Protein AF-A0A5C7IK16-F1 (afdb_monomer)

Solvent-accessible surface area (backbone atoms only — not comparable to full-atom values): 62541 Å² total; per-residue (Å²): 120,83,46,74,62,76,59,79,71,61,59,69,48,59,82,42,39,70,48,80,45,74,78,39,45,39,84,54,66,52,65,61,24,61,34,52,52,24,29,35,42,36,45,18,26,70,27,45,62,55,49,62,43,50,23,57,22,46,53,22,28,34,44,36,29,52,59,22,62,52,38,65,38,42,40,44,64,24,67,34,45,22,46,49,22,30,33,43,31,46,22,60,69,40,69,58,69,33,71,81,89,45,98,36,50,67,46,34,36,37,58,58,41,57,69,55,28,80,51,39,29,31,42,32,44,45,36,52,47,69,87,46,60,49,95,80,65,74,65,67,67,50,76,28,31,41,41,36,35,20,86,65,70,85,72,89,79,78,99,60,58,27,32,42,38,43,39,51,68,104,79,70,73,72,66,61,47,51,53,56,59,48,46,63,70,37,28,30,41,37,46,30,41,43,76,89,47,44,32,52,32,65,73,52,39,81,73,22,48,63,43,23,28,34,41,37,40,34,48,23,56,54,24,32,25,50,33,48,49,65,94,83,62,79,82,52,51,42,27,40,42,20,30,37,42,38,41,32,42,21,57,38,23,48,36,46,68,52,63,75,69,70,74,37,72,55,26,37,34,41,24,27,36,41,38,42,27,40,26,44,48,23,34,37,61,42,42,45,81,59,45,53,31,29,49,43,26,29,36,43,38,40,34,47,19,50,42,25,35,42,63,58,37,83,72,74,66,100,71,73,80,82,83,85,75,86,90,76,66,74,68,59,53,48,54,50,50,52,49,54,51,50,51,59,65,56,69,78,62,91,84,91,87,82,64,66,62,59,52,52,49,50,51,49,49,54,51,56,63,68,64,49,27,59,27,62,38,25,28,39,42,38,41,30,43,30,45,44,28,39,52,34,74,44,56,94,52,53,39,35,45,35,23,28,36,43,39,41,32,43,25,57,50,26,36,31,51,53,56,82,81,62,81,77,68,95,74,79,71,44,30,50,42,26,27,37,41,37,41,32,46,22,52,42,22,39,39,65,34,45,54,63,54,37,41,32,28,45,39,28,26,38,41,38,41,32,43,30,39,31,48,35,52,65,51,75,97,79,78,76,76,38,43,46,43,47,26,28,35,42,38,42,32,42,25,53,61,22,43,45,64,60,77,86,52,92,58,52,38,54,26,41,26,42,22,29,33,43,39,42,32,44,24,62,35,24,55,40,64,61,56,85,77,40,38,25,52,45,25,27,37,41,39,41,31,44,28,51,26,43,42,61,44,33,45,62,24,53,51,30,32,35,44,22,29,37,40,39,41,31,50,26,49,52,20,41,30,44,30,42,65,76,84,80,62,86,75,47,73,34,44,32,51,43,25,30,38,40,39,43,32,41,23,61,45,21,41,28,46,27,82,37,73,39,36,42,34,27,58,41,22,48,40,40,35,42,30,63,40,83,48,43,66,40,50,48,77,43,67,41,45,23,77,49,23,53,37,34,33,48,69,92,39,79,41,79,37,89,25,35,56,38,62,38,42,41,46,40,62,60,26,35,67,44,64,28,47,56,29,74,41,41,52,70,51,51,57,48,46,74,75,73,58,70,53,82,50,22,59,56,23,26,30,40,36,39,33,64,24,82,49,50,58,53,72,65,76,61,50,70,32,28,80,49,30,32,30,43,34,44,36,48,30,40,29,35,37,57,46,56,72,88,55,46,78,81,42,49,78,52,49,37,48,30,26,35,44,36,42,31,42,26,51,50,19,45,37,52,49,58,92,55,98,68,62,37,57,30,38,34,43,20,34,32,43,37,42,31,39,25,39,40,23,38,44,61,54,48,67,86,40,34,28,53,44,23,30,40,40,38,40,32,46,21,38,36,22,34,28,50,35,28,50,64,25,51,45,27,31,38,46,23,32,38,42,42,41,32,48,22,41,48,18,37,26,42,31,33,70,64,98,68,94,66,72,70,35,46,32,54,44,25,31,42,42,41,41,34,42,22,50,38,22,31,24,48,24,74,37,68,43,25,42,34,25,63,43,23,41,43,48,40,47,28,34,29,25,39,25,35,37,58,37,35,10,38,22,44,28,64,47,24,36,46,46,48,41,42,50,56,25,54,33,26,41,20,73,37,70,61,62,39,50,67,34,32,48,45,21,38,45,45,44,41,37,38,28,48,37,25,35,32,57,40,66,74,87,89,74,96,68,99,68,80,89,73,79,76,69,63,48,34,38,39,46,24,32,40,42,40,41,32,42,27,42,27,19,34,24,45,36,25,54,67,55,48,47,8,30,41,43,22,33,37,43,39,41,35,47,24,40,46,16,34,27,40,30,34,61,63,99,64,95,57,83,69,37,48,32,56,40,28,32,39,44,39,44,35,42,22,48,40,21,30,27,43,28,68,35,68,51,24,57,32,28,57,40,22,32,38,43,39,41,33,40,24,38,43,22,38,34,59,50,48,55,72,86,89,72,102,81,70,97,77,68,58,52,52,71,56,26,33,44,44,23,30,40,41,39,40,30,39,28,38,35,19,37,34,69,41,39,50,60,52,47,47,12,31,41,42,22,33,34,42,38,42,33,44,22,40,50,16,36,27,42,29,35,64,59,102,63,95,62,82,66,38,47,30,54,38,28,33,35,42,38,43,32,39,21,52,44,21,33,27,46,27,72,36,70,43,34,38,35,24,67,39,22,22,28,40,37,46,30,50,30,48,50,22,38,32,49,47,72,18,51,32,38,51,89,42,56,32,18,54,43,77,33,103,62,41,76,56,57,56,64,38,39,49,101,83,77,51,77,47,76,82,83,75,82,82,91,82,81,88,87,83,88,82,85,90,80,89,86,84,88,86,89,77,94,86,77,95,75,75,79,86,86,79,89,86,82,89,80,87,88,80,79,81,87,82,78,89,79,83,87,133

Nearest PDB structures (foldseek):
  2id5-assembly1_C  TM=4.633E-01  e=2.581E-04  Homo sapiens
  4fmz-assembly1_A  TM=5.003E-01  e=6.184E-04  Listeria monocytogenes serotype 4b str. F2365
  8qp7-assembly1_A  TM=5.514E-01  e=1.461E-02  Yersinia enterocolitica
  1h6u-assembly1_A-2  TM=6.299E-01  e=7.406E-02  Listeria monocytogenes
  7pv9-assembly2_B  TM=4.272E-01  e=1.799E-02  Listeria monocytogenes EGD-e

Foldseek 3Di:
DADDADDPCVLVVQVDAEDAAAPYAHADDLSVLSNLNHAYYADAYCYQEDDLSLLSNLNHAYDHCQNNQNHAADAEPSLLSNQNHQADAHHQNHANADAPDFFFFDTHYAPCSVVSNPNHQYEEDEYAALVSDDPPDQPLNHPFYAYHYHNDTDDDDDPDRAEYEDADDDDDDPSVLVNLVRCLQHAEYEAHQDEPAQEQCVRRPVQASANYAYYAYEQHANHAEPEEDPAPDDAHAHDLNHAEYHAEQHANHQEHYYYQDDRDLSHCLNHAEYEYYNHANYQEHEELSNLQSNQNHAEYAYYQHANHAAHYHLDDPPRHDDPPDDDDDPVVCVVVVVVVVVVVVVVPDDDDDDCPVVVVVVVVVVVLVVQAHERANHAYYYYENHANYHLEHEEPRYAYQNHAEYEYYQHASHQEHYDDPLPDDPDDLRHQRHAEYYYEQHANHAEYEEQNNQQSPQNHAYYYYEQYQYQEHYDDDDDPRHRLLNHAEYHEYNHANHAEHDDDDPCVLSNQQNHAEYAYYNHANHAEHHDAQHAHQRHAYAEYENYQYQEHYEPNRLQRQQNHAEHYYYQNQNHQEHYEYPPPDLEEERENNRHAEYAAEQHANHQENYAGNYEYEYARHAEAAHANHVNHQFHYPDWYFYCNHQWYHYNNDTDGDNGTRRCRSNVCVVCLLAPDLEHEDEQVVLVVCLPPDDLVRQANHAEYEYEHAADQEADLVSLSSYQRHAYYEYEHYQHQEHDDDVCCVVRVVSLLNHAEYEYYQRQNHAEHDDDDDRQQSNLCRHQEYYYYQHANHAEHHDQQHARQRHAYYEYENHQNHQEYYEQNRQQRQQNHAEYYYYNHANHAEHYEYDPDPDAARENNRHAYYEAYQHNNHAENEADAHEYEYARHAEDYHENHQNHAEHYQAEYEHPRHAEYEYDDRVNHNQEPDDHHYHHQQLNYAEDEYEQAAQHAEPDDQDDDDDPDDDPPRDLRRQQNYAYYEHENHQNYQEYEELSVLQSQQNHAEDEYEQNANHQEHYEYHPDDDAERENNRHAEYEAYNHANHAEHYAYQHAYAYQNHADDYHEQHQNHAENYNNDDDDPPDDDGDYDLARCQNHADAYAENHQNYQEYEELSVLQNQQNHQEDEYEQRANHQEHYEYDPDDDAERENNRHAEYYAYNHANHAENYEDAHEYEYARHQDDEHENHQNHAEHYNHAYHYPNHRDYHYYPRHNHQYFHQYPVRDTDRDDDDDDDDDDDDDDDDDDDDDDDDDDPDDDDDDDDDDDDDDDDDDDDDDDD

Sequence (1276 aa):
MVLSPLPASFQLLKKLQTLYLDRCHLRDIAEIGNLKNLKILVLSSDIERLPEQLGELTQLKVLDLRKCSDIEVIPPNTISRLTQLEELYMPSEFCKWQVDGVDGERSNVSLGELEHLSQLTALQIYIPDAKLVPKGLLFQKLQRYKIYIGNDGWGFGYDTSRKLVLKYDDANISVEDGIIKQLKEIEDLQLIGKQDVKNVIYELIRDGFPKLKHFDVESNPELVYIVDFPKQSEPCVAFPHLQTLFLIDLSSLEKICHGQFTLTPNSFCQLRTIRVERCVKLKNIFSSSIARHLSQLERIEVFDCENMEEIFSIVGSENEEIVLENFVCSKTRRALFEITSLINNFLSSTFFADNYTVLEEIIRIDHDLKNNVELPSLTNLKIEECPAMKSFIFSDKVTFPSLEEIKISDMDNLEMIWQTQFEDSLNLQCYPKLSKMTATNCHSLKNLFTASIARNLSQLKQLYVKNCGINAFVFGDKVTFPSLEEIKSLYVTGLGNLKQIWKQDSKVDTILQNLESLVVRTCGGLVTLLPPSTSFQNLTVLRVQDCRLITLISSSTAKSLMQLKEMEIKDCNMMAEVVIGDGAGMEDEINFKNLKSLELISLSTLRRFCSGNYNFNFPSLEILKVENCPKMLIFCSKTTNTPMLRKIELDWESYYCNGDVNKTMERIHKKKVFSSRKLILSANEIKMILQKFPEHKFSKVQTLVVFDDESTVFPLDILQRFQNLNQLQLSNTSYKEIFSCEEVEKHAETLAQIKHLRLEKLDDLEQMWKQDSRSDLILHNLGSLEVVECNSLITLVPTSASFQNLRFMRVSDCNGLRSLVTAAVAKSLVQLWCMWISNCNEMTEIVANGDVKEDEIIFNNLEELELTNLSNLTSFYSGNYTLNFPSLNELQVTRCPKMKFFSSGISSTPMLQQIEWGSNLSNLTSFYSGNCTLNFTSLDELLVTRCPKMKFFSSGISSTTMLQQIEWGSTSFQNLRFMRVSDCNGLRSLVTAAVAKSLVQLERMRIKNCNEMTEIVANSDVKEDEIIFNKLEKLKLIDLSNLTSFYPGNYTLNFPSLTNLKVTRCPKMKFFSSGISIMPMLQQIGWGSTSFQNLRFMRVSDCNGLRSLVTAAVAKSLVQLERMRIKNCNEMTEIVANSDVKEDEIIFNKLEKLKLIDLSNLTNFYSGNYTLNFPSLYKLEVTRCPKMKFFSSGISSTPMLQQIKRGSSSEVVVVWIDGDGQSISENVENSMEDCAGASTQHLELEMSIEKLKEFMEKEEVICMLVARTYGCFSKR

Mean predicted aligned error: 21.79 Å

Organism: NCBI:txid1000413

Secondary structure (DSSP, 8-state):
----S--GGGGG-TT--EEEEEEE--S--GGGGG-TT--EEEEEE--SB--GGGGG-TT--EEE-TT-TT--B--TTTTTT-TT--EEE--TT----B-S--SS--SS-BGGGGGG-TT--EEEEEES-GGGS-TT--GGG-SEEEEEESSS--------SEEEEEE--TT--HHHHHHHHH-TT-SEEEEES-SS-SBHHHHH-TT--TT--EEEEES-TT--EEEEE-TTPPP----TT--EEEEES-TT--EEEEESSPPPTTTTTT--EEEEES-TT---SEEHHHHTT-TT--EEEEES-TT---SEE----TT------S-S-HHHHHHHHHHHHHHHHHTTS---SS-HHHHHHHHHHHHHHHH-EE-TT--EEEEES-TT--S-SB-TTEE-TT--EEEEE--TT---SB-S-TTS-------TT--EEEEES-TT--EEEEHHHHTT-TT--EEEEES---SEEEE-SS----SGGG--EEEEE--TT-S-SS---TTHHHHHHH--EEEEES-TT-S-SS-TT---SS--EEEEES---SEEEEHHHHHH-TT--EEEEES-TT-SEEEE--SS-TTPEEE-TT--EEEEES-TT--EEE-SS-EEE-TT--EEEEES-TT-S-SBSS-EE-TT--EEEETTEEEE--S-HHHHHHHHHHHHTTT-SEEEE-HHHHHHHHHH--GGGGTT--EEEEES---SB--GGGGGG-TT--EEEEES---SEEE-HHHHHHHHHHHTT--EEEEES-TT-SEEE---TTTHHHHHH-SEEEEES-TT--BSS-TT---SS--EEEEES-TT-SEEEEHHHHHH-TT--EEEEES-TT--EEEEP-S----EEE-TT--EEEEES-TT--EEE-SSSEEE-TT--EEEEES-TT---SBSS-EE-TT--EEEEES------BS-SSS---B-TT--EEEEES-TT--BSS----S----------TTTTTT--EEEEES-TT-SBSEEHHHHHH-TT--EEEEES-TT---SEEP-SS---EEE-TT--EEEEES-TT---SB-SSSEEE-TT--EEEEES-TT---SB---SS-TT----SS-TTTTTT--EEEEES-TT-S-SEEHHHHHH-TT--EEEEES-TT---SEE--SS--SEEE-TT--EEEEES-TT---SB-SSSEEE-TT--EEEEES-TT---SBSS-EE-TT--EEEE-TT------EE-TTS-EE---------------------------S------------------------

pLDDT: mean 71.43, std 18.21, range [20.73, 97.19]

InterPro domains:
  IPR001611 Leucine-rich repeat [PS51450] (15-36)
  IPR032675 Leucine-rich repeat domain superfamily [G3DSA:3.80.10.10] (3-352)
  IPR032675 Leucine-rich repeat domain superfamily [G3DSA:3.80.10.10] (370-548)
  IPR032675 Leucine-rich repeat domain superfamily [G3DSA:3.80.10.10] (637-918)
  IPR032675 Leucine-rich repeat domain superfamily [G3DSA:3.80.10.10] (961-1084)
  IPR032675 Leucine-rich repeat domain superfamily [G3DSA:3.80.10.10] (1085-1212)
  IPR050905 Plant disease resistance NBS-LRR [PTHR33463] (8-392)
  IPR057135 Disease resistance protein At4g27190-like, leucine-rich repeats [PF23247] (377-469)
  IPR057135 Disease resistance protein At4g27190-like, leucine-rich repeats [PF23247] (533-633)
  IPR057135 Disease resistance protein At4g27190-like, leucine-rich repeats [PF23247] (678-801)
  IPR057135 Disease resistance protein At4g27190-like, leucine-rich repeats [PF23247] (802-841)
  IPR057135 Disease resistance protein At4g27190-like, leucine-rich repeats [PF23247] (967-1070)
  IPR057135 Disease resistance protein At4g27190-like, leucine-rich repeats [PF23247] (1089-1189)

Radius of gyration: 40.89 Å; Cα contacts (8 Å, |Δi|>4): 3420; chains: 1; bounding box: 106×119×107 Å

Structure (mmCIF, N/CA/C/O backbone):
data_AF-A0A5C7IK16-F1
#
_entry.id   AF-A0A5C7IK16-F1
#
loop_
_atom_site.group_PDB
_atom_site.id
_atom_site.type_symbol
_atom_site.label_atom_id
_atom_site.label_alt_id
_atom_site.label_comp_id
_atom_site.label_asym_id
_atom_site.label_entity_id
_atom_site.label_seq_id
_atom_site.pdbx_PDB_ins_code
_atom_site.Cartn_x
_atom_site.Cartn_y
_atom_site.Cartn_z
_atom_site.occupancy
_atom_site.B_iso_or_equiv
_atom_site.auth_seq_id
_atom_site.auth_comp_id
_atom_site.auth_asym_id
_atom_site.auth_atom_id
_atom_site.pdbx_PDB_model_num
ATOM 1 N N . MET A 1 1 ? -15.440 -5.325 -27.345 1.00 31.30 1 MET A N 1
ATOM 2 C CA . MET A 1 1 ? -16.249 -5.295 -28.583 1.00 31.30 1 MET A CA 1
ATOM 3 C C . MET A 1 1 ? -15.274 -5.448 -29.746 1.00 31.30 1 MET A C 1
ATOM 5 O O . MET A 1 1 ? -14.454 -4.561 -29.927 1.00 31.30 1 MET A O 1
ATOM 9 N N . VAL A 1 2 ? -15.243 -6.601 -30.424 1.00 33.12 2 VAL A N 1
ATOM 10 C CA . VAL A 1 2 ? -14.302 -6.861 -31.535 1.00 33.12 2 VAL A CA 1
ATOM 11 C C . VAL A 1 2 ? -14.879 -6.223 -32.798 1.00 33.12 2 VAL A C 1
ATOM 13 O O . VAL A 1 2 ? -15.947 -6.636 -33.240 1.00 33.12 2 VAL A O 1
ATOM 16 N N . LEU A 1 3 ? -14.229 -5.196 -33.346 1.00 41.62 3 LEU A N 1
ATOM 17 C CA . LEU A 1 3 ? -14.589 -4.646 -34.654 1.00 41.62 3 LEU A CA 1
ATOM 18 C C . LEU A 1 3 ? -13.786 -5.401 -35.723 1.00 41.62 3 LEU A C 1
ATOM 20 O O . LEU A 1 3 ? -12.564 -5.474 -35.655 1.00 41.62 3 LEU A O 1
ATOM 24 N N . SER A 1 4 ? -14.487 -5.974 -36.703 1.00 53.41 4 SER A N 1
ATOM 25 C CA . SER A 1 4 ? -13.951 -6.350 -38.022 1.00 53.41 4 SER A CA 1
ATOM 26 C C . SER A 1 4 ? -13.213 -5.157 -38.678 1.00 53.41 4 SER A C 1
ATOM 28 O O . SER A 1 4 ? -13.402 -4.035 -38.203 1.00 53.41 4 SER A O 1
ATOM 30 N N . PRO A 1 5 ? -12.380 -5.347 -39.730 1.00 58.75 5 PRO A N 1
ATOM 31 C CA . PRO A 1 5 ? -11.625 -4.260 -40.380 1.00 58.75 5 PRO A CA 1
ATOM 32 C C . PRO A 1 5 ? -12.466 -3.004 -40.651 1.00 58.75 5 PRO A C 1
ATOM 34 O O . PRO A 1 5 ? -13.688 -3.092 -40.809 1.00 58.75 5 PRO A O 1
ATOM 37 N N . LEU A 1 6 ? -11.803 -1.838 -40.697 1.00 65.19 6 LEU A N 1
ATOM 38 C CA . LEU A 1 6 ? -12.459 -0.563 -41.008 1.00 65.19 6 LEU A CA 1
ATOM 39 C C . LEU A 1 6 ? -13.320 -0.719 -42.283 1.00 65.19 6 LEU A C 1
ATOM 41 O O . LEU A 1 6 ? -12.859 -1.323 -43.250 1.00 65.19 6 LEU A O 1
ATOM 45 N N . PRO A 1 7 ? -14.582 -0.247 -42.298 1.00 65.94 7 PRO A N 1
ATOM 46 C CA . PRO A 1 7 ? -15.444 -0.410 -43.466 1.00 65.94 7 PRO A CA 1
ATOM 47 C C . PRO A 1 7 ? -14.876 0.345 -44.671 1.00 65.94 7 PRO A C 1
ATOM 49 O O . PRO A 1 7 ? -14.543 1.513 -44.524 1.00 65.94 7 PRO A O 1
ATOM 52 N N . ALA A 1 8 ? -14.913 -0.223 -45.879 1.00 66.62 8 ALA A N 1
ATOM 53 C CA . ALA A 1 8 ? -14.408 0.439 -47.096 1.00 66.62 8 ALA A CA 1
ATOM 54 C C . ALA A 1 8 ? -15.004 1.848 -47.354 1.00 66.62 8 ALA A C 1
ATOM 56 O O . ALA A 1 8 ? -14.397 2.693 -48.015 1.00 66.62 8 ALA A O 1
ATOM 57 N N . SER A 1 9 ? -16.183 2.150 -46.794 1.00 72.00 9 SER A N 1
ATOM 58 C CA . SER A 1 9 ? -16.790 3.488 -46.815 1.00 72.00 9 SER A CA 1
ATOM 59 C C . SER A 1 9 ? -15.980 4.558 -46.067 1.00 72.00 9 SER A C 1
ATOM 61 O O . SER A 1 9 ? -16.192 5.746 -46.305 1.00 72.00 9 SER A O 1
ATOM 63 N N . PHE A 1 10 ? -15.047 4.180 -45.185 1.00 71.94 10 PHE A N 1
ATOM 64 C CA . PHE A 1 10 ? -14.183 5.106 -44.443 1.00 71.94 10 PHE A CA 1
ATOM 65 C C . PHE A 1 10 ? -13.283 5.920 -45.380 1.00 71.94 10 PHE A C 1
ATOM 67 O O . PHE A 1 10 ? -13.042 7.101 -45.137 1.00 71.94 10 PHE A O 1
ATOM 74 N N . GLN A 1 11 ? -12.875 5.335 -46.511 1.00 68.25 11 GLN A N 1
ATOM 75 C CA . GLN A 1 11 ? -12.057 5.993 -47.537 1.00 68.25 11 GLN A CA 1
ATOM 76 C C . GLN A 1 11 ? -12.779 7.172 -48.227 1.00 68.25 11 GLN A C 1
ATOM 78 O O . GLN A 1 11 ? -12.148 8.027 -48.852 1.00 68.25 11 GLN A O 1
ATOM 83 N N . LEU A 1 12 ? -14.111 7.256 -48.105 1.00 76.62 12 LEU A N 1
ATOM 84 C CA . LEU A 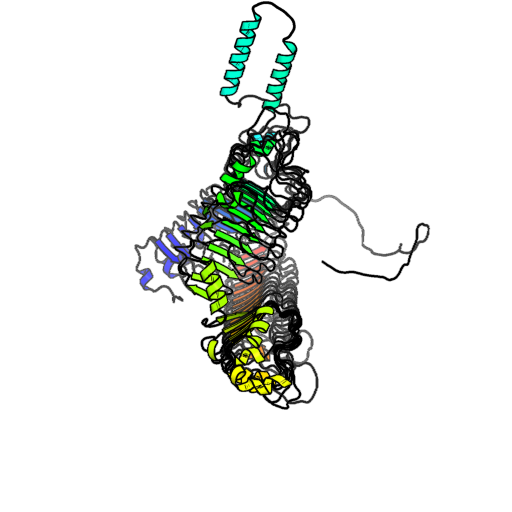1 12 ? -14.923 8.337 -48.676 1.00 76.62 12 LEU A CA 1
ATOM 85 C C . LEU A 1 12 ? -14.875 9.622 -47.833 1.00 76.62 12 LEU A C 1
ATOM 87 O O . LEU A 1 12 ? -15.270 10.688 -48.314 1.00 76.62 12 LEU A O 1
ATOM 91 N N . LEU A 1 13 ? -14.349 9.561 -46.604 1.00 82.50 13 LEU A N 1
ATOM 92 C CA . LEU A 1 13 ? -14.271 10.679 -45.658 1.00 82.50 13 LEU A CA 1
ATOM 93 C C . LEU A 1 13 ? -13.124 11.655 -45.987 1.00 82.50 13 LEU A C 1
ATOM 95 O O . LEU A 1 13 ? -12.358 12.068 -45.121 1.00 82.50 13 LEU A O 1
ATOM 99 N N . LYS A 1 14 ? -13.017 12.091 -47.248 1.00 81.12 14 LYS A N 1
ATOM 100 C CA . LYS A 1 14 ? -11.897 12.903 -47.768 1.00 81.12 14 LYS A CA 1
ATOM 101 C C . LYS A 1 14 ? -11.701 14.258 -47.073 1.00 81.12 14 LYS A C 1
ATOM 103 O O . LYS A 1 14 ? -10.647 14.862 -47.226 1.00 81.12 14 LYS A O 1
ATOM 108 N N . LYS A 1 15 ? -12.699 14.766 -46.341 1.00 86.75 15 LYS A N 1
ATOM 109 C CA . LYS A 1 15 ? -12.618 16.030 -45.578 1.00 86.75 15 LYS A CA 1
ATOM 110 C C . LYS A 1 15 ? -12.203 15.842 -44.113 1.00 86.75 15 LYS A C 1
ATOM 112 O O . LYS A 1 15 ? -12.089 16.835 -43.399 1.00 86.75 15 LYS A O 1
ATOM 117 N N . LEU A 1 16 ? -12.032 14.602 -43.652 1.00 90.44 16 LEU A N 1
ATOM 118 C CA . LEU A 1 16 ? -11.735 14.301 -42.256 1.00 90.44 16 LEU A CA 1
ATOM 119 C C . LEU A 1 16 ? -10.343 14.824 -41.876 1.00 90.44 16 LEU A C 1
ATOM 121 O O . LEU A 1 16 ? -9.363 14.511 -42.544 1.00 90.44 16 LEU A O 1
ATOM 125 N N . GLN A 1 17 ? -10.275 15.616 -40.803 1.00 92.81 17 GLN A N 1
ATOM 126 C CA . GLN A 1 17 ? -9.022 16.189 -40.287 1.00 92.81 17 GLN A CA 1
ATOM 127 C C . GLN A 1 17 ? -8.563 15.541 -38.975 1.00 92.81 17 GLN A C 1
ATOM 129 O O . GLN A 1 17 ? -7.372 15.566 -38.677 1.00 92.81 17 GLN A O 1
ATOM 134 N N . THR A 1 18 ? -9.475 14.924 -38.224 1.00 94.31 18 THR A N 1
ATOM 135 C CA . THR A 1 18 ? -9.184 14.290 -36.933 1.00 94.31 18 THR A CA 1
ATOM 136 C C . THR A 1 18 ? -9.846 12.924 -36.877 1.00 94.31 18 THR A C 1
ATOM 138 O O . THR A 1 18 ? -11.043 12.813 -37.142 1.00 94.31 18 THR A O 1
ATOM 141 N N . LEU A 1 19 ? -9.079 11.900 -36.508 1.00 90.69 19 LEU A N 1
ATOM 142 C CA . LEU A 1 19 ? -9.557 10.533 -36.332 1.00 90.69 19 LEU A CA 1
ATOM 143 C C . LEU A 1 19 ? -9.072 9.990 -34.985 1.00 90.69 19 LEU A C 1
ATOM 145 O O . LEU A 1 19 ? -7.872 9.948 -34.719 1.00 90.69 19 LEU A O 1
ATOM 149 N N . TYR A 1 20 ? -10.020 9.584 -34.141 1.00 88.69 20 TYR A N 1
ATOM 150 C CA . TYR A 1 20 ? -9.771 9.070 -32.796 1.00 88.69 20 TYR A CA 1
ATOM 151 C C . TYR A 1 20 ? -10.374 7.671 -32.663 1.00 88.69 20 TYR A C 1
ATOM 153 O O . TYR A 1 20 ? -11.589 7.514 -32.775 1.00 88.69 20 TYR A O 1
ATOM 161 N N . LEU A 1 21 ? -9.532 6.662 -32.442 1.00 82.06 21 LEU A N 1
ATOM 162 C CA . LEU A 1 21 ? -9.929 5.257 -32.338 1.00 82.06 21 LEU A CA 1
ATOM 163 C C . LEU A 1 21 ? -9.451 4.704 -30.986 1.00 82.06 21 LEU A C 1
ATOM 165 O O . LEU A 1 21 ? -8.292 4.316 -30.859 1.00 82.06 21 LEU A O 1
ATOM 169 N N . ASP A 1 22 ? -10.329 4.698 -29.971 1.00 75.62 22 ASP A N 1
ATOM 170 C CA . ASP A 1 22 ? -10.009 4.249 -28.601 1.00 75.62 22 ASP A CA 1
ATOM 171 C C . ASP A 1 22 ? -10.654 2.920 -28.228 1.00 75.62 22 ASP A C 1
ATOM 173 O O . ASP A 1 22 ? -11.842 2.710 -28.467 1.00 75.62 22 ASP A O 1
ATOM 177 N N . ARG A 1 23 ? -9.850 2.018 -27.645 1.00 66.44 23 ARG A N 1
ATOM 178 C CA . ARG A 1 23 ? -10.230 0.647 -27.262 1.00 66.44 23 ARG A CA 1
ATOM 179 C C . ARG A 1 23 ? -10.845 -0.160 -28.412 1.00 66.44 23 ARG A C 1
ATOM 181 O O . ARG A 1 23 ? -11.742 -0.977 -28.195 1.00 66.44 23 ARG A O 1
ATOM 188 N N . CYS A 1 24 ? -10.383 0.082 -29.633 1.00 66.44 24 CYS A N 1
ATOM 189 C CA . CYS A 1 24 ? -10.822 -0.664 -30.808 1.00 66.44 24 CYS A CA 1
ATOM 190 C C . CYS A 1 24 ? -9.928 -1.903 -30.978 1.00 66.44 24 CYS A C 1
ATOM 192 O O . CYS A 1 24 ? -8.737 -1.807 -30.733 1.00 66.44 24 CYS A O 1
ATOM 194 N N . HIS A 1 25 ? -10.472 -3.056 -31.378 1.00 66.62 25 HIS A N 1
ATOM 195 C CA . HIS A 1 25 ? -9.666 -4.245 -31.705 1.00 66.62 25 HIS A CA 1
ATOM 196 C C . HIS A 1 25 ? -9.429 -4.331 -33.217 1.00 66.62 25 HIS A C 1
ATOM 198 O O . HIS A 1 25 ? -10.056 -5.142 -33.899 1.00 66.62 25 HIS A O 1
ATOM 204 N N . LEU A 1 26 ? -8.621 -3.424 -33.766 1.00 67.06 26 LEU A N 1
ATOM 205 C CA . LEU A 1 26 ? -8.391 -3.305 -35.208 1.00 67.06 26 LEU A CA 1
ATOM 206 C C . LEU A 1 26 ? -7.161 -4.125 -35.597 1.00 67.06 26 LEU A C 1
ATOM 208 O O . LEU A 1 26 ? -6.062 -3.840 -35.140 1.00 67.06 26 LEU A O 1
ATOM 212 N N . ARG A 1 27 ? -7.333 -5.135 -36.458 1.00 59.84 27 ARG A N 1
ATOM 213 C CA . ARG A 1 27 ? -6.210 -5.936 -36.987 1.00 59.84 27 ARG A CA 1
ATOM 214 C C . ARG A 1 27 ? -5.533 -5.302 -38.208 1.00 59.84 27 ARG A C 1
ATOM 216 O O . ARG A 1 27 ? -4.352 -5.542 -38.422 1.00 59.84 27 ARG A O 1
ATOM 223 N N . ASP A 1 28 ? -6.264 -4.498 -38.984 1.00 70.06 28 ASP A N 1
ATOM 224 C CA . ASP A 1 28 ? -5.762 -3.794 -40.172 1.00 70.06 28 ASP A CA 1
ATOM 225 C C . ASP A 1 28 ? -6.292 -2.352 -40.203 1.00 70.06 28 ASP A C 1
ATOM 227 O O . ASP A 1 28 ? -7.480 -2.103 -39.976 1.00 70.06 28 ASP A O 1
ATOM 231 N N . ILE A 1 29 ? -5.387 -1.408 -40.460 1.00 81.19 29 ILE A N 1
ATOM 232 C CA . ILE A 1 29 ? -5.637 0.036 -40.508 1.00 81.19 29 ILE A CA 1
ATOM 233 C C . ILE A 1 29 ? -5.051 0.697 -41.770 1.00 81.19 29 ILE A C 1
ATOM 235 O O . ILE A 1 29 ? -4.959 1.924 -41.826 1.00 81.19 29 ILE A O 1
ATOM 239 N N . ALA A 1 30 ? -4.653 -0.078 -42.789 1.00 83.88 30 ALA A N 1
ATOM 240 C CA . ALA A 1 30 ? -4.039 0.446 -44.015 1.00 83.88 30 ALA A CA 1
ATOM 241 C C . ALA A 1 30 ? -4.907 1.502 -44.720 1.00 83.88 30 ALA A C 1
ATOM 243 O O . ALA A 1 30 ? -4.392 2.501 -45.224 1.00 83.88 30 ALA A O 1
ATOM 244 N N . GLU A 1 31 ? -6.232 1.339 -44.674 1.00 81.25 31 GLU A N 1
ATOM 245 C CA . GLU A 1 31 ? -7.188 2.264 -45.292 1.00 81.25 31 GLU A CA 1
ATOM 246 C C . GLU A 1 31 ? -7.120 3.695 -44.737 1.00 81.25 31 GLU A C 1
ATOM 248 O O . GLU A 1 31 ? -7.484 4.639 -45.443 1.00 81.25 31 GLU A O 1
ATOM 253 N N . ILE A 1 32 ? -6.622 3.885 -43.506 1.00 86.38 32 ILE A N 1
ATOM 254 C CA . ILE A 1 32 ? -6.430 5.220 -42.917 1.00 86.38 32 ILE A CA 1
ATOM 255 C C . ILE A 1 32 ? -5.467 6.051 -43.776 1.00 86.38 32 ILE A C 1
ATOM 257 O O . ILE A 1 32 ? -5.660 7.260 -43.900 1.00 86.38 32 ILE A O 1
ATOM 261 N N . GLY A 1 33 ? -4.492 5.419 -44.443 1.00 84.19 33 GLY A N 1
ATOM 262 C CA . GLY A 1 33 ? -3.541 6.088 -45.337 1.00 84.19 33 GLY A CA 1
ATOM 263 C C . GLY A 1 33 ? -4.194 6.842 -46.505 1.00 84.19 33 GLY A C 1
ATOM 264 O O . GLY A 1 33 ? -3.604 7.782 -47.041 1.00 84.19 33 GLY A O 1
ATOM 265 N N . ASN A 1 34 ? -5.441 6.516 -46.866 1.00 84.12 34 ASN A N 1
ATOM 266 C CA . ASN A 1 34 ? -6.191 7.207 -47.922 1.00 84.12 34 ASN A CA 1
ATOM 267 C C . ASN A 1 34 ? -6.756 8.574 -47.486 1.00 84.12 34 ASN A C 1
ATOM 269 O O . ASN A 1 34 ? -7.166 9.379 -48.327 1.00 84.12 34 ASN A O 1
ATOM 273 N N . LEU A 1 35 ? -6.756 8.881 -46.186 1.00 89.06 35 LEU A N 1
ATOM 274 C CA . LEU A 1 35 ? -7.305 10.116 -45.621 1.00 89.06 35 LEU A CA 1
ATOM 275 C C . LEU A 1 35 ? -6.292 11.273 -45.689 1.00 89.06 35 LEU A C 1
ATOM 277 O O . LEU A 1 35 ? -5.847 11.789 -44.673 1.00 89.06 35 LEU A O 1
ATOM 281 N N . LYS A 1 36 ? -5.932 11.723 -46.896 1.00 87.44 36 LYS A N 1
ATOM 282 C CA . LYS A 1 36 ? -4.825 12.682 -47.134 1.00 87.44 36 LYS A CA 1
ATOM 283 C C . LYS A 1 36 ? -4.926 14.045 -46.427 1.00 87.44 36 LYS A C 1
ATOM 285 O O . LYS A 1 36 ? -3.917 14.731 -46.307 1.00 87.44 36 LYS A O 1
ATOM 290 N N . ASN A 1 37 ? -6.118 14.441 -45.979 1.00 89.56 37 ASN A N 1
ATOM 291 C CA . ASN A 1 37 ? -6.348 15.695 -45.245 1.00 89.56 37 ASN A CA 1
ATOM 292 C C . ASN A 1 37 ? -6.304 15.522 -43.715 1.00 89.56 37 ASN A C 1
ATOM 294 O O . ASN A 1 37 ? -6.613 16.464 -42.978 1.00 89.56 37 ASN A O 1
ATOM 298 N N . LEU A 1 38 ? -5.968 14.321 -43.233 1.00 93.62 38 LEU A N 1
ATOM 299 C CA . LEU A 1 38 ? -5.902 14.017 -41.814 1.00 93.62 38 LEU A CA 1
ATOM 300 C C . LEU A 1 38 ? -4.709 14.733 -41.173 1.00 93.62 38 LEU A C 1
ATOM 302 O O . LEU A 1 38 ? -3.572 14.600 -41.618 1.00 93.62 38 LEU A O 1
ATOM 306 N N . LYS A 1 39 ? -4.988 15.480 -40.105 1.00 95.81 39 LYS A N 1
ATOM 307 C CA . LYS A 1 39 ? -4.013 16.242 -39.318 1.00 95.81 39 LYS A CA 1
ATOM 308 C C . LYS A 1 39 ? -3.742 15.603 -37.962 1.00 95.81 39 LYS A C 1
ATOM 310 O O . LYS A 1 39 ? -2.635 15.731 -37.453 1.00 95.81 39 LYS A O 1
ATOM 315 N N . ILE A 1 40 ? -4.734 14.933 -37.376 1.00 95.94 40 ILE A N 1
ATOM 316 C CA . ILE A 1 40 ? -4.632 14.301 -36.057 1.00 95.94 40 ILE A CA 1
ATOM 317 C C . ILE A 1 40 ? -5.101 12.853 -36.158 1.00 95.94 40 ILE A C 1
ATOM 319 O O . ILE A 1 40 ? -6.238 12.594 -36.563 1.00 95.94 40 ILE A O 1
ATOM 323 N N . LEU A 1 41 ? -4.244 11.927 -35.735 1.00 94.19 41 LEU A N 1
ATOM 324 C CA . LEU A 1 41 ? -4.560 10.510 -35.625 1.00 94.19 41 LEU A CA 1
ATOM 325 C C . LEU A 1 41 ? -4.206 9.996 -34.229 1.00 94.19 41 LEU A C 1
ATOM 327 O O . LEU A 1 41 ? -3.044 10.031 -33.828 1.00 94.19 41 LEU A O 1
ATOM 331 N N . VAL A 1 42 ? -5.206 9.477 -33.515 1.00 90.56 42 VAL A N 1
ATOM 332 C CA . VAL A 1 42 ? -5.021 8.813 -32.219 1.00 90.56 42 VAL A CA 1
ATOM 333 C C . VAL A 1 42 ? -5.489 7.369 -32.315 1.00 90.56 42 VAL A C 1
ATOM 335 O O . VAL A 1 42 ? -6.652 7.112 -32.638 1.00 90.56 42 VAL A O 1
ATOM 338 N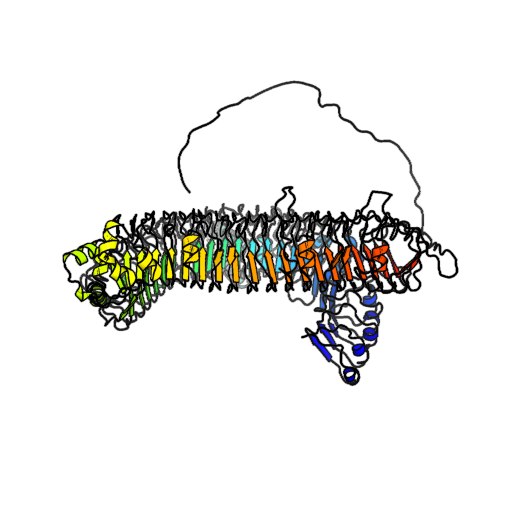 N . LEU A 1 43 ? -4.586 6.437 -32.012 1.00 85.88 43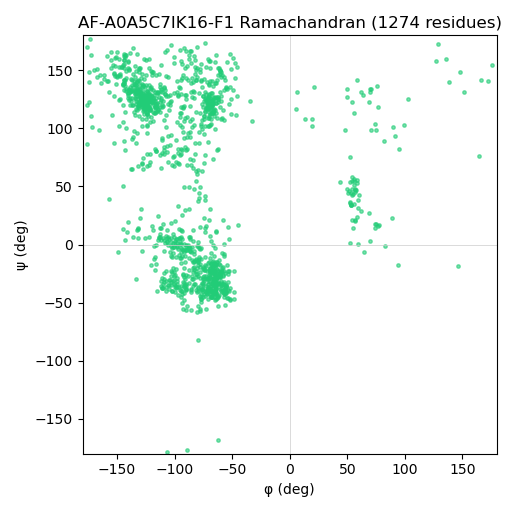 LEU A N 1
ATOM 339 C CA . LEU A 1 43 ? -4.825 5.000 -32.051 1.00 85.88 43 LEU A CA 1
ATOM 340 C C . LEU A 1 43 ? -4.644 4.376 -30.665 1.00 85.88 43 LEU A C 1
ATOM 342 O O . LEU A 1 43 ? -3.656 4.588 -29.960 1.00 85.88 43 LEU A O 1
ATOM 346 N N . SER A 1 44 ? -5.612 3.551 -30.295 1.00 80.12 44 SER A N 1
ATOM 347 C CA . SER A 1 44 ? -5.634 2.766 -29.068 1.00 80.12 44 SER A CA 1
ATOM 348 C C . SER A 1 44 ? -6.293 1.428 -29.393 1.00 80.12 44 SER A C 1
ATOM 350 O O . SER A 1 44 ? -7.519 1.279 -29.382 1.00 80.12 44 SER A O 1
ATOM 352 N N . SER A 1 45 ? -5.437 0.491 -29.802 1.00 72.31 45 SER A N 1
ATOM 353 C CA . SER A 1 45 ? -5.799 -0.810 -30.364 1.00 72.31 45 SER A CA 1
ATOM 354 C C . SER A 1 45 ? -4.709 -1.844 -30.089 1.00 72.31 45 SER A C 1
ATOM 356 O O . SER A 1 45 ? -3.552 -1.490 -29.870 1.00 72.31 45 SER A O 1
ATOM 358 N N . ASP A 1 46 ? -5.054 -3.125 -30.170 1.00 71.00 46 ASP A N 1
ATOM 359 C CA . ASP A 1 46 ? -4.133 -4.272 -30.129 1.00 71.00 46 ASP A CA 1
ATOM 360 C C . ASP A 1 46 ? -3.435 -4.519 -31.485 1.00 71.00 46 ASP A C 1
ATOM 362 O O . ASP A 1 46 ? -3.223 -5.657 -31.899 1.00 71.00 46 ASP A O 1
ATOM 366 N N . ILE A 1 47 ? -3.082 -3.437 -32.196 1.00 76.94 47 ILE A N 1
ATOM 367 C CA . ILE A 1 47 ? -2.372 -3.512 -33.480 1.00 76.94 47 ILE A CA 1
ATOM 368 C C . ILE A 1 47 ? -0.935 -3.988 -33.280 1.00 76.94 47 ILE A C 1
ATOM 370 O O . ILE A 1 47 ? -0.169 -3.410 -32.514 1.00 76.94 47 ILE A O 1
ATOM 374 N N . GLU A 1 48 ? -0.533 -4.994 -34.050 1.00 77.06 48 GLU A N 1
ATOM 375 C CA . GLU A 1 48 ? 0.826 -5.532 -33.992 1.00 77.06 48 GLU A CA 1
ATOM 376 C C . GLU A 1 48 ? 1.756 -4.856 -35.017 1.00 77.06 48 GLU A C 1
ATOM 378 O O . GLU A 1 48 ? 2.973 -4.820 -34.813 1.00 77.06 48 GLU A O 1
ATOM 383 N N . ARG A 1 49 ? 1.231 -4.316 -36.128 1.00 84.00 49 ARG A N 1
ATOM 384 C CA . ARG A 1 49 ? 1.988 -3.684 -37.232 1.00 84.00 49 ARG A CA 1
ATOM 385 C C . ARG A 1 49 ? 1.359 -2.347 -37.646 1.00 84.00 49 ARG A C 1
ATOM 387 O O . ARG A 1 49 ? 0.148 -2.281 -37.820 1.00 84.00 49 ARG A O 1
ATOM 394 N N . LEU A 1 50 ? 2.178 -1.316 -37.880 1.00 87.75 50 LEU A N 1
ATOM 395 C CA . LEU A 1 50 ? 1.743 -0.117 -38.613 1.00 87.75 50 LEU A CA 1
ATOM 396 C C . LEU A 1 50 ? 1.863 -0.327 -40.137 1.00 87.75 50 LEU A C 1
ATOM 398 O O . LEU A 1 50 ? 2.849 -0.918 -40.582 1.00 87.75 50 LEU A O 1
ATOM 402 N N . PRO A 1 51 ? 0.901 0.150 -40.946 1.00 87.25 51 PRO A N 1
ATOM 403 C CA . PRO A 1 51 ? 0.964 0.069 -42.405 1.00 87.25 51 PRO A CA 1
ATOM 404 C C . PRO A 1 51 ? 1.894 1.140 -42.997 1.00 87.25 51 PRO A C 1
ATOM 406 O O . PRO A 1 51 ? 1.981 2.254 -42.480 1.00 87.25 51 PRO A O 1
ATOM 409 N N . GLU A 1 52 ? 2.548 0.837 -44.121 1.00 86.38 52 GLU A N 1
ATOM 410 C CA . GLU A 1 52 ? 3.421 1.789 -44.837 1.00 86.38 52 GLU A CA 1
ATOM 411 C C . GLU A 1 52 ? 2.653 2.991 -45.391 1.00 86.38 52 GLU A C 1
ATOM 413 O O . GLU A 1 52 ? 3.180 4.109 -45.415 1.00 86.38 52 GLU A O 1
ATOM 418 N N . GLN A 1 53 ? 1.389 2.755 -45.762 1.00 89.19 53 GLN A N 1
ATOM 419 C CA . GLN A 1 53 ? 0.429 3.739 -46.263 1.00 89.19 53 GLN A CA 1
ATOM 420 C C . GLN A 1 53 ? 0.181 4.866 -45.254 1.00 89.19 53 GLN A C 1
ATOM 422 O O . GLN A 1 53 ? -0.201 5.970 -45.640 1.00 89.19 53 GLN A O 1
ATOM 427 N N . LEU A 1 54 ? 0.438 4.631 -43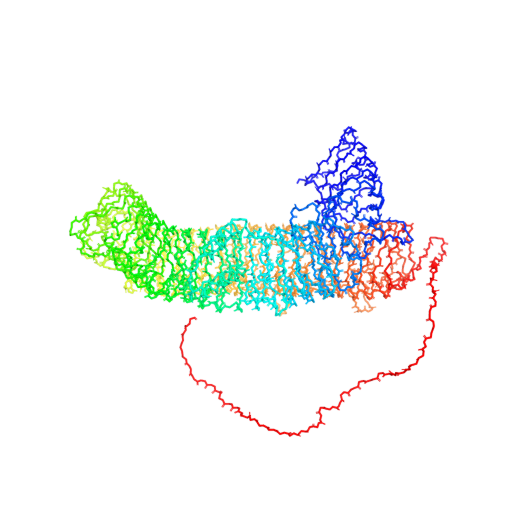.959 1.00 89.81 54 LEU A N 1
ATOM 428 C CA . LEU A 1 54 ? 0.373 5.681 -42.945 1.00 89.81 54 LEU A CA 1
ATOM 429 C C . LEU A 1 54 ? 1.358 6.819 -43.248 1.00 89.81 54 LEU A C 1
ATOM 431 O O . LEU A 1 54 ? 1.033 7.983 -43.034 1.00 89.81 54 LEU A O 1
ATOM 435 N N . GLY A 1 55 ? 2.527 6.495 -43.811 1.00 86.94 55 GLY A N 1
ATOM 436 C CA . GLY A 1 55 ? 3.539 7.474 -44.209 1.00 86.94 55 GLY A CA 1
ATOM 437 C C . GLY A 1 55 ? 3.116 8.357 -45.388 1.00 86.94 55 GLY A C 1
ATOM 438 O O . GLY A 1 55 ? 3.823 9.299 -45.722 1.00 86.94 55 GLY A O 1
ATOM 439 N N . GLU A 1 56 ? 1.976 8.082 -46.025 1.00 89.00 56 GLU A N 1
ATOM 440 C CA . GLU A 1 56 ? 1.417 8.930 -47.079 1.00 89.00 56 GLU A CA 1
ATOM 441 C C . GLU A 1 56 ? 0.533 10.067 -46.528 1.00 89.00 56 GLU A C 1
ATOM 443 O O . GLU A 1 56 ? 0.021 10.884 -47.301 1.00 89.00 56 GLU A O 1
ATOM 448 N N . LEU A 1 57 ? 0.324 10.128 -45.208 1.00 91.69 57 LEU A N 1
ATOM 449 C CA . LEU A 1 57 ? -0.409 11.195 -44.524 1.00 91.69 57 LEU A CA 1
ATOM 450 C C . LEU A 1 57 ? 0.491 12.418 -44.301 1.00 91.69 57 LEU A C 1
ATOM 452 O O . LEU A 1 57 ? 0.782 12.814 -43.178 1.00 91.69 57 LEU A O 1
ATOM 456 N N . THR A 1 58 ? 0.946 13.044 -45.382 1.00 88.50 58 THR A N 1
ATOM 457 C CA . THR A 1 58 ? 1.947 14.126 -45.333 1.00 88.50 58 THR A CA 1
ATOM 458 C C . THR A 1 58 ? 1.471 15.417 -44.650 1.00 88.50 58 THR A C 1
ATOM 460 O O . THR A 1 58 ? 2.302 16.254 -44.305 1.00 88.50 58 THR A O 1
ATOM 463 N N . GLN A 1 59 ? 0.159 15.581 -44.427 1.00 91.75 59 GLN A N 1
ATOM 464 C CA . GLN A 1 59 ? -0.432 16.686 -43.651 1.00 91.75 59 GLN A CA 1
ATOM 465 C C . GLN A 1 59 ? -0.587 16.376 -42.152 1.00 91.75 59 GLN A C 1
ATOM 467 O O . GLN A 1 59 ? -1.112 17.207 -41.402 1.00 91.75 59 GLN A O 1
ATOM 472 N N . LEU A 1 60 ? -0.190 15.176 -41.713 1.00 95.94 60 LEU A N 1
ATOM 473 C CA . LEU A 1 60 ? -0.359 14.751 -40.332 1.00 95.94 60 LEU A CA 1
ATOM 474 C C . LEU A 1 60 ? 0.548 15.578 -39.419 1.00 95.94 60 LEU A C 1
ATOM 476 O O . LEU A 1 60 ? 1.763 15.603 -39.590 1.00 95.94 60 LEU A O 1
ATOM 480 N N . LYS A 1 61 ? -0.069 16.233 -38.437 1.00 96.56 61 LYS A N 1
ATOM 481 C CA . LYS A 1 61 ? 0.591 17.041 -37.408 1.00 96.56 61 LYS A CA 1
ATOM 482 C C . LYS A 1 61 ? 0.743 16.280 -36.096 1.00 96.56 61 LYS A C 1
ATOM 484 O O . LYS A 1 61 ? 1.747 16.458 -35.422 1.00 96.56 61 LYS A O 1
ATOM 489 N N . VAL A 1 62 ? -0.224 15.428 -35.744 1.00 97.19 62 VAL A N 1
ATOM 490 C CA . VAL A 1 62 ? -0.231 14.669 -34.483 1.00 97.19 62 VAL A CA 1
ATOM 491 C C . VAL A 1 62 ? -0.448 13.185 -34.755 1.00 97.19 62 VAL A C 1
ATOM 493 O O . VAL A 1 62 ? -1.459 12.805 -35.353 1.00 97.19 62 VAL A O 1
ATOM 496 N N . LEU A 1 63 ? 0.468 12.354 -34.255 1.00 95.75 63 LEU A N 1
ATOM 497 C CA . LEU A 1 63 ? 0.356 10.896 -34.249 1.00 95.75 63 LEU A CA 1
ATOM 498 C C . LEU A 1 63 ? 0.493 10.363 -32.818 1.00 95.75 63 LEU A C 1
ATOM 500 O O . LEU A 1 63 ? 1.574 10.417 -32.233 1.00 95.75 63 LEU A O 1
ATOM 504 N N . ASP A 1 64 ? -0.593 9.821 -32.265 1.00 92.94 64 ASP A N 1
ATOM 505 C CA . ASP A 1 64 ? -0.625 9.260 -30.911 1.00 92.94 64 ASP A CA 1
ATOM 506 C C . ASP A 1 64 ? -0.886 7.750 -30.923 1.00 92.94 64 ASP A C 1
ATOM 508 O O . ASP A 1 64 ? -1.962 7.289 -31.305 1.00 92.94 64 ASP A O 1
ATOM 512 N N . LEU A 1 65 ? 0.114 6.988 -30.480 1.00 90.69 65 LEU A N 1
ATOM 513 C CA . LEU A 1 65 ? 0.132 5.527 -30.412 1.00 90.69 65 LEU A CA 1
ATOM 514 C C . LEU A 1 65 ? 0.292 5.012 -28.973 1.00 90.69 65 LEU A C 1
ATOM 516 O O . LEU A 1 65 ? 0.568 3.828 -28.772 1.00 90.69 65 LEU A O 1
ATOM 520 N N . ARG A 1 66 ? 0.146 5.863 -27.946 1.00 84.44 66 ARG A N 1
ATOM 521 C CA . ARG A 1 66 ? 0.505 5.521 -26.549 1.00 84.44 66 ARG A CA 1
ATOM 522 C C . ARG A 1 66 ? -0.175 4.263 -26.026 1.00 84.44 66 ARG A C 1
ATOM 524 O O . ARG A 1 66 ? 0.422 3.510 -25.264 1.00 84.44 66 ARG A O 1
ATOM 531 N N . LYS A 1 67 ? -1.422 4.039 -26.436 1.00 78.81 67 LYS A N 1
ATOM 532 C CA . LYS A 1 67 ? -2.261 2.911 -26.009 1.00 78.81 67 LYS A CA 1
ATOM 533 C C . LYS A 1 67 ? -2.183 1.698 -26.954 1.00 78.81 67 LYS A C 1
ATOM 535 O O . LYS A 1 67 ? -2.995 0.789 -26.831 1.00 78.81 67 LYS A O 1
ATOM 540 N N . CYS A 1 68 ? -1.228 1.669 -27.885 1.00 77.81 68 CYS A N 1
ATOM 541 C CA . CYS A 1 68 ? -1.001 0.544 -28.797 1.00 77.81 68 CYS A CA 1
ATOM 542 C C . CYS A 1 68 ? 0.175 -0.329 -28.325 1.00 77.81 68 CYS A C 1
ATOM 544 O O . CYS A 1 68 ? 1.235 -0.354 -28.950 1.00 77.81 68 CYS A O 1
ATOM 546 N N . SER A 1 69 ? 0.012 -1.022 -27.192 1.00 71.31 69 SER A N 1
ATOM 547 C CA . SER A 1 69 ? 1.098 -1.760 -26.518 1.00 71.31 69 SER A CA 1
ATOM 548 C C . SER A 1 69 ? 1.635 -2.973 -27.289 1.00 71.31 69 SER A C 1
ATOM 550 O O . SER A 1 69 ? 2.751 -3.407 -27.020 1.00 71.31 69 SER A O 1
ATOM 552 N N . ASP A 1 70 ? 0.870 -3.512 -28.242 1.00 73.75 70 ASP A N 1
ATOM 553 C CA . ASP A 1 70 ? 1.219 -4.737 -28.977 1.00 73.75 70 ASP A CA 1
ATOM 554 C C . ASP A 1 70 ? 2.030 -4.480 -30.270 1.00 73.75 70 ASP A C 1
ATOM 556 O O . ASP A 1 70 ? 2.459 -5.429 -30.933 1.00 73.75 70 ASP A O 1
ATOM 560 N N . ILE A 1 71 ? 2.305 -3.214 -30.626 1.00 80.12 71 ILE A N 1
ATOM 561 C CA . ILE A 1 71 ? 3.075 -2.874 -31.834 1.00 80.12 71 ILE A CA 1
ATOM 562 C C . ILE A 1 71 ? 4.494 -3.446 -31.732 1.00 80.12 71 ILE A C 1
ATOM 564 O O . ILE A 1 71 ? 5.274 -3.068 -30.856 1.00 80.12 71 ILE A O 1
ATOM 568 N N . GLU A 1 72 ? 4.893 -4.274 -32.704 1.00 78.00 72 GLU A N 1
ATOM 569 C CA . GLU A 1 72 ? 6.297 -4.682 -32.858 1.00 78.00 72 GLU A CA 1
ATOM 570 C C . GLU A 1 72 ? 6.934 -4.311 -34.213 1.00 78.00 72 GLU A C 1
ATOM 572 O O . GLU A 1 72 ? 8.169 -4.272 -34.305 1.00 78.00 72 GLU A O 1
ATOM 577 N N . VAL A 1 73 ? 6.144 -3.999 -35.254 1.00 83.31 73 VAL A N 1
ATOM 578 C CA . VAL A 1 73 ? 6.639 -3.446 -36.534 1.00 83.31 73 VAL A CA 1
ATOM 579 C C . VAL A 1 73 ? 6.097 -2.048 -36.770 1.00 83.31 73 VAL A C 1
ATOM 581 O O . VAL A 1 73 ? 4.892 -1.850 -36.881 1.00 83.31 73 VAL A O 1
ATOM 584 N N . ILE A 1 74 ? 7.023 -1.128 -37.005 1.00 88.94 74 ILE A N 1
ATOM 585 C CA . ILE A 1 74 ? 6.801 0.136 -37.689 1.00 88.94 74 ILE A CA 1
ATOM 586 C C . ILE A 1 74 ? 7.686 0.099 -38.939 1.00 88.94 74 ILE A C 1
ATOM 588 O O . ILE A 1 74 ? 8.907 0.010 -38.793 1.00 88.94 74 ILE A O 1
ATOM 592 N N . PRO A 1 75 ? 7.126 0.062 -40.157 1.00 88.81 75 PRO A N 1
ATOM 593 C CA . PRO A 1 75 ? 7.937 -0.009 -41.361 1.00 88.81 75 PRO A CA 1
ATOM 594 C C . PRO A 1 75 ? 8.850 1.221 -41.456 1.00 88.81 75 PRO A C 1
ATOM 596 O O . PRO A 1 75 ? 8.462 2.309 -41.018 1.00 88.81 75 PRO A O 1
ATOM 599 N N . PRO A 1 76 ? 10.054 1.083 -42.010 1.00 88.06 76 PRO A N 1
ATOM 600 C CA . PRO A 1 76 ? 10.991 2.191 -42.083 1.00 88.06 76 PRO A CA 1
ATOM 601 C C . PRO A 1 76 ? 10.524 3.252 -43.047 1.00 88.06 76 PRO A C 1
ATOM 603 O O . PRO A 1 76 ? 9.729 3.010 -43.958 1.00 88.06 76 PRO A O 1
ATOM 606 N N . ASN A 1 77 ? 11.043 4.446 -42.830 1.00 87.00 77 ASN A N 1
ATOM 607 C CA . ASN A 1 77 ? 10.672 5.660 -43.533 1.00 87.00 77 ASN A CA 1
ATOM 608 C C . ASN A 1 77 ? 9.185 6.034 -43.387 1.00 87.00 77 ASN A C 1
ATOM 610 O O . ASN A 1 77 ? 8.745 7.042 -43.933 1.00 87.00 77 ASN A O 1
ATOM 614 N N . THR A 1 78 ? 8.382 5.253 -42.654 1.00 89.75 78 THR A N 1
ATOM 615 C CA . THR A 1 78 ? 6.967 5.567 -42.420 1.00 89.75 78 THR A CA 1
ATOM 616 C C . THR A 1 78 ? 6.851 6.820 -41.575 1.00 89.75 78 THR A C 1
ATOM 618 O O . THR A 1 78 ? 6.022 7.671 -41.875 1.00 89.75 78 THR A O 1
ATOM 621 N N . ILE A 1 79 ? 7.698 6.947 -40.549 1.00 90.62 79 ILE A N 1
ATOM 622 C CA . ILE A 1 79 ? 7.713 8.127 -39.691 1.00 90.62 79 ILE A CA 1
ATOM 623 C C . ILE A 1 79 ? 8.423 9.281 -40.407 1.00 90.62 79 ILE A C 1
ATOM 625 O O . ILE A 1 79 ? 7.867 10.372 -40.439 1.00 90.62 79 ILE A O 1
ATOM 629 N N . SER A 1 80 ? 9.578 9.059 -41.052 1.00 88.88 80 SER A N 1
ATOM 630 C CA . SER A 1 80 ? 10.336 10.146 -41.707 1.00 88.88 80 SER A CA 1
ATOM 631 C C . SER A 1 80 ? 9.585 10.856 -42.846 1.00 88.88 80 SER A C 1
ATOM 633 O O . SER A 1 80 ? 9.825 12.039 -43.086 1.00 88.88 80 SER A O 1
ATOM 635 N N . ARG A 1 81 ? 8.638 10.181 -43.522 1.00 90.50 81 ARG A N 1
ATOM 636 C CA . ARG A 1 81 ? 7.768 10.783 -44.556 1.00 90.50 81 ARG A CA 1
ATOM 637 C C . ARG A 1 81 ? 6.717 11.755 -44.006 1.00 90.50 81 ARG A C 1
ATOM 639 O O . ARG A 1 81 ? 6.165 12.547 -44.771 1.00 90.50 81 ARG A O 1
ATOM 646 N N . LEU A 1 82 ? 6.442 11.735 -42.702 1.00 92.94 82 LEU A N 1
ATOM 647 C CA . LEU A 1 82 ? 5.493 12.641 -42.050 1.00 92.94 82 LEU A CA 1
ATOM 648 C C . LEU A 1 82 ? 6.156 14.000 -41.777 1.00 92.94 82 LEU A C 1
ATOM 650 O O . LEU A 1 82 ? 6.294 14.436 -40.642 1.00 92.94 82 LEU A O 1
ATOM 654 N N . THR A 1 83 ? 6.595 14.691 -42.827 1.00 88.69 83 THR A N 1
ATOM 655 C CA . THR A 1 83 ? 7.458 15.882 -42.709 1.00 88.69 83 THR A CA 1
ATOM 656 C C . THR A 1 83 ? 6.802 17.081 -42.009 1.00 88.69 83 THR A C 1
ATOM 658 O O . THR A 1 83 ? 7.510 17.996 -41.592 1.00 88.69 83 THR A O 1
ATOM 661 N N . GLN A 1 84 ? 5.466 17.101 -41.895 1.00 93.00 84 GLN A N 1
ATOM 662 C CA . GLN A 1 84 ? 4.698 18.118 -41.156 1.00 93.00 84 GLN A CA 1
ATOM 663 C C . GLN A 1 84 ? 4.369 17.708 -39.710 1.00 93.00 84 GLN A C 1
ATOM 665 O O . GLN A 1 84 ? 3.620 18.421 -39.043 1.00 93.00 84 GLN A O 1
ATOM 670 N N . LEU A 1 85 ? 4.892 16.575 -39.227 1.00 95.19 85 LEU A N 1
ATOM 671 C CA . LEU A 1 85 ? 4.588 16.073 -37.892 1.00 95.19 85 LEU A CA 1
ATOM 672 C C . LEU A 1 85 ? 5.168 17.005 -36.822 1.00 95.19 85 LEU A C 1
ATOM 674 O O . LEU A 1 85 ? 6.377 17.225 -36.752 1.00 95.19 85 LEU A O 1
ATOM 678 N N . GLU A 1 86 ? 4.280 17.535 -35.988 1.00 95.69 86 GLU A N 1
ATOM 679 C CA . GLU A 1 86 ? 4.581 18.434 -34.874 1.00 95.69 86 GLU A CA 1
ATOM 680 C C . GLU A 1 86 ? 4.645 17.653 -33.551 1.00 95.69 86 GLU A C 1
ATOM 682 O O . GLU A 1 86 ? 5.505 17.938 -32.714 1.00 95.69 86 GLU A O 1
ATOM 687 N N . GLU A 1 87 ? 3.786 16.638 -33.379 1.00 96.44 87 GLU A N 1
ATOM 688 C CA . GLU A 1 87 ? 3.690 15.812 -32.172 1.00 96.44 87 GLU A CA 1
ATOM 689 C C . GLU A 1 87 ? 3.702 14.304 -32.482 1.00 96.44 87 GLU A C 1
ATOM 691 O O . GLU A 1 87 ? 2.871 13.796 -33.243 1.00 96.44 87 GLU A O 1
ATOM 696 N N . LEU A 1 88 ? 4.610 13.568 -31.834 1.00 95.12 88 LEU A N 1
ATOM 697 C CA . LEU A 1 88 ? 4.725 12.113 -31.941 1.00 95.12 88 LEU A CA 1
ATOM 698 C C . LEU A 1 88 ? 4.687 11.457 -30.560 1.00 95.12 88 LEU A C 1
ATOM 700 O O . LEU A 1 88 ? 5.560 11.706 -29.725 1.00 95.12 88 LEU A O 1
ATOM 704 N N . TYR A 1 89 ? 3.728 10.556 -30.342 1.00 93.38 89 TYR A N 1
ATOM 705 C CA . TYR A 1 89 ? 3.640 9.767 -29.119 1.00 93.38 89 TYR A CA 1
ATOM 706 C C . TYR A 1 89 ? 3.723 8.266 -29.402 1.00 93.38 89 TYR A C 1
ATOM 708 O O . TYR A 1 89 ? 2.788 7.671 -29.932 1.00 93.38 89 TYR A O 1
ATOM 716 N N . MET A 1 90 ? 4.837 7.642 -29.020 1.00 90.31 90 MET A N 1
ATOM 717 C CA . MET A 1 90 ? 5.099 6.218 -29.244 1.00 90.31 90 MET A CA 1
ATOM 718 C C . MET A 1 90 ? 4.515 5.334 -28.128 1.00 90.31 90 MET A C 1
ATOM 720 O O . MET A 1 90 ? 4.344 5.805 -26.997 1.00 90.31 90 MET A O 1
ATOM 724 N N . PRO A 1 91 ? 4.240 4.041 -28.403 1.00 83.38 91 PRO A N 1
ATOM 725 C CA . PRO A 1 91 ? 3.796 3.101 -27.380 1.00 83.38 91 PRO A CA 1
ATOM 726 C C . PRO A 1 91 ? 4.821 2.946 -26.263 1.00 83.38 91 PRO A C 1
ATOM 728 O O . PRO A 1 91 ? 6.030 2.907 -26.507 1.00 83.38 91 PRO A O 1
ATOM 731 N N . SER A 1 92 ? 4.326 2.781 -25.039 1.00 68.06 92 SER A N 1
ATOM 732 C CA . SER A 1 92 ? 5.170 2.732 -23.849 1.00 68.06 92 SER A CA 1
ATOM 733 C C . SER A 1 92 ? 6.146 1.548 -23.815 1.00 68.06 92 SER A C 1
ATOM 735 O O . SER A 1 92 ? 7.225 1.663 -23.241 1.00 68.06 92 SER A O 1
ATOM 737 N N . GLU A 1 93 ? 5.798 0.429 -24.455 1.00 66.81 93 GLU A N 1
ATOM 738 C CA . GLU A 1 93 ? 6.586 -0.814 -24.452 1.00 66.81 93 GLU A CA 1
ATOM 739 C C . GLU A 1 93 ? 7.374 -1.062 -25.759 1.00 66.81 93 GLU A C 1
ATOM 741 O O . GLU A 1 93 ? 7.999 -2.119 -25.935 1.00 66.81 93 GLU A O 1
ATOM 746 N N . PHE A 1 94 ? 7.365 -0.114 -26.706 1.00 80.12 94 PHE A N 1
ATOM 747 C CA . PHE A 1 94 ? 7.989 -0.322 -28.014 1.00 80.12 94 PHE A CA 1
ATOM 748 C C . PHE A 1 94 ? 9.524 -0.363 -27.921 1.00 80.12 94 PHE A C 1
ATOM 750 O O . PHE A 1 94 ? 10.191 0.649 -27.741 1.00 80.12 94 PHE A O 1
ATOM 757 N N . CYS A 1 95 ? 10.106 -1.550 -28.111 1.00 77.62 95 CYS A N 1
ATOM 758 C CA . CYS A 1 95 ? 11.548 -1.802 -27.952 1.00 77.62 95 CYS A CA 1
ATOM 759 C C . CYS A 1 95 ? 12.241 -2.303 -29.236 1.00 77.62 95 CYS A C 1
ATOM 761 O O . CYS A 1 95 ? 13.327 -2.889 -29.185 1.00 77.62 95 CYS A O 1
ATOM 763 N N . LYS A 1 96 ? 11.602 -2.159 -30.406 1.00 81.25 96 LYS A N 1
ATOM 764 C CA . LYS A 1 96 ? 12.032 -2.816 -31.657 1.00 81.25 96 LYS A CA 1
ATOM 765 C C . LYS A 1 96 ? 12.756 -1.883 -32.647 1.00 81.25 96 LYS A C 1
ATOM 767 O O . LYS A 1 96 ? 12.927 -2.296 -33.804 1.00 81.25 96 LYS A O 1
ATOM 772 N N . TRP A 1 97 ? 13.257 -0.738 -32.176 1.00 83.94 97 TRP A N 1
ATOM 773 C CA . TRP A 1 97 ? 14.123 0.210 -32.897 1.00 83.94 97 TRP A CA 1
ATOM 774 C C . TRP A 1 97 ? 15.301 -0.451 -33.624 1.00 83.94 97 TRP A C 1
ATOM 776 O O . TRP A 1 97 ? 15.730 -1.559 -33.282 1.00 83.94 97 TRP A O 1
ATOM 786 N N . GLN A 1 98 ? 15.808 0.228 -34.648 1.00 81.50 98 GLN A N 1
ATOM 787 C CA . GLN A 1 98 ? 16.947 -0.191 -35.460 1.00 81.50 98 GLN A CA 1
ATOM 788 C C . GLN A 1 98 ? 18.050 0.879 -35.493 1.00 81.50 98 GLN A C 1
ATOM 790 O O . GLN A 1 98 ? 17.771 2.025 -35.172 1.00 81.50 98 GLN A O 1
ATOM 795 N N . VAL A 1 99 ? 19.295 0.504 -35.813 1.00 74.69 99 VAL A N 1
ATOM 796 C CA . VAL A 1 99 ? 20.452 1.432 -35.850 1.00 74.69 99 VAL A CA 1
ATOM 797 C C . VAL A 1 99 ? 20.656 1.965 -37.262 1.00 74.69 99 VAL A C 1
ATOM 799 O O . VAL A 1 99 ? 20.480 1.220 -38.226 1.00 74.69 99 VAL A O 1
ATOM 802 N N . ASP A 1 100 ? 21.010 3.245 -37.349 1.00 63.81 100 ASP A N 1
ATOM 803 C CA . ASP A 1 100 ? 21.350 3.950 -38.582 1.00 63.81 100 ASP A CA 1
ATOM 804 C C . ASP A 1 100 ? 22.771 3.603 -39.063 1.00 63.81 100 ASP A C 1
ATOM 806 O O . ASP A 1 100 ? 23.682 3.482 -38.249 1.00 63.81 100 ASP A O 1
ATOM 810 N N . GLY A 1 101 ? 22.960 3.465 -40.382 1.00 58.56 101 GLY A N 1
ATOM 811 C CA . GLY A 1 101 ? 24.288 3.314 -41.000 1.00 58.56 101 GLY A CA 1
ATOM 812 C C . GLY A 1 101 ? 24.830 1.886 -41.138 1.00 58.56 101 GLY A C 1
ATOM 813 O O . GLY A 1 101 ? 26.039 1.726 -41.226 1.00 58.56 101 GLY A O 1
ATOM 814 N N . VAL A 1 102 ? 23.977 0.854 -41.142 1.00 54.72 102 VAL A N 1
ATOM 815 C CA . VAL A 1 102 ? 24.383 -0.499 -41.572 1.00 54.72 102 VAL A CA 1
ATOM 816 C C . VAL A 1 102 ? 23.886 -0.716 -43.002 1.00 54.72 102 VAL A C 1
ATOM 818 O O . VAL A 1 102 ? 22.715 -0.432 -43.258 1.00 54.72 102 VAL A O 1
ATOM 821 N N . ASP A 1 103 ? 24.761 -1.168 -43.904 1.00 43.28 103 ASP A N 1
ATOM 822 C CA . ASP A 1 103 ? 24.534 -1.285 -45.355 1.00 43.28 103 ASP A CA 1
ATOM 823 C C . ASP A 1 103 ? 23.476 -2.343 -45.727 1.00 43.28 103 ASP A C 1
ATOM 825 O O . ASP A 1 103 ? 23.774 -3.430 -46.210 1.00 43.28 103 ASP A O 1
ATOM 829 N N . GLY A 1 104 ? 22.204 -2.014 -45.478 1.00 56.75 104 GLY A N 1
ATOM 830 C CA . GLY A 1 104 ? 21.026 -2.749 -45.936 1.00 56.75 104 GLY A CA 1
ATOM 831 C C . GLY A 1 104 ? 19.703 -1.968 -45.747 1.00 56.75 104 GLY A C 1
ATOM 832 O O . GLY A 1 104 ? 19.593 -1.118 -44.860 1.00 56.75 104 GLY A O 1
ATOM 833 N N . GLU A 1 105 ? 18.687 -2.211 -46.589 1.00 59.97 105 GLU A N 1
ATOM 834 C CA . GLU A 1 105 ? 17.388 -1.504 -46.668 1.00 59.97 105 GLU A CA 1
ATOM 835 C C . GLU A 1 105 ? 16.449 -1.807 -45.507 1.00 59.97 105 GLU A C 1
ATOM 837 O O . GLU A 1 105 ? 16.152 -2.960 -45.289 1.00 59.97 105 GLU A O 1
ATOM 842 N N . ARG A 1 106 ? 16.037 -0.800 -44.715 1.00 71.50 106 ARG A N 1
ATOM 843 C CA . ARG A 1 106 ? 15.428 -0.900 -43.363 1.00 71.50 106 ARG A CA 1
ATOM 844 C C . ARG A 1 106 ? 14.183 -1.796 -43.238 1.00 71.50 106 ARG A C 1
ATOM 846 O O . ARG A 1 106 ? 13.464 -2.029 -44.192 1.00 71.50 106 ARG A O 1
ATOM 853 N N . SER A 1 107 ? 13.885 -2.286 -42.028 1.00 77.06 107 SER A N 1
ATOM 854 C CA . SER A 1 107 ? 12.737 -3.152 -41.780 1.00 77.06 107 SER A CA 1
ATOM 855 C C . SER A 1 107 ? 11.926 -2.743 -40.564 1.00 77.06 107 SER A C 1
ATOM 857 O O . SER A 1 107 ? 10.707 -2.912 -40.506 1.00 77.06 107 SER A O 1
ATOM 859 N N . ASN A 1 108 ? 12.565 -2.145 -39.571 1.00 86.25 108 ASN A N 1
ATOM 860 C CA . ASN A 1 108 ? 11.853 -1.388 -38.562 1.00 86.25 108 ASN A CA 1
ATOM 861 C C . ASN A 1 108 ? 12.387 0.028 -38.566 1.00 86.25 108 ASN A C 1
ATOM 863 O O . ASN A 1 108 ? 13.516 0.271 -38.985 1.00 86.25 108 ASN A O 1
ATOM 867 N N . VAL A 1 109 ? 11.577 0.910 -38.015 1.00 88.94 109 VAL A N 1
ATOM 868 C CA . VAL A 1 109 ? 11.956 2.287 -37.762 1.00 88.94 109 VAL A CA 1
ATOM 869 C C . VAL A 1 109 ? 13.280 2.375 -36.986 1.00 88.94 109 VAL A C 1
ATOM 871 O O . VAL A 1 109 ? 13.516 1.619 -36.027 1.00 88.94 109 VAL A O 1
ATOM 874 N N . SER A 1 110 ? 14.157 3.281 -37.415 1.00 88.50 110 SER A N 1
ATOM 875 C CA . SER A 1 110 ? 15.351 3.687 -36.665 1.00 88.50 110 SER A CA 1
ATOM 876 C C . SER A 1 110 ? 15.126 5.020 -35.957 1.00 88.50 110 SER A C 1
ATOM 878 O O . SER A 1 110 ? 14.217 5.776 -36.298 1.00 88.50 110 SER A O 1
ATOM 880 N N . LEU A 1 111 ? 15.949 5.316 -34.950 1.00 86.81 111 LEU A N 1
ATOM 881 C CA . LEU A 1 111 ? 15.856 6.599 -34.249 1.00 86.81 111 LEU A CA 1
ATOM 882 C C . LEU A 1 111 ? 16.316 7.780 -35.123 1.00 86.81 111 LEU A C 1
ATOM 884 O O . LEU A 1 111 ? 15.770 8.867 -34.969 1.00 86.81 111 LEU A O 1
ATOM 888 N N . GLY A 1 112 ? 17.228 7.583 -36.082 1.00 84.19 112 GLY A N 1
ATOM 889 C CA . GLY A 1 112 ? 17.658 8.626 -37.023 1.00 84.19 112 GLY A CA 1
ATOM 890 C C . GLY A 1 112 ? 16.581 9.072 -38.013 1.00 84.19 112 GLY A C 1
ATOM 891 O O . GLY A 1 112 ? 16.675 10.154 -38.585 1.00 84.19 112 GLY A O 1
ATOM 892 N N . GLU A 1 113 ? 15.487 8.319 -38.175 1.00 87.19 113 GLU A N 1
ATOM 893 C CA . GLU A 1 113 ? 14.326 8.812 -38.930 1.00 87.19 113 GLU A CA 1
ATOM 894 C C . GLU A 1 113 ? 13.725 10.082 -38.314 1.00 87.19 113 GLU A C 1
ATOM 896 O O . GLU A 1 113 ? 13.176 10.910 -39.042 1.00 87.19 113 GLU A O 1
ATOM 901 N N . LEU A 1 114 ? 13.881 10.277 -37.000 1.00 87.50 114 LEU A N 1
ATOM 902 C CA . LEU A 1 114 ? 13.412 11.474 -36.304 1.00 87.50 114 LEU A CA 1
ATOM 903 C C . LEU A 1 114 ? 14.173 12.742 -36.730 1.00 87.50 114 LEU A C 1
ATOM 905 O O . LEU A 1 114 ? 13.614 13.830 -36.624 1.00 87.50 114 LEU A O 1
ATOM 909 N N . GLU A 1 115 ? 15.394 12.632 -37.271 1.00 83.56 115 GLU A N 1
ATOM 910 C CA . GLU A 1 115 ? 16.170 13.787 -37.763 1.00 83.56 115 GLU A CA 1
ATOM 911 C C . GLU A 1 115 ? 15.508 14.470 -38.972 1.00 83.56 115 GLU A C 1
ATOM 913 O O . GLU A 1 115 ? 15.678 15.671 -39.190 1.00 83.56 115 GLU A O 1
ATOM 918 N N . HIS A 1 116 ? 14.693 13.728 -39.728 1.00 83.50 116 HIS A N 1
ATOM 919 C CA . HIS A 1 116 ? 13.965 14.236 -40.894 1.00 83.50 116 HIS A CA 1
ATOM 920 C C . HIS A 1 116 ? 12.702 15.022 -40.503 1.00 83.50 116 HIS A C 1
ATOM 922 O O . HIS A 1 116 ? 12.144 15.765 -41.315 1.00 83.50 116 HIS A O 1
ATOM 928 N N . LEU A 1 117 ? 12.256 14.904 -39.248 1.00 88.31 117 LEU A N 1
ATOM 929 C CA . LEU A 1 117 ? 11.072 15.583 -38.728 1.00 88.31 117 LEU A CA 1
ATOM 930 C C . LEU A 1 117 ? 11.409 17.005 -38.273 1.00 88.31 117 LEU A C 1
ATOM 932 O O . LEU A 1 117 ? 11.449 17.327 -37.087 1.00 88.31 117 LEU A O 1
ATOM 936 N N . SER A 1 118 ? 11.646 17.887 -39.243 1.00 85.31 118 SER A N 1
ATOM 937 C CA . SER A 1 118 ? 12.103 19.260 -38.980 1.00 85.31 118 SER A CA 1
ATOM 938 C C . SER A 1 118 ? 11.155 20.116 -38.121 1.00 85.31 118 SER A C 1
ATOM 940 O O . SER A 1 118 ? 11.628 21.073 -37.504 1.00 85.31 118 SER A O 1
ATOM 942 N N . GLN A 1 119 ? 9.858 19.776 -38.085 1.00 89.12 119 GLN A N 1
ATOM 943 C CA . GLN A 1 119 ? 8.797 20.479 -37.346 1.00 89.12 119 GLN A CA 1
ATOM 944 C C . GLN A 1 119 ? 8.459 19.835 -35.991 1.00 89.12 119 GLN A C 1
ATOM 946 O O . GLN A 1 119 ? 7.567 20.321 -35.295 1.00 89.12 119 GLN A O 1
ATOM 951 N N . LEU A 1 120 ? 9.145 18.753 -35.603 1.00 92.12 120 LEU A N 1
ATOM 952 C CA . LEU A 1 120 ? 8.824 18.020 -34.383 1.00 92.12 120 LEU A CA 1
ATOM 953 C C . LEU A 1 120 ? 9.117 18.880 -33.151 1.00 92.12 120 LEU A C 1
ATOM 955 O O . LEU A 1 120 ? 10.265 19.219 -32.862 1.00 92.12 120 LEU A O 1
ATOM 959 N N . THR A 1 121 ? 8.063 19.210 -32.410 1.00 92.12 121 THR A N 1
ATOM 960 C CA . THR A 1 121 ? 8.134 20.014 -31.183 1.00 92.12 121 THR A CA 1
ATOM 961 C C . THR A 1 121 ? 7.680 19.235 -29.952 1.00 92.12 121 THR A C 1
ATOM 963 O O . THR A 1 121 ? 8.104 19.590 -28.849 1.00 92.12 121 THR A O 1
ATOM 966 N N . ALA A 1 122 ? 6.885 18.166 -30.120 1.00 93.62 122 ALA A N 1
ATOM 967 C CA . ALA A 1 122 ? 6.478 17.262 -29.048 1.00 93.62 122 ALA A CA 1
ATOM 968 C C . ALA A 1 122 ? 6.870 15.796 -29.310 1.00 93.62 122 ALA A C 1
ATOM 970 O O . ALA A 1 122 ? 6.498 15.231 -30.337 1.00 93.62 122 ALA A O 1
ATOM 971 N N . LEU A 1 123 ? 7.569 15.152 -28.366 1.00 93.06 123 LEU A N 1
ATOM 972 C CA . LEU A 1 123 ? 8.007 13.754 -28.508 1.00 93.06 123 LEU A CA 1
ATOM 973 C C . LEU A 1 123 ? 7.819 12.931 -27.228 1.00 93.06 123 LEU A C 1
ATOM 975 O O . LEU A 1 123 ? 8.405 13.236 -26.193 1.00 93.06 123 LEU A O 1
ATOM 979 N N . GLN A 1 124 ? 7.082 11.826 -27.308 1.00 91.44 124 GLN A N 1
ATOM 980 C CA . GLN A 1 124 ? 7.034 10.807 -26.260 1.00 91.44 124 GLN A CA 1
ATOM 981 C C . GLN A 1 124 ? 7.608 9.488 -26.783 1.00 91.44 124 GLN A C 1
ATOM 983 O O . GLN A 1 124 ? 7.076 8.926 -27.741 1.00 91.44 124 GLN A O 1
ATOM 988 N N . ILE A 1 125 ? 8.677 8.984 -26.160 1.00 88.88 125 ILE A N 1
ATOM 989 C CA . ILE A 1 125 ? 9.427 7.834 -26.679 1.00 88.88 125 ILE A CA 1
ATOM 990 C C . ILE A 1 125 ? 10.083 7.001 -25.574 1.00 88.88 125 ILE A C 1
ATOM 992 O O . ILE A 1 125 ? 10.549 7.535 -24.570 1.00 88.88 125 ILE A O 1
ATOM 996 N N . TYR A 1 126 ? 10.132 5.686 -25.795 1.00 86.81 126 TYR A N 1
ATOM 997 C CA . TYR A 1 126 ? 10.884 4.726 -24.990 1.00 86.81 126 TYR A CA 1
ATOM 998 C C . TYR A 1 126 ? 12.016 4.113 -25.822 1.00 86.81 126 TYR A C 1
ATOM 1000 O O . TYR A 1 126 ? 11.804 3.660 -26.953 1.00 86.81 126 TYR A O 1
ATOM 1008 N N . ILE A 1 127 ? 13.221 4.114 -25.259 1.00 85.12 127 ILE A N 1
ATOM 1009 C CA . ILE A 1 127 ? 14.470 3.690 -25.882 1.00 85.12 127 ILE A CA 1
ATOM 1010 C C . ILE A 1 127 ? 15.093 2.624 -24.970 1.00 85.12 127 ILE A C 1
ATOM 1012 O O . ILE A 1 127 ? 15.592 2.944 -23.901 1.00 85.12 127 ILE A O 1
ATOM 1016 N N . PRO A 1 128 ? 15.094 1.342 -25.359 1.00 75.56 128 PRO A N 1
ATOM 1017 C CA . PRO A 1 128 ? 15.529 0.267 -24.466 1.00 75.56 128 PRO A CA 1
ATOM 1018 C C . PRO A 1 128 ? 17.049 0.218 -24.225 1.00 75.56 128 PRO A C 1
ATOM 1020 O O . PRO A 1 128 ? 17.484 -0.452 -23.299 1.00 75.56 128 PRO A O 1
ATOM 1023 N N . ASP A 1 129 ? 17.856 0.850 -25.083 1.00 75.38 129 ASP A N 1
ATOM 1024 C CA . ASP A 1 129 ? 19.323 0.868 -24.995 1.00 75.38 129 ASP A CA 1
ATOM 1025 C C . ASP A 1 129 ? 19.828 2.205 -25.564 1.00 75.38 129 ASP A C 1
ATOM 1027 O O . ASP A 1 129 ? 19.510 2.547 -26.710 1.00 75.38 129 ASP A O 1
ATOM 1031 N N . ALA A 1 130 ? 20.605 2.960 -24.785 1.00 72.75 130 ALA A N 1
ATOM 1032 C CA . ALA A 1 130 ? 21.149 4.257 -25.190 1.00 72.75 130 ALA A CA 1
ATOM 1033 C C . ALA A 1 130 ? 22.046 4.180 -26.435 1.00 72.75 130 ALA A C 1
ATOM 1035 O O . ALA A 1 130 ? 22.137 5.149 -27.187 1.00 72.75 130 ALA A O 1
ATOM 1036 N N . LYS A 1 131 ? 22.639 3.013 -26.734 1.00 73.12 131 LYS A N 1
ATOM 1037 C CA . LYS A 1 131 ? 23.436 2.776 -27.957 1.00 73.12 131 LYS A CA 1
ATOM 1038 C C . LYS A 1 131 ? 22.632 2.955 -29.247 1.00 73.12 131 LYS A C 1
ATOM 1040 O O . LYS A 1 131 ? 23.213 3.037 -30.325 1.00 73.12 131 LYS A O 1
ATOM 1045 N N . LEU A 1 132 ? 21.302 2.955 -29.159 1.00 76.38 132 LEU A N 1
ATOM 1046 C CA . LEU A 1 132 ? 20.419 3.175 -30.300 1.00 76.38 132 LEU A CA 1
ATOM 1047 C C . LEU A 1 132 ? 20.319 4.653 -30.688 1.00 76.38 132 LEU A C 1
ATOM 1049 O O . LEU A 1 132 ? 19.894 4.934 -31.806 1.00 76.38 132 LEU A O 1
ATOM 1053 N N . VAL A 1 133 ? 20.668 5.573 -29.785 1.00 78.12 133 VAL A N 1
ATOM 1054 C CA . VAL A 1 133 ? 20.586 7.017 -30.020 1.00 78.12 133 VAL A CA 1
ATOM 1055 C C . VAL A 1 133 ? 21.707 7.434 -30.986 1.00 78.12 133 VAL A C 1
ATOM 1057 O O . VAL A 1 133 ? 22.883 7.274 -30.652 1.00 78.12 133 VAL A O 1
ATOM 1060 N N . PRO A 1 134 ? 21.389 7.962 -32.184 1.00 75.38 134 PRO A N 1
ATOM 1061 C CA . PRO A 1 134 ? 22.397 8.443 -33.124 1.00 75.38 134 PRO A CA 1
ATOM 1062 C C . PRO A 1 134 ? 23.177 9.626 -32.542 1.00 75.38 134 PRO A C 1
ATOM 1064 O O . PRO A 1 134 ? 22.594 10.512 -31.920 1.00 75.38 134 PRO A O 1
ATOM 1067 N N . LYS A 1 135 ? 24.491 9.693 -32.797 1.00 67.31 135 LYS A N 1
ATOM 1068 C CA . LYS A 1 135 ? 25.349 10.796 -32.313 1.00 67.31 135 LYS A CA 1
ATOM 1069 C C . LYS A 1 135 ? 24.915 12.179 -32.834 1.00 67.31 135 LYS A C 1
ATOM 1071 O O . LYS A 1 135 ? 25.209 13.178 -32.186 1.00 67.31 135 LYS A O 1
ATOM 1076 N N . GLY A 1 136 ? 24.246 12.227 -33.990 1.00 63.50 136 GLY A N 1
ATOM 1077 C CA . GLY A 1 136 ? 23.714 13.443 -34.615 1.00 63.50 136 GLY A CA 1
ATOM 1078 C C . GLY A 1 136 ? 22.279 13.804 -34.216 1.00 63.50 136 GLY A C 1
ATOM 1079 O O . GLY A 1 136 ? 21.814 14.875 -34.603 1.00 63.50 136 GLY A O 1
ATOM 1080 N N . LEU A 1 137 ? 21.587 12.969 -33.427 1.00 72.31 137 LEU A N 1
ATOM 1081 C CA . LEU A 1 137 ? 20.192 13.212 -33.067 1.00 72.31 137 LEU A CA 1
ATOM 1082 C C . LEU A 1 137 ? 20.110 14.390 -32.087 1.00 72.31 137 LEU A C 1
ATOM 1084 O O . LEU A 1 137 ? 20.511 14.284 -30.928 1.00 72.31 137 LEU A O 1
ATOM 1088 N N . LEU A 1 138 ? 19.592 15.521 -32.569 1.00 68.06 138 LEU A N 1
ATOM 1089 C CA . LEU A 1 138 ? 19.485 16.763 -31.805 1.00 68.06 138 LEU A CA 1
ATOM 1090 C C . LEU A 1 138 ? 18.100 16.899 -31.168 1.00 68.06 138 LEU A C 1
ATOM 1092 O O . LEU A 1 138 ? 17.123 17.224 -31.842 1.00 68.06 138 LEU A O 1
ATOM 1096 N N . PHE A 1 139 ? 18.023 16.769 -29.843 1.00 76.25 139 PHE A N 1
ATOM 1097 C CA . PHE A 1 139 ? 16.777 17.008 -29.097 1.00 76.25 139 PHE A CA 1
ATOM 1098 C C . PHE A 1 139 ? 16.491 18.499 -28.819 1.00 76.25 139 PHE A C 1
ATOM 1100 O O . PHE A 1 139 ? 15.457 18.841 -28.249 1.00 76.25 139 PHE A O 1
ATOM 1107 N N . GLN A 1 140 ? 17.378 19.405 -29.246 1.00 71.69 140 GLN A N 1
ATOM 1108 C CA . GLN A 1 140 ? 17.345 20.837 -28.905 1.00 71.69 140 GLN A CA 1
ATOM 1109 C C . GLN A 1 140 ? 16.091 21.590 -29.390 1.00 71.69 140 GLN A C 1
ATOM 1111 O O . GLN A 1 140 ? 15.757 22.631 -28.832 1.00 71.69 140 GLN A O 1
ATOM 1116 N N . LYS A 1 141 ? 15.394 21.094 -30.425 1.00 80.50 141 LYS A N 1
ATOM 1117 C CA . LYS A 1 141 ? 14.182 21.737 -30.977 1.00 80.50 141 LYS A CA 1
ATOM 1118 C C . LYS A 1 141 ? 12.898 21.399 -30.206 1.00 80.50 141 LYS A C 1
ATOM 1120 O O . LYS A 1 141 ? 11.877 22.053 -30.421 1.00 80.50 141 LYS A O 1
ATOM 1125 N N . LEU A 1 142 ? 12.926 20.384 -29.338 1.00 88.44 142 LEU A N 1
ATOM 1126 C CA . LEU A 1 142 ? 11.733 19.898 -28.647 1.00 88.44 142 LEU A CA 1
ATOM 1127 C C . LEU A 1 142 ? 11.278 20.883 -27.567 1.00 88.44 142 LEU A C 1
ATOM 1129 O O . LEU A 1 142 ? 12.013 21.207 -26.636 1.00 88.44 142 LEU A O 1
ATOM 1133 N N . GLN A 1 143 ? 10.022 21.310 -27.661 1.00 89.56 143 GLN A N 1
ATOM 1134 C CA . GLN A 1 143 ? 9.369 22.180 -26.680 1.00 89.56 143 GLN A CA 1
ATOM 1135 C C . GLN A 1 143 ? 8.659 21.364 -25.587 1.00 89.56 143 GLN A C 1
ATOM 1137 O O . GLN A 1 143 ? 8.550 21.808 -24.437 1.00 89.56 143 GLN A O 1
ATOM 1142 N N . ARG A 1 144 ? 8.188 20.161 -25.944 1.00 91.50 144 ARG A N 1
ATOM 1143 C CA . ARG A 1 144 ? 7.533 19.182 -25.066 1.00 91.50 144 ARG A CA 1
ATOM 1144 C C . ARG A 1 144 ? 8.152 17.805 -25.314 1.00 91.50 144 ARG A C 1
ATOM 1146 O O . ARG A 1 144 ? 8.290 17.381 -26.452 1.00 91.50 144 ARG A O 1
ATOM 1153 N N . TYR A 1 145 ? 8.535 17.075 -24.282 1.00 91.56 145 TYR A N 1
ATOM 1154 C CA . TYR A 1 145 ? 9.036 15.720 -24.443 1.00 91.56 145 TYR A CA 1
ATOM 1155 C C . TYR A 1 145 ? 8.858 14.862 -23.194 1.00 91.56 145 TYR A C 1
ATOM 1157 O O . TYR A 1 145 ? 8.837 15.357 -22.072 1.00 91.56 145 TYR A O 1
ATOM 1165 N N . LYS A 1 146 ? 8.731 13.555 -23.405 1.00 90.00 146 LYS A N 1
ATOM 1166 C CA . LYS A 1 146 ? 8.726 12.514 -22.375 1.00 90.00 146 LYS A CA 1
ATOM 1167 C C . LYS A 1 146 ? 9.591 11.362 -22.903 1.00 90.00 146 LYS A C 1
ATOM 1169 O O . LYS A 1 146 ? 9.096 10.511 -23.643 1.00 90.00 146 LYS A O 1
ATOM 1174 N N . ILE A 1 147 ? 10.887 11.394 -22.594 1.00 88.69 147 ILE A N 1
ATOM 1175 C CA . ILE A 1 147 ? 11.910 10.480 -23.132 1.00 88.69 147 ILE A CA 1
ATOM 1176 C C . ILE A 1 147 ? 12.354 9.517 -22.033 1.00 88.69 147 ILE A C 1
ATOM 1178 O O . ILE A 1 147 ? 12.697 9.946 -20.936 1.00 88.69 147 ILE A O 1
ATOM 1182 N N . TYR A 1 148 ? 12.353 8.223 -22.341 1.00 85.44 148 TYR A N 1
ATOM 1183 C CA . TYR A 1 148 ? 12.737 7.153 -21.422 1.00 85.44 148 TYR A CA 1
ATOM 1184 C C . TYR A 1 148 ? 13.837 6.333 -22.073 1.00 85.44 148 TYR A C 1
ATOM 1186 O O . TYR A 1 148 ? 13.649 5.867 -23.196 1.00 85.44 148 TYR A O 1
ATOM 1194 N N . ILE A 1 149 ? 14.958 6.155 -21.384 1.00 83.94 149 ILE A N 1
ATOM 1195 C CA . ILE A 1 149 ? 16.106 5.386 -21.864 1.00 83.94 149 ILE A CA 1
ATOM 1196 C C . ILE A 1 149 ? 16.463 4.326 -20.815 1.00 83.94 149 ILE A C 1
ATOM 1198 O O . ILE A 1 149 ? 16.640 4.680 -19.654 1.00 83.94 149 ILE A O 1
ATOM 1202 N N . GLY A 1 150 ? 16.533 3.048 -21.207 1.00 75.38 150 GLY A N 1
ATOM 1203 C CA . GLY A 1 150 ? 16.933 1.920 -20.348 1.00 75.38 150 GLY A CA 1
ATOM 1204 C C . GLY A 1 150 ? 15.968 0.723 -20.347 1.00 75.38 150 GLY A C 1
ATOM 1205 O O . GLY A 1 150 ? 14.889 0.765 -20.940 1.00 75.38 150 GLY A O 1
ATOM 1206 N N . ASN A 1 151 ? 16.362 -0.384 -19.704 1.00 57.31 151 ASN A N 1
ATOM 1207 C CA . ASN A 1 151 ? 15.754 -1.715 -19.898 1.00 57.31 151 ASN A CA 1
ATOM 1208 C C . ASN A 1 151 ? 14.409 -1.987 -19.188 1.00 57.31 151 ASN A C 1
ATOM 1210 O O . ASN A 1 151 ? 13.822 -3.042 -19.435 1.00 57.31 151 ASN A O 1
ATOM 1214 N N . ASP A 1 152 ? 13.878 -1.052 -18.398 1.00 53.34 152 ASP A N 1
ATOM 1215 C CA . ASP A 1 152 ? 12.552 -1.170 -17.780 1.00 53.34 152 ASP A CA 1
ATOM 1216 C C . ASP A 1 152 ? 11.628 -0.041 -18.234 1.00 53.34 152 ASP A C 1
ATOM 1218 O O . ASP A 1 152 ? 12.072 1.062 -18.541 1.00 53.34 152 ASP A O 1
ATOM 1222 N N . GLY A 1 153 ? 10.338 -0.359 -18.354 1.00 51.41 153 GLY A N 1
ATOM 1223 C CA . GLY A 1 153 ? 9.315 0.551 -18.859 1.00 51.41 153 GLY A CA 1
ATOM 1224 C C . GLY A 1 153 ? 9.113 1.809 -18.005 1.00 51.41 153 GLY A C 1
ATOM 1225 O O . GLY A 1 153 ? 9.886 2.147 -17.118 1.00 51.41 153 GLY A O 1
ATOM 1226 N N . TRP A 1 154 ? 8.034 2.527 -18.296 1.00 54.97 154 TRP A N 1
ATOM 1227 C CA . TRP A 1 154 ? 7.761 3.867 -17.779 1.00 54.97 154 TRP A CA 1
ATOM 1228 C C . TRP A 1 154 ? 7.725 3.871 -16.248 1.00 54.97 154 TRP A C 1
ATOM 1230 O O . TRP A 1 154 ? 6.842 3.253 -15.655 1.00 54.97 154 TRP A O 1
ATOM 1240 N N . GLY A 1 155 ? 8.666 4.580 -15.621 1.00 49.62 155 GLY A N 1
ATOM 1241 C CA . GLY A 1 155 ? 8.608 4.894 -14.195 1.00 49.62 155 GLY A CA 1
ATOM 1242 C C . GLY A 1 155 ? 7.422 5.808 -13.869 1.00 49.62 155 GLY A C 1
ATOM 1243 O O . GLY A 1 155 ? 6.920 6.534 -14.737 1.00 49.62 155 GLY A O 1
ATOM 1244 N N . PHE A 1 156 ? 6.972 5.794 -12.612 1.00 47.16 156 PHE A N 1
ATOM 1245 C CA . PHE A 1 156 ? 6.042 6.804 -12.100 1.00 47.16 156 PHE A CA 1
ATOM 1246 C C . PHE A 1 156 ? 6.657 8.201 -12.283 1.00 47.16 156 PHE A C 1
ATOM 1248 O O . PHE A 1 156 ? 7.870 8.362 -12.187 1.00 47.16 156 PHE A O 1
ATOM 1255 N N . GLY A 1 157 ? 5.864 9.228 -12.581 1.00 52.84 157 GLY A N 1
ATOM 1256 C CA . GLY A 1 157 ? 6.385 10.595 -12.583 1.00 52.84 157 GLY A CA 1
ATOM 1257 C C . GLY A 1 157 ? 5.327 11.659 -12.789 1.00 52.84 157 GLY A C 1
ATOM 1258 O O . GLY A 1 157 ? 4.145 11.358 -12.972 1.00 52.84 157 GLY A O 1
ATOM 1259 N N . TYR A 1 158 ? 5.779 12.904 -12.723 1.00 61.88 158 TYR A N 1
ATOM 1260 C CA . TYR A 1 158 ? 4.935 14.086 -12.674 1.00 61.88 158 TYR A CA 1
ATOM 1261 C C . TYR A 1 158 ? 4.361 14.414 -14.054 1.00 61.88 158 TYR A C 1
ATOM 1263 O O . TYR A 1 158 ? 4.922 14.049 -15.093 1.00 61.88 158 TYR A O 1
ATOM 1271 N N . ASP A 1 159 ? 3.226 15.118 -14.091 1.00 72.56 159 ASP A N 1
ATOM 1272 C CA . ASP A 1 159 ? 2.658 15.585 -15.358 1.00 72.56 159 ASP A CA 1
ATOM 1273 C C . ASP A 1 159 ? 3.381 16.843 -15.855 1.00 72.56 159 ASP A C 1
ATOM 1275 O O . ASP A 1 159 ? 2.835 17.943 -15.917 1.00 72.56 159 ASP A O 1
ATOM 1279 N N . THR A 1 160 ? 4.664 16.681 -16.167 1.00 83.12 160 THR A N 1
ATOM 1280 C CA . THR A 1 160 ? 5.487 17.717 -16.783 1.00 83.12 160 THR A CA 1
ATOM 1281 C C . THR A 1 160 ? 5.494 17.591 -18.293 1.00 83.12 160 THR A C 1
ATOM 1283 O O . THR A 1 160 ? 5.279 16.525 -18.881 1.00 83.12 160 THR A O 1
ATOM 1286 N N . SER A 1 161 ? 5.753 18.723 -18.944 1.00 86.19 161 SER A N 1
ATOM 1287 C CA . SER A 1 161 ? 5.848 18.768 -20.395 1.00 86.19 161 SER A CA 1
ATOM 1288 C C . SER A 1 161 ? 7.220 18.347 -20.902 1.00 86.19 161 SER A C 1
ATOM 1290 O O . SER A 1 161 ? 7.306 18.020 -22.078 1.00 86.19 161 SER A O 1
ATOM 1292 N N . ARG A 1 162 ? 8.271 18.367 -20.070 1.00 92.31 162 ARG A N 1
ATOM 1293 C CA . ARG A 1 162 ? 9.664 18.057 -20.439 1.00 92.31 162 ARG A CA 1
ATOM 1294 C C . ARG A 1 162 ? 10.305 17.107 -19.420 1.00 92.31 162 ARG A C 1
ATOM 1296 O O . ARG A 1 162 ? 10.941 17.561 -18.469 1.00 92.31 162 ARG A O 1
ATOM 1303 N N . LYS A 1 163 ? 10.118 15.802 -19.635 1.00 90.50 163 LYS A N 1
ATOM 1304 C CA . LYS A 1 163 ? 10.595 14.708 -18.779 1.00 90.50 163 LYS A CA 1
ATOM 1305 C C . LYS A 1 163 ? 11.665 13.859 -19.461 1.00 90.50 163 LYS A C 1
ATOM 1307 O O . LYS A 1 163 ? 11.485 13.443 -20.610 1.00 90.50 163 LYS A O 1
ATOM 1312 N N . LEU A 1 164 ? 12.718 13.539 -18.716 1.00 89.12 164 LEU A N 1
ATOM 1313 C CA . LEU A 1 164 ? 13.767 12.604 -19.099 1.00 89.12 164 LEU A CA 1
ATOM 1314 C C . LEU A 1 164 ? 13.972 11.558 -17.994 1.00 89.12 164 LEU A C 1
ATOM 1316 O O . LEU A 1 164 ? 14.235 11.905 -16.848 1.00 89.12 164 LEU A O 1
ATOM 1320 N N . VAL A 1 165 ? 13.874 10.279 -18.348 1.00 86.69 165 VAL A N 1
ATOM 1321 C CA . VAL A 1 165 ? 14.183 9.151 -17.459 1.00 86.69 165 VAL A CA 1
ATOM 1322 C C . VAL A 1 165 ? 15.356 8.386 -18.042 1.00 86.69 165 VAL A C 1
ATOM 1324 O O . VAL A 1 165 ? 15.284 7.940 -19.189 1.00 86.69 165 VAL A O 1
ATOM 1327 N N . LEU A 1 166 ? 16.416 8.234 -17.256 1.00 83.62 166 LEU A N 1
ATOM 1328 C CA . LEU A 1 166 ? 17.619 7.500 -17.627 1.00 83.62 166 LEU A CA 1
ATOM 1329 C C . LEU A 1 166 ? 17.843 6.376 -16.625 1.00 83.62 166 LEU A C 1
ATOM 1331 O O . LEU A 1 166 ? 18.085 6.627 -15.444 1.00 83.62 166 LEU A O 1
ATOM 1335 N N . LYS A 1 167 ? 17.762 5.143 -17.115 1.00 78.94 167 LYS A N 1
ATOM 1336 C CA . LYS A 1 167 ? 18.114 3.940 -16.379 1.00 78.94 167 LYS A CA 1
ATOM 1337 C C . LYS A 1 167 ? 19.351 3.314 -17.012 1.00 78.94 167 LYS A C 1
ATOM 1339 O O . LYS A 1 167 ? 19.290 2.848 -18.149 1.00 78.94 167 LYS A O 1
ATOM 1344 N N . TYR A 1 168 ? 20.440 3.317 -16.258 1.00 71.19 168 TYR A N 1
ATOM 1345 C CA . TYR A 1 168 ? 21.744 2.844 -16.699 1.00 71.19 168 TYR A CA 1
ATOM 1346 C C . TYR A 1 168 ? 21.853 1.327 -16.491 1.00 71.19 168 TYR A C 1
ATOM 1348 O O . TYR A 1 168 ? 21.431 0.806 -15.462 1.00 71.19 168 TYR A O 1
ATOM 1356 N N . ASP A 1 169 ? 22.440 0.639 -17.471 1.00 58.09 169 ASP A N 1
ATOM 1357 C CA . ASP A 1 169 ? 22.961 -0.726 -17.338 1.00 58.09 169 ASP A CA 1
ATOM 1358 C C . ASP A 1 169 ? 24.488 -0.661 -17.562 1.00 58.09 169 ASP A C 1
ATOM 1360 O O . ASP A 1 169 ? 24.928 0.146 -18.382 1.00 58.09 169 ASP A O 1
ATOM 1364 N N . ASP A 1 170 ? 25.267 -1.504 -16.870 1.00 51.56 170 ASP A N 1
ATOM 1365 C CA . ASP A 1 170 ? 26.728 -1.477 -16.580 1.00 51.56 170 ASP A CA 1
ATOM 1366 C C . ASP A 1 170 ? 27.774 -1.142 -17.699 1.00 51.56 170 ASP A C 1
ATOM 1368 O O . ASP A 1 170 ? 28.950 -1.454 -17.529 1.00 51.56 170 ASP A O 1
ATOM 1372 N N . ALA A 1 171 ? 27.450 -0.555 -18.865 1.00 46.81 171 ALA A N 1
ATOM 1373 C CA . ALA A 1 171 ? 28.371 -0.556 -20.015 1.00 46.81 171 ALA A CA 1
ATOM 1374 C C . ALA A 1 171 ? 28.444 0.664 -20.971 1.00 46.81 171 ALA A C 1
ATOM 1376 O O . ALA A 1 171 ? 29.020 0.476 -22.046 1.00 46.81 171 ALA A O 1
ATOM 1377 N N . ASN A 1 172 ? 27.914 1.875 -20.704 1.00 50.09 172 ASN A N 1
ATOM 1378 C CA . ASN A 1 172 ? 28.317 3.074 -21.495 1.00 50.09 172 ASN A CA 1
ATOM 1379 C C . ASN A 1 172 ? 27.803 4.438 -20.975 1.00 50.09 172 ASN A C 1
ATOM 1381 O O . ASN A 1 172 ? 26.703 4.855 -21.312 1.00 50.09 172 ASN A O 1
ATOM 1385 N N . ILE A 1 173 ? 28.653 5.201 -20.285 1.00 53.00 173 ILE A N 1
ATOM 1386 C CA . ILE A 1 173 ? 28.287 6.478 -19.630 1.00 53.00 173 ILE A CA 1
ATOM 1387 C C . ILE A 1 173 ? 28.262 7.694 -20.593 1.00 53.00 173 ILE A C 1
ATOM 1389 O O . ILE A 1 173 ? 27.569 8.679 -20.356 1.00 53.00 173 ILE A O 1
ATOM 1393 N N . SER A 1 174 ? 28.968 7.650 -21.733 1.00 53.81 174 SER A N 1
ATOM 1394 C CA . SER A 1 174 ? 29.258 8.863 -22.530 1.00 53.81 174 SER A CA 1
ATOM 1395 C C . SER A 1 174 ? 28.126 9.382 -23.435 1.00 53.81 174 SER A C 1
ATOM 1397 O O . SER A 1 174 ? 28.085 10.578 -23.728 1.00 53.81 174 SER A O 1
ATOM 1399 N N . VAL A 1 175 ? 27.213 8.519 -23.900 1.00 52.22 175 VAL A N 1
ATOM 1400 C CA . VAL A 1 175 ? 26.105 8.919 -24.799 1.00 52.22 175 VAL A CA 1
ATOM 1401 C C . VAL A 1 175 ? 24.961 9.564 -24.011 1.00 52.22 175 VAL A C 1
ATOM 1403 O O . VAL A 1 175 ? 24.368 10.540 -24.469 1.00 52.22 175 VAL A O 1
ATOM 1406 N N . GLU A 1 176 ? 24.687 9.064 -22.808 1.00 62.22 176 GLU A N 1
ATOM 1407 C CA . GLU A 1 176 ? 23.592 9.525 -21.944 1.00 62.22 176 GLU A CA 1
ATOM 1408 C C . GLU A 1 176 ? 23.876 10.923 -21.370 1.00 62.22 176 GLU A C 1
ATOM 1410 O O . GLU A 1 176 ? 22.992 11.785 -21.373 1.00 62.22 176 GLU A O 1
ATOM 1415 N N . ASP A 1 177 ? 25.136 11.216 -21.036 1.00 63.66 177 ASP A N 1
ATOM 1416 C CA . ASP A 1 177 ? 25.574 12.546 -20.587 1.00 63.66 177 ASP A CA 1
ATOM 1417 C C . ASP A 1 177 ? 25.460 13.615 -21.689 1.00 63.66 177 ASP A C 1
ATOM 1419 O O . ASP A 1 177 ? 25.206 14.793 -21.417 1.00 63.66 177 ASP A O 1
ATOM 1423 N N . GLY A 1 178 ? 25.616 13.217 -22.957 1.00 69.06 178 GLY A N 1
ATOM 1424 C CA . GLY A 1 178 ? 25.428 14.098 -24.111 1.00 69.06 178 GLY A CA 1
ATOM 1425 C C . GLY A 1 178 ? 23.974 14.547 -24.287 1.00 69.06 178 GLY A C 1
ATOM 1426 O O . GLY A 1 178 ? 23.732 15.706 -24.622 1.00 69.06 178 GLY A O 1
ATOM 1427 N N . ILE A 1 179 ? 23.006 13.664 -24.015 1.00 75.44 179 ILE A N 1
ATOM 1428 C CA . ILE A 1 179 ? 21.565 13.954 -24.134 1.00 75.44 179 ILE A CA 1
ATOM 1429 C C . ILE A 1 179 ? 21.138 14.971 -23.076 1.00 75.44 179 ILE A C 1
ATOM 1431 O O . ILE A 1 179 ? 20.466 15.954 -23.397 1.00 75.44 179 ILE A O 1
ATOM 1435 N N . ILE A 1 180 ? 21.589 14.777 -21.834 1.00 76.00 180 ILE A N 1
ATOM 1436 C CA . ILE A 1 180 ? 21.342 15.708 -20.729 1.00 76.00 180 ILE A CA 1
ATOM 1437 C C . ILE A 1 180 ? 21.862 17.114 -21.087 1.00 76.00 180 ILE A C 1
ATOM 1439 O O . ILE A 1 180 ? 21.137 18.097 -20.942 1.00 76.00 180 ILE A O 1
ATOM 1443 N N . LYS A 1 181 ? 23.074 17.220 -21.654 1.00 75.06 181 LYS A N 1
ATOM 1444 C CA . LYS A 1 181 ? 23.669 18.503 -22.087 1.00 75.06 181 LYS A CA 1
ATOM 1445 C C . LYS A 1 181 ? 22.901 19.197 -23.218 1.00 75.06 181 LYS A C 1
ATOM 1447 O O . LYS A 1 181 ? 22.933 20.426 -23.310 1.00 75.06 181 LYS A O 1
ATOM 1452 N N . GLN A 1 182 ? 22.229 18.440 -24.087 1.00 75.06 182 GLN A N 1
ATOM 1453 C CA . GLN A 1 182 ? 21.408 18.995 -25.170 1.00 75.06 182 GLN A CA 1
ATOM 1454 C C . GLN A 1 182 ? 20.045 19.503 -24.681 1.00 75.06 182 GLN A C 1
ATOM 1456 O O . GLN A 1 182 ? 19.494 20.439 -25.261 1.00 75.06 182 GLN A O 1
ATOM 1461 N N . LEU A 1 183 ? 19.505 18.911 -23.617 1.00 79.19 183 LEU A N 1
ATOM 1462 C CA . LEU A 1 183 ? 18.191 19.223 -23.068 1.00 79.19 183 LEU A CA 1
ATOM 1463 C C . LEU A 1 183 ? 18.308 20.214 -21.898 1.00 79.19 183 LEU A C 1
ATOM 1465 O O . LEU A 1 183 ? 18.045 19.898 -20.745 1.00 79.19 183 LEU A O 1
ATOM 1469 N N . LYS A 1 184 ? 18.683 21.463 -22.187 1.00 74.06 184 LYS A N 1
ATOM 1470 C CA . LYS A 1 184 ? 18.901 22.482 -21.136 1.00 74.06 184 LYS A CA 1
ATOM 1471 C C . LYS A 1 184 ? 17.633 22.895 -20.371 1.00 74.06 184 LYS A C 1
ATOM 1473 O O . LYS A 1 184 ? 17.718 23.388 -19.251 1.00 74.06 184 LYS A O 1
ATOM 1478 N N . GLU A 1 185 ? 16.461 22.676 -20.965 1.00 85.31 185 GLU A N 1
ATOM 1479 C CA . GLU A 1 185 ? 15.158 23.103 -20.438 1.00 85.31 185 GLU A CA 1
ATOM 1480 C C . GLU A 1 185 ? 14.382 21.968 -19.724 1.00 85.31 185 GLU A C 1
ATOM 1482 O O . GLU A 1 185 ? 13.156 22.059 -19.619 1.00 85.31 185 GLU A O 1
ATOM 1487 N N . ILE A 1 186 ? 15.040 20.884 -19.276 1.00 89.06 186 ILE A N 1
ATOM 1488 C CA . ILE A 1 186 ? 14.379 19.759 -18.569 1.00 89.06 186 ILE A CA 1
ATOM 1489 C C . ILE A 1 186 ? 13.599 20.267 -17.352 1.00 89.06 186 ILE A C 1
ATOM 1491 O O . ILE A 1 186 ? 14.102 21.086 -16.587 1.00 89.06 186 ILE A O 1
ATOM 1495 N N . GLU A 1 187 ? 12.373 19.764 -17.180 1.00 93.06 187 GLU A N 1
ATOM 1496 C CA . GLU A 1 187 ? 11.517 20.032 -16.018 1.00 93.06 187 GLU A CA 1
ATOM 1497 C C . GLU A 1 187 ? 11.468 18.852 -15.038 1.00 93.06 187 GLU A C 1
ATOM 1499 O O . GLU A 1 187 ? 11.307 19.079 -13.845 1.00 93.06 187 GLU A O 1
ATOM 1504 N N . ASP A 1 188 ? 11.609 17.613 -15.509 1.00 92.06 188 ASP A N 1
ATOM 1505 C CA . ASP A 1 188 ? 11.558 16.389 -14.697 1.00 92.06 188 ASP A CA 1
ATOM 1506 C C . ASP A 1 188 ? 12.680 15.438 -15.136 1.00 92.06 188 ASP A C 1
ATOM 1508 O O . ASP A 1 188 ? 12.752 15.060 -16.310 1.00 92.06 188 ASP A O 1
ATOM 1512 N N . LEU A 1 189 ? 13.580 15.105 -14.213 1.00 90.12 189 LEU A N 1
ATOM 1513 C CA . LEU A 1 189 ? 14.725 14.233 -14.451 1.00 90.12 189 LEU A CA 1
ATOM 1514 C C . LEU A 1 189 ? 14.712 13.075 -13.454 1.00 90.12 189 LEU A C 1
ATOM 1516 O O . LEU A 1 189 ? 14.696 13.306 -12.248 1.00 90.12 189 LEU A O 1
ATOM 1520 N N . GLN A 1 190 ? 14.794 11.846 -13.959 1.00 87.88 190 GLN A N 1
ATOM 1521 C CA . GLN A 1 190 ? 14.944 10.642 -13.139 1.00 87.88 190 GLN A CA 1
ATOM 1522 C C . GLN A 1 190 ? 16.231 9.904 -13.524 1.00 87.88 190 GLN A C 1
ATOM 1524 O O . GLN A 1 190 ? 16.417 9.572 -14.699 1.00 87.88 190 GLN A O 1
ATOM 1529 N N . LEU A 1 191 ? 17.113 9.659 -12.550 1.00 86.56 191 LEU A N 1
ATOM 1530 C CA . LEU A 1 191 ? 18.392 8.960 -12.723 1.00 86.56 191 LEU A CA 1
ATOM 1531 C C . LEU A 1 191 ? 18.402 7.663 -11.911 1.00 86.56 191 LEU A C 1
ATOM 1533 O O . LEU A 1 191 ? 18.409 7.701 -10.681 1.00 86.56 191 LEU A O 1
ATOM 1537 N N . ILE A 1 192 ? 18.429 6.520 -12.595 1.00 82.94 192 ILE A N 1
ATOM 1538 C CA . ILE A 1 192 ? 18.303 5.200 -11.970 1.00 82.94 192 ILE A CA 1
ATOM 1539 C C . ILE A 1 192 ? 19.517 4.332 -12.316 1.00 82.94 192 ILE A C 1
ATOM 1541 O O . ILE A 1 192 ? 19.780 4.098 -13.495 1.00 82.94 192 ILE A O 1
ATOM 1545 N N . GLY A 1 193 ? 20.223 3.805 -11.314 1.00 74.62 193 GLY A N 1
ATOM 1546 C CA . GLY A 1 193 ? 21.235 2.760 -11.532 1.00 74.62 193 GLY A CA 1
ATOM 1547 C C . GLY A 1 193 ? 22.566 3.210 -12.144 1.00 74.62 193 GLY A C 1
ATOM 1548 O O . GLY A 1 193 ? 23.288 2.376 -12.684 1.00 74.62 193 GLY A O 1
ATOM 1549 N N . LYS A 1 194 ? 22.906 4.504 -12.123 1.00 71.50 194 LYS A N 1
ATOM 1550 C CA . LYS A 1 194 ? 24.151 5.015 -12.712 1.00 71.50 194 LYS A CA 1
ATOM 1551 C C . LYS A 1 194 ? 25.370 4.607 -11.883 1.00 71.50 194 LYS A C 1
ATOM 1553 O O . LYS A 1 194 ? 25.508 5.016 -10.730 1.00 71.50 194 LYS A O 1
ATOM 1558 N N . GLN A 1 195 ? 26.267 3.849 -12.508 1.00 65.44 195 GLN A N 1
ATOM 1559 C CA . GLN A 1 195 ? 27.604 3.558 -11.988 1.00 65.44 195 GLN A CA 1
ATOM 1560 C C . GLN A 1 195 ? 28.556 4.727 -12.308 1.00 65.44 195 GLN A C 1
ATOM 1562 O O . GLN A 1 195 ? 28.339 5.456 -13.278 1.00 65.44 195 GLN A O 1
ATOM 1567 N N . ASP A 1 196 ? 29.587 4.919 -11.486 1.00 69.12 196 ASP A N 1
ATOM 1568 C CA . ASP A 1 196 ? 30.672 5.900 -11.658 1.00 69.12 196 ASP A CA 1
ATOM 1569 C C . ASP A 1 196 ? 30.333 7.399 -11.504 1.00 69.12 196 ASP A C 1
ATOM 1571 O O . ASP A 1 196 ? 31.231 8.228 -11.671 1.00 69.12 196 ASP A O 1
ATOM 1575 N N . VAL A 1 197 ? 29.097 7.793 -11.155 1.00 72.44 197 VAL A N 1
ATOM 1576 C CA . VAL A 1 197 ? 28.802 9.208 -10.840 1.00 72.44 197 VAL A CA 1
ATOM 1577 C C . VAL A 1 197 ? 28.925 9.479 -9.364 1.00 72.44 197 VAL A C 1
ATOM 1579 O O . VAL A 1 197 ? 28.144 8.973 -8.561 1.00 72.44 197 VAL A O 1
ATOM 1582 N N . LYS A 1 198 ? 29.869 10.356 -9.023 1.00 76.25 198 LYS A N 1
ATOM 1583 C CA . LYS A 1 198 ? 30.105 10.788 -7.643 1.00 76.25 198 LYS A CA 1
ATOM 1584 C C . LYS A 1 198 ? 29.420 12.116 -7.342 1.00 76.25 198 LYS A C 1
ATOM 1586 O O . LYS A 1 198 ? 29.039 12.333 -6.190 1.00 76.25 198 LYS A O 1
ATOM 1591 N N . ASN A 1 199 ? 29.246 12.966 -8.361 1.00 73.81 199 ASN A N 1
ATOM 1592 C CA . ASN A 1 199 ? 28.670 14.309 -8.255 1.00 73.81 199 ASN A CA 1
ATOM 1593 C C . ASN A 1 199 ? 27.791 14.677 -9.469 1.00 73.81 199 ASN A C 1
ATOM 1595 O O . ASN A 1 199 ? 28.293 14.883 -10.574 1.00 73.81 199 ASN A O 1
ATOM 1599 N N . VAL A 1 200 ? 26.478 14.841 -9.257 1.00 72.69 200 VAL A N 1
ATOM 1600 C CA . VAL A 1 200 ? 25.505 15.119 -10.336 1.00 72.69 200 VAL A CA 1
ATOM 1601 C C . VAL A 1 200 ? 25.789 16.446 -11.055 1.00 72.69 200 VAL A C 1
ATOM 1603 O O . VAL A 1 200 ? 25.864 16.469 -12.283 1.00 72.69 200 VAL A O 1
ATOM 1606 N N . ILE A 1 201 ? 25.925 17.565 -10.333 1.00 67.88 201 ILE A N 1
ATOM 1607 C CA . ILE A 1 201 ? 26.059 18.894 -10.964 1.00 67.88 201 ILE A CA 1
ATOM 1608 C C . ILE A 1 201 ? 27.394 19.045 -11.696 1.00 67.88 201 ILE A C 1
ATOM 1610 O O . ILE A 1 201 ? 27.424 19.527 -12.830 1.00 67.88 201 ILE A O 1
ATOM 1614 N N . TYR A 1 202 ? 28.498 18.628 -11.079 1.00 64.88 202 TYR A N 1
ATOM 1615 C CA . TYR A 1 202 ? 29.819 18.814 -11.680 1.00 64.88 202 TYR A CA 1
ATOM 1616 C C . TYR A 1 202 ? 30.017 17.957 -12.938 1.00 64.88 202 TYR A C 1
ATOM 1618 O O . TYR A 1 202 ? 30.645 18.411 -13.900 1.00 64.88 202 TYR A O 1
ATOM 1626 N N . GLU A 1 203 ? 29.464 16.741 -12.949 1.00 64.69 203 GLU A N 1
ATOM 1627 C CA . GLU A 1 203 ? 29.688 15.768 -14.020 1.00 64.69 203 GLU A CA 1
ATOM 1628 C C . GLU A 1 203 ? 28.658 15.884 -15.161 1.00 64.69 203 GLU A C 1
ATOM 1630 O O . GLU A 1 203 ? 29.029 15.755 -16.332 1.00 64.69 203 GLU A O 1
ATOM 1635 N N . LEU A 1 204 ? 27.385 16.202 -14.866 1.00 69.81 204 LEU A N 1
ATOM 1636 C CA . LEU A 1 204 ? 26.307 16.213 -15.869 1.00 69.81 204 LEU A CA 1
ATOM 1637 C C . LEU A 1 204 ? 26.076 17.583 -16.526 1.00 69.81 204 LEU A C 1
ATOM 1639 O O . LEU A 1 204 ? 26.123 17.687 -17.756 1.00 69.81 204 LEU A O 1
ATOM 1643 N N . ILE A 1 205 ? 25.829 18.642 -15.741 1.00 69.81 205 ILE A N 1
ATOM 1644 C CA . ILE A 1 205 ? 25.580 20.009 -16.241 1.00 69.81 205 ILE A CA 1
ATOM 1645 C C . ILE A 1 205 ? 26.182 21.045 -15.281 1.00 69.81 205 ILE A C 1
ATOM 1647 O O . ILE A 1 205 ? 25.580 21.373 -14.258 1.00 69.81 205 ILE A O 1
ATOM 1651 N N . ARG A 1 206 ? 27.306 21.660 -15.685 1.00 65.19 206 ARG A N 1
ATOM 1652 C CA . ARG A 1 206 ? 27.981 22.740 -14.930 1.00 65.19 206 ARG A CA 1
ATOM 1653 C C . ARG A 1 206 ? 27.087 23.955 -14.626 1.00 65.19 206 ARG A C 1
ATOM 1655 O O . ARG A 1 206 ? 27.324 24.644 -13.639 1.00 65.19 206 ARG A O 1
ATOM 1662 N N . ASP A 1 207 ? 26.050 24.178 -15.434 1.00 64.94 207 ASP A N 1
ATOM 1663 C CA . ASP A 1 207 ? 25.109 25.304 -15.322 1.00 64.94 207 ASP A CA 1
ATOM 1664 C C . ASP A 1 207 ? 23.922 25.046 -14.355 1.00 64.94 207 ASP A C 1
ATOM 1666 O O . ASP A 1 207 ? 22.992 25.849 -14.302 1.00 64.94 207 ASP A O 1
ATOM 1670 N N . GLY A 1 208 ? 23.889 23.929 -13.610 1.00 65.12 208 GLY A N 1
ATOM 1671 C CA . GLY A 1 208 ? 22.987 23.786 -12.452 1.00 65.12 208 GLY A CA 1
ATOM 1672 C C . GLY A 1 208 ? 21.503 23.476 -12.726 1.00 65.12 208 GLY A C 1
ATOM 1673 O O . GLY A 1 208 ? 20.690 23.655 -11.825 1.00 65.12 208 GLY A O 1
ATOM 1674 N N . PHE A 1 209 ? 21.123 23.014 -13.926 1.00 80.69 209 PHE A N 1
ATOM 1675 C CA . PHE A 1 209 ? 19.731 22.697 -14.322 1.00 80.69 209 PHE A CA 1
ATOM 1676 C C . PHE A 1 209 ? 18.712 23.837 -14.067 1.00 80.69 209 PHE A C 1
ATOM 1678 O O . PHE A 1 209 ? 17.868 23.763 -13.167 1.00 80.69 209 PHE A O 1
ATOM 1685 N N . PRO A 1 210 ? 18.709 24.895 -14.897 1.00 80.75 210 PRO A N 1
ATOM 1686 C CA . PRO A 1 210 ? 17.988 26.134 -14.606 1.00 80.75 210 PRO A CA 1
ATOM 1687 C C . PRO A 1 210 ? 16.457 26.034 -14.670 1.00 80.75 210 PRO A C 1
ATOM 1689 O O . PRO A 1 210 ? 15.795 26.949 -14.191 1.00 80.75 210 PRO A O 1
ATOM 1692 N N . LYS A 1 211 ? 15.869 24.985 -15.261 1.00 88.06 211 LYS A N 1
ATOM 1693 C CA . LYS A 1 211 ? 14.404 24.819 -15.421 1.00 88.06 211 LYS A CA 1
ATOM 1694 C C . LYS A 1 211 ? 13.819 23.604 -14.703 1.00 88.06 211 LYS A C 1
ATOM 1696 O O . LYS A 1 211 ? 12.604 23.404 -14.765 1.00 88.06 211 LYS A O 1
ATOM 1701 N N . LEU A 1 212 ? 14.665 22.818 -14.040 1.00 91.25 212 LEU A N 1
ATOM 1702 C CA . LEU A 1 212 ? 14.268 21.562 -13.420 1.00 91.25 212 LEU A CA 1
ATOM 1703 C C . LEU A 1 212 ? 13.329 21.830 -12.249 1.00 91.25 212 LEU A C 1
ATOM 1705 O O . LEU A 1 212 ? 13.632 22.670 -11.410 1.00 91.25 212 LEU A O 1
ATOM 1709 N N . LYS A 1 213 ? 12.197 21.126 -12.227 1.00 93.12 213 LYS A N 1
ATOM 1710 C CA . LYS A 1 213 ? 11.142 21.186 -11.206 1.00 93.12 213 LYS A CA 1
ATOM 1711 C C . LYS A 1 213 ? 11.095 19.910 -10.373 1.00 93.12 213 LYS A C 1
ATOM 1713 O O . LYS A 1 213 ? 10.814 19.994 -9.186 1.00 93.12 213 LYS A O 1
ATOM 1718 N N . HIS A 1 214 ? 11.394 18.756 -10.958 1.00 93.44 214 HIS A N 1
ATOM 1719 C CA . HIS A 1 214 ? 11.385 17.471 -10.264 1.00 93.44 214 HIS A CA 1
ATOM 1720 C C . HIS A 1 214 ? 12.687 16.731 -10.532 1.00 93.44 214 HIS A C 1
ATOM 1722 O O . HIS A 1 214 ? 13.112 16.639 -11.686 1.00 93.44 214 HIS A O 1
ATOM 1728 N N . PHE A 1 215 ? 13.324 16.240 -9.475 1.00 92.31 215 PHE A N 1
ATOM 1729 C CA . PHE A 1 215 ? 14.559 15.486 -9.591 1.00 92.31 215 PHE A CA 1
ATOM 1730 C C . PHE A 1 215 ? 14.524 14.245 -8.707 1.00 92.31 215 PHE A C 1
ATOM 1732 O O . PHE A 1 215 ? 14.513 14.366 -7.481 1.00 92.31 215 PHE A O 1
ATOM 1739 N N . ASP A 1 216 ? 14.535 13.073 -9.343 1.00 89.56 216 ASP A N 1
ATOM 1740 C CA . ASP A 1 216 ? 14.494 11.781 -8.665 1.00 89.56 216 ASP A CA 1
ATOM 1741 C C . ASP A 1 216 ? 15.778 10.994 -8.957 1.00 89.56 216 ASP A C 1
ATOM 1743 O O . ASP A 1 216 ? 16.205 10.865 -10.108 1.00 89.56 216 ASP A O 1
ATOM 1747 N N . VAL A 1 217 ? 16.402 10.454 -7.914 1.00 88.94 217 VAL A N 1
ATOM 1748 C CA . VAL A 1 217 ? 17.658 9.702 -8.009 1.00 88.94 217 VAL A CA 1
ATOM 1749 C C . VAL A 1 217 ? 17.505 8.396 -7.235 1.00 88.94 217 VAL A C 1
ATOM 1751 O O . VAL A 1 217 ? 17.265 8.425 -6.029 1.00 88.94 217 VAL A O 1
ATOM 1754 N N . GLU A 1 218 ? 17.632 7.260 -7.925 1.00 87.25 218 GLU A N 1
ATOM 1755 C CA . GLU A 1 218 ? 17.346 5.925 -7.379 1.00 87.25 218 GLU A CA 1
ATOM 1756 C C . GLU A 1 218 ? 18.478 4.920 -7.646 1.00 87.25 218 GLU A C 1
ATOM 1758 O O . GLU A 1 218 ? 18.958 4.802 -8.775 1.00 87.25 218 GLU A O 1
ATOM 1763 N N . SER A 1 219 ? 18.899 4.177 -6.618 1.00 82.88 219 SER A N 1
ATOM 1764 C CA . SER A 1 219 ? 19.858 3.063 -6.731 1.00 82.88 219 SER A CA 1
ATOM 1765 C C . SER A 1 219 ? 21.175 3.432 -7.436 1.00 82.88 219 SER A C 1
ATOM 1767 O O . SER A 1 219 ? 21.655 2.697 -8.295 1.00 82.88 219 SER A O 1
ATOM 1769 N N . ASN A 1 220 ? 21.767 4.585 -7.102 1.00 82.69 220 ASN A N 1
ATOM 1770 C CA . ASN A 1 220 ? 23.085 5.005 -7.600 1.00 82.69 220 ASN A CA 1
ATOM 1771 C C . ASN A 1 220 ? 24.131 4.777 -6.487 1.00 82.69 220 ASN A C 1
ATOM 1773 O O . ASN A 1 220 ? 24.269 5.628 -5.603 1.00 82.69 220 ASN A O 1
ATOM 1777 N N . PRO A 1 221 ? 24.838 3.629 -6.469 1.00 77.69 221 PRO A N 1
ATOM 1778 C CA . PRO A 1 221 ? 25.564 3.167 -5.285 1.00 77.69 221 PRO A CA 1
ATOM 1779 C C . PRO A 1 221 ? 26.859 3.933 -5.008 1.00 77.69 221 PRO A C 1
ATOM 1781 O O . PRO A 1 221 ? 27.314 3.925 -3.868 1.00 77.69 221 PRO A O 1
ATOM 1784 N N . GLU A 1 222 ? 27.451 4.593 -6.007 1.00 83.75 222 GLU A N 1
ATOM 1785 C CA . GLU A 1 222 ? 28.687 5.380 -5.862 1.00 83.75 222 GLU A CA 1
ATOM 1786 C C . GLU A 1 222 ? 28.446 6.880 -5.662 1.00 83.75 222 GLU A C 1
ATOM 1788 O O . GLU A 1 222 ? 29.394 7.634 -5.436 1.00 83.75 222 GLU A O 1
ATOM 1793 N N . LEU A 1 223 ? 27.186 7.322 -5.720 1.00 86.75 223 LEU A N 1
ATOM 1794 C CA . LEU A 1 223 ? 26.844 8.732 -5.621 1.00 86.75 223 LEU A CA 1
ATOM 1795 C C . LEU A 1 223 ? 27.097 9.241 -4.205 1.00 86.75 223 LEU A C 1
ATOM 1797 O O . LEU A 1 223 ? 26.401 8.852 -3.269 1.00 86.75 223 LEU A O 1
ATOM 1801 N N . VAL A 1 224 ? 28.094 10.116 -4.060 1.00 87.44 224 VAL A N 1
ATOM 1802 C CA . VAL A 1 224 ? 28.510 10.659 -2.759 1.00 87.44 224 VAL A CA 1
ATOM 1803 C C . VAL A 1 224 ? 27.834 12.001 -2.483 1.00 87.44 224 VAL A C 1
ATOM 1805 O O . VAL A 1 224 ? 27.401 12.241 -1.352 1.00 87.44 224 VAL A O 1
ATOM 1808 N N . TYR A 1 225 ? 27.697 12.843 -3.517 1.00 85.75 225 TYR A N 1
ATOM 1809 C CA . TYR A 1 225 ? 27.119 14.186 -3.436 1.00 85.75 225 TYR A CA 1
ATOM 1810 C C . TYR A 1 225 ? 26.131 14.453 -4.584 1.00 85.75 225 TYR A C 1
ATOM 1812 O O . TYR A 1 225 ? 26.388 14.095 -5.733 1.00 85.75 225 TYR A O 1
ATOM 1820 N N . ILE A 1 226 ? 25.012 15.137 -4.313 1.00 85.25 226 ILE A N 1
ATOM 1821 C CA . ILE A 1 226 ? 24.138 15.648 -5.391 1.00 85.25 226 ILE A CA 1
ATOM 1822 C C . ILE A 1 226 ? 24.746 16.916 -5.993 1.00 85.25 226 ILE A C 1
ATOM 1824 O O . ILE A 1 226 ? 24.808 17.086 -7.210 1.00 85.25 226 ILE A O 1
ATOM 1828 N N . VAL A 1 227 ? 25.225 17.804 -5.129 1.00 79.56 227 VAL A N 1
ATOM 1829 C CA . VAL A 1 227 ? 25.911 19.033 -5.505 1.00 79.56 227 VAL A CA 1
ATOM 1830 C C . VAL A 1 227 ? 27.257 19.056 -4.804 1.00 79.56 227 VAL A C 1
ATOM 1832 O O . VAL A 1 227 ? 27.300 19.063 -3.577 1.00 79.56 227 VAL A O 1
ATOM 1835 N N . ASP A 1 228 ? 28.346 19.093 -5.565 1.00 76.12 228 ASP A N 1
ATOM 1836 C CA . ASP A 1 228 ? 29.676 19.358 -5.018 1.00 76.12 228 ASP A CA 1
ATOM 1837 C C . ASP A 1 228 ? 30.456 20.375 -5.878 1.00 76.12 228 ASP A C 1
ATOM 1839 O O . ASP A 1 228 ? 30.458 20.289 -7.111 1.00 76.12 228 ASP A O 1
ATOM 1843 N N . PHE A 1 229 ? 31.065 21.371 -5.222 1.00 68.56 229 PHE A N 1
ATOM 1844 C CA . PHE A 1 229 ? 31.824 22.455 -5.851 1.00 68.56 229 PHE A CA 1
ATOM 1845 C C . PHE A 1 229 ? 33.311 22.395 -5.468 1.00 68.56 229 PHE A C 1
ATOM 1847 O O . PHE A 1 229 ? 33.652 22.533 -4.286 1.00 68.56 229 PHE A O 1
ATOM 1854 N N . PRO A 1 230 ? 34.228 22.282 -6.449 1.00 63.34 230 PRO A N 1
ATOM 1855 C CA . PRO A 1 230 ? 35.661 22.348 -6.190 1.00 63.34 230 PRO A CA 1
ATOM 1856 C C . PRO A 1 230 ? 36.066 23.691 -5.569 1.00 63.34 230 PRO A C 1
ATOM 1858 O O . PRO A 1 230 ? 35.521 24.738 -5.908 1.00 63.34 230 PRO A O 1
ATOM 1861 N N . LYS A 1 231 ? 37.118 23.696 -4.741 1.00 58.31 231 LYS A N 1
ATOM 1862 C CA . LYS A 1 231 ? 37.635 24.870 -3.998 1.00 58.31 231 LYS A CA 1
ATOM 1863 C C . LYS A 1 231 ? 38.043 26.102 -4.842 1.00 58.31 231 LYS A C 1
ATOM 1865 O O . LYS A 1 231 ? 38.532 27.070 -4.275 1.00 58.31 231 LYS A O 1
ATOM 1870 N N . GLN A 1 232 ? 37.916 26.071 -6.169 1.00 58.09 232 GLN A N 1
ATOM 1871 C CA . GLN A 1 232 ? 38.315 27.148 -7.089 1.00 58.09 232 GLN A CA 1
ATOM 1872 C C . GLN A 1 232 ? 37.238 27.486 -8.147 1.00 58.09 232 GLN A C 1
ATOM 1874 O O . GLN A 1 232 ? 37.549 28.162 -9.125 1.00 58.09 232 GLN A O 1
ATOM 1879 N N . SER A 1 233 ? 35.991 27.010 -8.010 1.00 57.28 233 SER A N 1
ATOM 1880 C CA . SER A 1 233 ? 34.905 27.321 -8.960 1.00 57.28 233 SER A CA 1
ATOM 1881 C C . SER A 1 233 ? 34.119 28.582 -8.581 1.00 57.28 233 SER A C 1
ATOM 1883 O O . SER A 1 233 ? 33.858 28.811 -7.403 1.00 57.28 233 SER A O 1
ATOM 1885 N N . GLU A 1 234 ? 33.696 29.365 -9.582 1.00 57.84 234 GLU A N 1
ATOM 1886 C CA . GLU A 1 234 ? 32.793 30.512 -9.396 1.00 57.84 234 GLU A CA 1
ATOM 1887 C C . GLU A 1 234 ? 31.433 30.085 -8.794 1.00 57.84 234 GLU A C 1
ATOM 1889 O O . GLU A 1 234 ? 30.977 28.965 -9.055 1.00 57.84 234 GLU A O 1
ATOM 1894 N N . PRO A 1 235 ? 30.755 30.955 -8.015 1.00 58.09 235 PRO A N 1
ATOM 1895 C CA . PRO A 1 235 ? 29.438 30.656 -7.453 1.00 58.09 235 PRO A CA 1
ATOM 1896 C C . PRO A 1 235 ? 28.405 30.372 -8.556 1.00 58.09 235 PRO A C 1
ATOM 1898 O O . PRO A 1 235 ? 28.153 31.223 -9.407 1.00 58.09 235 PRO A O 1
ATOM 1901 N N . CYS A 1 236 ? 27.764 29.200 -8.523 1.00 61.03 236 CYS A N 1
ATOM 1902 C CA . CYS A 1 236 ? 26.702 28.818 -9.463 1.00 61.03 236 CYS A CA 1
ATOM 1903 C C . CYS A 1 236 ? 25.339 28.727 -8.750 1.00 61.03 236 CYS A C 1
ATOM 1905 O O . CYS A 1 236 ? 25.262 28.523 -7.534 1.00 61.03 236 CYS A O 1
ATOM 1907 N N . VAL A 1 237 ? 24.247 28.913 -9.497 1.00 73.25 237 VAL A N 1
ATOM 1908 C CA . VAL A 1 237 ? 22.872 28.746 -9.001 1.00 73.25 237 VAL A CA 1
ATOM 1909 C C . VAL A 1 237 ? 22.426 27.316 -9.304 1.00 73.25 237 VAL A C 1
ATOM 1911 O O . VAL A 1 237 ? 22.059 27.011 -10.437 1.00 73.25 237 VAL A O 1
ATOM 1914 N N . ALA A 1 238 ? 22.451 26.434 -8.305 1.00 75.69 238 ALA A N 1
ATOM 1915 C CA . ALA A 1 238 ? 22.001 25.055 -8.476 1.00 75.69 238 ALA A CA 1
ATOM 1916 C C . ALA A 1 238 ? 20.480 24.958 -8.290 1.00 75.69 238 ALA A C 1
ATOM 1918 O O . ALA A 1 238 ? 19.940 25.372 -7.264 1.00 75.69 238 ALA A O 1
ATOM 1919 N N . PHE A 1 239 ? 19.783 24.377 -9.265 1.00 84.31 239 PHE A N 1
ATOM 1920 C CA . PHE A 1 239 ? 18.368 24.016 -9.170 1.00 84.31 239 PHE A CA 1
ATOM 1921 C C . PHE A 1 239 ? 17.422 25.174 -8.756 1.00 84.31 239 PHE A C 1
ATOM 1923 O O . PHE A 1 239 ? 16.657 25.037 -7.797 1.00 84.31 239 PHE A O 1
ATOM 1930 N N . PRO A 1 240 ? 17.419 26.328 -9.457 1.00 84.75 240 PRO A N 1
ATOM 1931 C CA . PRO A 1 240 ? 16.642 27.509 -9.050 1.00 84.75 240 PRO A CA 1
ATOM 1932 C C . PRO A 1 240 ? 15.116 27.332 -9.090 1.00 84.75 240 PRO A C 1
ATOM 1934 O O . PRO A 1 240 ? 14.402 28.051 -8.398 1.00 84.75 240 PRO A O 1
ATOM 1937 N N . HIS A 1 241 ? 14.604 26.399 -9.899 1.00 89.50 241 HIS A N 1
ATOM 1938 C CA . HIS A 1 241 ? 13.164 26.151 -10.065 1.00 89.50 241 HIS A CA 1
ATOM 1939 C C . HIS A 1 241 ? 12.711 24.796 -9.510 1.00 89.50 241 HIS A C 1
ATOM 1941 O O . HIS A 1 241 ? 11.570 24.391 -9.746 1.00 89.50 241 HIS A O 1
ATOM 1947 N N . LEU A 1 242 ? 13.592 24.087 -8.796 1.00 91.25 242 LEU A N 1
ATOM 1948 C CA . LEU A 1 242 ? 13.305 22.744 -8.308 1.00 91.25 242 LEU A CA 1
ATOM 1949 C C . LEU A 1 242 ? 12.225 22.810 -7.244 1.00 91.25 242 LEU A C 1
ATOM 1951 O O . LEU A 1 242 ? 12.336 23.610 -6.331 1.00 91.25 242 LEU A O 1
ATOM 1955 N N . GLN A 1 243 ? 11.199 21.979 -7.383 1.00 93.81 243 GLN A N 1
ATOM 1956 C CA . GLN A 1 243 ? 10.028 21.879 -6.517 1.00 93.81 243 GLN A CA 1
ATOM 1957 C C . GLN A 1 243 ? 10.026 20.566 -5.737 1.00 93.81 243 GLN A C 1
ATOM 1959 O O . GLN A 1 243 ? 9.645 20.576 -4.568 1.00 93.81 243 GLN A O 1
ATOM 1964 N N . THR A 1 244 ? 10.459 19.455 -6.342 1.00 93.06 244 THR A N 1
ATOM 1965 C CA . THR A 1 244 ? 10.569 18.155 -5.666 1.00 93.06 244 THR A CA 1
ATOM 1966 C C . THR A 1 244 ? 11.952 17.539 -5.842 1.00 93.06 244 THR A C 1
ATOM 1968 O O . THR A 1 244 ? 12.518 17.576 -6.934 1.00 93.06 244 THR A O 1
ATOM 1971 N N . LEU A 1 245 ? 12.478 16.966 -4.761 1.00 94.31 245 LEU A N 1
ATOM 1972 C CA . LEU A 1 245 ? 13.740 16.228 -4.741 1.00 94.31 245 LEU A CA 1
ATOM 1973 C C . LEU A 1 245 ? 13.537 14.884 -4.042 1.00 94.31 245 LEU A C 1
ATOM 1975 O O . LEU A 1 245 ? 13.317 14.870 -2.827 1.00 94.31 245 LEU A O 1
ATOM 1979 N N . PHE A 1 246 ? 13.600 13.781 -4.788 1.00 93.00 246 PHE A N 1
ATOM 1980 C CA . PHE A 1 246 ? 13.469 12.423 -4.257 1.00 93.00 246 PHE A CA 1
ATOM 1981 C C . PHE A 1 246 ? 14.794 11.666 -4.368 1.00 93.00 246 PHE A C 1
ATOM 1983 O O . PHE A 1 246 ? 15.363 11.534 -5.448 1.00 93.00 246 PHE A O 1
ATOM 1990 N N . LEU A 1 247 ? 15.275 11.157 -3.239 1.00 93.94 247 LEU A N 1
ATOM 1991 C CA . LEU A 1 247 ? 16.537 10.434 -3.112 1.00 93.94 247 LEU A CA 1
ATOM 1992 C C . LEU A 1 247 ? 16.247 9.063 -2.503 1.00 93.94 247 LEU A C 1
ATOM 1994 O O . LEU A 1 247 ? 15.806 8.989 -1.358 1.00 93.94 247 LEU A O 1
ATOM 1998 N N . ILE A 1 248 ? 16.434 7.993 -3.275 1.00 88.88 248 ILE A N 1
ATOM 1999 C CA . ILE A 1 248 ? 15.996 6.643 -2.905 1.00 88.88 248 ILE A CA 1
ATOM 2000 C C . ILE A 1 248 ? 17.155 5.660 -3.086 1.00 88.88 248 ILE A C 1
ATOM 2002 O O . ILE A 1 248 ? 17.759 5.603 -4.153 1.00 88.88 248 ILE A O 1
ATOM 2006 N N . ASP A 1 249 ? 17.438 4.849 -2.067 1.00 84.81 249 ASP A N 1
ATOM 2007 C CA . ASP A 1 249 ? 18.397 3.736 -2.157 1.00 84.81 249 ASP A CA 1
ATOM 2008 C C . ASP A 1 249 ? 19.811 4.184 -2.594 1.00 84.81 249 ASP A C 1
ATOM 2010 O O . ASP A 1 249 ? 20.433 3.628 -3.499 1.00 84.81 249 ASP A O 1
ATOM 2014 N N . LEU A 1 250 ? 20.319 5.258 -1.979 1.00 88.94 250 LEU A N 1
ATOM 2015 C CA . LEU A 1 250 ? 21.636 5.830 -2.283 1.00 88.94 250 LEU A CA 1
ATOM 2016 C C . LEU A 1 250 ? 22.638 5.459 -1.187 1.00 88.94 250 LEU A C 1
ATOM 2018 O O . LEU A 1 250 ? 22.866 6.209 -0.235 1.00 88.94 250 LEU A O 1
ATOM 2022 N N . SER A 1 251 ? 23.243 4.277 -1.320 1.00 86.75 251 SER A N 1
ATOM 2023 C CA . SER A 1 251 ? 24.064 3.660 -0.269 1.00 86.75 251 SER A CA 1
ATOM 2024 C C . SER A 1 251 ? 25.340 4.428 0.093 1.00 86.75 251 SER A C 1
ATOM 2026 O O . SER A 1 251 ? 25.835 4.296 1.213 1.00 86.75 251 SER A O 1
ATOM 2028 N N . SER A 1 252 ? 25.886 5.226 -0.833 1.00 90.69 252 SER A N 1
ATOM 2029 C CA . SER A 1 252 ? 27.096 6.030 -0.596 1.00 90.69 252 SER A CA 1
ATOM 2030 C C . SER A 1 252 ? 26.839 7.515 -0.366 1.00 90.69 252 SER A C 1
ATOM 2032 O O . SER A 1 252 ? 27.804 8.232 -0.112 1.00 90.69 252 SER A O 1
ATOM 2034 N N . LEU A 1 253 ? 25.585 7.978 -0.419 1.00 92.44 253 LEU A N 1
ATOM 2035 C CA . LEU A 1 253 ? 25.283 9.404 -0.316 1.00 92.44 253 LEU A CA 1
ATOM 2036 C C . LEU A 1 253 ? 25.625 9.917 1.086 1.00 92.44 253 LEU A C 1
ATOM 2038 O O . LEU A 1 253 ? 24.985 9.546 2.069 1.00 92.44 253 LEU A O 1
ATOM 2042 N N . GLU A 1 254 ? 26.624 10.793 1.168 1.00 89.38 254 GLU A N 1
ATOM 2043 C CA . GLU A 1 254 ? 27.088 11.365 2.435 1.00 89.38 254 GLU A CA 1
ATOM 2044 C C . GLU A 1 254 ? 26.423 12.709 2.733 1.00 89.38 254 GLU A C 1
ATOM 2046 O O . GLU A 1 254 ? 26.100 12.998 3.887 1.00 89.38 254 GLU A O 1
ATOM 2051 N N . LYS A 1 255 ? 26.243 13.546 1.702 1.00 86.25 255 LYS A N 1
ATOM 2052 C CA . LYS A 1 255 ? 25.610 14.871 1.790 1.00 86.25 255 LYS A CA 1
ATOM 2053 C C . LYS A 1 255 ? 24.877 15.195 0.492 1.00 86.25 255 LYS A C 1
ATOM 2055 O O . LYS A 1 255 ? 25.367 14.882 -0.586 1.00 86.25 255 LYS A O 1
ATOM 2060 N N . ILE A 1 256 ? 23.753 15.909 0.573 1.00 87.56 256 ILE A N 1
ATOM 2061 C CA . ILE A 1 256 ? 23.095 16.443 -0.633 1.00 87.56 256 ILE A CA 1
ATOM 2062 C C . ILE A 1 256 ? 23.968 17.539 -1.263 1.00 87.56 256 ILE A C 1
ATOM 2064 O O . ILE A 1 256 ? 24.205 17.512 -2.467 1.00 87.56 256 ILE A O 1
ATOM 2068 N N . CYS A 1 257 ? 24.505 18.454 -0.449 1.00 79.44 257 CYS A N 1
ATOM 2069 C CA . CYS A 1 257 ? 25.383 19.538 -0.896 1.00 79.44 257 CYS A CA 1
ATOM 2070 C C . CYS A 1 257 ? 26.730 19.521 -0.151 1.00 79.44 257 CYS A C 1
ATOM 2072 O O . CYS A 1 257 ? 26.759 19.459 1.081 1.00 79.44 257 CYS A O 1
ATOM 2074 N N . HIS A 1 258 ? 27.835 19.617 -0.891 1.00 75.56 258 HIS A N 1
ATOM 2075 C CA . HIS A 1 258 ? 29.219 19.659 -0.405 1.00 75.56 258 HIS A CA 1
ATOM 2076 C C . HIS A 1 258 ? 30.005 20.796 -1.106 1.00 75.56 258 HIS A C 1
ATOM 2078 O O . HIS A 1 258 ? 29.692 21.156 -2.237 1.00 75.56 258 HIS A O 1
ATOM 2084 N N . GLY A 1 259 ? 30.993 21.414 -0.443 1.00 63.56 259 GLY A N 1
ATOM 2085 C CA . GLY A 1 259 ? 31.812 22.502 -1.019 1.00 63.56 259 GLY A CA 1
ATOM 2086 C C . GLY A 1 259 ? 32.053 23.691 -0.075 1.00 63.56 259 GLY A C 1
ATOM 2087 O O . GLY A 1 259 ? 31.333 23.862 0.901 1.00 63.56 259 GLY A O 1
ATOM 2088 N N . GLN A 1 260 ? 33.098 24.487 -0.352 1.00 51.81 260 GLN A N 1
ATOM 2089 C CA . GLN A 1 260 ? 33.673 25.499 0.564 1.00 51.81 260 GLN A CA 1
ATOM 2090 C C . GLN A 1 260 ? 33.232 26.956 0.276 1.00 51.81 260 GLN A C 1
ATOM 2092 O O . GLN A 1 260 ? 33.603 27.860 1.018 1.00 51.81 260 GLN A O 1
ATOM 2097 N N . PHE A 1 261 ? 32.430 27.189 -0.772 1.00 51.88 261 PHE A N 1
ATOM 2098 C CA . PHE A 1 261 ? 31.865 28.502 -1.113 1.00 51.88 261 PHE A CA 1
ATOM 2099 C C . PHE A 1 261 ? 30.351 28.395 -1.284 1.00 51.88 261 PHE A C 1
ATOM 2101 O O . PHE A 1 261 ? 29.845 27.479 -1.931 1.00 51.88 261 PHE A O 1
ATOM 2108 N N . THR A 1 262 ? 29.648 29.325 -0.647 1.00 54.59 262 THR A N 1
ATOM 2109 C CA . THR A 1 262 ? 28.198 29.357 -0.467 1.00 54.59 262 THR A CA 1
ATOM 2110 C C . THR A 1 262 ? 27.442 29.164 -1.782 1.00 54.59 262 THR A C 1
ATOM 2112 O O . THR A 1 262 ? 27.620 29.913 -2.745 1.00 54.59 262 THR A O 1
ATOM 2115 N N . LEU A 1 263 ? 26.543 28.171 -1.808 1.00 60.22 263 LEU A N 1
ATOM 2116 C CA . LEU A 1 263 ? 25.455 28.129 -2.784 1.00 60.22 263 LEU A CA 1
ATOM 2117 C C . LEU A 1 263 ? 24.819 29.519 -2.835 1.00 60.22 263 LEU A C 1
ATOM 2119 O O . LEU A 1 263 ? 24.461 30.086 -1.801 1.00 60.22 263 LEU A O 1
ATOM 2123 N N . THR A 1 264 ? 24.695 30.080 -4.035 1.00 61.03 264 THR A N 1
ATOM 2124 C CA . THR A 1 264 ? 24.049 31.386 -4.189 1.00 61.03 264 THR A CA 1
ATOM 2125 C C . THR A 1 264 ? 22.608 31.317 -3.649 1.00 61.03 264 THR A C 1
ATOM 2127 O O . THR A 1 264 ? 21.958 30.281 -3.830 1.00 61.03 264 THR A O 1
ATOM 2130 N N . PRO A 1 265 ? 22.061 32.395 -3.043 1.00 63.34 265 PRO A N 1
ATOM 2131 C CA . PRO A 1 265 ? 20.730 32.403 -2.411 1.00 63.34 265 PRO A CA 1
ATOM 2132 C C . PRO A 1 265 ? 19.559 31.945 -3.294 1.00 63.34 265 PRO A C 1
ATOM 2134 O O . PRO A 1 265 ? 18.485 31.628 -2.791 1.00 63.34 265 PRO A O 1
ATOM 2137 N N . ASN A 1 266 ? 19.753 31.923 -4.614 1.00 71.94 266 ASN A N 1
ATOM 2138 C CA . ASN A 1 266 ? 18.756 31.483 -5.586 1.00 71.94 266 ASN A CA 1
ATOM 2139 C C . ASN A 1 266 ? 18.722 29.955 -5.774 1.00 71.94 266 ASN A C 1
ATOM 2141 O O . ASN A 1 266 ? 17.859 29.454 -6.494 1.00 71.94 266 ASN A O 1
ATOM 2145 N N . SER A 1 267 ? 19.639 29.209 -5.157 1.00 78.94 267 SER A N 1
ATOM 2146 C CA . SER A 1 267 ? 19.685 27.750 -5.263 1.00 78.94 267 SER A CA 1
ATOM 2147 C C . SER A 1 267 ? 18.597 27.111 -4.401 1.00 78.94 267 SER A C 1
ATOM 2149 O O . SER A 1 267 ? 18.391 27.534 -3.266 1.00 78.94 267 SER A O 1
ATOM 2151 N N . PHE A 1 268 ? 17.882 26.115 -4.932 1.00 82.44 268 PHE A N 1
ATOM 2152 C CA . PHE A 1 268 ? 16.749 25.448 -4.262 1.00 82.44 268 PHE A CA 1
ATOM 2153 C C . PHE A 1 268 ? 15.613 26.380 -3.777 1.00 82.44 268 PHE A C 1
ATOM 2155 O O . PHE A 1 268 ? 14.751 25.961 -3.005 1.00 82.44 268 PHE A O 1
ATOM 2162 N N . CYS A 1 269 ? 15.562 27.639 -4.225 1.00 81.81 269 CYS A N 1
ATOM 2163 C CA . CYS A 1 269 ? 14.652 28.651 -3.670 1.00 81.81 269 CYS A CA 1
ATOM 2164 C C . CYS A 1 269 ? 13.150 28.369 -3.903 1.00 81.81 269 CYS A C 1
ATOM 2166 O O . CYS A 1 269 ? 12.302 28.969 -3.237 1.00 81.81 269 CYS A O 1
ATOM 2168 N N . GLN A 1 270 ? 12.814 27.459 -4.826 1.00 88.50 270 GLN A N 1
ATOM 2169 C CA . GLN A 1 270 ? 11.444 27.013 -5.125 1.00 88.50 270 GLN A CA 1
ATOM 2170 C C . GLN A 1 270 ? 11.126 25.609 -4.594 1.00 88.50 270 GLN A C 1
ATOM 2172 O O . GLN A 1 270 ? 10.049 25.083 -4.888 1.00 88.50 270 GLN A O 1
ATOM 2177 N N . LEU A 1 271 ? 12.040 24.999 -3.830 1.00 90.88 271 LEU A N 1
ATOM 2178 C CA . LEU A 1 271 ? 11.899 23.623 -3.362 1.00 90.88 271 LEU A CA 1
ATOM 2179 C C . LEU A 1 271 ? 10.737 23.538 -2.384 1.00 90.88 271 LEU A C 1
ATOM 2181 O O . LEU A 1 271 ? 10.718 24.271 -1.404 1.00 90.88 271 LEU A O 1
ATOM 2185 N N . ARG A 1 272 ? 9.776 22.651 -2.667 1.00 92.50 272 ARG A N 1
ATOM 2186 C CA . ARG A 1 272 ? 8.549 22.439 -1.884 1.00 92.50 272 ARG A CA 1
ATOM 2187 C C . ARG A 1 272 ? 8.531 21.093 -1.192 1.00 92.50 272 ARG A C 1
ATOM 2189 O O . ARG A 1 272 ? 7.997 20.993 -0.095 1.00 92.50 272 ARG A O 1
ATOM 2196 N N . THR A 1 273 ? 9.070 20.048 -1.809 1.00 92.69 273 THR A N 1
ATOM 2197 C CA . THR A 1 273 ? 9.032 18.693 -1.254 1.00 92.69 273 THR A CA 1
ATOM 2198 C C . THR A 1 273 ? 10.385 18.012 -1.349 1.00 92.69 273 THR A C 1
ATOM 2200 O O . THR A 1 273 ? 10.997 17.982 -2.413 1.00 92.69 273 THR A O 1
ATOM 2203 N N . ILE A 1 274 ? 10.821 17.415 -0.245 1.00 94.94 274 ILE A N 1
ATOM 2204 C CA . ILE A 1 274 ? 12.001 16.552 -0.195 1.00 94.94 274 ILE A CA 1
ATOM 2205 C C . ILE A 1 274 ? 11.568 15.193 0.339 1.00 94.94 274 ILE A C 1
ATOM 2207 O O . ILE A 1 274 ? 10.892 15.136 1.366 1.00 94.94 274 ILE A O 1
ATOM 2211 N N . ARG A 1 275 ? 11.974 14.118 -0.339 1.00 93.56 275 ARG A N 1
ATOM 2212 C CA . ARG A 1 275 ? 11.841 12.746 0.155 1.00 93.56 275 ARG A CA 1
ATOM 2213 C C . ARG A 1 275 ? 13.195 12.057 0.126 1.00 93.56 275 ARG A C 1
ATOM 2215 O O . ARG A 1 275 ? 13.844 12.039 -0.916 1.00 93.56 275 ARG A O 1
ATOM 2222 N N . VAL A 1 276 ? 13.586 11.470 1.248 1.00 93.88 276 VAL A N 1
ATOM 2223 C CA . VAL A 1 276 ? 14.803 10.666 1.376 1.00 93.88 276 VAL A CA 1
ATOM 2224 C C . VAL A 1 276 ? 14.418 9.285 1.891 1.00 93.88 276 VAL A C 1
ATOM 2226 O O . VAL A 1 276 ? 13.712 9.175 2.888 1.00 93.88 276 VAL A O 1
ATOM 2229 N N . GLU A 1 277 ? 14.860 8.235 1.209 1.00 92.44 277 GLU A N 1
ATOM 2230 C CA . GLU A 1 277 ? 14.526 6.850 1.536 1.00 92.44 277 GLU A CA 1
ATOM 2231 C C . GLU A 1 277 ? 15.747 5.940 1.365 1.00 92.44 277 GLU A C 1
ATOM 2233 O O . GLU A 1 277 ? 16.436 6.038 0.348 1.00 92.44 277 GLU A O 1
ATOM 2238 N N . ARG A 1 278 ? 16.035 5.054 2.329 1.00 88.62 278 ARG A N 1
ATOM 2239 C CA . ARG A 1 278 ? 17.152 4.085 2.242 1.00 88.62 278 ARG A CA 1
ATOM 2240 C C . ARG A 1 278 ? 18.523 4.703 1.926 1.00 88.62 278 ARG A C 1
ATOM 2242 O O . ARG A 1 278 ? 19.358 4.108 1.248 1.00 88.62 278 ARG A O 1
ATOM 2249 N N . CYS A 1 279 ? 18.785 5.918 2.407 1.00 90.38 279 CYS A N 1
ATOM 2250 C CA . CYS A 1 279 ? 20.073 6.600 2.234 1.00 90.38 279 CYS A CA 1
ATOM 2251 C C . CYS A 1 279 ? 20.958 6.372 3.467 1.00 90.38 279 CYS A C 1
ATOM 2253 O O . CYS A 1 279 ? 21.085 7.240 4.330 1.00 90.38 279 CYS A O 1
ATOM 2255 N N . VAL A 1 280 ? 21.558 5.181 3.567 1.00 88.31 280 VAL A N 1
ATOM 2256 C CA . VAL A 1 280 ? 22.157 4.675 4.818 1.00 88.31 280 VAL A CA 1
ATOM 2257 C C . VAL A 1 280 ? 23.360 5.465 5.340 1.00 88.31 280 VAL A C 1
ATOM 2259 O O . VAL A 1 280 ? 23.634 5.386 6.529 1.00 88.31 280 VAL A O 1
ATOM 2262 N N . LYS A 1 281 ? 24.089 6.230 4.514 1.00 92.06 281 LYS A N 1
ATOM 2263 C CA . LYS A 1 281 ? 25.216 7.079 4.966 1.00 92.06 281 LYS A CA 1
ATOM 2264 C C . LYS A 1 281 ? 24.835 8.535 5.240 1.00 92.06 281 LYS A C 1
ATOM 2266 O O . LYS A 1 281 ? 25.641 9.266 5.822 1.00 92.06 281 LYS A O 1
ATOM 2271 N N . LEU A 1 282 ? 23.640 8.961 4.836 1.00 92.12 282 LEU A N 1
ATOM 2272 C CA . LEU A 1 282 ? 23.231 10.354 4.930 1.00 92.12 282 LEU A CA 1
ATOM 2273 C C . LEU A 1 282 ? 22.884 10.697 6.381 1.00 92.12 282 LEU A C 1
ATOM 2275 O O . LEU A 1 282 ? 21.952 10.139 6.952 1.00 92.12 282 LEU A O 1
ATOM 2279 N N . LYS A 1 283 ? 23.628 11.642 6.965 1.00 89.62 283 LYS A N 1
ATOM 2280 C CA . LYS A 1 283 ? 23.445 12.061 8.367 1.00 89.62 283 LYS A CA 1
ATOM 2281 C C . LYS A 1 283 ? 22.465 13.215 8.556 1.00 89.62 283 LYS A C 1
ATOM 2283 O O . LYS A 1 283 ? 21.931 13.376 9.650 1.00 89.62 283 LYS A O 1
ATOM 2288 N N . ASN A 1 284 ? 22.302 14.043 7.524 1.00 86.88 284 ASN A N 1
ATOM 2289 C CA . ASN A 1 284 ? 21.393 15.187 7.482 1.00 86.88 284 ASN A CA 1
ATOM 2290 C C . ASN A 1 284 ? 21.001 15.541 6.045 1.00 86.88 284 ASN A C 1
ATOM 2292 O O . ASN A 1 284 ? 21.713 15.187 5.107 1.00 86.88 284 ASN A O 1
ATOM 2296 N N . ILE A 1 285 ? 19.879 16.248 5.869 1.00 87.94 285 ILE A N 1
ATOM 2297 C CA . ILE A 1 285 ? 19.401 16.681 4.547 1.00 87.94 285 ILE A CA 1
ATOM 2298 C C . ILE A 1 285 ? 20.203 17.901 4.070 1.00 87.94 285 ILE A C 1
ATOM 2300 O O . ILE A 1 285 ? 20.825 17.859 3.009 1.00 87.94 285 ILE A O 1
ATOM 2304 N N . PHE A 1 286 ? 20.210 18.984 4.855 1.00 81.12 286 PHE A N 1
ATOM 2305 C CA . PHE A 1 286 ? 20.917 20.229 4.529 1.00 81.12 286 PHE A CA 1
ATOM 2306 C C . PHE A 1 286 ? 21.583 20.859 5.754 1.00 81.12 286 PHE A C 1
ATOM 2308 O O . PHE A 1 286 ? 21.135 20.680 6.885 1.00 81.12 286 PHE A O 1
ATOM 2315 N N . SER A 1 287 ? 22.609 21.680 5.528 1.00 75.75 287 SER A N 1
ATOM 2316 C CA . SER A 1 287 ? 23.131 22.579 6.559 1.00 75.75 287 SER A CA 1
ATOM 2317 C C . SER A 1 287 ? 22.155 23.717 6.863 1.00 75.75 287 SER A C 1
ATOM 2319 O O . SER A 1 287 ? 21.330 24.102 6.027 1.00 75.75 287 SER A O 1
ATOM 2321 N N . SER A 1 288 ? 22.289 24.313 8.048 1.00 69.56 288 SER A N 1
ATOM 2322 C CA . SER A 1 288 ? 21.568 25.527 8.441 1.00 69.56 288 SER A CA 1
ATOM 2323 C C . SER A 1 288 ? 21.775 26.681 7.446 1.00 69.56 288 SER A C 1
ATOM 2325 O O . SER A 1 288 ? 20.827 27.411 7.155 1.00 69.56 288 SER A O 1
ATOM 2327 N N . SER A 1 289 ? 22.969 26.808 6.851 1.00 69.69 289 SER A N 1
ATOM 2328 C CA . SER A 1 289 ? 23.275 27.821 5.831 1.00 69.69 289 SER A CA 1
ATOM 2329 C C . SER A 1 289 ? 22.403 27.682 4.576 1.00 69.69 289 SER A C 1
ATOM 2331 O O . SER A 1 289 ? 21.849 28.675 4.110 1.00 69.69 289 SER A O 1
ATOM 2333 N N . ILE A 1 290 ? 22.188 26.460 4.077 1.00 73.19 290 ILE A N 1
ATOM 2334 C CA . ILE A 1 290 ? 21.320 26.201 2.914 1.00 73.19 290 ILE A CA 1
ATOM 2335 C C . ILE A 1 290 ? 19.844 26.313 3.301 1.00 73.19 290 ILE A C 1
ATOM 2337 O O . ILE A 1 290 ? 19.045 26.888 2.561 1.00 73.19 290 ILE A O 1
ATOM 2341 N N . ALA A 1 291 ? 19.481 25.808 4.481 1.00 73.06 291 ALA A N 1
ATOM 2342 C CA . ALA A 1 291 ? 18.106 25.801 4.964 1.00 73.06 291 ALA A CA 1
ATOM 2343 C C . ALA A 1 291 ? 17.478 27.208 5.018 1.00 73.06 291 ALA A C 1
ATOM 2345 O O . ALA A 1 291 ? 16.294 27.354 4.721 1.00 73.06 291 ALA A O 1
ATOM 2346 N N . ARG A 1 292 ? 18.270 28.263 5.278 1.00 71.31 292 ARG A N 1
ATOM 2347 C CA . ARG A 1 292 ? 17.810 29.672 5.250 1.00 71.31 292 ARG A CA 1
ATOM 2348 C C . ARG A 1 292 ? 17.262 30.131 3.899 1.00 71.31 292 ARG A C 1
ATOM 2350 O O . ARG A 1 292 ? 16.511 31.103 3.851 1.00 71.31 292 ARG A O 1
ATOM 2357 N N . HIS A 1 293 ? 17.629 29.457 2.814 1.00 71.19 293 HIS A N 1
ATOM 2358 C CA . HIS A 1 293 ? 17.196 29.796 1.459 1.00 71.19 293 HIS A CA 1
ATOM 2359 C C . HIS A 1 293 ? 15.985 28.969 0.990 1.00 71.19 293 HIS A C 1
ATOM 2361 O O . HIS A 1 293 ? 15.345 29.320 -0.003 1.00 71.19 293 HIS A O 1
ATOM 2367 N N . LEU A 1 294 ? 15.581 27.937 1.743 1.00 77.31 294 LEU A N 1
ATOM 2368 C CA . LEU A 1 294 ? 14.460 27.039 1.425 1.00 77.31 294 LEU A CA 1
ATOM 2369 C C . LEU A 1 294 ? 13.099 27.620 1.850 1.00 77.31 294 LEU A C 1
ATOM 2371 O O . LEU A 1 294 ? 12.268 26.961 2.473 1.00 77.31 294 LEU A O 1
ATOM 2375 N N . SER A 1 295 ? 12.857 28.886 1.507 1.00 77.06 295 SER A N 1
ATOM 2376 C CA . SER A 1 295 ? 11.682 29.640 1.966 1.00 77.06 295 SER A CA 1
ATOM 2377 C C . SER A 1 295 ? 10.334 29.079 1.491 1.00 77.06 295 SER A C 1
ATOM 2379 O O . SER A 1 295 ? 9.319 29.363 2.124 1.00 77.06 295 SER A O 1
ATOM 2381 N N . GLN A 1 296 ? 10.310 28.281 0.415 1.00 85.06 296 GLN A N 1
ATOM 2382 C CA . GLN A 1 296 ? 9.107 27.646 -0.150 1.00 85.06 296 GLN A CA 1
ATOM 2383 C C . GLN A 1 296 ? 8.926 26.178 0.263 1.00 85.06 296 GLN A C 1
ATOM 2385 O O . GLN A 1 296 ? 7.989 25.540 -0.208 1.00 85.06 296 GLN A O 1
ATOM 2390 N N . LEU A 1 297 ? 9.795 25.630 1.119 1.00 88.88 297 LEU A N 1
ATOM 2391 C CA . LEU A 1 297 ? 9.743 24.216 1.487 1.00 88.88 297 LEU A CA 1
ATOM 2392 C C . LEU A 1 297 ? 8.482 23.927 2.289 1.00 88.88 297 LEU A C 1
ATOM 2394 O O . LEU A 1 297 ? 8.298 24.522 3.337 1.00 88.88 297 LEU A O 1
ATOM 2398 N N . GLU A 1 298 ? 7.634 23.024 1.799 1.00 91.94 298 GLU A N 1
ATOM 2399 C CA . GLU A 1 298 ? 6.317 22.696 2.357 1.00 91.94 298 GLU A CA 1
ATOM 2400 C C . GLU A 1 298 ? 6.291 21.325 3.036 1.00 91.94 298 GLU A C 1
ATOM 2402 O O . GLU A 1 298 ? 5.622 21.163 4.057 1.00 91.94 298 GLU A O 1
ATOM 2407 N N . ARG A 1 299 ? 7.017 20.341 2.491 1.00 91.81 299 ARG A N 1
ATOM 2408 C CA . ARG A 1 299 ? 6.985 18.947 2.940 1.00 91.81 299 ARG A CA 1
ATOM 2409 C C . ARG A 1 299 ? 8.375 18.315 2.987 1.00 91.81 299 ARG A C 1
ATOM 2411 O O . ARG A 1 299 ? 9.118 18.372 2.010 1.00 91.81 299 ARG A O 1
ATOM 2418 N N . ILE A 1 300 ? 8.688 17.652 4.095 1.00 93.62 300 ILE A N 1
ATOM 2419 C CA . ILE A 1 300 ? 9.876 16.801 4.242 1.00 93.62 300 ILE A CA 1
ATOM 2420 C C . ILE A 1 300 ? 9.421 15.401 4.648 1.00 93.62 300 ILE A C 1
ATOM 2422 O O . ILE A 1 300 ? 8.655 15.254 5.603 1.00 93.62 300 ILE A O 1
ATOM 2426 N N . GLU A 1 301 ? 9.907 14.390 3.935 1.00 91.81 301 GLU A N 1
ATOM 2427 C CA . GLU A 1 301 ? 9.676 12.980 4.232 1.00 91.81 301 GLU A CA 1
ATOM 2428 C C . GLU A 1 301 ? 11.007 12.218 4.312 1.00 91.81 301 GLU A C 1
ATOM 2430 O O . GLU A 1 301 ? 11.818 12.290 3.390 1.00 91.81 301 GLU A O 1
ATOM 2435 N N . VAL A 1 302 ? 11.237 11.486 5.402 1.00 93.06 302 VAL A N 1
ATOM 2436 C CA . VAL A 1 302 ? 12.431 10.645 5.589 1.00 93.06 302 VAL A CA 1
ATOM 2437 C C . VAL A 1 302 ? 12.007 9.245 6.021 1.00 93.06 302 VAL A C 1
ATOM 2439 O O . VAL A 1 302 ? 11.238 9.111 6.975 1.00 93.06 302 VAL A O 1
ATOM 2442 N N . PHE A 1 303 ? 12.498 8.226 5.316 1.00 89.75 303 PHE A N 1
ATOM 2443 C CA . PHE A 1 303 ? 12.147 6.817 5.508 1.00 89.75 303 PHE A CA 1
ATOM 2444 C C . PHE A 1 303 ? 13.393 5.942 5.557 1.00 89.75 303 PHE A C 1
ATOM 2446 O O . PHE A 1 303 ? 14.241 6.059 4.672 1.00 89.75 303 PHE A O 1
ATOM 2453 N N . ASP A 1 304 ? 13.479 5.038 6.529 1.00 87.94 304 ASP A N 1
ATOM 2454 C CA . ASP A 1 304 ? 14.462 3.943 6.520 1.00 87.94 3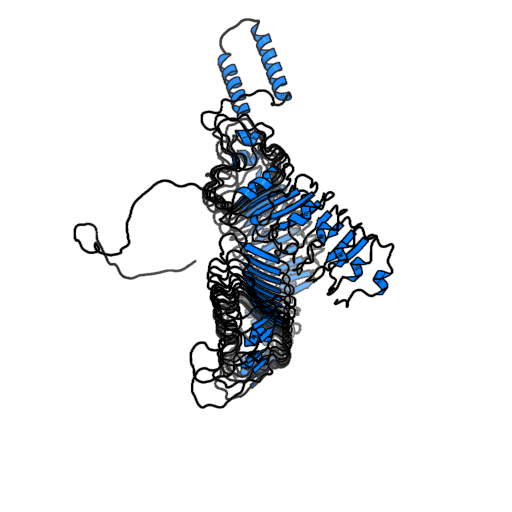04 ASP A CA 1
ATOM 2455 C C . ASP A 1 304 ? 15.905 4.446 6.282 1.00 87.94 304 ASP A C 1
ATOM 2457 O O . ASP A 1 304 ? 16.631 3.997 5.396 1.00 87.94 304 ASP A O 1
ATOM 2461 N N . CYS A 1 305 ? 16.296 5.516 6.984 1.00 88.06 305 CYS A N 1
ATOM 2462 C CA . CYS A 1 305 ? 17.620 6.131 6.859 1.00 88.06 305 CYS A CA 1
ATOM 2463 C C . CYS A 1 305 ? 18.420 5.880 8.137 1.00 88.06 305 CYS A C 1
ATOM 2465 O O . CYS A 1 305 ? 18.380 6.676 9.077 1.00 88.06 305 CYS A O 1
ATOM 2467 N N . GLU A 1 306 ? 19.155 4.766 8.157 1.00 86.88 306 GLU A N 1
ATOM 2468 C CA . GLU A 1 306 ? 19.786 4.225 9.365 1.00 86.88 306 GLU A CA 1
ATOM 2469 C C . GLU A 1 306 ? 20.693 5.215 10.109 1.00 86.88 306 GLU A C 1
ATOM 2471 O O . GLU A 1 306 ? 20.552 5.326 11.323 1.00 86.88 306 GLU A O 1
ATOM 2476 N N . ASN A 1 307 ? 21.572 5.956 9.414 1.00 90.25 307 ASN A N 1
ATOM 2477 C CA . ASN A 1 307 ? 22.504 6.924 10.023 1.00 90.25 307 ASN A CA 1
ATOM 2478 C C . ASN A 1 307 ? 21.987 8.373 10.047 1.00 90.25 307 ASN A C 1
ATOM 2480 O O . ASN A 1 307 ? 22.774 9.289 10.294 1.00 90.25 307 ASN A O 1
ATOM 2484 N N . MET A 1 308 ? 20.701 8.612 9.777 1.00 89.50 308 MET A N 1
ATOM 2485 C CA . MET A 1 308 ? 20.138 9.961 9.835 1.00 89.50 308 MET A CA 1
ATOM 2486 C C . MET A 1 308 ? 20.115 10.449 11.287 1.00 89.50 308 MET A C 1
ATOM 2488 O O . MET A 1 308 ? 19.304 9.985 12.083 1.00 89.50 308 MET A O 1
ATOM 2492 N N . GLU A 1 309 ? 20.992 11.393 11.628 1.00 87.19 309 GLU A N 1
ATOM 2493 C CA . GLU A 1 309 ? 21.144 11.918 12.991 1.00 87.19 309 GLU A CA 1
ATOM 2494 C C . GLU A 1 309 ? 20.259 13.153 13.227 1.00 87.19 309 GLU A C 1
ATOM 2496 O O . GLU A 1 309 ? 19.734 13.347 14.323 1.00 87.19 309 GLU A O 1
ATOM 2501 N N . GLU A 1 310 ? 20.101 14.011 12.215 1.00 82.94 310 GLU A N 1
ATOM 2502 C CA . GLU A 1 310 ? 19.312 15.246 12.284 1.00 82.94 310 GLU A CA 1
ATOM 2503 C C . GLU A 1 310 ? 18.782 15.647 10.903 1.00 82.94 310 GLU A C 1
ATOM 2505 O O . GLU A 1 310 ? 19.388 15.328 9.891 1.00 82.94 310 GLU A O 1
ATOM 2510 N N . ILE A 1 311 ? 17.677 16.395 10.823 1.00 83.44 311 ILE A N 1
ATOM 2511 C CA . ILE A 1 311 ? 17.162 16.862 9.521 1.00 83.44 311 ILE A CA 1
ATOM 2512 C C . ILE A 1 311 ? 18.036 17.990 8.949 1.00 83.44 311 ILE A C 1
ATOM 2514 O O . ILE A 1 311 ? 18.378 17.965 7.765 1.00 83.44 311 ILE A O 1
ATOM 2518 N N . PHE A 1 312 ? 18.425 18.955 9.792 1.00 78.88 312 PHE A N 1
ATOM 2519 C CA . PHE A 1 312 ? 19.277 20.085 9.416 1.00 78.88 312 PHE A CA 1
ATOM 2520 C C . PHE A 1 312 ? 20.497 20.185 10.327 1.00 78.88 312 PHE A C 1
ATOM 2522 O O . PHE A 1 312 ? 20.339 20.229 11.546 1.00 78.88 312 PHE A O 1
ATOM 2529 N N . SER A 1 313 ? 21.700 20.280 9.753 1.00 74.56 313 SER A N 1
ATOM 2530 C CA . SER A 1 313 ? 22.920 20.386 10.556 1.00 74.56 313 SER A CA 1
ATOM 2531 C C . SER A 1 313 ? 23.204 21.813 11.009 1.00 74.56 313 SER A C 1
ATOM 2533 O O . SER A 1 313 ? 23.316 22.735 10.203 1.00 74.56 313 SER A O 1
ATOM 2535 N N . ILE A 1 314 ? 23.376 21.983 12.317 1.00 59.97 314 ILE A N 1
ATOM 2536 C CA . ILE A 1 314 ? 23.588 23.278 12.982 1.00 59.97 314 ILE A CA 1
ATOM 2537 C C . ILE A 1 314 ? 25.004 23.837 12.779 1.00 59.97 314 ILE A C 1
ATOM 2539 O O . ILE A 1 314 ? 25.208 25.050 12.829 1.00 59.97 314 ILE A O 1
ATOM 2543 N N . VAL A 1 315 ? 25.987 22.960 12.589 1.00 55.34 315 VAL A N 1
ATOM 2544 C CA . VAL A 1 315 ? 27.402 23.324 12.495 1.00 55.34 315 VAL A CA 1
ATOM 2545 C C . VAL A 1 315 ? 27.745 23.547 11.024 1.00 55.34 315 VAL A C 1
ATOM 2547 O O . VAL A 1 315 ? 27.849 22.590 10.259 1.00 55.34 315 VAL A O 1
ATOM 2550 N N . GLY A 1 316 ? 27.921 24.810 10.625 1.00 46.66 316 GLY A N 1
ATOM 2551 C CA . GLY A 1 316 ? 28.741 25.114 9.457 1.00 46.66 316 GLY A CA 1
ATOM 2552 C C . GLY A 1 316 ? 30.142 24.583 9.743 1.00 46.66 316 GLY A C 1
ATOM 2553 O O . GLY A 1 316 ? 30.688 24.840 10.815 1.00 46.66 316 GLY A O 1
ATOM 2554 N N . SER A 1 317 ? 30.699 23.779 8.840 1.00 39.78 317 SER A N 1
ATOM 2555 C CA . SER A 1 317 ? 32.109 23.386 8.914 1.00 39.78 317 SER A CA 1
ATOM 2556 C C . SER A 1 317 ? 32.978 24.621 9.159 1.00 39.78 317 SER A C 1
ATOM 2558 O O . SER A 1 317 ? 32.673 25.674 8.608 1.00 39.78 317 SER A O 1
ATOM 2560 N N . GLU A 1 318 ? 34.040 24.474 9.953 1.00 38.97 318 GLU A N 1
ATOM 2561 C CA . GLU A 1 318 ? 34.883 25.514 10.580 1.00 38.97 318 GLU A CA 1
ATOM 2562 C C . GLU A 1 318 ? 35.506 26.605 9.665 1.00 38.97 318 GLU A C 1
ATOM 2564 O O . GLU A 1 318 ? 36.408 27.304 10.104 1.00 38.97 318 GLU A O 1
ATOM 2569 N N . ASN A 1 319 ? 35.069 26.802 8.415 1.00 39.00 319 ASN A N 1
ATOM 2570 C CA . ASN A 1 319 ? 35.687 27.716 7.447 1.00 39.00 319 ASN A CA 1
ATOM 2571 C C . ASN A 1 319 ? 34.706 28.523 6.558 1.00 39.00 319 ASN A C 1
ATOM 2573 O O . ASN A 1 319 ? 35.125 29.013 5.512 1.00 39.00 319 ASN A O 1
ATOM 2577 N N . GLU A 1 320 ? 33.425 28.676 6.913 1.00 40.19 320 GLU A N 1
ATOM 2578 C CA . GLU A 1 320 ? 32.503 29.553 6.159 1.00 40.19 320 GLU A CA 1
ATOM 2579 C C . GLU A 1 320 ? 32.528 30.991 6.712 1.00 40.19 320 GLU A C 1
ATOM 2581 O O . GLU A 1 320 ? 31.800 31.340 7.640 1.00 40.19 320 GLU A O 1
ATOM 2586 N N . GLU A 1 321 ? 33.379 31.845 6.138 1.00 32.94 321 GLU A N 1
ATOM 2587 C CA . GLU A 1 321 ? 33.353 33.291 6.378 1.00 32.94 321 GLU A CA 1
ATOM 2588 C C . GLU A 1 321 ? 32.086 33.879 5.722 1.00 32.94 321 GLU A C 1
ATOM 2590 O O . GLU A 1 321 ? 31.916 33.872 4.501 1.00 32.94 321 GLU A O 1
ATOM 2595 N N . ILE A 1 322 ? 31.135 34.322 6.546 1.00 37.41 322 ILE A N 1
ATOM 2596 C CA . ILE A 1 322 ? 29.826 34.815 6.112 1.00 37.41 322 ILE A CA 1
ATOM 2597 C C . ILE A 1 322 ? 29.988 36.156 5.369 1.00 37.41 322 ILE A C 1
ATOM 2599 O O . ILE A 1 322 ? 30.117 37.212 5.990 1.00 37.41 322 ILE A O 1
ATOM 2603 N N . VAL A 1 323 ? 29.904 36.146 4.035 1.00 30.80 323 VAL A N 1
ATOM 2604 C CA . VAL A 1 323 ? 29.725 37.369 3.230 1.00 30.80 323 VAL A CA 1
ATOM 2605 C C . VAL A 1 323 ? 28.248 37.781 3.281 1.00 30.80 323 VAL A C 1
ATOM 2607 O O . VAL A 1 323 ? 27.429 37.387 2.454 1.00 30.80 323 VAL A O 1
ATOM 2610 N N . LEU A 1 324 ? 27.882 38.558 4.303 1.00 31.50 324 LEU A N 1
ATOM 2611 C CA . LEU A 1 324 ? 26.569 39.201 4.435 1.00 31.50 324 LEU A CA 1
ATOM 2612 C C . LEU A 1 324 ? 26.528 40.499 3.614 1.00 31.50 324 LEU A C 1
ATOM 2614 O O . LEU A 1 324 ? 26.573 41.594 4.171 1.00 31.50 324 LEU A O 1
ATOM 2618 N N . GLU A 1 325 ? 26.369 40.398 2.296 1.00 30.23 325 GLU A N 1
ATOM 2619 C CA . GLU A 1 325 ? 25.853 41.519 1.508 1.00 30.23 325 GLU A CA 1
ATOM 2620 C C . GLU A 1 325 ? 24.434 41.213 1.025 1.00 30.23 325 GLU A C 1
ATOM 2622 O O . GLU A 1 325 ? 24.211 40.432 0.108 1.00 30.23 325 GLU A O 1
ATOM 2627 N N . ASN A 1 326 ? 23.483 41.910 1.658 1.00 33.72 326 ASN A N 1
ATOM 2628 C CA . ASN A 1 326 ? 22.101 42.127 1.227 1.00 33.72 326 ASN A CA 1
ATOM 2629 C C . ASN A 1 326 ? 21.176 40.901 1.282 1.00 33.72 326 ASN A C 1
ATOM 2631 O O . ASN A 1 326 ? 21.161 40.123 0.352 1.00 33.72 326 ASN A O 1
ATOM 2635 N N . PHE A 1 327 ? 20.366 40.776 2.345 1.00 33.56 327 PHE A N 1
ATOM 2636 C CA . PHE A 1 327 ? 18.947 40.336 2.358 1.00 33.56 327 PHE A CA 1
ATOM 2637 C C . PHE A 1 327 ? 18.529 39.971 3.803 1.00 33.56 327 PHE A C 1
ATOM 2639 O O . PHE A 1 327 ? 18.415 38.807 4.169 1.00 33.56 327 PHE A O 1
ATOM 2646 N N . VAL A 1 328 ? 18.295 40.982 4.651 1.00 30.12 328 VAL A N 1
ATOM 2647 C CA . VAL A 1 328 ? 17.593 40.842 5.946 1.00 30.12 328 VAL A CA 1
ATOM 2648 C C . VAL A 1 328 ? 16.545 41.957 6.058 1.00 30.12 328 VAL A C 1
ATOM 2650 O O . VAL A 1 328 ? 16.777 43.090 5.636 1.00 30.12 328 VAL A O 1
ATOM 2653 N N . CYS A 1 329 ? 15.376 41.592 6.587 1.00 31.55 329 CYS A N 1
ATOM 2654 C CA . CYS A 1 329 ? 14.141 42.364 6.746 1.00 31.55 329 CYS A CA 1
ATOM 2655 C C . CYS A 1 329 ? 14.329 43.874 7.036 1.00 31.55 329 CYS A C 1
ATOM 2657 O O . CYS A 1 329 ? 14.913 44.284 8.040 1.00 31.55 329 CYS A O 1
ATOM 2659 N N . SER A 1 330 ? 13.737 44.723 6.189 1.00 35.12 330 SER A N 1
ATOM 2660 C CA . SER A 1 330 ? 13.771 46.191 6.298 1.00 35.12 330 SER A CA 1
ATOM 2661 C C . SER A 1 330 ? 13.094 46.755 7.559 1.00 35.12 330 SER A C 1
ATOM 2663 O O . SER A 1 330 ? 13.329 47.912 7.908 1.00 35.12 330 SER A O 1
ATOM 2665 N N . LYS A 1 331 ? 12.293 45.955 8.279 1.00 33.38 331 LYS A N 1
ATOM 2666 C CA . LYS A 1 331 ? 11.631 46.375 9.528 1.00 33.38 331 LYS A CA 1
ATOM 2667 C C . LYS A 1 331 ? 12.564 46.332 10.741 1.00 33.38 331 LYS A C 1
ATOM 2669 O O . LYS A 1 331 ? 12.549 47.267 11.537 1.00 33.38 331 LYS A O 1
ATOM 2674 N N . THR A 1 332 ? 13.418 45.316 10.855 1.00 38.25 332 THR A N 1
ATOM 2675 C CA . THR A 1 332 ? 14.374 45.181 11.968 1.00 38.25 332 THR A CA 1
ATOM 2676 C C . THR A 1 332 ? 15.546 46.145 11.826 1.00 38.25 332 THR A C 1
ATOM 2678 O O . THR A 1 332 ? 15.984 46.701 12.825 1.00 38.25 332 THR A O 1
ATOM 2681 N N . ARG A 1 333 ? 15.987 46.450 10.593 1.00 36.38 333 ARG A N 1
ATOM 2682 C CA . ARG A 1 333 ? 17.026 47.469 10.355 1.00 36.38 333 ARG A CA 1
ATOM 2683 C C . ARG A 1 333 ? 16.547 48.873 10.714 1.00 36.38 333 ARG A C 1
ATOM 2685 O O . ARG A 1 333 ? 17.346 49.653 11.198 1.00 36.38 333 ARG A O 1
ATOM 2692 N N . ARG A 1 334 ? 15.262 49.199 10.531 1.00 39.12 334 ARG A N 1
ATOM 2693 C CA . ARG A 1 334 ? 14.712 50.503 10.933 1.00 39.12 334 ARG A CA 1
ATOM 2694 C C . ARG A 1 334 ? 14.615 50.637 12.452 1.00 39.12 334 ARG A C 1
ATOM 2696 O O . ARG A 1 334 ? 15.022 51.664 12.967 1.00 39.12 334 ARG A O 1
ATOM 2703 N N . ALA A 1 335 ? 14.182 49.588 13.153 1.00 40.66 335 ALA A N 1
ATOM 2704 C CA . ALA A 1 335 ? 14.168 49.569 14.615 1.00 40.66 335 ALA A CA 1
ATOM 2705 C C . ALA A 1 335 ? 15.588 49.611 15.203 1.00 40.66 335 ALA A C 1
ATOM 2707 O O . ALA A 1 335 ? 15.849 50.423 16.082 1.00 40.66 335 ALA A O 1
ATOM 2708 N N . LEU A 1 336 ? 16.531 48.818 14.673 1.00 41.25 336 LEU A N 1
ATOM 2709 C CA . LEU A 1 336 ? 17.929 48.884 15.105 1.00 41.25 336 LEU A CA 1
ATOM 2710 C C . LEU A 1 336 ? 18.565 50.232 14.755 1.00 41.25 336 LEU A C 1
ATOM 2712 O O . LEU A 1 336 ? 19.228 50.788 15.605 1.00 41.25 336 LEU A O 1
ATOM 2716 N N . PHE A 1 337 ? 18.345 50.799 13.565 1.00 44.16 337 PHE A N 1
ATOM 2717 C CA . PHE A 1 337 ? 18.921 52.094 13.175 1.00 44.16 337 PHE A CA 1
ATOM 2718 C C . PHE A 1 337 ? 18.286 53.269 13.935 1.00 44.16 337 PHE A C 1
ATOM 2720 O O . PHE A 1 337 ? 18.990 54.216 14.270 1.00 44.16 337 PHE A O 1
ATOM 2727 N N . GLU A 1 338 ? 16.991 53.204 14.270 1.00 45.44 338 GLU A N 1
ATOM 2728 C CA . GLU A 1 338 ? 16.333 54.154 15.179 1.00 45.44 338 GLU A CA 1
ATOM 2729 C C . GLU A 1 338 ? 16.904 54.028 16.600 1.00 45.44 338 GLU A C 1
ATOM 2731 O O . GLU A 1 338 ? 17.208 55.050 17.206 1.00 45.44 338 GLU A O 1
ATOM 2736 N N . ILE A 1 339 ? 17.166 52.810 17.094 1.00 48.12 339 ILE A N 1
ATOM 2737 C CA . ILE A 1 339 ? 17.807 52.563 18.398 1.00 48.12 339 ILE A CA 1
ATOM 2738 C C . ILE A 1 339 ? 19.280 53.001 18.394 1.00 48.12 339 ILE A C 1
ATOM 2740 O O . ILE A 1 339 ? 19.704 53.689 19.312 1.00 48.12 339 ILE A O 1
ATOM 2744 N N . THR A 1 340 ? 20.063 52.697 17.358 1.00 46.38 340 THR A N 1
ATOM 2745 C CA . THR A 1 340 ? 21.465 53.127 17.219 1.00 46.38 340 THR A CA 1
ATOM 2746 C C . THR A 1 340 ? 21.564 54.642 17.019 1.00 46.38 340 THR A C 1
ATOM 2748 O O . THR A 1 340 ? 22.479 55.268 17.545 1.00 46.38 340 THR A O 1
ATOM 2751 N N . SER A 1 341 ? 20.603 55.268 16.329 1.00 49.25 341 SER A N 1
ATOM 2752 C CA . SER A 1 341 ? 20.491 56.730 16.224 1.00 49.25 341 SER A CA 1
ATOM 2753 C C . SER A 1 341 ? 20.058 57.377 17.542 1.00 49.25 341 SER A C 1
ATOM 2755 O O . SER A 1 341 ? 20.543 58.461 17.857 1.00 49.25 341 SER A O 1
ATOM 2757 N N . LEU A 1 342 ? 19.165 56.744 18.309 1.00 48.38 342 LEU A N 1
ATOM 2758 C CA . LEU A 1 342 ? 18.785 57.174 19.658 1.00 48.38 342 LEU A CA 1
ATOM 2759 C C . LEU A 1 342 ? 19.988 57.076 20.601 1.00 48.38 342 LEU A C 1
ATOM 2761 O O . LEU A 1 342 ? 20.307 58.050 21.269 1.00 48.38 342 LEU A O 1
ATOM 2765 N N . ILE A 1 343 ? 20.718 55.961 20.582 1.00 50.56 343 ILE A N 1
ATOM 2766 C CA . ILE A 1 343 ? 21.927 55.750 21.388 1.00 50.56 343 ILE A CA 1
ATOM 2767 C C . ILE A 1 343 ? 23.019 56.762 21.008 1.00 50.56 343 ILE A C 1
ATOM 2769 O O . ILE A 1 343 ? 23.584 57.397 21.892 1.00 50.56 343 ILE A O 1
ATOM 2773 N N . ASN A 1 344 ? 23.260 57.011 19.716 1.00 45.56 344 ASN A N 1
ATOM 2774 C CA . ASN A 1 344 ? 24.232 58.019 19.273 1.00 45.56 344 ASN A CA 1
ATOM 2775 C C . ASN A 1 344 ? 23.824 59.460 19.635 1.00 45.56 344 ASN A C 1
ATOM 2777 O O . ASN A 1 344 ? 24.698 60.269 19.935 1.00 45.56 344 ASN A O 1
ATOM 2781 N N . ASN A 1 345 ? 22.524 59.775 19.677 1.00 49.34 345 ASN A N 1
ATOM 2782 C CA . ASN A 1 345 ? 22.027 61.066 20.174 1.00 49.34 345 ASN A CA 1
ATOM 2783 C C . ASN A 1 345 ? 22.139 61.204 21.704 1.00 49.34 345 ASN A C 1
ATOM 2785 O O . ASN A 1 345 ? 22.271 62.316 22.207 1.00 49.34 345 ASN A O 1
ATOM 2789 N N . PHE A 1 346 ? 22.116 60.098 22.451 1.00 45.97 346 PHE A N 1
ATOM 2790 C CA . PHE A 1 346 ? 22.343 60.099 23.901 1.00 45.97 346 PHE A CA 1
ATOM 2791 C C . PHE A 1 346 ? 23.835 60.167 24.279 1.00 45.97 346 PHE A C 1
ATOM 2793 O O . PHE A 1 346 ? 24.169 60.595 25.383 1.00 45.97 346 PHE A O 1
ATOM 2800 N N . LEU A 1 347 ? 24.747 59.818 23.365 1.00 43.75 347 LEU A N 1
ATOM 2801 C CA . LEU A 1 347 ? 26.198 59.824 23.602 1.00 43.75 347 LEU A CA 1
ATOM 2802 C C . LEU A 1 347 ? 26.863 61.214 23.502 1.00 43.75 347 LEU A C 1
ATOM 2804 O O . LEU A 1 347 ? 28.057 61.329 23.772 1.00 43.75 347 LEU A O 1
ATOM 2808 N N . SER A 1 348 ? 26.126 62.287 23.186 1.00 46.66 348 SER A N 1
ATOM 2809 C CA . SER A 1 348 ? 26.670 63.657 23.165 1.00 46.66 348 SER A CA 1
ATOM 2810 C C . SER A 1 348 ? 26.607 64.410 24.504 1.00 46.66 348 SER A C 1
ATOM 2812 O O . SER A 1 348 ? 27.065 65.550 24.570 1.00 46.66 348 SER A O 1
ATOM 2814 N N . SER A 1 349 ? 26.082 63.819 25.585 1.00 40.91 349 SER A N 1
ATOM 2815 C CA . SER A 1 349 ? 26.033 64.474 26.904 1.00 40.91 349 SER A CA 1
ATOM 2816 C C . SER A 1 349 ? 26.448 63.542 28.051 1.00 40.91 349 SER A C 1
ATOM 2818 O O . SER A 1 349 ? 25.655 62.752 28.544 1.00 40.91 349 SER A O 1
ATOM 2820 N N . THR A 1 350 ? 27.718 63.664 28.448 1.00 44.50 350 THR A N 1
ATOM 2821 C CA . THR A 1 350 ? 28.338 63.382 29.765 1.00 44.50 350 THR A CA 1
ATOM 2822 C C . THR A 1 350 ? 27.601 62.465 30.767 1.00 44.50 350 THR A C 1
ATOM 2824 O O . THR A 1 350 ? 26.675 62.926 31.428 1.00 44.50 350 THR A O 1
ATOM 2827 N N . PHE A 1 351 ? 28.098 61.235 30.984 1.00 35.00 351 PHE A N 1
ATOM 2828 C CA . PHE A 1 351 ? 28.687 60.687 32.237 1.00 35.00 351 PHE A CA 1
ATOM 2829 C C . PHE A 1 351 ? 28.944 59.162 32.089 1.00 35.00 351 PHE A C 1
ATOM 2831 O O . PHE A 1 351 ? 28.178 58.450 31.451 1.00 35.00 351 PHE A O 1
ATOM 2838 N N . PHE A 1 352 ? 30.075 58.687 32.625 1.00 44.09 352 PHE A N 1
ATOM 2839 C CA . PHE A 1 352 ? 30.689 57.357 32.435 1.00 44.09 352 PHE A CA 1
ATOM 2840 C C . PHE A 1 352 ? 30.068 56.224 33.288 1.00 44.09 352 PHE A C 1
ATOM 2842 O O . PHE A 1 352 ? 29.788 56.464 34.457 1.00 44.09 352 PHE A O 1
ATOM 2849 N N . ALA A 1 353 ? 29.991 54.996 32.729 1.00 37.38 353 ALA A N 1
ATOM 2850 C CA . ALA A 1 353 ? 30.583 53.729 33.246 1.00 37.38 353 ALA A CA 1
ATOM 2851 C C . ALA A 1 353 ? 29.784 52.422 32.977 1.00 37.38 353 ALA A C 1
ATOM 2853 O O . ALA A 1 353 ? 30.405 51.365 32.972 1.00 37.38 353 ALA A O 1
ATOM 2854 N N . ASP A 1 354 ? 28.486 52.454 32.650 1.00 40.41 354 ASP A N 1
ATOM 2855 C CA . ASP A 1 354 ? 27.645 51.227 32.641 1.00 40.41 354 ASP A CA 1
ATOM 2856 C C . ASP A 1 354 ? 27.253 50.662 31.251 1.00 40.41 354 ASP A C 1
ATOM 2858 O O . ASP A 1 354 ? 26.409 49.777 31.151 1.00 40.41 354 ASP A O 1
ATOM 2862 N N . ASN A 1 355 ? 27.861 51.124 30.150 1.00 40.00 355 ASN A N 1
ATOM 2863 C CA . ASN A 1 355 ? 27.395 50.809 28.781 1.00 40.00 355 ASN A CA 1
ATOM 2864 C C . ASN A 1 355 ? 28.160 49.703 28.019 1.00 40.00 355 ASN A C 1
ATOM 2866 O O . ASN A 1 355 ? 27.868 49.473 26.846 1.00 40.00 355 ASN A O 1
ATOM 2870 N N . TYR A 1 356 ? 29.110 48.993 28.640 1.00 42.88 356 TYR A N 1
ATOM 2871 C CA . TYR A 1 356 ? 29.798 47.871 27.970 1.00 42.88 356 TYR A CA 1
ATOM 2872 C C . TYR A 1 356 ? 28.937 46.597 27.896 1.00 42.88 356 TYR A C 1
ATOM 2874 O O . TYR A 1 356 ? 28.976 45.896 26.889 1.00 42.88 356 TYR A O 1
ATOM 2882 N N . THR A 1 357 ? 28.089 46.342 28.894 1.00 43.84 357 THR A N 1
ATOM 2883 C CA . THR A 1 357 ? 27.187 45.175 28.938 1.00 43.84 357 THR A CA 1
ATOM 2884 C C . THR A 1 357 ? 26.061 45.259 27.911 1.00 43.84 357 THR A C 1
ATOM 2886 O O . THR A 1 357 ? 25.731 44.260 27.285 1.00 43.84 357 THR A O 1
ATOM 2889 N N . VAL A 1 358 ? 25.514 46.455 27.677 1.00 43.59 358 VAL A N 1
ATOM 2890 C CA . VAL A 1 358 ? 24.439 46.675 26.696 1.00 43.59 358 VAL A CA 1
ATOM 2891 C C . VAL A 1 358 ? 24.953 46.501 25.265 1.00 43.59 358 VAL A C 1
ATOM 2893 O O . VAL A 1 358 ? 24.267 45.928 24.426 1.00 43.59 358 VAL A O 1
ATOM 2896 N N . LEU A 1 359 ? 26.177 46.953 24.973 1.00 41.78 359 LEU A N 1
ATOM 2897 C CA . LEU A 1 359 ? 26.821 46.717 23.677 1.00 41.78 359 LEU A CA 1
ATOM 2898 C C . LEU A 1 359 ? 27.151 45.232 23.468 1.00 41.78 359 LEU A C 1
ATOM 2900 O O . LEU A 1 359 ? 26.899 44.724 22.379 1.00 41.78 359 LEU A O 1
ATOM 2904 N N . GLU A 1 360 ? 27.638 44.521 24.490 1.00 43.56 360 GLU A N 1
ATOM 2905 C CA . GLU A 1 360 ? 27.837 43.066 24.422 1.00 43.56 360 GLU A CA 1
ATOM 2906 C C . GLU A 1 360 ? 26.519 42.299 24.250 1.00 43.56 360 GLU A C 1
ATOM 2908 O O . GLU A 1 360 ? 26.458 41.394 23.423 1.00 43.56 360 GLU A O 1
ATOM 2913 N N . GLU A 1 361 ? 25.444 42.675 24.950 1.00 40.78 361 GLU A N 1
ATOM 2914 C CA . GLU A 1 361 ? 24.114 42.082 24.763 1.00 40.78 361 GLU A CA 1
ATOM 2915 C C . GLU A 1 361 ? 23.542 42.379 23.378 1.00 40.78 361 GLU A C 1
ATOM 2917 O O . GLU A 1 361 ? 22.985 41.481 22.760 1.00 40.78 361 GLU A O 1
ATOM 2922 N N . ILE A 1 362 ? 23.711 43.588 22.838 1.00 43.03 362 ILE A N 1
ATOM 2923 C CA . ILE A 1 362 ? 23.263 43.920 21.477 1.00 43.03 362 ILE A CA 1
ATOM 2924 C C . ILE A 1 362 ? 24.073 43.146 20.429 1.00 43.03 362 ILE A C 1
ATOM 2926 O O . ILE A 1 362 ? 23.485 42.648 19.471 1.00 43.03 362 ILE A O 1
ATOM 2930 N N . ILE A 1 363 ? 25.391 42.995 20.609 1.00 43.28 363 ILE A N 1
ATOM 2931 C CA . ILE A 1 363 ? 26.243 42.172 19.732 1.00 43.28 363 ILE A CA 1
ATOM 2932 C C . ILE A 1 363 ? 25.836 40.698 19.828 1.00 43.28 363 ILE A C 1
ATOM 2934 O O . ILE A 1 363 ? 25.750 40.018 18.808 1.00 43.28 363 ILE A O 1
ATOM 2938 N N . ARG A 1 364 ? 25.532 40.208 21.032 1.00 42.78 364 ARG A N 1
ATOM 2939 C CA . ARG A 1 364 ? 25.074 38.836 21.267 1.00 42.78 364 ARG A CA 1
ATOM 2940 C C . ARG A 1 364 ? 23.682 38.590 20.676 1.00 42.78 364 ARG A C 1
ATOM 2942 O O . ARG A 1 364 ? 23.481 37.567 20.038 1.00 42.78 364 ARG A O 1
ATOM 2949 N N . ILE A 1 365 ? 22.762 39.550 20.785 1.00 44.00 365 ILE A N 1
ATOM 2950 C CA . ILE A 1 365 ? 21.430 39.518 20.161 1.00 44.00 365 ILE A CA 1
ATOM 2951 C C . ILE A 1 365 ? 21.539 39.590 18.629 1.00 44.00 365 ILE A C 1
ATOM 2953 O O . ILE A 1 365 ? 20.843 38.845 17.947 1.00 44.00 365 ILE A O 1
ATOM 2957 N N . ASP A 1 366 ? 22.419 40.427 18.066 1.00 39.03 366 ASP A N 1
ATOM 2958 C CA . ASP A 1 366 ? 22.686 40.477 16.617 1.00 39.03 366 ASP A CA 1
ATOM 2959 C C . ASP A 1 366 ? 23.316 39.165 16.113 1.00 39.03 366 ASP A C 1
ATOM 2961 O O . ASP A 1 366 ? 22.965 38.686 15.036 1.00 39.03 366 ASP A O 1
ATOM 2965 N N . HIS A 1 367 ? 24.187 38.535 16.909 1.00 41.91 367 HIS A N 1
ATOM 2966 C CA . HIS A 1 367 ? 24.804 37.242 16.605 1.00 41.91 367 HIS A CA 1
ATOM 2967 C C . HIS A 1 367 ? 23.811 36.065 16.707 1.00 41.91 367 HIS A C 1
ATOM 2969 O O . HIS A 1 367 ? 23.772 35.215 15.815 1.00 41.91 367 HIS A O 1
ATOM 2975 N N . ASP A 1 368 ? 22.957 36.032 17.734 1.00 42.38 368 ASP A N 1
ATOM 2976 C CA . ASP A 1 368 ? 21.916 35.009 17.919 1.00 42.38 368 ASP A CA 1
ATOM 2977 C C . ASP A 1 368 ? 20.788 35.148 16.872 1.00 42.38 368 ASP A C 1
ATOM 2979 O O . ASP A 1 368 ? 20.320 34.152 16.321 1.00 42.38 368 ASP A O 1
ATOM 2983 N N . LEU A 1 369 ? 20.408 36.377 16.491 1.00 45.41 369 LEU A N 1
ATOM 2984 C CA . LEU A 1 369 ? 19.457 36.632 15.396 1.00 45.41 369 LEU A CA 1
ATOM 2985 C C . LEU A 1 369 ? 20.047 36.328 14.010 1.00 45.41 369 LEU A C 1
ATOM 2987 O O . LEU A 1 369 ? 19.308 35.950 13.099 1.00 45.41 369 LEU A O 1
ATOM 2991 N N . LYS A 1 370 ? 21.366 36.470 13.825 1.00 47.88 370 LYS A N 1
ATOM 2992 C CA . LYS A 1 370 ? 22.042 36.115 12.567 1.00 47.88 370 LYS A CA 1
ATOM 2993 C C . LYS A 1 370 ? 22.135 34.611 12.334 1.00 47.88 370 LYS A C 1
ATOM 2995 O O . LYS A 1 370 ? 22.204 34.235 11.168 1.00 47.88 370 LYS A O 1
ATOM 3000 N N . ASN A 1 371 ? 22.070 33.769 13.368 1.00 49.53 371 ASN A N 1
ATOM 3001 C CA . ASN A 1 371 ? 22.302 32.321 13.254 1.00 49.53 371 ASN A CA 1
ATOM 3002 C C . ASN A 1 371 ? 21.037 31.446 13.254 1.00 49.53 371 ASN A C 1
ATOM 3004 O O . ASN A 1 371 ? 21.124 30.268 12.909 1.00 49.53 371 ASN A O 1
ATOM 3008 N N . ASN A 1 372 ? 19.866 32.001 13.572 1.00 59.75 372 ASN A N 1
ATOM 3009 C CA . ASN A 1 372 ? 18.613 31.247 13.528 1.00 59.75 372 ASN A CA 1
ATOM 3010 C C . ASN A 1 372 ? 18.106 31.064 12.089 1.00 59.75 372 ASN A C 1
ATOM 3012 O O . ASN A 1 372 ? 18.197 31.962 11.246 1.00 59.75 372 ASN A O 1
ATOM 3016 N N . VAL A 1 373 ? 17.572 29.877 11.806 1.00 67.19 373 VAL A N 1
ATOM 3017 C CA . VAL A 1 373 ? 16.978 29.511 10.518 1.00 67.19 373 VAL A CA 1
ATOM 3018 C C . VAL A 1 373 ? 15.475 29.380 10.683 1.00 67.19 373 VAL A C 1
ATOM 3020 O O . VAL A 1 373 ? 15.002 28.579 11.486 1.00 67.19 373 VAL A O 1
ATOM 3023 N N . GLU A 1 374 ? 14.713 30.135 9.902 1.00 71.19 374 GLU A N 1
ATOM 3024 C CA . GLU A 1 374 ? 13.261 29.990 9.838 1.00 71.19 374 GLU A CA 1
ATOM 3025 C C . GLU A 1 374 ? 12.875 29.368 8.496 1.00 71.19 374 GLU A C 1
ATOM 3027 O O . GLU A 1 374 ? 13.293 29.846 7.441 1.00 71.19 374 GLU A O 1
ATOM 3032 N N . LEU A 1 375 ? 12.057 28.315 8.535 1.00 74.75 375 LEU A N 1
ATOM 3033 C CA . LEU A 1 375 ? 11.452 27.692 7.356 1.00 74.75 375 LEU A CA 1
ATOM 3034 C C . LEU A 1 375 ? 9.961 28.055 7.311 1.00 74.75 375 LEU A C 1
ATOM 3036 O O . LEU A 1 375 ? 9.116 27.308 7.814 1.00 74.75 375 LEU A O 1
ATOM 3040 N N . PRO A 1 376 ? 9.607 29.225 6.745 1.00 72.94 376 PRO A N 1
ATOM 3041 C CA . PRO A 1 376 ? 8.296 29.834 6.931 1.00 72.94 376 PRO A CA 1
ATOM 3042 C C . PRO A 1 376 ? 7.161 29.152 6.171 1.00 72.94 376 PRO A C 1
ATOM 3044 O O . PRO A 1 376 ? 6.009 29.487 6.432 1.00 72.94 376 PRO A O 1
ATOM 3047 N N . SER A 1 377 ? 7.452 28.226 5.257 1.00 82.56 377 SER A N 1
ATOM 3048 C CA . SER A 1 377 ? 6.440 27.523 4.457 1.00 82.56 377 SER A CA 1
ATOM 3049 C C . SER A 1 377 ? 6.274 26.051 4.829 1.00 82.56 377 SER A C 1
ATOM 3051 O O . SER A 1 377 ? 5.362 25.418 4.301 1.00 82.56 377 SER A O 1
ATOM 3053 N N . LEU A 1 378 ? 7.105 25.494 5.725 1.00 84.94 378 LEU A N 1
ATOM 3054 C CA . LEU A 1 378 ? 7.059 24.058 6.011 1.00 84.94 378 LEU A CA 1
ATOM 3055 C C . LEU A 1 378 ? 5.773 23.753 6.759 1.00 84.94 378 LEU A C 1
ATOM 3057 O O . LEU A 1 378 ? 5.597 24.254 7.859 1.00 84.94 378 LEU A O 1
ATOM 3061 N N . THR A 1 379 ? 4.903 22.939 6.165 1.00 88.75 379 THR A N 1
ATOM 3062 C CA . THR A 1 379 ? 3.601 22.554 6.727 1.00 88.75 379 THR A CA 1
ATOM 3063 C C . THR A 1 379 ? 3.578 21.095 7.166 1.00 88.75 379 THR A C 1
ATOM 3065 O O . THR A 1 379 ? 2.857 20.766 8.100 1.00 88.75 379 THR A O 1
ATOM 3068 N N . ASN A 1 380 ? 4.357 20.216 6.526 1.00 90.75 380 ASN A N 1
ATOM 3069 C CA . ASN A 1 380 ? 4.294 18.768 6.721 1.00 90.75 380 ASN A CA 1
ATOM 3070 C C . ASN A 1 380 ? 5.690 18.183 6.988 1.00 90.75 380 ASN A C 1
ATOM 3072 O O . ASN A 1 380 ? 6.591 18.314 6.158 1.00 90.75 380 ASN A O 1
ATOM 3076 N N . LEU A 1 381 ? 5.852 17.472 8.103 1.00 91.44 381 LEU A N 1
ATOM 3077 C CA . LEU A 1 381 ? 7.069 16.717 8.414 1.00 91.44 381 LEU A CA 1
ATOM 3078 C C . LEU A 1 381 ? 6.724 15.257 8.721 1.00 91.44 381 LEU A C 1
ATOM 3080 O O . LEU A 1 381 ? 5.968 14.989 9.656 1.00 91.44 381 LEU A O 1
ATOM 3084 N N . LYS A 1 382 ? 7.300 14.321 7.959 1.00 91.81 382 LYS A N 1
ATOM 3085 C CA . LYS A 1 382 ? 7.158 12.876 8.173 1.00 91.81 382 LYS A CA 1
ATOM 3086 C C . LYS A 1 382 ? 8.527 12.209 8.323 1.00 91.81 382 LYS A C 1
ATOM 3088 O O . LYS A 1 382 ? 9.369 12.348 7.444 1.00 91.81 382 LYS A O 1
ATOM 3093 N N . ILE A 1 383 ? 8.732 11.479 9.415 1.00 91.06 383 ILE A N 1
ATOM 3094 C CA . ILE A 1 383 ? 9.968 10.732 9.691 1.00 91.06 383 ILE A CA 1
ATOM 3095 C C . ILE A 1 383 ? 9.587 9.332 10.177 1.00 91.06 383 ILE A C 1
ATOM 3097 O O . ILE A 1 383 ? 8.788 9.201 11.104 1.00 91.06 383 ILE A O 1
ATOM 3101 N N . GLU A 1 384 ? 10.123 8.297 9.543 1.00 89.12 384 GLU A N 1
ATOM 3102 C CA . GLU A 1 384 ? 9.770 6.904 9.820 1.00 89.12 384 GLU A CA 1
ATOM 3103 C C . GLU A 1 384 ? 11.004 6.000 9.672 1.00 89.12 384 GLU A C 1
ATOM 3105 O O . GLU A 1 384 ? 11.819 6.211 8.774 1.00 89.12 384 GLU A O 1
ATOM 3110 N N . GLU A 1 385 ? 11.173 5.038 10.585 1.00 85.38 385 GLU A N 1
ATOM 3111 C CA . GLU A 1 385 ? 12.266 4.044 10.560 1.00 85.38 385 GLU A CA 1
ATOM 3112 C C . GLU A 1 385 ? 13.683 4.671 10.528 1.00 85.38 385 GLU A C 1
ATOM 3114 O O . GLU A 1 385 ? 14.552 4.282 9.756 1.00 85.38 385 GLU A O 1
ATOM 3119 N N . CYS A 1 386 ? 13.942 5.688 11.359 1.00 86.88 386 CYS A N 1
ATOM 3120 C CA . CYS A 1 386 ? 15.254 6.354 11.442 1.00 86.88 386 CYS A CA 1
ATOM 3121 C C . CYS A 1 386 ? 15.879 6.167 12.840 1.00 86.88 386 CYS A C 1
ATOM 3123 O O . CYS A 1 386 ? 15.752 7.053 13.694 1.00 86.88 386 CYS A O 1
ATOM 3125 N N . PRO A 1 387 ? 16.541 5.026 13.115 1.00 82.50 387 PRO A N 1
ATOM 3126 C CA . PRO A 1 387 ? 16.997 4.682 14.457 1.00 82.50 387 PRO A CA 1
ATOM 3127 C C . PRO A 1 387 ? 18.145 5.561 14.970 1.00 82.50 387 PRO A C 1
ATOM 3129 O O . PRO A 1 387 ? 18.189 5.798 16.170 1.00 82.50 387 PRO A O 1
ATOM 3132 N N . ALA A 1 388 ? 19.059 6.079 14.140 1.00 86.06 388 ALA A N 1
ATOM 3133 C CA . ALA A 1 388 ? 20.157 6.934 14.629 1.00 86.06 388 ALA A CA 1
ATOM 3134 C C . ALA A 1 388 ? 19.764 8.397 14.898 1.00 86.06 388 ALA A C 1
ATOM 3136 O O . ALA A 1 388 ? 20.628 9.189 15.285 1.00 86.06 388 ALA A O 1
ATOM 3137 N N . MET A 1 389 ? 18.489 8.765 14.715 1.00 84.44 389 MET A N 1
ATOM 3138 C CA . MET A 1 389 ? 18.021 10.121 14.998 1.00 84.44 389 MET A CA 1
ATOM 3139 C C . MET A 1 389 ? 18.390 10.491 16.434 1.00 84.44 389 MET A C 1
ATOM 3141 O O . MET A 1 389 ? 18.191 9.694 17.357 1.00 84.44 389 MET A O 1
ATOM 3145 N N . LYS A 1 390 ? 18.938 11.699 16.622 1.00 76.94 390 LYS A N 1
ATOM 3146 C CA . LYS A 1 390 ? 19.290 12.227 17.947 1.00 76.94 390 LYS A CA 1
ATOM 3147 C C . LYS A 1 390 ? 18.118 12.066 18.920 1.00 76.94 390 LYS A C 1
ATOM 3149 O O . LYS A 1 390 ? 16.956 11.979 18.526 1.00 76.94 390 LYS A O 1
ATOM 3154 N N . SER A 1 391 ? 18.413 12.127 20.221 1.00 71.62 391 SER A N 1
ATOM 3155 C CA . SER A 1 391 ? 17.395 12.036 21.282 1.00 71.62 391 SER A CA 1
ATOM 3156 C C . SER A 1 391 ? 16.276 13.088 21.182 1.00 71.62 391 SER A C 1
ATOM 3158 O O . SER A 1 391 ? 15.285 12.966 21.901 1.00 71.62 391 SER A O 1
ATOM 3160 N N . PHE A 1 392 ? 16.423 14.089 20.301 1.00 68.00 392 PHE A N 1
ATOM 3161 C CA . PHE A 1 392 ? 15.425 15.074 19.891 1.00 68.00 392 PHE A CA 1
ATOM 3162 C C . PHE A 1 392 ? 15.504 15.385 18.383 1.00 68.00 392 PHE A C 1
ATOM 3164 O O . PHE A 1 392 ? 16.579 15.319 17.791 1.00 68.00 392 PHE A O 1
ATOM 3171 N N . ILE A 1 393 ? 14.375 15.782 17.776 1.00 69.06 393 ILE A N 1
ATOM 3172 C CA . ILE A 1 393 ? 14.270 16.172 16.351 1.00 69.06 393 ILE A CA 1
ATOM 3173 C C . ILE A 1 393 ? 14.431 17.689 16.172 1.00 69.06 393 ILE A C 1
ATOM 3175 O O . ILE A 1 393 ? 15.058 18.144 15.218 1.00 69.06 393 ILE A O 1
ATOM 3179 N N . PHE A 1 394 ? 13.857 18.484 17.079 1.00 71.88 394 PHE A N 1
ATOM 3180 C CA . PHE A 1 394 ? 13.809 19.945 16.964 1.00 71.88 394 PHE A CA 1
ATOM 3181 C C . PHE A 1 394 ? 14.782 20.645 17.925 1.00 71.88 394 PHE A C 1
ATOM 3183 O O . PHE A 1 394 ? 14.721 20.417 19.137 1.00 71.88 394 PHE A O 1
ATOM 3190 N N . SER A 1 395 ? 15.618 21.542 17.385 1.00 67.75 395 SER A N 1
ATOM 3191 C CA . SER A 1 395 ? 16.573 22.398 18.119 1.00 67.75 395 SER A CA 1
ATOM 3192 C C . SER A 1 395 ? 16.129 23.867 18.197 1.00 67.75 395 SER A C 1
ATOM 3194 O O . SER A 1 395 ? 15.269 24.293 17.431 1.00 67.75 395 SER A O 1
ATOM 3196 N N . ASP A 1 396 ? 16.782 24.667 19.040 1.00 59.84 396 ASP A N 1
ATOM 3197 C CA . ASP A 1 396 ? 16.588 26.122 19.174 1.00 59.84 396 ASP A CA 1
ATOM 3198 C C . ASP A 1 396 ? 17.014 26.946 17.940 1.00 59.84 396 ASP A C 1
ATOM 3200 O O . ASP A 1 396 ? 16.474 28.023 17.697 1.00 59.84 396 ASP A O 1
ATOM 3204 N N . LYS A 1 397 ? 17.936 26.427 17.124 1.00 63.19 397 LYS A N 1
ATOM 3205 C CA . LYS A 1 397 ? 18.507 27.147 15.970 1.00 63.19 397 LYS A CA 1
ATOM 3206 C C . LYS A 1 397 ? 17.704 27.060 14.668 1.00 63.19 397 LYS A C 1
ATOM 3208 O O . LYS A 1 397 ? 17.988 27.812 13.737 1.00 63.19 397 LYS A O 1
ATOM 3213 N N . VAL A 1 398 ? 16.727 26.154 14.569 1.00 68.94 398 VAL A N 1
ATOM 3214 C CA . VAL A 1 398 ? 15.895 25.961 13.365 1.00 68.94 398 VAL A CA 1
ATOM 3215 C C . VAL A 1 398 ? 14.424 25.917 13.765 1.00 68.94 398 VAL A C 1
ATOM 3217 O O . VAL A 1 398 ? 14.025 25.075 14.567 1.00 68.94 398 VAL A O 1
ATOM 3220 N N . THR A 1 399 ? 13.607 26.806 13.201 1.00 71.06 399 THR A N 1
ATOM 3221 C CA . THR A 1 399 ? 12.180 26.932 13.531 1.00 71.06 399 THR A CA 1
ATOM 3222 C C . THR A 1 399 ? 11.284 26.755 12.306 1.00 71.06 399 THR A C 1
ATOM 3224 O O . THR A 1 399 ? 11.669 27.043 11.170 1.00 71.06 399 THR A O 1
ATOM 3227 N N . PHE A 1 400 ? 10.057 26.281 12.546 1.00 78.00 400 PHE A N 1
ATOM 3228 C CA . PHE A 1 400 ? 9.098 25.903 11.507 1.00 78.00 400 PHE A CA 1
ATOM 3229 C C . PHE A 1 400 ? 7.740 26.586 11.757 1.00 78.00 400 PHE A C 1
ATOM 3231 O O . PHE A 1 400 ? 6.763 25.929 12.126 1.00 78.00 400 PHE A O 1
ATOM 3238 N N . PRO A 1 401 ? 7.645 27.918 11.587 1.00 74.69 401 PRO A N 1
ATOM 3239 C CA . PRO A 1 401 ? 6.500 28.689 12.071 1.00 74.69 401 PRO A CA 1
ATOM 3240 C C . PRO A 1 401 ? 5.180 28.401 11.332 1.00 74.69 401 PRO A C 1
ATOM 3242 O O . PRO A 1 401 ? 4.112 28.725 11.852 1.00 74.69 401 PRO A O 1
ATOM 3245 N N . SER A 1 402 ? 5.216 27.781 10.146 1.00 83.81 402 SER A N 1
ATOM 3246 C CA . SER A 1 402 ? 4.007 27.348 9.425 1.00 83.81 402 SER A CA 1
ATOM 3247 C C . SER A 1 402 ? 3.701 25.856 9.540 1.00 83.81 402 SER A C 1
ATOM 3249 O O . SER A 1 402 ? 2.812 25.392 8.836 1.00 83.81 402 SER A O 1
ATOM 3251 N N . LEU A 1 403 ? 4.397 25.110 10.403 1.00 86.06 403 LEU A N 1
ATOM 3252 C CA . LEU A 1 403 ? 4.216 23.662 10.512 1.00 86.06 403 LEU A CA 1
ATOM 3253 C C . LEU A 1 403 ? 2.793 23.339 10.956 1.00 86.06 403 LEU A C 1
ATOM 3255 O O . LEU A 1 403 ? 2.358 23.847 11.981 1.00 86.06 403 LEU A O 1
ATOM 3259 N N . GLU A 1 404 ? 2.081 22.514 10.189 1.00 91.75 404 GLU A N 1
ATOM 3260 C CA . GLU A 1 404 ? 0.677 22.150 10.413 1.00 91.75 404 GLU A CA 1
ATOM 3261 C C . GLU A 1 404 ? 0.530 20.694 10.864 1.00 91.75 404 GLU A C 1
ATOM 3263 O O . GLU A 1 404 ? -0.314 20.414 11.720 1.00 91.75 404 GLU A O 1
ATOM 3268 N N . GLU A 1 405 ? 1.352 19.785 10.322 1.00 92.69 405 GLU A N 1
ATOM 3269 C CA . GLU A 1 405 ? 1.335 18.351 10.613 1.00 92.69 405 GLU A CA 1
ATOM 3270 C C . GLU A 1 405 ? 2.737 17.771 10.866 1.00 92.69 405 GLU A C 1
ATOM 3272 O O . GLU A 1 405 ? 3.660 17.941 10.066 1.00 92.69 405 GLU A O 1
ATOM 3277 N N . ILE A 1 406 ? 2.864 17.016 11.964 1.00 92.75 406 ILE A N 1
ATOM 3278 C CA . ILE A 1 406 ? 4.032 16.180 12.277 1.00 92.75 406 ILE A CA 1
ATOM 3279 C C . ILE A 1 406 ? 3.594 14.717 12.351 1.00 92.75 406 ILE A C 1
ATOM 3281 O O . ILE A 1 406 ? 2.674 14.383 13.104 1.00 92.75 406 ILE A O 1
ATOM 3285 N N . LYS A 1 407 ? 4.293 13.833 11.634 1.00 92.19 407 LYS A N 1
ATOM 3286 C CA . LYS A 1 407 ? 4.155 12.380 11.754 1.00 92.19 407 LYS A CA 1
ATOM 3287 C C . LYS A 1 407 ? 5.510 11.732 12.023 1.00 92.19 407 LYS A C 1
ATOM 3289 O O . LYS A 1 407 ? 6.411 11.824 11.198 1.00 92.19 407 LYS A O 1
ATOM 3294 N N . ILE A 1 408 ? 5.616 11.039 13.151 1.00 93.31 408 ILE A N 1
ATOM 3295 C CA . ILE A 1 408 ? 6.786 10.233 13.503 1.00 93.31 408 ILE A CA 1
ATOM 3296 C C . ILE A 1 408 ? 6.382 8.779 13.749 1.00 93.31 408 ILE A C 1
ATOM 3298 O O . ILE A 1 408 ? 5.349 8.513 14.377 1.00 93.31 408 ILE A O 1
ATOM 3302 N N . SER A 1 409 ? 7.180 7.849 13.238 1.00 88.94 409 SER A N 1
ATOM 3303 C CA . SER A 1 409 ? 6.881 6.418 13.277 1.00 88.94 409 SER A CA 1
ATOM 3304 C C . SER A 1 409 ? 8.159 5.604 13.486 1.00 88.94 409 SER A C 1
ATOM 3306 O O . SER A 1 409 ? 9.171 5.913 12.872 1.00 88.94 409 SER A O 1
ATOM 3308 N N . ASP A 1 410 ? 8.128 4.595 14.358 1.00 84.12 410 ASP A N 1
ATOM 3309 C CA . ASP A 1 410 ? 9.193 3.577 14.450 1.00 84.12 410 ASP A CA 1
ATOM 3310 C C . ASP A 1 410 ? 10.592 4.195 14.712 1.00 84.12 410 ASP A C 1
ATOM 3312 O O . ASP A 1 410 ? 11.585 3.922 14.040 1.00 84.12 410 ASP A O 1
ATOM 3316 N N . MET A 1 411 ? 10.645 5.104 15.697 1.00 83.75 411 MET A N 1
ATOM 3317 C CA . MET A 1 411 ? 11.841 5.864 16.093 1.00 83.75 411 MET A CA 1
ATOM 3318 C C . MET A 1 411 ? 12.406 5.342 17.424 1.00 83.75 411 MET A C 1
ATOM 3320 O O . MET A 1 411 ? 12.161 5.924 18.486 1.00 83.75 411 MET A O 1
ATOM 3324 N N . ASP A 1 412 ? 13.146 4.235 17.384 1.00 77.50 412 ASP A N 1
ATOM 3325 C CA . ASP A 1 412 ? 13.498 3.471 18.592 1.00 77.50 412 ASP A CA 1
ATOM 3326 C C . ASP A 1 412 ? 14.481 4.157 19.549 1.00 77.50 412 ASP A C 1
ATOM 3328 O O . ASP A 1 412 ? 14.418 3.887 20.744 1.00 77.50 412 ASP A O 1
ATOM 3332 N N . ASN A 1 413 ? 15.339 5.074 19.093 1.00 83.62 413 ASN A N 1
ATOM 3333 C CA . ASN A 1 413 ? 16.236 5.834 19.985 1.00 83.62 413 ASN A CA 1
ATOM 3334 C C . ASN A 1 413 ? 15.702 7.231 20.348 1.00 83.62 413 ASN A C 1
ATOM 3336 O O . ASN A 1 413 ? 16.330 7.958 21.122 1.00 83.62 413 ASN A O 1
ATOM 3340 N N . LEU A 1 414 ? 14.540 7.622 19.815 1.00 85.88 414 LEU A N 1
ATOM 3341 C CA . LEU A 1 414 ? 13.974 8.947 20.043 1.00 85.88 414 LEU A CA 1
ATOM 3342 C C . LEU A 1 414 ? 13.348 9.031 21.439 1.00 85.88 414 LEU A C 1
ATOM 3344 O O . LEU A 1 414 ? 12.249 8.531 21.678 1.00 85.88 414 LEU A O 1
ATOM 3348 N N . GLU A 1 415 ? 14.039 9.696 22.363 1.00 85.12 415 GLU A N 1
ATOM 3349 C CA . GLU A 1 415 ? 13.558 9.868 23.737 1.00 85.12 415 GLU A CA 1
ATOM 3350 C C . GLU A 1 415 ? 12.558 11.022 23.890 1.00 85.12 415 GLU A C 1
ATOM 3352 O O . GLU A 1 415 ? 11.643 10.944 24.719 1.00 85.12 415 GLU A O 1
ATOM 3357 N N . MET A 1 416 ? 12.743 12.094 23.114 1.00 80.56 416 MET A N 1
ATOM 3358 C CA . MET A 1 416 ? 11.945 13.323 23.109 1.00 80.56 416 MET A CA 1
ATOM 3359 C C . MET A 1 416 ? 11.825 13.864 21.683 1.00 80.56 416 MET A C 1
ATOM 3361 O O . MET A 1 416 ? 12.633 13.554 20.825 1.00 80.56 416 MET A O 1
ATOM 3365 N N . ILE A 1 417 ? 10.827 14.698 21.398 1.00 80.38 417 ILE A N 1
ATOM 3366 C CA . ILE A 1 417 ? 10.667 15.289 20.054 1.00 80.38 417 ILE A CA 1
ATOM 3367 C C . ILE A 1 417 ? 11.383 16.639 19.953 1.00 80.38 417 ILE A C 1
ATOM 3369 O O . ILE A 1 417 ? 11.956 16.970 18.917 1.00 80.38 417 ILE A O 1
ATOM 3373 N N . TRP A 1 418 ? 11.427 17.388 21.052 1.00 77.50 418 TRP A N 1
ATOM 3374 C CA . TRP A 1 418 ? 12.075 18.691 21.136 1.00 77.50 418 TRP A CA 1
ATOM 3375 C C . TRP A 1 418 ? 13.182 18.698 22.193 1.00 77.50 418 TRP A C 1
ATOM 3377 O O . TRP A 1 418 ? 13.080 18.007 23.209 1.00 77.50 418 TRP A O 1
ATOM 3387 N N . GLN A 1 419 ? 14.217 19.509 21.969 1.00 70.25 419 GLN A N 1
ATOM 3388 C CA . GLN A 1 419 ? 15.302 19.729 22.927 1.00 70.25 419 GLN A CA 1
ATOM 3389 C C . GLN A 1 419 ? 14.776 20.358 24.238 1.00 70.25 419 GLN A C 1
ATOM 3391 O O . GLN A 1 419 ? 13.767 21.053 24.231 1.00 70.25 419 GLN A O 1
ATOM 3396 N N . THR A 1 420 ? 15.421 20.123 25.385 1.00 56.06 420 THR A N 1
ATOM 3397 C CA . THR A 1 420 ? 14.905 20.525 26.716 1.00 56.06 420 THR A CA 1
ATOM 3398 C C . THR A 1 420 ? 15.333 21.911 27.204 1.00 56.06 420 THR A C 1
ATOM 3400 O O . THR A 1 420 ? 14.757 22.399 28.167 1.00 56.06 420 THR A O 1
ATOM 3403 N N . GLN A 1 421 ? 16.277 22.594 26.545 1.00 55.75 421 GLN A N 1
ATOM 3404 C CA . GLN A 1 421 ? 16.792 23.910 26.980 1.00 55.75 421 GLN A CA 1
ATOM 3405 C C . GLN A 1 421 ? 15.821 25.099 26.751 1.00 55.75 421 GLN A C 1
ATOM 3407 O O . GLN A 1 421 ? 16.198 26.251 26.935 1.00 55.75 421 GLN A O 1
ATOM 3412 N N . PHE A 1 422 ? 14.552 24.843 26.404 1.00 53.22 422 PHE A N 1
ATOM 3413 C CA . PHE A 1 422 ? 13.492 25.850 26.191 1.00 53.22 422 PHE A CA 1
ATOM 3414 C C . PHE A 1 422 ? 12.956 26.503 27.488 1.00 53.22 422 PHE A C 1
ATOM 3416 O O . PHE A 1 422 ? 11.878 27.104 27.473 1.00 53.22 422 PHE A O 1
ATOM 3423 N N . GLU A 1 423 ? 13.631 26.358 28.631 1.00 45.91 423 GLU A N 1
ATOM 3424 C CA . GLU A 1 423 ? 13.139 26.892 29.911 1.00 45.91 423 GLU A CA 1
ATOM 3425 C C . GLU A 1 423 ? 13.434 28.394 30.099 1.00 45.91 423 GLU A C 1
ATOM 3427 O O . GLU A 1 423 ? 12.621 29.066 30.730 1.00 45.91 423 GLU A O 1
ATOM 3432 N N . ASP A 1 424 ? 14.473 28.955 29.454 1.00 41.56 424 ASP A N 1
ATOM 3433 C CA . ASP A 1 424 ? 14.959 30.316 29.769 1.00 41.56 424 ASP A CA 1
ATOM 3434 C C . ASP A 1 424 ? 15.121 31.296 28.579 1.00 41.56 424 ASP A C 1
ATOM 3436 O O . ASP A 1 424 ? 15.403 32.477 28.798 1.00 41.56 424 ASP A O 1
ATOM 3440 N N . SER A 1 425 ? 14.932 30.887 27.313 1.00 43.47 425 SER A N 1
ATOM 3441 C CA . SER A 1 425 ? 15.123 31.799 26.168 1.00 43.47 425 SER A CA 1
ATOM 3442 C C . SER A 1 425 ? 13.861 32.617 25.827 1.00 43.47 425 SER A C 1
ATOM 3444 O O . SER A 1 425 ? 12.795 32.109 25.481 1.00 43.47 425 SER A O 1
ATOM 3446 N N . LEU A 1 426 ? 14.000 33.940 25.925 1.00 39.56 426 LEU A N 1
ATOM 3447 C CA . LEU A 1 426 ? 12.986 34.987 25.739 1.00 39.56 426 LEU A CA 1
ATOM 3448 C C . LEU A 1 426 ? 12.493 35.183 24.288 1.00 39.56 426 LEU A C 1
ATOM 3450 O O . LEU A 1 426 ? 12.142 36.302 23.930 1.00 39.56 426 LEU A O 1
ATOM 3454 N N . ASN A 1 427 ? 12.458 34.164 23.422 1.00 41.41 427 ASN A N 1
ATOM 3455 C CA . ASN A 1 427 ? 11.973 34.361 22.052 1.00 41.41 427 ASN A CA 1
ATOM 3456 C C . ASN A 1 427 ? 11.557 33.076 21.320 1.00 41.41 427 ASN A C 1
ATOM 3458 O O . ASN A 1 427 ? 12.208 32.045 21.432 1.00 41.41 427 ASN A O 1
ATOM 3462 N N . LEU A 1 428 ? 10.524 33.250 20.484 1.00 49.16 428 LEU A N 1
ATOM 3463 C CA . LEU A 1 428 ? 10.012 32.401 19.394 1.00 49.16 428 LEU A CA 1
ATOM 3464 C C . LEU A 1 428 ? 8.796 31.503 19.718 1.00 49.16 428 LEU A C 1
ATOM 3466 O O . LEU A 1 428 ? 8.865 30.422 20.298 1.00 49.16 428 LEU A O 1
ATOM 3470 N N . GLN A 1 429 ? 7.636 31.967 19.235 1.00 52.25 429 GLN A N 1
ATOM 3471 C CA . GLN A 1 429 ? 6.466 31.154 18.896 1.00 52.25 429 GLN A CA 1
ATOM 3472 C C . GLN A 1 429 ? 6.859 30.183 17.764 1.00 52.25 429 GLN A C 1
ATOM 3474 O O . GLN A 1 429 ? 6.643 30.484 16.595 1.00 52.25 429 GLN A O 1
ATOM 3479 N N . CYS A 1 430 ? 7.497 29.051 18.072 1.00 59.22 430 CYS A N 1
ATOM 3480 C CA . CYS A 1 430 ? 8.120 28.228 17.021 1.00 59.22 430 CYS A CA 1
ATOM 3481 C C . CYS A 1 430 ? 7.137 27.425 16.148 1.00 59.22 430 CYS A C 1
ATOM 3483 O O . CYS A 1 430 ? 7.520 27.031 15.051 1.00 59.22 430 CYS A O 1
ATOM 3485 N N . TYR A 1 431 ? 5.897 27.182 16.603 1.00 70.19 431 TYR A N 1
ATOM 3486 C CA . TYR A 1 431 ? 4.934 26.300 15.913 1.00 70.19 431 TYR A CA 1
ATOM 3487 C C . TYR A 1 431 ? 3.465 26.768 16.027 1.00 70.19 431 TYR A C 1
ATOM 3489 O O . TYR A 1 431 ? 2.591 25.978 16.391 1.00 70.19 431 TYR A O 1
ATOM 3497 N N . PRO A 1 432 ? 3.149 28.045 15.736 1.00 70.69 432 PRO A N 1
ATOM 3498 C CA . PRO A 1 432 ? 1.826 28.616 15.981 1.00 70.69 432 PRO A CA 1
ATOM 3499 C C . PRO A 1 432 ? 0.720 27.996 15.122 1.00 70.69 432 PRO A C 1
ATOM 3501 O O . PRO A 1 432 ? -0.443 28.171 15.462 1.00 70.69 432 PRO A O 1
ATOM 3504 N N . LYS A 1 433 ? 1.054 27.301 14.024 1.00 83.25 433 LYS A N 1
ATOM 3505 C CA . LYS A 1 433 ? 0.085 26.655 13.124 1.00 83.25 433 LYS A CA 1
ATOM 3506 C C . LYS A 1 433 ? -0.071 25.148 13.319 1.00 83.25 433 LYS A C 1
ATOM 3508 O O . LYS A 1 433 ? -0.892 24.544 12.626 1.00 83.25 433 LYS A O 1
ATOM 3513 N N . LEU A 1 434 ? 0.685 24.533 14.236 1.00 87.06 434 LEU A N 1
ATOM 3514 C CA . LEU A 1 434 ? 0.685 23.076 14.363 1.00 87.06 434 LEU A CA 1
ATOM 3515 C C . LEU A 1 434 ? -0.700 22.620 14.792 1.00 87.06 434 LEU A C 1
ATOM 3517 O O . LEU A 1 434 ? -1.128 22.921 15.898 1.00 87.06 434 LEU A O 1
ATOM 3521 N N . SER A 1 435 ? -1.383 21.903 13.904 1.00 90.75 435 SER A N 1
ATOM 3522 C CA . SER A 1 435 ? -2.781 21.514 14.064 1.00 90.75 435 SER A CA 1
ATOM 3523 C C . SER A 1 435 ? -2.946 20.019 14.294 1.00 90.75 435 SER A C 1
ATOM 3525 O O . SER A 1 435 ? -3.886 19.612 14.980 1.00 90.75 435 SER A O 1
ATOM 3527 N N . LYS A 1 436 ? -2.025 19.202 13.768 1.00 92.56 436 LYS A N 1
ATOM 3528 C CA . LYS A 1 436 ? -2.076 17.746 13.842 1.00 92.56 436 LYS A CA 1
ATOM 3529 C C . LYS A 1 436 ? -0.717 17.152 14.189 1.00 92.56 436 LYS A C 1
ATOM 3531 O O . LYS A 1 436 ? 0.306 17.501 13.610 1.00 92.56 436 LYS A O 1
ATOM 3536 N N . MET A 1 437 ? -0.713 16.197 15.108 1.00 92.81 437 MET A N 1
ATOM 3537 C CA . MET A 1 437 ? 0.495 15.476 15.488 1.00 92.81 437 MET A CA 1
ATOM 3538 C C . MET A 1 437 ? 0.209 13.985 15.657 1.00 92.81 437 MET A C 1
ATOM 3540 O O . MET A 1 437 ? -0.762 13.599 16.309 1.00 92.81 437 MET A O 1
ATOM 3544 N N . THR A 1 438 ? 1.058 13.156 15.054 1.00 92.38 438 THR A N 1
ATOM 3545 C CA . THR A 1 438 ? 0.958 11.694 15.044 1.00 92.38 438 THR A CA 1
ATOM 3546 C C . THR A 1 438 ? 2.279 11.073 15.492 1.00 92.38 438 THR A C 1
ATOM 3548 O O . THR A 1 438 ? 3.310 11.339 14.881 1.00 92.38 438 THR A O 1
ATOM 3551 N N . ALA A 1 439 ? 2.242 10.220 16.516 1.00 92.94 439 ALA A N 1
ATOM 3552 C CA . ALA A 1 439 ? 3.377 9.405 16.949 1.00 92.94 439 ALA A CA 1
ATOM 3553 C C . ALA A 1 439 ? 2.967 7.927 17.035 1.00 92.94 439 ALA A C 1
ATOM 3555 O O . ALA A 1 439 ? 1.983 7.596 17.705 1.00 92.94 439 ALA A O 1
ATOM 3556 N N . THR A 1 440 ? 3.684 7.038 16.344 1.00 90.81 440 THR A N 1
ATOM 3557 C CA . THR A 1 440 ? 3.370 5.601 16.301 1.00 90.81 440 THR A CA 1
ATOM 3558 C C . THR A 1 440 ? 4.604 4.740 16.533 1.00 90.81 440 THR A C 1
ATOM 3560 O O . THR A 1 440 ? 5.634 4.994 15.931 1.00 90.81 440 THR A O 1
ATOM 3563 N N . ASN A 1 441 ? 4.506 3.709 17.373 1.00 87.62 441 ASN A N 1
ATOM 3564 C CA . ASN A 1 441 ? 5.585 2.737 17.620 1.00 87.62 441 ASN A CA 1
ATOM 3565 C C . ASN A 1 441 ? 6.927 3.349 18.097 1.00 87.62 441 ASN A C 1
ATOM 3567 O O . ASN A 1 441 ? 7.968 2.717 18.007 1.00 87.62 441 ASN A O 1
ATOM 3571 N N . CYS A 1 442 ? 6.938 4.573 18.637 1.00 87.50 442 CYS A N 1
ATOM 3572 C CA . CYS A 1 442 ? 8.144 5.149 19.247 1.00 87.50 442 CYS A CA 1
ATOM 3573 C C . CYS A 1 442 ? 8.298 4.633 20.690 1.00 87.50 442 CYS A C 1
ATOM 3575 O O . CYS A 1 442 ? 7.776 5.237 21.636 1.00 87.50 442 CYS A O 1
ATOM 3577 N N . HIS A 1 443 ? 8.957 3.487 20.871 1.00 86.31 443 HIS A N 1
ATOM 3578 C CA . HIS A 1 443 ? 9.008 2.784 22.159 1.00 86.31 443 HIS A CA 1
ATOM 3579 C C . HIS A 1 443 ? 9.872 3.477 23.225 1.00 86.31 443 HIS A C 1
ATOM 3581 O O . HIS A 1 443 ? 9.529 3.404 24.405 1.00 86.31 443 HIS A O 1
ATOM 3587 N N . SER A 1 444 ? 10.921 4.208 22.832 1.00 87.75 444 SER A N 1
ATOM 3588 C CA . SER A 1 444 ? 11.768 4.980 23.762 1.00 87.75 444 SER A CA 1
ATOM 3589 C C . SER A 1 444 ? 11.249 6.384 24.071 1.00 87.75 444 SER A C 1
ATOM 3591 O O . SER A 1 444 ? 11.792 7.052 24.952 1.00 87.75 444 SER A O 1
ATOM 3593 N N . LEU A 1 445 ? 10.183 6.830 23.396 1.00 87.94 445 LEU A N 1
ATOM 3594 C CA . LEU A 1 445 ? 9.607 8.158 23.594 1.00 87.94 445 LEU A CA 1
ATOM 3595 C C . LEU A 1 445 ? 8.953 8.245 24.978 1.00 87.94 445 LEU A C 1
ATOM 3597 O O . LEU A 1 445 ? 7.852 7.733 25.191 1.00 87.94 445 LEU A O 1
ATOM 3601 N N . LYS A 1 446 ? 9.629 8.908 25.922 1.00 84.06 446 LYS A N 1
ATOM 3602 C CA . LYS A 1 446 ? 9.220 8.968 27.338 1.00 84.06 446 LYS A CA 1
ATOM 3603 C C . LYS A 1 446 ? 8.133 10.013 27.589 1.00 84.06 446 LYS A C 1
ATOM 3605 O O . LYS A 1 446 ? 7.222 9.769 28.382 1.00 84.06 446 LYS A O 1
ATOM 3610 N N . ASN A 1 447 ? 8.236 11.169 26.931 1.00 78.56 447 ASN A N 1
ATOM 3611 C CA . ASN A 1 447 ? 7.337 12.315 27.085 1.00 78.56 447 ASN A CA 1
ATOM 3612 C C . ASN A 1 447 ? 7.056 12.953 25.723 1.00 78.56 447 ASN A C 1
ATOM 3614 O O . ASN A 1 447 ? 7.922 12.941 24.848 1.00 78.56 447 ASN A O 1
ATOM 3618 N N . LEU A 1 448 ? 5.869 13.545 25.563 1.00 79.38 448 LEU A N 1
ATOM 3619 C CA . LEU A 1 448 ? 5.494 14.195 24.306 1.00 79.38 448 LEU A CA 1
ATOM 3620 C C . LEU A 1 448 ? 5.899 15.673 24.275 1.00 79.38 448 LEU A C 1
ATOM 3622 O O . LEU A 1 448 ? 6.610 16.081 23.364 1.00 79.38 448 LEU A O 1
ATOM 3626 N N . PHE A 1 449 ? 5.509 16.458 25.284 1.00 77.94 449 PHE A N 1
ATOM 3627 C CA . PHE A 1 449 ? 5.782 17.897 25.354 1.00 77.94 449 PHE A CA 1
ATOM 3628 C C . PHE A 1 449 ? 6.507 18.295 26.649 1.00 77.94 449 PHE A C 1
ATOM 3630 O O . PHE A 1 449 ? 6.219 17.768 27.728 1.00 77.94 449 PHE A O 1
ATOM 3637 N N . THR A 1 450 ? 7.385 19.299 26.570 1.00 72.50 450 THR A N 1
ATOM 3638 C CA . THR A 1 450 ? 7.767 20.097 27.750 1.00 72.50 450 THR A CA 1
ATOM 3639 C C . THR A 1 450 ? 6.720 21.187 27.997 1.00 72.50 450 THR A C 1
ATOM 3641 O O . THR A 1 450 ? 5.982 21.573 27.082 1.00 72.50 450 THR A O 1
ATOM 3644 N N . ALA A 1 451 ? 6.652 21.718 29.223 1.00 69.75 451 ALA A N 1
ATOM 3645 C CA . ALA A 1 451 ? 5.723 22.801 29.564 1.00 69.75 451 ALA A CA 1
ATOM 3646 C C . ALA A 1 451 ? 5.884 24.044 28.656 1.00 69.75 451 ALA A C 1
ATOM 3648 O O . ALA A 1 451 ? 4.888 24.622 28.214 1.00 69.75 451 ALA A O 1
ATOM 3649 N N . SER A 1 452 ? 7.125 24.416 28.318 1.00 67.56 452 SER A N 1
ATOM 3650 C CA . SER A 1 452 ? 7.430 25.550 27.434 1.00 67.56 452 SER A CA 1
ATOM 3651 C C . SER A 1 452 ? 6.909 25.367 26.010 1.00 67.56 452 SER A C 1
ATOM 3653 O O . SER A 1 452 ? 6.452 26.329 25.399 1.00 67.56 452 SER A O 1
ATOM 3655 N N . ILE A 1 453 ? 6.948 24.144 25.475 1.00 72.62 453 ILE A N 1
ATOM 3656 C CA . ILE A 1 453 ? 6.485 23.859 24.110 1.00 72.62 453 ILE A CA 1
ATOM 3657 C C . ILE A 1 453 ? 4.970 23.808 24.055 1.00 72.62 453 ILE A C 1
ATOM 3659 O O . ILE A 1 453 ? 4.384 24.415 23.162 1.00 72.62 453 ILE A O 1
ATOM 3663 N N . ALA A 1 454 ? 4.334 23.176 25.045 1.00 73.50 454 ALA A N 1
ATOM 3664 C CA . ALA A 1 454 ? 2.879 23.159 25.159 1.00 73.50 454 ALA A CA 1
ATOM 3665 C C . ALA A 1 454 ? 2.286 24.584 25.101 1.00 73.50 454 ALA A C 1
ATOM 3667 O O . ALA A 1 454 ? 1.300 24.796 24.398 1.00 73.50 454 ALA A O 1
ATOM 3668 N N . ARG A 1 455 ? 2.962 25.583 25.707 1.00 69.50 455 ARG A N 1
ATOM 3669 C CA . ARG A 1 455 ? 2.589 27.014 25.638 1.00 69.50 455 ARG A CA 1
ATOM 3670 C C . ARG A 1 455 ? 2.415 27.561 24.226 1.00 69.50 455 ARG A C 1
ATOM 3672 O O . ARG A 1 455 ? 1.648 28.500 24.024 1.00 69.50 455 ARG A O 1
ATOM 3679 N N . ASN A 1 456 ? 3.178 27.040 23.278 1.00 68.12 456 ASN A N 1
ATOM 3680 C CA . ASN A 1 456 ? 3.299 27.601 21.939 1.00 68.12 456 ASN A CA 1
ATOM 3681 C C . ASN A 1 456 ? 2.487 26.822 20.894 1.00 68.12 456 ASN A C 1
ATOM 3683 O O . ASN A 1 456 ? 2.428 27.245 19.744 1.00 68.12 456 ASN A O 1
ATOM 3687 N N . LEU A 1 457 ? 1.832 25.724 21.287 1.00 75.06 457 LEU A N 1
ATOM 3688 C CA . LEU A 1 457 ? 1.000 24.882 20.422 1.00 75.06 457 LEU A CA 1
ATOM 3689 C C . LEU A 1 457 ? -0.471 25.321 20.446 1.00 75.06 457 LEU A C 1
ATOM 3691 O O . LEU A 1 457 ? -1.375 24.512 20.646 1.00 75.06 457 LEU A O 1
ATOM 3695 N N . SER A 1 458 ? -0.713 26.621 20.252 1.00 74.75 458 SER A N 1
ATOM 3696 C CA . SER A 1 458 ? -2.041 27.222 20.422 1.00 74.75 458 SER A CA 1
ATOM 3697 C C . SER A 1 458 ? -3.084 26.795 19.392 1.00 74.75 458 SER A C 1
ATOM 3699 O O . SER A 1 458 ? -4.266 26.984 19.640 1.00 74.75 458 SER A O 1
ATOM 3701 N N . GLN A 1 459 ? -2.680 26.223 18.255 1.00 83.81 459 GLN A N 1
ATOM 3702 C CA . GLN A 1 459 ? -3.590 25.756 17.200 1.00 83.81 459 GLN A CA 1
ATOM 3703 C C . GLN A 1 459 ? -3.704 24.228 17.113 1.00 83.81 459 GLN A C 1
ATOM 3705 O O . GLN A 1 459 ? -4.332 23.726 16.175 1.00 83.81 459 GLN A O 1
ATOM 3710 N N . LEU A 1 460 ? -3.123 23.482 18.063 1.00 87.25 460 LEU A N 1
ATOM 3711 C CA . LEU A 1 460 ? -3.131 22.020 18.024 1.00 87.25 460 LEU A CA 1
ATOM 3712 C C . LEU A 1 460 ? -4.552 21.504 18.229 1.00 87.25 460 LEU A C 1
ATOM 3714 O O . LEU A 1 460 ? -5.106 21.642 19.309 1.00 87.25 460 LEU A O 1
ATOM 3718 N N . LYS A 1 461 ? -5.124 20.883 17.194 1.00 90.38 461 LYS A N 1
ATOM 3719 C CA . LYS A 1 461 ? -6.503 20.372 17.177 1.00 90.38 461 LYS A CA 1
ATOM 3720 C C . LYS A 1 461 ? -6.571 18.859 17.302 1.00 90.38 461 LYS A C 1
ATOM 3722 O O . LYS A 1 461 ? -7.524 18.351 17.887 1.00 90.38 461 LYS A O 1
ATOM 3727 N N . GLN A 1 462 ? -5.611 18.137 16.725 1.00 91.69 462 GLN A N 1
ATOM 3728 C CA . GLN A 1 462 ? -5.622 16.679 16.636 1.00 91.69 462 GLN A CA 1
ATOM 3729 C C . GLN A 1 462 ? -4.321 16.076 17.152 1.00 91.69 462 GLN A C 1
ATOM 3731 O O . GLN A 1 462 ? -3.234 16.399 16.672 1.00 91.69 462 GLN A O 1
ATOM 3736 N N . LEU A 1 463 ? -4.448 15.136 18.084 1.00 92.25 463 LEU A N 1
ATOM 3737 C CA . LEU A 1 463 ? -3.322 14.404 18.643 1.00 92.25 463 LEU A CA 1
ATOM 3738 C C . LEU A 1 463 ? -3.583 12.899 18.574 1.00 92.25 463 LEU A C 1
ATOM 3740 O O . LEU A 1 463 ? -4.557 12.409 19.148 1.00 92.25 463 LEU A O 1
ATOM 3744 N N . TYR A 1 464 ? -2.715 12.173 17.871 1.00 92.38 464 TYR A N 1
ATOM 3745 C CA . TYR A 1 464 ? -2.789 10.722 17.716 1.00 92.38 464 TYR A CA 1
ATOM 3746 C C . TYR A 1 464 ? -1.503 10.065 18.216 1.00 92.38 464 TYR A C 1
ATOM 3748 O O . TYR A 1 464 ? -0.425 10.299 17.673 1.00 92.38 464 TYR A O 1
ATOM 3756 N N . VAL A 1 465 ? -1.614 9.212 19.232 1.00 91.88 465 VAL A N 1
ATOM 3757 C CA . VAL A 1 465 ? -0.475 8.487 19.802 1.00 91.88 465 VAL A CA 1
ATOM 3758 C C . VAL A 1 465 ? -0.809 7.004 19.911 1.00 91.88 465 VAL A C 1
ATOM 3760 O O . VAL A 1 465 ? -1.784 6.630 20.569 1.00 91.88 465 VAL A O 1
ATOM 3763 N N . LYS A 1 466 ? 0.009 6.150 19.286 1.00 91.50 466 LYS A N 1
ATOM 3764 C CA . LYS A 1 466 ? -0.187 4.696 19.278 1.00 91.50 466 LYS A CA 1
ATOM 3765 C C . LYS A 1 466 ? 1.100 3.935 19.600 1.00 91.50 466 LYS A C 1
ATOM 3767 O O . LYS A 1 466 ? 2.109 4.150 18.945 1.00 91.50 466 LYS A O 1
ATOM 3772 N N . ASN A 1 467 ? 1.040 2.982 20.532 1.00 87.94 467 ASN A N 1
ATOM 3773 C CA . ASN A 1 467 ? 2.137 2.057 20.860 1.00 87.94 467 ASN A CA 1
ATOM 3774 C C . ASN A 1 467 ? 3.468 2.747 21.246 1.00 87.94 467 ASN A C 1
ATOM 3776 O O . ASN A 1 467 ? 4.542 2.248 20.921 1.00 87.94 467 ASN A O 1
ATOM 3780 N N . CYS A 1 468 ? 3.419 3.895 21.927 1.00 87.50 468 CYS A N 1
ATOM 3781 C CA . CYS A 1 468 ? 4.613 4.627 22.371 1.00 87.50 468 CYS A CA 1
ATOM 3782 C C . CYS A 1 468 ? 4.922 4.392 23.860 1.00 87.50 468 CYS A C 1
ATOM 3784 O O . CYS A 1 468 ? 4.021 4.117 24.656 1.00 87.50 468 CYS A O 1
ATOM 3786 N N . GLY A 1 469 ? 6.183 4.582 24.261 1.00 85.31 469 GLY A N 1
ATOM 3787 C CA . GLY A 1 469 ? 6.658 4.445 25.650 1.00 85.31 469 GLY A CA 1
ATOM 3788 C C . GLY A 1 469 ? 6.276 5.582 26.608 1.00 85.31 469 GLY A C 1
ATOM 3789 O O . GLY A 1 469 ? 6.953 5.779 27.618 1.00 85.31 469 GLY A O 1
ATOM 3790 N N . ILE A 1 470 ? 5.217 6.340 26.305 1.00 86.38 470 ILE A N 1
ATOM 3791 C CA . ILE A 1 470 ? 4.906 7.611 26.971 1.00 86.38 470 ILE A CA 1
ATOM 3792 C C . ILE A 1 470 ? 4.421 7.387 28.406 1.00 86.38 470 ILE A C 1
ATOM 3794 O O . ILE A 1 470 ? 3.441 6.681 28.647 1.00 86.38 470 ILE A O 1
ATOM 3798 N N . ASN A 1 471 ? 5.067 8.074 29.350 1.00 81.44 471 ASN A N 1
ATOM 3799 C CA . ASN A 1 471 ? 4.679 8.106 30.762 1.00 81.44 471 ASN A CA 1
ATOM 3800 C C . ASN A 1 471 ? 3.728 9.269 31.081 1.00 81.44 471 ASN A C 1
ATOM 3802 O O . ASN A 1 471 ? 2.850 9.138 31.936 1.00 81.44 471 ASN A O 1
ATOM 3806 N N . ALA A 1 472 ? 3.920 10.414 30.418 1.00 76.56 472 ALA A N 1
ATOM 3807 C CA . ALA A 1 472 ? 3.094 11.609 30.551 1.00 76.56 472 ALA A CA 1
ATOM 3808 C C . ALA A 1 472 ? 3.104 12.426 29.249 1.00 76.56 472 ALA A C 1
ATOM 3810 O O . ALA A 1 472 ? 4.125 12.525 28.569 1.00 76.56 472 ALA A O 1
ATOM 3811 N N . PHE A 1 473 ? 1.973 13.055 28.918 1.00 75.19 473 PHE A N 1
ATOM 3812 C CA . PHE A 1 473 ? 1.882 13.926 27.741 1.00 75.19 473 PHE A CA 1
ATOM 3813 C C . PHE A 1 473 ? 2.655 15.243 27.932 1.00 75.19 473 PHE A C 1
ATOM 3815 O O . PHE A 1 473 ? 3.243 15.731 26.972 1.00 75.19 473 PHE A O 1
ATOM 3822 N N . VAL A 1 474 ? 2.706 15.793 29.153 1.00 68.81 474 VAL A N 1
ATOM 3823 C CA . VAL A 1 474 ? 3.457 17.022 29.478 1.00 68.81 474 VAL A CA 1
ATOM 3824 C C . VAL A 1 474 ? 4.290 16.842 30.756 1.00 68.81 474 VAL A C 1
ATOM 3826 O O . VAL A 1 474 ? 3.790 16.290 31.741 1.00 68.81 474 VAL A O 1
ATOM 3829 N N . PHE A 1 475 ? 5.538 17.328 30.756 1.00 60.75 475 PHE A N 1
ATOM 3830 C CA . PHE A 1 475 ? 6.491 17.239 31.879 1.00 60.75 475 PHE A CA 1
ATOM 3831 C C . PHE A 1 475 ? 7.215 18.588 32.157 1.00 60.75 475 PHE A C 1
ATOM 3833 O O . PHE A 1 475 ? 7.496 19.329 31.213 1.00 60.75 475 PHE A O 1
ATOM 3840 N N . GLY A 1 476 ? 7.489 18.916 33.437 1.00 55.06 476 GLY A N 1
ATOM 3841 C CA . GLY A 1 476 ? 8.174 20.143 33.920 1.00 55.06 476 GLY A CA 1
ATOM 3842 C C . GLY A 1 476 ? 7.684 20.627 35.309 1.00 55.06 476 GLY A C 1
ATOM 3843 O O . GLY A 1 476 ? 6.515 20.426 35.631 1.00 55.06 476 GLY A O 1
ATOM 3844 N N . ASP A 1 477 ? 8.551 21.246 36.132 1.00 43.16 477 ASP A N 1
ATOM 3845 C CA . ASP A 1 477 ? 8.359 21.428 37.598 1.00 43.16 477 ASP A CA 1
ATOM 3846 C C . ASP A 1 477 ? 7.772 22.778 38.081 1.00 43.16 477 ASP A C 1
ATOM 3848 O O . ASP A 1 477 ? 7.638 23.008 39.284 1.00 43.16 477 ASP A O 1
ATOM 3852 N N . LYS A 1 478 ? 7.348 23.683 37.193 1.00 50.81 478 LYS A N 1
ATOM 3853 C CA . LYS A 1 478 ? 6.656 24.935 37.578 1.00 50.81 478 LYS A CA 1
ATOM 3854 C C . LYS A 1 478 ? 5.570 25.273 36.569 1.00 50.81 478 LYS A C 1
ATOM 3856 O O . LYS A 1 478 ? 5.774 26.045 35.637 1.00 50.81 478 LYS A O 1
ATOM 3861 N N . VAL A 1 479 ? 4.415 24.638 36.720 1.00 45.75 479 VAL A N 1
ATOM 3862 C CA . VAL A 1 479 ? 3.401 24.623 35.670 1.00 45.75 479 VAL A CA 1
ATOM 3863 C C . VAL A 1 479 ? 2.337 25.684 35.934 1.00 45.75 479 VAL A C 1
ATOM 3865 O O . VAL A 1 479 ? 1.476 25.538 36.788 1.00 45.75 479 VAL A O 1
ATOM 3868 N N . THR A 1 480 ? 2.391 26.768 35.167 1.00 46.62 480 THR A N 1
ATOM 3869 C CA . THR A 1 480 ? 1.160 27.333 34.612 1.00 46.62 480 THR A CA 1
ATOM 3870 C C . THR A 1 480 ? 1.056 26.734 33.215 1.00 46.62 480 THR A C 1
ATOM 3872 O O . THR A 1 480 ? 1.805 27.142 32.334 1.00 46.62 480 THR A O 1
ATOM 3875 N N . PHE A 1 481 ? 0.202 25.725 32.995 1.00 51.62 481 PHE A N 1
ATOM 3876 C CA . PHE A 1 481 ? 0.003 25.170 31.644 1.00 51.62 481 PHE A CA 1
ATOM 3877 C C . PHE A 1 481 ? -0.424 26.296 30.689 1.00 51.62 481 PHE A C 1
ATOM 3879 O O . PHE A 1 481 ? -1.154 27.198 31.107 1.00 51.62 481 PHE A O 1
ATOM 3886 N N . PRO A 1 482 ? 0.040 26.335 29.436 1.00 53.47 482 PRO A N 1
ATOM 3887 C CA . PRO A 1 482 ? -0.555 27.296 28.506 1.00 53.47 482 PRO A CA 1
ATOM 3888 C C . PRO A 1 482 ? -0.983 26.674 27.168 1.00 53.47 482 PRO A C 1
ATOM 3890 O O . PRO A 1 482 ? -0.415 25.691 26.709 1.00 53.47 482 PRO A O 1
ATOM 3893 N N . SER A 1 483 ? -1.997 27.298 26.566 1.00 58.41 483 SER A N 1
ATOM 3894 C CA . SER A 1 483 ? -2.386 27.312 25.146 1.00 58.41 483 SER A CA 1
ATOM 3895 C C . SER A 1 483 ? -2.847 26.039 24.426 1.00 58.41 483 SER A C 1
ATOM 3897 O O . SER A 1 483 ? -3.340 26.182 23.316 1.00 58.41 483 SER A O 1
ATOM 3899 N N . LEU A 1 484 ? -2.815 24.829 24.994 1.00 66.56 484 LEU A N 1
ATOM 3900 C CA . LEU A 1 484 ? -3.414 23.633 24.347 1.00 66.56 484 LEU A CA 1
ATOM 3901 C C . LEU A 1 484 ? -4.963 23.641 24.307 1.00 66.56 484 LEU A C 1
ATOM 3903 O O . LEU A 1 484 ? -5.604 22.598 24.205 1.00 66.56 484 LEU A O 1
ATOM 3907 N N . GLU A 1 485 ? -5.577 24.814 24.422 1.00 70.69 485 GLU A N 1
ATOM 3908 C CA . GLU A 1 485 ? -7.022 24.999 24.535 1.00 70.69 485 GLU A CA 1
ATOM 3909 C C . GLU A 1 485 ? -7.751 24.605 23.244 1.00 70.69 485 GLU A C 1
ATOM 3911 O O . GLU A 1 485 ? -8.901 24.205 23.309 1.00 70.69 485 GLU A O 1
ATOM 3916 N N . GLU A 1 486 ? -7.108 24.638 22.077 1.00 80.25 486 GLU A N 1
ATOM 3917 C CA . GLU A 1 486 ? -7.751 24.314 20.792 1.00 80.25 486 GLU A CA 1
ATOM 3918 C C . GLU A 1 486 ? -7.802 22.805 20.466 1.00 80.25 486 GLU A C 1
ATOM 3920 O O . GLU A 1 486 ? -8.274 22.431 19.386 1.00 80.25 486 GLU A O 1
ATOM 3925 N N . ILE A 1 487 ? -7.342 21.914 21.362 1.00 85.94 487 ILE A N 1
ATOM 3926 C CA . ILE A 1 487 ? -7.388 20.464 21.110 1.00 85.94 487 ILE A CA 1
ATOM 3927 C C . ILE A 1 487 ? -8.846 20.008 21.028 1.00 85.94 487 ILE A C 1
ATOM 3929 O O . ILE A 1 487 ? -9.576 20.008 22.013 1.00 85.94 487 ILE A O 1
ATOM 3933 N N . LYS A 1 488 ? -9.241 19.526 19.846 1.00 90.06 488 LYS A N 1
ATOM 3934 C CA . LYS A 1 488 ? -10.580 18.999 19.554 1.00 90.06 488 LYS A CA 1
ATOM 3935 C C . LYS A 1 488 ? -10.624 17.480 19.552 1.00 90.06 488 LYS A C 1
ATOM 3937 O O . LYS A 1 488 ? -11.662 16.905 19.858 1.00 90.06 488 LYS A O 1
ATOM 3942 N N . SER A 1 489 ? -9.546 16.798 19.175 1.00 91.31 489 SER A N 1
ATOM 3943 C CA . SER A 1 489 ? -9.542 15.337 19.073 1.00 91.31 489 SER A CA 1
ATOM 3944 C C . SER A 1 489 ? -8.277 14.713 19.636 1.00 91.31 489 SER A C 1
ATOM 3946 O O . SER A 1 489 ? -7.170 15.023 19.195 1.00 91.31 489 SER A O 1
ATOM 3948 N N . LEU A 1 490 ? -8.463 13.775 20.560 1.00 91.62 490 LEU A N 1
ATOM 3949 C CA . LEU A 1 490 ? -7.390 13.007 21.175 1.00 91.62 490 LEU A CA 1
ATOM 3950 C C . LEU A 1 490 ? -7.622 11.508 20.960 1.00 91.62 490 LEU A C 1
ATOM 3952 O O . LEU A 1 490 ? -8.648 10.964 21.371 1.00 91.62 490 LEU A O 1
ATOM 3956 N N . TYR A 1 491 ? -6.644 10.848 20.343 1.00 90.94 491 TYR A N 1
ATOM 3957 C CA . TYR A 1 491 ? -6.634 9.412 20.081 1.00 90.94 491 TYR A CA 1
ATOM 3958 C C . TYR A 1 491 ? -5.413 8.778 20.742 1.00 90.94 491 TYR A C 1
ATOM 3960 O O . TYR A 1 491 ? -4.273 9.061 20.371 1.00 90.94 491 TYR A O 1
ATOM 3968 N N . VAL A 1 492 ? -5.657 7.903 21.714 1.00 90.88 492 VAL A N 1
ATOM 3969 C CA . VAL A 1 492 ? -4.618 7.237 22.503 1.00 90.88 492 VAL A CA 1
ATOM 3970 C C . VAL A 1 492 ? -4.811 5.731 22.400 1.00 90.88 492 VAL A C 1
ATOM 3972 O O . VAL A 1 492 ? -5.890 5.221 22.694 1.00 90.88 492 VAL A O 1
ATOM 3975 N N . THR A 1 493 ? -3.800 4.994 21.942 1.00 89.12 493 THR A N 1
ATOM 3976 C CA . THR A 1 493 ? -3.898 3.534 21.781 1.00 89.12 493 THR A CA 1
ATOM 3977 C C . THR A 1 493 ? -2.620 2.824 22.215 1.00 89.12 493 THR A C 1
ATOM 3979 O O . THR A 1 493 ? -1.529 3.212 21.815 1.00 89.12 493 THR A O 1
ATOM 3982 N N . GLY A 1 494 ? -2.728 1.762 23.013 1.00 84.69 494 GLY A N 1
ATOM 3983 C CA . GLY A 1 494 ? -1.580 0.893 23.316 1.00 84.69 494 GLY A CA 1
ATOM 3984 C C . GLY A 1 494 ? -0.493 1.541 24.178 1.00 84.69 494 GLY A C 1
ATOM 3985 O O . GLY A 1 494 ? 0.670 1.159 24.077 1.00 84.69 494 GLY A O 1
ATOM 3986 N N . LEU A 1 495 ? -0.837 2.530 25.013 1.00 86.31 495 LEU A N 1
ATOM 3987 C CA . LEU A 1 495 ? 0.120 3.196 25.906 1.00 86.31 495 LEU A CA 1
ATOM 3988 C C . LEU A 1 495 ? 0.174 2.488 27.266 1.00 86.31 495 LEU A C 1
ATOM 3990 O O . LEU A 1 495 ? -0.504 2.872 28.217 1.00 86.31 495 LEU A O 1
ATOM 3994 N N . GLY A 1 496 ? 0.975 1.422 27.351 1.00 83.44 496 GLY A N 1
ATOM 3995 C CA . GLY A 1 496 ? 1.051 0.558 28.537 1.00 83.44 496 GLY A CA 1
ATOM 3996 C C . GLY A 1 496 ? 1.588 1.239 29.804 1.00 83.44 496 GLY A C 1
ATOM 3997 O O . GLY A 1 496 ? 1.142 0.905 30.900 1.00 83.44 496 GLY A O 1
ATOM 3998 N N . ASN A 1 497 ? 2.495 2.213 29.661 1.00 83.94 497 ASN A N 1
ATOM 3999 C CA . ASN A 1 497 ? 3.124 2.917 30.789 1.00 83.94 497 ASN A CA 1
ATOM 4000 C C . ASN A 1 497 ? 2.321 4.134 31.283 1.00 83.94 497 ASN A C 1
ATOM 4002 O O . ASN A 1 497 ? 2.613 4.681 32.351 1.00 83.94 497 ASN A O 1
ATOM 4006 N N . LEU A 1 498 ? 1.309 4.564 30.525 1.00 85.62 498 LEU A N 1
ATOM 4007 C CA . LEU A 1 498 ? 0.535 5.759 30.835 1.00 85.62 498 LEU A CA 1
ATOM 4008 C C . LEU A 1 498 ? -0.407 5.490 32.014 1.00 85.62 498 LEU A C 1
ATOM 4010 O O . LEU A 1 498 ? -1.351 4.712 31.899 1.00 85.62 498 LEU A O 1
ATOM 4014 N N . LYS A 1 499 ? -0.170 6.167 33.143 1.00 80.06 499 LYS A N 1
ATOM 4015 C CA . LYS A 1 499 ? -1.007 6.040 34.353 1.00 80.06 499 LYS A CA 1
ATOM 4016 C C . LYS A 1 499 ? -2.205 6.990 34.375 1.00 80.06 499 LYS A C 1
ATOM 4018 O O . LYS A 1 499 ? -3.249 6.644 34.921 1.00 80.06 499 LYS A O 1
ATOM 4023 N N . GLN A 1 500 ? -2.036 8.176 33.794 1.00 76.75 500 GLN A N 1
ATOM 4024 C CA . GLN A 1 500 ? -3.033 9.245 33.697 1.00 76.75 500 GLN A CA 1
ATOM 4025 C C . GLN A 1 500 ? -2.746 10.091 32.448 1.00 76.75 500 GLN A C 1
ATOM 4027 O O . GLN A 1 500 ? -1.578 10.265 32.097 1.00 76.75 500 GLN A O 1
ATOM 4032 N N . ILE A 1 501 ? -3.781 10.629 31.793 1.00 73.75 501 ILE A N 1
ATOM 4033 C CA . ILE A 1 501 ? -3.608 11.453 30.580 1.00 73.75 501 ILE A CA 1
ATOM 4034 C C . ILE A 1 501 ? -3.131 12.872 30.944 1.00 73.75 501 ILE A C 1
ATOM 4036 O O . ILE A 1 501 ? -2.149 13.354 30.379 1.00 73.75 501 ILE A O 1
ATOM 4040 N N . TRP A 1 502 ? -3.761 13.507 31.940 1.00 73.00 502 TRP A N 1
ATOM 4041 C CA . TRP A 1 502 ? -3.386 14.829 32.462 1.00 73.00 502 TRP A CA 1
ATOM 4042 C C . TRP A 1 502 ? -3.235 14.803 33.989 1.00 73.00 502 TRP A C 1
ATOM 4044 O O . TRP A 1 502 ? -3.952 14.077 34.677 1.00 73.00 502 TRP A O 1
ATOM 4054 N N . LYS A 1 503 ? -2.307 15.609 34.524 1.00 66.81 503 LYS A N 1
ATOM 4055 C CA . LYS A 1 503 ? -2.189 15.878 35.969 1.00 66.81 503 LYS A CA 1
ATOM 4056 C C . LYS A 1 503 ? -3.207 16.948 36.382 1.00 66.81 503 LYS A C 1
ATOM 4058 O O . LYS A 1 503 ? -3.541 17.806 35.576 1.00 66.81 503 LYS A O 1
ATOM 4063 N N . GLN A 1 504 ? -3.685 16.908 37.626 1.00 62.06 504 GLN A N 1
ATOM 4064 C CA . GLN A 1 504 ? -4.650 17.884 38.143 1.00 62.06 504 GLN A CA 1
ATOM 4065 C C . GLN A 1 504 ? -4.023 19.289 38.234 1.00 62.06 504 GLN A C 1
ATOM 4067 O O . GLN A 1 504 ? -3.116 19.501 39.035 1.00 62.06 504 GLN A O 1
ATOM 4072 N N . ASP A 1 505 ? -4.505 20.227 37.414 1.00 62.06 505 ASP A N 1
ATOM 4073 C CA . ASP A 1 505 ? -4.155 21.656 37.439 1.00 62.06 505 ASP A CA 1
ATOM 4074 C C . ASP A 1 505 ? -5.329 22.486 36.875 1.00 62.06 505 ASP A C 1
ATOM 4076 O O . ASP A 1 505 ? -6.033 22.056 35.963 1.00 62.06 505 ASP A O 1
ATOM 4080 N N . SER A 1 506 ? -5.500 23.695 37.404 1.00 54.69 506 SER A N 1
ATOM 4081 C CA . SER A 1 506 ? -6.515 24.714 37.106 1.00 54.69 506 SER A CA 1
ATOM 4082 C C . SER A 1 506 ? -6.744 25.049 35.623 1.00 54.69 506 SER A C 1
ATOM 4084 O O . SER A 1 506 ? -7.807 25.554 35.276 1.00 54.69 506 SER A O 1
ATOM 4086 N N . LYS A 1 507 ? -5.774 24.787 34.737 1.00 61.03 507 LYS A N 1
ATOM 4087 C CA . LYS A 1 507 ? -5.872 25.066 33.290 1.00 61.03 507 LYS A CA 1
ATOM 4088 C C . LYS A 1 507 ? -6.123 23.838 32.412 1.00 61.03 507 LYS A C 1
ATOM 4090 O O . LYS A 1 507 ? -6.357 23.983 31.214 1.00 61.03 507 LYS A O 1
ATOM 4095 N N . VAL A 1 508 ? -6.096 22.630 32.980 1.00 67.88 508 VAL A N 1
ATOM 4096 C CA . VAL A 1 508 ? -6.502 21.410 32.259 1.00 67.88 508 VAL A CA 1
ATOM 4097 C C . VAL A 1 508 ? -7.998 21.447 31.956 1.00 67.88 508 VAL A C 1
ATOM 4099 O O . VAL A 1 508 ? -8.417 20.985 30.899 1.00 67.88 508 VAL A O 1
ATOM 4102 N N . ASP A 1 509 ? -8.789 22.077 32.826 1.00 67.19 509 ASP A N 1
ATOM 4103 C CA . ASP A 1 509 ? -10.224 22.248 32.617 1.00 67.19 509 ASP A CA 1
ATOM 4104 C C . ASP A 1 509 ? -10.539 22.970 31.305 1.00 67.19 509 ASP A C 1
ATOM 4106 O O . ASP A 1 509 ? -11.453 22.556 30.605 1.00 67.19 509 ASP A O 1
ATOM 4110 N N . THR A 1 510 ? -9.766 23.984 30.907 1.00 69.44 510 THR A N 1
ATOM 4111 C CA . THR A 1 510 ? -9.980 24.696 29.637 1.00 69.44 510 THR A CA 1
ATOM 4112 C C . THR A 1 510 ? -9.757 23.789 28.419 1.00 69.44 510 THR A C 1
ATOM 4114 O O . THR A 1 510 ? -10.527 23.834 27.464 1.00 69.44 510 THR A O 1
ATOM 4117 N N . ILE A 1 511 ? -8.740 22.918 28.467 1.00 72.12 511 ILE A N 1
ATOM 4118 C CA . ILE A 1 511 ? -8.443 21.938 27.404 1.00 72.12 511 ILE A CA 1
ATOM 4119 C C . ILE A 1 511 ? -9.584 20.922 27.296 1.00 72.12 511 ILE A C 1
ATOM 4121 O O . ILE A 1 511 ? -10.086 20.642 26.209 1.00 72.12 511 ILE A O 1
ATOM 4125 N N . LEU A 1 512 ? -10.020 20.381 28.436 1.00 74.31 512 LEU A N 1
ATOM 4126 C CA . LEU A 1 512 ? -11.116 19.417 28.486 1.00 74.31 512 LEU A CA 1
ATOM 4127 C C . LEU A 1 512 ? -12.439 20.054 28.043 1.00 74.31 512 LEU A C 1
ATOM 4129 O O . LEU A 1 512 ? -13.223 19.408 27.353 1.00 74.31 512 LEU A O 1
ATOM 4133 N N . GLN A 1 513 ? -12.671 21.334 28.344 1.00 80.00 513 GLN A N 1
ATOM 4134 C CA . GLN A 1 513 ? -13.870 22.045 27.903 1.00 80.00 513 GLN A CA 1
ATOM 4135 C C . GLN A 1 513 ? -13.988 22.127 26.377 1.00 80.00 513 GLN A C 1
ATOM 4137 O O . GLN A 1 513 ? -15.105 22.047 25.869 1.00 80.00 513 GLN A O 1
ATOM 4142 N N . ASN A 1 514 ? -12.869 22.230 25.657 1.00 83.19 514 ASN A N 1
ATOM 4143 C CA . ASN A 1 514 ? -12.838 22.376 24.200 1.00 83.19 514 ASN A CA 1
ATOM 4144 C C . ASN A 1 514 ? -12.752 21.055 23.422 1.00 83.19 514 ASN A C 1
ATOM 4146 O O . ASN A 1 514 ? -13.047 21.039 22.225 1.00 83.19 514 ASN A O 1
ATOM 4150 N N . LEU A 1 515 ? -12.406 19.950 24.085 1.00 87.50 515 LEU A N 1
ATOM 4151 C CA . LEU A 1 515 ? -12.281 18.640 23.453 1.00 87.50 515 LEU A CA 1
ATOM 4152 C C . LEU A 1 515 ? -13.625 18.170 22.878 1.00 87.50 515 LEU A C 1
ATOM 4154 O O . LEU A 1 515 ? -14.607 18.098 23.603 1.00 87.50 515 LEU A O 1
ATOM 4158 N N . GLU A 1 516 ? -13.661 17.802 21.594 1.00 92.75 516 GLU A N 1
ATOM 4159 C CA . GLU A 1 516 ? -14.857 17.331 20.875 1.00 92.75 516 GLU A CA 1
ATOM 4160 C C . GLU A 1 516 ? -14.903 15.797 20.746 1.00 92.75 516 GLU A C 1
ATOM 4162 O O . GLU A 1 516 ? -15.990 15.215 20.719 1.00 92.75 516 GLU A O 1
ATOM 4167 N N . SER A 1 517 ? -13.744 15.131 20.678 1.00 92.56 517 SER A N 1
ATOM 4168 C CA . SER A 1 517 ? -13.618 13.676 20.528 1.00 92.56 517 SER A CA 1
ATOM 4169 C C . SER A 1 517 ? -12.477 13.109 21.374 1.00 92.56 517 SER A C 1
ATOM 4171 O O . SER A 1 517 ? -11.322 13.508 21.218 1.00 92.56 517 SER A O 1
ATOM 4173 N N . LEU A 1 518 ? -12.782 12.114 22.206 1.00 92.44 518 LEU A N 1
ATOM 4174 C CA . LEU A 1 518 ? -11.810 11.376 23.011 1.00 92.44 518 LEU A CA 1
ATOM 4175 C C . LEU A 1 518 ? -11.921 9.876 22.732 1.00 92.44 518 LEU A C 1
ATOM 4177 O O . LEU A 1 518 ? -12.960 9.268 22.991 1.00 92.44 518 LEU A O 1
ATOM 4181 N N . VAL A 1 519 ? -10.840 9.276 22.227 1.00 91.31 519 VAL A N 1
ATOM 4182 C CA . VAL A 1 519 ? -10.755 7.836 21.950 1.00 91.31 519 VAL A CA 1
ATOM 4183 C C . VAL A 1 519 ? -9.559 7.236 22.676 1.00 91.31 519 VAL A C 1
ATOM 4185 O O . VAL A 1 519 ? -8.416 7.602 22.403 1.00 91.31 519 VAL A O 1
ATOM 4188 N N . VAL A 1 520 ? -9.815 6.282 23.571 1.00 90.81 520 VAL A N 1
ATOM 4189 C CA . VAL A 1 520 ? -8.783 5.589 24.355 1.00 90.81 520 VAL A CA 1
ATOM 4190 C C . VAL A 1 520 ? -8.938 4.081 24.184 1.00 90.81 520 VAL A C 1
ATOM 4192 O O . VAL A 1 520 ? -9.999 3.530 24.469 1.00 90.81 520 VAL A O 1
ATOM 4195 N N . ARG A 1 521 ? -7.893 3.403 23.700 1.00 90.56 521 ARG A N 1
ATOM 4196 C CA . ARG A 1 521 ? -7.908 1.954 23.448 1.00 90.56 521 ARG A CA 1
ATOM 4197 C C . ARG A 1 521 ? -6.681 1.259 24.028 1.00 90.56 521 ARG A C 1
ATOM 4199 O O . ARG A 1 521 ? -5.583 1.800 23.941 1.00 90.56 521 ARG A O 1
ATOM 4206 N N . THR A 1 522 ? -6.849 0.056 24.574 1.00 86.62 522 THR A N 1
ATOM 4207 C CA . THR A 1 522 ? -5.741 -0.841 24.968 1.00 86.62 522 THR A CA 1
ATOM 4208 C C . THR A 1 522 ? -4.693 -0.173 25.883 1.00 86.62 522 THR A C 1
ATOM 4210 O O . THR A 1 522 ? -3.491 -0.421 25.768 1.00 86.62 522 THR A O 1
ATOM 4213 N N . CYS A 1 523 ? -5.126 0.720 26.782 1.00 84.00 523 CYS A N 1
ATOM 4214 C CA . CYS A 1 523 ? -4.263 1.463 27.712 1.00 84.00 523 CYS A CA 1
ATOM 4215 C C . CYS A 1 523 ? -4.320 0.831 29.110 1.00 84.00 523 CYS A C 1
ATOM 4217 O O . CYS A 1 523 ? -4.974 1.334 30.023 1.00 84.00 523 CYS A O 1
ATOM 4219 N N . GLY A 1 524 ? -3.642 -0.307 29.277 1.00 80.62 524 GLY A N 1
ATOM 4220 C CA . GLY A 1 524 ? -3.734 -1.129 30.490 1.00 80.62 524 GLY A CA 1
ATOM 4221 C C . GLY A 1 524 ? -3.152 -0.511 31.770 1.00 80.62 524 GLY A C 1
ATOM 4222 O O . GLY A 1 524 ? -3.464 -1.003 32.853 1.00 80.62 524 GLY A O 1
ATOM 4223 N N . GLY A 1 525 ? -2.321 0.533 31.659 1.00 79.25 525 GLY A N 1
ATOM 4224 C CA . GLY A 1 525 ? -1.743 1.259 32.797 1.00 79.25 525 GLY A CA 1
ATOM 4225 C C . GLY A 1 525 ? -2.647 2.348 33.387 1.00 79.25 525 GLY A C 1
ATOM 4226 O O . GLY A 1 525 ? -2.385 2.804 34.502 1.00 79.25 525 GLY A O 1
ATOM 4227 N N . LEU A 1 526 ? -3.707 2.753 32.673 1.00 80.94 526 LEU A N 1
ATOM 4228 C CA . LEU A 1 526 ? -4.611 3.811 33.122 1.00 80.94 526 LEU A CA 1
ATOM 4229 C C . LEU A 1 526 ? -5.457 3.328 34.303 1.00 80.94 526 LEU A C 1
ATOM 4231 O O . LEU A 1 526 ? -6.214 2.364 34.182 1.00 80.94 526 LEU A O 1
ATOM 4235 N N . VAL A 1 527 ? -5.353 4.034 35.430 1.00 74.00 527 VAL A N 1
ATOM 4236 C CA . VAL A 1 527 ? -6.158 3.763 36.636 1.00 74.00 527 VAL A CA 1
ATOM 4237 C C . VAL A 1 527 ? -7.439 4.598 36.631 1.00 74.00 527 VAL A C 1
ATOM 4239 O O . VAL A 1 527 ? -8.520 4.093 36.933 1.00 74.00 527 VAL A O 1
ATOM 4242 N N . THR A 1 528 ? -7.327 5.867 36.241 1.00 70.56 528 THR A N 1
ATOM 4243 C CA . THR A 1 528 ? -8.443 6.789 36.019 1.00 70.56 528 THR A CA 1
ATOM 4244 C C . THR A 1 528 ? -8.261 7.472 34.668 1.00 70.56 528 THR A C 1
ATOM 4246 O O . THR A 1 528 ? -7.135 7.682 34.214 1.00 70.56 528 THR A O 1
ATOM 4249 N N . LEU A 1 529 ? -9.368 7.815 34.002 1.00 72.56 529 LEU A N 1
ATOM 4250 C CA . LEU A 1 529 ? -9.294 8.555 32.742 1.00 72.56 529 LEU A CA 1
ATOM 4251 C C . LEU A 1 529 ? -8.822 10.001 32.991 1.00 72.56 529 LEU A C 1
ATOM 4253 O O . LEU A 1 529 ? -8.032 10.529 32.210 1.00 72.56 529 LEU A O 1
ATOM 4257 N N . LEU A 1 530 ? -9.297 10.628 34.080 1.00 68.81 530 LEU A N 1
ATOM 4258 C CA . LEU A 1 530 ? -9.121 12.054 34.396 1.00 68.81 530 LEU A CA 1
ATOM 4259 C C . LEU A 1 530 ? -9.108 12.326 35.913 1.00 68.81 530 LEU A C 1
ATOM 4261 O O . LEU A 1 530 ? -9.616 11.503 36.683 1.00 68.81 530 LEU A O 1
ATOM 4265 N N . PRO A 1 531 ? -8.592 13.490 36.351 1.00 65.69 531 PRO A N 1
ATOM 4266 C CA . PRO A 1 531 ? -8.786 13.991 37.711 1.00 65.69 531 PRO A CA 1
ATOM 4267 C C . PRO A 1 531 ? -10.275 14.227 38.059 1.00 65.69 531 PRO A C 1
ATOM 4269 O O . PRO A 1 531 ? -11.054 14.598 37.172 1.00 65.69 531 PRO A O 1
ATOM 4272 N N . PRO A 1 532 ? -10.680 14.072 39.337 1.00 61.16 532 PRO A N 1
ATOM 4273 C CA . PRO A 1 532 ? -12.020 14.439 39.805 1.00 61.16 532 PRO A CA 1
ATOM 4274 C C . PRO A 1 532 ? -12.315 15.931 39.580 1.00 61.16 532 PRO A C 1
ATOM 4276 O O . PRO A 1 532 ? -11.403 16.753 39.684 1.00 61.16 532 PRO A O 1
ATOM 4279 N N . SER A 1 533 ? -13.583 16.277 39.334 1.00 63.53 533 SER A N 1
ATOM 4280 C CA . SER A 1 533 ? -14.064 17.665 39.157 1.00 63.53 533 SER A CA 1
ATOM 4281 C C . SER A 1 533 ? -13.714 18.350 37.832 1.00 63.53 533 SER A C 1
ATOM 4283 O O . SER A 1 533 ? -13.828 19.568 37.726 1.00 63.53 533 SER A O 1
ATOM 4285 N N . THR A 1 534 ? -13.345 17.578 36.809 1.00 70.62 534 THR A N 1
ATOM 4286 C CA . THR A 1 534 ? -13.044 18.085 35.459 1.00 70.62 534 THR A CA 1
ATOM 4287 C C . THR A 1 534 ? -14.308 18.304 34.622 1.00 70.62 534 THR A C 1
ATOM 4289 O O . THR A 1 534 ? -15.279 17.561 34.764 1.00 70.62 534 THR A O 1
ATOM 4292 N N . SER A 1 535 ? -14.308 19.309 33.737 1.00 74.94 535 SER A N 1
ATOM 4293 C CA . SER A 1 535 ? -15.481 19.722 32.942 1.00 74.94 535 SER A CA 1
ATOM 4294 C C . SER A 1 535 ? -15.247 19.604 31.426 1.00 74.94 535 SER A C 1
ATOM 4296 O O . SER A 1 535 ? -14.291 20.164 30.903 1.00 74.94 535 SER A O 1
ATOM 4298 N N . PHE A 1 536 ? -16.142 18.917 30.714 1.00 79.25 536 PHE A N 1
ATOM 4299 C CA . PHE A 1 536 ? -16.195 18.750 29.257 1.00 79.25 536 PHE A CA 1
ATOM 4300 C C . PHE A 1 536 ? -17.398 19.481 28.658 1.00 79.25 536 PHE A C 1
ATOM 4302 O O . PHE A 1 536 ? -18.475 18.905 28.527 1.00 79.25 536 PHE A O 1
ATOM 4309 N N . GLN A 1 537 ? -17.231 20.735 28.250 1.00 82.31 537 GLN A N 1
ATOM 4310 C CA . GLN A 1 537 ? -18.334 21.511 27.681 1.00 82.31 537 GLN A CA 1
ATOM 4311 C C . GLN A 1 537 ? -18.667 21.124 26.235 1.00 82.31 537 GLN A C 1
ATOM 4313 O O . GLN A 1 537 ? -19.846 21.078 25.895 1.00 82.31 537 GLN A O 1
ATOM 4318 N N . ASN A 1 538 ? -17.666 20.821 25.401 1.00 87.25 538 ASN A N 1
ATOM 4319 C CA . ASN A 1 538 ? -17.837 20.623 23.955 1.00 87.25 538 ASN A CA 1
ATOM 4320 C C . ASN A 1 538 ? -17.712 19.163 23.482 1.00 87.25 538 ASN A C 1
ATOM 4322 O O . ASN A 1 538 ? -17.848 18.904 22.285 1.00 87.25 538 ASN A O 1
ATOM 4326 N N . LEU A 1 539 ? -17.495 18.201 24.386 1.00 91.31 539 LEU A N 1
ATOM 4327 C CA . LEU A 1 539 ? -17.271 16.800 24.011 1.00 91.31 539 LEU A CA 1
ATOM 4328 C C . LEU A 1 539 ? -18.508 16.209 23.341 1.00 91.31 539 LEU A C 1
ATOM 4330 O O . LEU A 1 539 ? -19.592 16.246 23.910 1.00 91.31 539 LEU A O 1
ATOM 4334 N N . THR A 1 540 ? -18.332 15.645 22.144 1.00 93.31 540 THR A N 1
ATOM 4335 C CA . THR A 1 540 ? -19.387 15.025 21.327 1.00 93.31 540 THR A CA 1
ATOM 4336 C C . THR A 1 540 ? -19.224 13.514 21.195 1.00 93.31 540 THR A C 1
ATOM 4338 O O . THR A 1 540 ? -20.231 12.812 21.126 1.00 93.31 540 THR A O 1
ATOM 4341 N N . VAL A 1 541 ? -17.989 13.005 21.208 1.00 94.38 541 VAL A N 1
ATOM 4342 C CA . VAL A 1 541 ? -17.682 11.575 21.072 1.00 94.38 541 VAL A CA 1
ATOM 4343 C C . VAL A 1 541 ? -16.740 11.138 22.190 1.00 94.38 541 VAL A C 1
ATOM 4345 O O . VAL A 1 541 ? -15.654 11.694 22.351 1.00 94.38 541 VAL A O 1
ATOM 4348 N N . LEU A 1 542 ? -17.137 10.111 22.938 1.00 94.50 542 LEU A N 1
ATOM 4349 C CA . LEU A 1 542 ? -16.310 9.458 23.950 1.00 94.50 542 LEU A CA 1
ATOM 4350 C C . LEU A 1 542 ? -16.283 7.951 23.691 1.00 94.50 542 LEU A C 1
ATOM 4352 O O . LEU A 1 542 ? -17.318 7.299 23.803 1.00 94.50 542 LEU A O 1
ATOM 4356 N N . ARG A 1 543 ? -15.113 7.396 23.356 1.00 93.81 543 ARG A N 1
ATOM 4357 C CA . ARG A 1 543 ? -14.944 5.956 23.101 1.00 93.81 543 ARG A CA 1
ATOM 4358 C C . ARG A 1 543 ? -13.809 5.385 23.936 1.00 93.81 543 ARG A C 1
ATOM 4360 O O . ARG A 1 543 ? -12.669 5.835 23.816 1.00 93.81 543 ARG A O 1
ATOM 4367 N N . VAL A 1 544 ? -14.105 4.380 24.753 1.00 92.44 544 VAL A N 1
ATOM 4368 C CA . VAL A 1 544 ? -13.116 3.708 25.603 1.00 92.44 544 VAL A CA 1
ATOM 4369 C C . VAL A 1 544 ? -13.197 2.200 25.408 1.00 92.44 544 VAL A C 1
ATOM 4371 O O . VAL A 1 544 ? -14.260 1.609 25.580 1.00 92.44 544 VAL A O 1
ATOM 4374 N N . GLN A 1 545 ? -12.075 1.576 25.047 1.00 91.75 545 GLN A N 1
ATOM 4375 C CA . GLN A 1 545 ? -12.015 0.144 24.756 1.00 91.75 545 GLN A CA 1
ATOM 4376 C C . GLN A 1 545 ? -10.815 -0.539 25.415 1.00 91.75 545 GLN A C 1
ATOM 4378 O O . GLN A 1 545 ? -9.708 -0.001 25.377 1.00 91.75 545 GLN A O 1
ATOM 4383 N N . ASP A 1 546 ? -11.020 -1.736 25.971 1.00 87.00 546 ASP A N 1
ATOM 4384 C CA . ASP A 1 546 ? -9.956 -2.598 26.519 1.00 87.00 546 ASP A CA 1
ATOM 4385 C C . ASP A 1 546 ? -9.013 -1.841 27.483 1.00 87.00 546 ASP A C 1
ATOM 4387 O O . ASP A 1 546 ? -7.786 -1.824 27.360 1.00 87.00 546 ASP A O 1
ATOM 4391 N N . CYS A 1 547 ? -9.611 -1.099 28.419 1.00 84.56 547 CYS A N 1
ATOM 4392 C CA . CYS A 1 547 ? -8.898 -0.356 29.456 1.00 84.56 547 CYS A CA 1
ATOM 4393 C C . CYS A 1 547 ? -9.208 -0.948 30.837 1.00 84.56 547 CYS A C 1
ATOM 4395 O O . CYS A 1 547 ? -10.324 -1.389 31.108 1.00 84.56 547 CYS A O 1
ATOM 4397 N N . ARG A 1 548 ? -8.233 -0.916 31.755 1.00 85.50 548 ARG A N 1
ATOM 4398 C CA . ARG A 1 548 ? -8.374 -1.458 33.124 1.00 85.50 548 ARG A CA 1
ATOM 4399 C C . ARG A 1 548 ? -8.948 -0.443 34.124 1.00 85.50 548 ARG A C 1
ATOM 4401 O O . ARG A 1 548 ? -8.634 -0.493 35.311 1.00 85.50 548 ARG A O 1
ATOM 4408 N N . LEU A 1 549 ? -9.785 0.474 33.640 1.00 83.00 549 LEU A N 1
ATOM 4409 C CA . LEU A 1 549 ? -10.413 1.518 34.448 1.00 83.00 549 LEU A CA 1
ATOM 4410 C C . LEU A 1 549 ? -11.460 0.914 35.392 1.00 83.00 549 LEU A C 1
ATOM 4412 O O . LEU A 1 549 ? -12.271 0.090 34.974 1.00 83.00 549 LEU A O 1
ATOM 4416 N N . ILE A 1 550 ? -11.477 1.370 36.646 1.00 83.62 550 ILE A N 1
ATOM 4417 C CA . ILE A 1 550 ? -12.507 0.984 37.630 1.00 83.62 550 ILE A CA 1
ATOM 4418 C C . ILE A 1 550 ? -13.773 1.840 37.459 1.00 83.62 550 ILE A C 1
ATOM 4420 O O . ILE A 1 550 ? -14.891 1.360 37.643 1.00 83.62 550 ILE A O 1
ATOM 4424 N N . THR A 1 551 ? -13.592 3.107 37.084 1.00 82.69 551 THR A N 1
ATOM 4425 C CA . THR A 1 551 ? -14.654 4.093 36.840 1.00 82.69 551 THR A CA 1
ATOM 4426 C C . THR A 1 551 ? -14.281 4.976 35.657 1.00 82.69 551 THR A C 1
ATOM 4428 O O . THR A 1 551 ? -13.094 5.248 35.460 1.00 82.69 551 THR A O 1
ATOM 4431 N N . LEU A 1 552 ? -15.269 5.470 34.905 1.00 85.44 552 LEU A N 1
ATOM 4432 C CA . LEU A 1 552 ? -15.009 6.341 33.755 1.00 85.44 552 LEU A CA 1
ATOM 4433 C C . LEU A 1 552 ? -14.884 7.823 34.151 1.00 85.44 552 LEU A C 1
ATOM 4435 O O . LEU A 1 552 ? -13.867 8.443 33.849 1.00 85.44 552 LEU A O 1
ATOM 4439 N N . ILE A 1 553 ? -15.903 8.382 34.817 1.00 85.00 553 ILE A N 1
ATOM 4440 C CA . ILE A 1 553 ? -16.003 9.816 35.164 1.00 85.00 553 ILE A CA 1
ATOM 4441 C C . ILE A 1 553 ? -16.673 10.041 36.534 1.00 85.00 553 ILE A C 1
ATOM 4443 O O . ILE A 1 553 ? -17.332 9.144 37.061 1.00 85.00 553 ILE A O 1
ATOM 4447 N N . SER A 1 554 ? -16.540 11.241 37.116 1.00 84.56 554 SER A N 1
ATOM 4448 C CA . SER A 1 554 ? -17.281 11.642 38.325 1.00 84.56 554 SER A CA 1
ATOM 4449 C C . SER A 1 554 ? -18.606 12.346 38.001 1.00 84.56 554 SER A C 1
ATOM 4451 O O . SER A 1 554 ? -18.883 12.697 36.851 1.00 84.56 554 SER A O 1
ATOM 4453 N N . SER A 1 555 ? -19.451 12.547 39.017 1.00 82.44 555 SER A N 1
ATOM 4454 C CA . SER A 1 555 ? -20.774 13.164 38.863 1.00 82.44 555 SER A CA 1
ATOM 4455 C C . SER A 1 555 ? -20.701 14.619 38.395 1.00 82.44 555 SER A C 1
ATOM 4457 O O . SER A 1 555 ? -21.490 15.024 37.540 1.00 82.44 555 SER A O 1
ATOM 4459 N N . SER A 1 556 ? -19.725 15.392 38.882 1.00 81.12 556 SER A N 1
ATOM 4460 C CA . SER A 1 556 ? -19.465 16.753 38.400 1.00 81.12 556 SER A CA 1
ATOM 4461 C C . SER A 1 556 ? -19.035 16.770 36.930 1.00 81.12 556 SER A C 1
ATOM 4463 O O . SER A 1 556 ? -19.561 17.569 36.156 1.00 81.12 556 SER A O 1
ATOM 4465 N N . THR A 1 557 ? -18.184 15.832 36.503 1.00 83.81 557 THR A N 1
ATOM 4466 C CA . THR A 1 557 ? -17.810 15.676 35.090 1.00 83.81 557 THR A CA 1
ATOM 4467 C C . THR A 1 557 ? -19.008 15.286 34.232 1.00 83.81 557 THR A C 1
ATOM 4469 O O . THR A 1 557 ? -19.222 15.868 33.172 1.00 83.81 557 THR A O 1
ATOM 4472 N N . ALA A 1 558 ? -19.862 14.374 34.698 1.00 85.81 558 ALA A N 1
ATOM 4473 C CA . ALA A 1 558 ? -21.080 14.011 33.980 1.00 85.81 558 ALA A CA 1
ATOM 4474 C C . ALA A 1 558 ? -22.021 15.213 33.757 1.00 85.81 558 ALA A C 1
ATOM 4476 O O . ALA A 1 558 ? -22.580 15.339 32.669 1.00 85.81 558 ALA A O 1
ATOM 4477 N N . LYS A 1 559 ? -22.145 16.137 34.728 1.00 85.38 559 LYS A N 1
ATOM 4478 C CA . LYS A 1 559 ? -22.944 17.377 34.581 1.00 85.38 559 LYS A CA 1
ATOM 4479 C C . LYS A 1 559 ? -22.445 18.293 33.462 1.00 85.38 559 LYS A C 1
ATOM 4481 O O . LYS A 1 559 ? -23.230 19.057 32.911 1.00 85.38 559 LYS A O 1
ATOM 4486 N N . SER A 1 560 ? -21.158 18.235 33.130 1.00 85.75 560 SER A N 1
ATOM 4487 C CA . SER A 1 560 ? -20.581 19.087 32.087 1.00 85.75 560 SER A CA 1
ATOM 4488 C C . SER A 1 560 ? -20.834 18.587 30.659 1.00 85.75 560 SER A C 1
ATOM 4490 O O . SER A 1 560 ? -20.910 19.413 29.754 1.00 85.75 560 SER A O 1
ATOM 4492 N N . LEU A 1 561 ? -21.058 17.276 30.464 1.00 86.75 561 LEU A N 1
ATOM 4493 C CA . LEU A 1 561 ? -21.154 16.569 29.171 1.00 86.75 561 LEU A CA 1
ATOM 4494 C C . LEU A 1 561 ? -22.459 16.833 28.383 1.00 86.75 561 LEU A C 1
ATOM 4496 O O . LEU A 1 561 ? -23.052 15.935 27.783 1.00 86.75 561 LEU A O 1
ATOM 4500 N N . MET A 1 562 ? -22.919 18.082 28.352 1.00 84.31 562 MET A N 1
ATOM 4501 C CA . MET A 1 562 ? -24.189 18.493 27.743 1.00 84.31 562 MET A CA 1
ATOM 4502 C C . MET A 1 562 ? -24.215 18.309 26.214 1.00 84.31 562 MET A C 1
ATOM 4504 O O . MET A 1 562 ? -25.285 18.105 25.635 1.00 84.31 562 MET A O 1
ATOM 4508 N N . GLN A 1 563 ? -23.051 18.408 25.559 1.00 90.12 563 GLN A N 1
ATOM 4509 C CA . GLN A 1 563 ? -22.898 18.327 24.098 1.00 90.12 563 GLN A CA 1
ATOM 4510 C C . GLN A 1 563 ? -22.634 16.907 23.578 1.00 90.12 563 GLN A C 1
ATOM 4512 O O . GLN A 1 563 ? -22.618 16.709 22.359 1.00 90.12 563 GLN A O 1
ATOM 4517 N N . LEU A 1 564 ? -22.466 15.928 24.476 1.00 93.31 564 LEU A N 1
ATOM 4518 C CA . LEU A 1 564 ? -22.108 14.557 24.120 1.00 93.31 564 LEU A CA 1
ATOM 4519 C C . LEU A 1 564 ? -23.182 13.952 23.225 1.00 93.31 564 LEU A C 1
ATOM 4521 O O . LEU A 1 564 ? -24.354 14.065 23.550 1.00 93.31 564 LEU A O 1
ATOM 4525 N N . LYS A 1 565 ? -22.790 13.337 22.105 1.00 93.56 565 LYS A N 1
ATOM 4526 C CA . LYS A 1 565 ? -23.673 12.690 21.118 1.00 93.56 565 LYS A CA 1
ATOM 4527 C C . LYS A 1 565 ? -23.510 11.176 21.118 1.00 93.56 565 LYS A C 1
ATOM 4529 O O . LYS A 1 565 ? -24.508 10.471 20.983 1.00 93.56 565 LYS A O 1
ATOM 4534 N N . GLU A 1 566 ? -22.282 10.698 21.299 1.00 94.00 566 GLU A N 1
ATOM 4535 C CA . GLU A 1 566 ? -21.932 9.278 21.317 1.00 94.00 566 GLU A CA 1
ATOM 4536 C C . GLU A 1 566 ? -21.059 8.955 22.531 1.00 94.00 566 GLU A C 1
ATOM 4538 O O . GLU A 1 566 ? -20.017 9.582 22.744 1.00 94.00 566 GLU A O 1
ATOM 4543 N N . MET A 1 567 ? -21.468 7.950 23.301 1.00 95.00 567 MET A N 1
ATOM 4544 C CA . MET A 1 567 ? -20.658 7.340 24.352 1.00 95.00 567 MET A CA 1
ATOM 4545 C C . MET A 1 567 ? -20.571 5.835 24.101 1.00 95.00 567 MET A C 1
ATOM 4547 O O . MET A 1 567 ? -21.596 5.164 24.069 1.00 95.00 567 MET A O 1
ATOM 4551 N N . GLU A 1 568 ? -19.358 5.311 23.944 1.00 93.88 568 GLU A N 1
ATOM 4552 C CA . GLU A 1 568 ? -19.091 3.896 23.673 1.00 93.88 568 GLU A CA 1
ATOM 4553 C C . GLU A 1 568 ? -18.055 3.362 24.667 1.00 93.88 568 GLU A C 1
ATOM 4555 O O . GLU A 1 568 ? -16.939 3.879 24.759 1.00 93.88 568 GLU A O 1
ATOM 4560 N N . ILE A 1 569 ? -18.413 2.312 25.405 1.00 93.94 569 ILE A N 1
ATOM 4561 C CA . ILE A 1 569 ? -17.514 1.632 26.341 1.00 93.94 569 ILE A CA 1
ATOM 4562 C C . ILE A 1 569 ? -17.521 0.138 26.020 1.00 93.94 569 ILE A C 1
ATOM 4564 O O . ILE A 1 569 ? -18.568 -0.506 26.112 1.00 93.94 569 ILE A O 1
ATOM 4568 N N . LYS A 1 570 ? -16.355 -0.405 25.648 1.00 87.19 570 LYS A N 1
ATOM 4569 C CA . LYS A 1 570 ? -16.192 -1.806 25.229 1.00 87.19 570 LYS A CA 1
ATOM 4570 C C . LYS A 1 570 ? -15.085 -2.516 25.996 1.00 87.19 570 LYS A C 1
ATOM 4572 O O . LYS A 1 570 ? -14.018 -1.945 26.206 1.00 87.19 570 LYS A O 1
ATOM 4577 N N . ASP A 1 571 ? -15.324 -3.755 26.407 1.00 83.50 571 ASP A N 1
ATOM 4578 C CA . ASP A 1 571 ? -14.304 -4.659 26.969 1.00 83.50 571 ASP A CA 1
ATOM 4579 C C . ASP A 1 571 ? -13.549 -4.097 28.203 1.00 83.50 571 ASP A C 1
ATOM 4581 O O . ASP A 1 571 ? -12.456 -4.544 28.553 1.00 83.50 571 ASP A O 1
ATOM 4585 N N . CYS A 1 572 ? -14.121 -3.111 28.906 1.00 84.69 572 CYS A N 1
ATOM 4586 C CA . CYS A 1 572 ? -13.552 -2.530 30.128 1.00 84.69 572 CYS A CA 1
ATOM 4587 C C . CYS A 1 572 ? -13.973 -3.349 31.360 1.00 84.69 572 CYS A C 1
ATOM 4589 O O . CYS A 1 572 ? -14.749 -2.899 32.203 1.00 84.69 572 CYS A O 1
ATOM 4591 N N . ASN A 1 573 ? -13.459 -4.575 31.468 1.00 82.06 573 ASN A N 1
ATOM 4592 C CA . ASN A 1 573 ? -13.946 -5.590 32.413 1.00 82.06 573 ASN A CA 1
ATOM 4593 C C . ASN A 1 573 ? -13.786 -5.257 33.910 1.00 82.06 573 ASN A C 1
ATOM 4595 O O . ASN A 1 573 ? -14.446 -5.875 34.742 1.00 82.06 573 ASN A O 1
ATOM 4599 N N . MET A 1 574 ? -12.953 -4.279 34.275 1.00 83.81 574 MET A N 1
ATOM 4600 C CA . MET A 1 574 ? -12.767 -3.840 35.670 1.00 83.81 574 MET A CA 1
ATOM 4601 C C . MET A 1 574 ? -13.746 -2.730 36.097 1.00 83.81 574 MET A C 1
ATOM 4603 O O . MET A 1 574 ? -13.733 -2.329 37.263 1.00 83.81 574 MET A O 1
ATOM 4607 N N . MET A 1 575 ? -14.573 -2.227 35.173 1.00 86.94 575 MET A N 1
ATOM 4608 C CA . MET A 1 575 ? -15.440 -1.077 35.410 1.00 86.94 575 MET A CA 1
ATOM 4609 C C . MET A 1 575 ? -16.665 -1.448 36.250 1.00 86.94 575 MET A C 1
ATOM 4611 O O . MET A 1 575 ? -17.612 -2.061 35.760 1.00 86.94 575 MET A O 1
ATOM 4615 N N . ALA A 1 576 ? -16.678 -1.021 37.513 1.00 85.00 576 ALA A N 1
ATOM 4616 C CA . ALA A 1 576 ? -17.788 -1.287 38.426 1.00 85.00 576 ALA A CA 1
ATOM 4617 C C . ALA A 1 576 ? -18.974 -0.333 38.208 1.00 85.00 576 ALA A C 1
ATOM 4619 O O . ALA A 1 576 ? -20.131 -0.746 38.342 1.00 85.00 576 ALA A O 1
ATOM 4620 N N . GLU A 1 577 ? -18.685 0.931 37.879 1.00 86.19 577 GLU A N 1
ATOM 4621 C CA . GLU A 1 577 ? -19.656 2.007 37.642 1.00 86.19 577 GLU A CA 1
ATOM 4622 C C . GLU A 1 577 ? -19.118 2.979 36.577 1.00 86.19 577 GLU A C 1
ATOM 4624 O O . GLU A 1 577 ? -17.915 3.241 36.532 1.00 86.19 577 GLU A O 1
ATOM 4629 N N . VAL A 1 578 ? -19.992 3.538 35.730 1.00 88.12 578 VAL A N 1
ATOM 4630 C CA . VAL A 1 578 ? -19.578 4.533 34.718 1.00 88.12 578 VAL A CA 1
ATOM 4631 C C . VAL A 1 578 ? -19.354 5.900 35.375 1.00 88.12 578 VAL A C 1
ATOM 4633 O O . VAL A 1 578 ? -18.326 6.535 35.142 1.00 88.12 578 VAL A O 1
ATOM 4636 N N . VAL A 1 579 ? -20.292 6.331 36.226 1.00 86.50 579 VAL A N 1
ATOM 4637 C CA . VAL A 1 579 ? -20.268 7.630 36.916 1.00 86.50 579 VAL A CA 1
ATOM 4638 C C . VAL A 1 579 ? -20.204 7.441 38.434 1.00 86.50 579 VAL A C 1
ATOM 4640 O O . VAL A 1 579 ? -21.136 6.889 39.023 1.00 86.50 579 VAL A O 1
ATOM 4643 N N . ILE A 1 580 ? -19.156 7.962 39.084 1.00 83.25 580 ILE A N 1
ATOM 4644 C CA . ILE A 1 580 ? -19.001 7.939 40.552 1.00 83.25 580 ILE A CA 1
ATOM 4645 C C . ILE A 1 580 ? -19.438 9.262 41.207 1.00 83.25 580 ILE A C 1
ATOM 4647 O O . ILE A 1 580 ? -19.178 10.344 40.686 1.00 83.25 580 ILE A O 1
ATOM 4651 N N . GLY A 1 581 ? -20.109 9.195 42.361 1.00 76.31 581 GLY A N 1
ATOM 4652 C CA . GLY A 1 581 ? -20.494 10.380 43.140 1.00 76.31 581 GLY A CA 1
ATOM 4653 C C . GLY A 1 581 ? -19.303 11.023 43.858 1.00 76.31 581 GLY A C 1
ATOM 4654 O O . GLY A 1 581 ? -18.564 10.335 44.553 1.00 76.31 581 GLY A O 1
ATOM 4655 N N . ASP A 1 582 ? -19.144 12.339 43.728 1.00 73.81 582 ASP A N 1
ATOM 4656 C CA . ASP A 1 582 ? -18.053 13.140 44.316 1.00 73.81 582 ASP A CA 1
ATOM 4657 C C . ASP A 1 582 ? -18.523 14.119 45.412 1.00 73.81 582 ASP A C 1
ATOM 4659 O O . ASP A 1 582 ? -17.778 14.994 45.841 1.00 73.81 582 ASP A O 1
ATOM 4663 N N . GLY A 1 583 ? -19.752 13.959 45.915 1.00 63.78 583 GLY A N 1
ATOM 4664 C CA . GLY A 1 583 ? -20.253 14.685 47.092 1.00 63.78 583 GLY A CA 1
ATOM 4665 C C . GLY A 1 583 ? -20.789 16.099 46.827 1.00 63.78 583 GLY A C 1
ATOM 4666 O O . GLY A 1 583 ? -21.300 16.730 47.752 1.00 63.78 583 GLY A O 1
ATOM 4667 N N . ALA A 1 584 ? -20.747 16.589 45.583 1.00 52.72 584 ALA A N 1
ATOM 4668 C CA . ALA A 1 584 ? -21.315 17.881 45.199 1.00 52.72 584 ALA A CA 1
ATOM 4669 C C . ALA A 1 584 ? -22.834 17.778 44.928 1.00 52.72 584 ALA A C 1
ATOM 4671 O O . ALA A 1 584 ? -23.252 17.298 43.872 1.00 52.72 584 ALA A O 1
ATOM 4672 N N . GLY A 1 585 ? -23.648 18.237 45.888 1.00 55.62 585 GLY A N 1
ATOM 4673 C CA . GLY A 1 585 ? -25.097 18.452 45.744 1.00 55.62 585 GLY A CA 1
ATOM 4674 C C . GLY A 1 585 ? -25.931 17.165 45.739 1.00 55.62 585 GLY A C 1
ATOM 4675 O O . GLY A 1 585 ? -26.086 16.518 44.708 1.00 55.62 585 GLY A O 1
ATOM 4676 N N . MET A 1 586 ? -26.518 16.800 46.885 1.00 50.78 586 MET A N 1
ATOM 4677 C CA . MET A 1 586 ? -27.303 15.561 47.064 1.00 50.78 586 MET A CA 1
ATOM 4678 C C . MET A 1 586 ? -28.654 15.517 46.306 1.00 50.78 586 MET A C 1
ATOM 4680 O O . MET A 1 586 ? -29.387 14.531 46.419 1.00 50.78 586 MET A O 1
ATOM 4684 N N . GLU A 1 587 ? -28.983 16.537 45.506 1.00 54.00 587 GLU A N 1
ATOM 4685 C CA . GLU A 1 587 ? -30.271 16.658 44.800 1.00 54.00 587 GLU A CA 1
ATOM 4686 C C . GLU A 1 587 ? -30.169 17.113 43.331 1.00 54.00 587 GLU A C 1
ATOM 4688 O O . GLU A 1 587 ? -31.198 17.298 42.683 1.00 54.00 587 GLU A O 1
ATOM 4693 N N . ASP A 1 588 ? -28.963 17.236 42.768 1.00 65.00 588 ASP A N 1
ATOM 4694 C CA . ASP A 1 588 ? -28.790 17.799 41.423 1.00 65.00 588 ASP A CA 1
ATOM 4695 C C . ASP A 1 588 ? -29.213 16.836 40.289 1.00 65.00 588 ASP A C 1
ATOM 4697 O O . ASP A 1 588 ? -28.971 15.624 40.328 1.00 65.00 588 ASP A O 1
ATOM 4701 N N . GLU A 1 589 ? -29.822 17.397 39.241 1.00 77.94 589 GLU A N 1
ATOM 4702 C CA . GLU A 1 589 ? -30.147 16.721 37.978 1.00 77.94 589 GLU A CA 1
ATOM 4703 C C . GLU A 1 589 ? -28.928 16.730 37.031 1.00 77.94 589 GLU A C 1
ATOM 4705 O O . GLU A 1 589 ? -28.298 17.766 36.822 1.00 77.94 589 GLU A O 1
ATOM 4710 N N . ILE A 1 590 ? -28.596 15.579 36.441 1.00 85.69 590 ILE A N 1
ATOM 4711 C CA . ILE A 1 590 ? -27.561 15.409 35.411 1.00 85.69 590 ILE A CA 1
ATOM 4712 C C . ILE A 1 590 ? -28.257 15.253 34.057 1.00 85.69 590 ILE A C 1
ATOM 4714 O O . ILE A 1 590 ? -29.033 14.320 33.855 1.00 85.69 590 ILE A O 1
ATOM 4718 N N . ASN A 1 591 ? -27.979 16.149 33.113 1.00 85.44 591 ASN A N 1
ATOM 4719 C CA . ASN A 1 591 ? -28.709 16.224 31.849 1.00 85.44 591 ASN A CA 1
ATOM 4720 C C . ASN A 1 591 ? -27.794 15.995 30.633 1.00 85.44 591 ASN A C 1
ATOM 4722 O O . ASN A 1 591 ? -27.052 16.879 30.227 1.00 85.44 591 ASN A O 1
ATOM 4726 N N . PHE A 1 592 ? -27.889 14.837 29.987 1.00 87.69 592 PHE A N 1
ATOM 4727 C CA . PHE A 1 592 ? -27.209 14.546 28.722 1.00 87.69 592 PHE A CA 1
ATOM 4728 C C . PHE A 1 592 ? -28.057 15.023 27.537 1.00 87.69 592 PHE A C 1
ATOM 4730 O O . PHE A 1 592 ? -28.684 14.233 26.826 1.00 87.69 592 PHE A O 1
ATOM 4737 N N . LYS A 1 593 ? -28.098 16.344 27.336 1.00 85.56 593 LYS A N 1
ATOM 4738 C CA . LYS A 1 593 ? -29.040 16.998 26.416 1.00 85.56 593 LYS A CA 1
ATOM 4739 C C . LYS A 1 593 ? -28.974 16.475 24.975 1.00 85.56 593 LYS A C 1
ATOM 4741 O O . LYS A 1 593 ? -30.022 16.289 24.359 1.00 85.56 593 LYS A O 1
ATOM 4746 N N . ASN A 1 594 ? -27.773 16.247 24.445 1.00 90.19 594 ASN A N 1
ATOM 4747 C CA . ASN A 1 594 ? -27.554 15.913 23.032 1.00 90.19 594 ASN A CA 1
ATOM 4748 C C . ASN A 1 594 ? -27.180 14.443 22.773 1.00 90.19 594 ASN A C 1
ATOM 4750 O O . ASN A 1 594 ? -26.937 14.092 21.616 1.00 90.19 594 ASN A O 1
ATOM 4754 N N . LEU A 1 595 ? -27.139 13.593 23.808 1.00 92.25 595 LEU A N 1
ATOM 4755 C CA . LEU A 1 595 ? -26.667 12.211 23.675 1.00 92.25 595 LEU A CA 1
ATOM 4756 C C . LEU A 1 595 ? -27.662 11.425 22.840 1.00 92.25 595 LEU A C 1
ATOM 4758 O O . LEU A 1 595 ? -28.817 11.330 23.234 1.00 92.25 595 LEU A O 1
ATOM 4762 N N . LYS A 1 596 ? -27.214 10.896 21.697 1.00 89.56 596 LYS A N 1
ATOM 4763 C CA . LYS A 1 596 ? -28.022 10.127 20.742 1.00 89.56 596 LYS A CA 1
ATOM 4764 C C . LYS A 1 596 ? -27.782 8.631 20.863 1.00 89.56 596 LYS A C 1
ATOM 4766 O O . LYS A 1 596 ? -28.748 7.878 20.784 1.00 89.56 596 LYS A O 1
ATOM 4771 N N . SER A 1 597 ? -26.524 8.228 21.057 1.00 89.31 597 SER A N 1
ATOM 4772 C CA . SER A 1 597 ? -26.118 6.830 21.210 1.00 89.31 597 SER A CA 1
ATOM 4773 C C . SER A 1 597 ? -25.320 6.624 22.496 1.00 89.31 597 SER A C 1
ATOM 4775 O O . SER A 1 597 ? -24.335 7.326 22.743 1.00 89.31 597 SER A O 1
ATOM 4777 N N . LEU A 1 598 ? -25.748 5.656 23.305 1.00 91.94 598 LEU A N 1
ATOM 4778 C CA . LEU A 1 598 ? -25.017 5.151 24.464 1.00 91.94 598 LEU A CA 1
ATOM 4779 C C . LEU A 1 598 ? -24.842 3.639 24.314 1.00 91.94 598 LEU A C 1
ATOM 4781 O O . LEU A 1 598 ? -25.828 2.908 24.377 1.00 91.94 598 LEU A O 1
ATOM 4785 N N . GLU A 1 599 ? -23.602 3.183 24.146 1.00 88.50 599 GLU A N 1
ATOM 4786 C CA . GLU A 1 599 ? -23.240 1.774 23.989 1.00 88.50 599 GLU A CA 1
ATOM 4787 C C . GLU A 1 599 ? -22.363 1.292 25.151 1.00 88.50 599 GLU A C 1
ATOM 4789 O O . GLU A 1 599 ? -21.266 1.804 25.383 1.00 88.50 599 GLU A O 1
ATOM 4794 N N . LEU A 1 600 ? -22.842 0.275 25.864 1.00 90.56 600 LEU A N 1
ATOM 4795 C CA . LEU A 1 600 ? -22.152 -0.415 26.951 1.00 90.56 600 LEU A CA 1
ATOM 4796 C C . LEU A 1 600 ? -22.043 -1.893 26.573 1.00 90.56 600 LEU A C 1
ATOM 4798 O O . LEU A 1 600 ? -23.050 -2.598 26.575 1.00 90.56 600 LEU A O 1
ATOM 4802 N N . ILE A 1 601 ? -20.855 -2.352 26.183 1.00 79.31 601 ILE A N 1
ATOM 4803 C CA . ILE A 1 601 ? -20.682 -3.689 25.599 1.00 79.31 601 ILE A CA 1
ATOM 4804 C C . ILE A 1 601 ? -19.554 -4.434 26.318 1.00 79.31 601 ILE A C 1
ATOM 4806 O O . ILE A 1 601 ? -18.453 -3.909 26.471 1.00 79.31 601 ILE A O 1
ATOM 4810 N N . SER A 1 602 ? -19.820 -5.671 26.744 1.00 76.69 602 SER A N 1
ATOM 4811 C CA . SER A 1 602 ? -18.845 -6.543 27.422 1.00 76.69 602 SER A CA 1
ATOM 4812 C C . SER A 1 602 ? -18.230 -5.896 28.675 1.00 76.69 602 SER A C 1
ATOM 4814 O O . SER A 1 602 ? -17.011 -5.780 28.799 1.00 76.69 602 SER A O 1
ATOM 4816 N N . LEU A 1 603 ? -19.076 -5.450 29.613 1.00 83.12 603 LEU A N 1
ATOM 4817 C CA . LEU A 1 603 ? -18.663 -4.837 30.887 1.00 83.12 603 LEU A CA 1
ATOM 4818 C C . LEU A 1 603 ? -19.050 -5.742 32.067 1.00 83.12 603 LEU A C 1
ATOM 4820 O O . LEU A 1 603 ? -20.019 -5.497 32.788 1.00 83.12 603 LEU A O 1
ATOM 4824 N N . SER A 1 604 ? -18.271 -6.805 32.272 1.00 77.75 604 SER A N 1
ATOM 4825 C CA . SER A 1 604 ? -18.593 -7.918 33.188 1.00 77.75 604 SER A CA 1
ATOM 4826 C C . SER A 1 604 ? -18.774 -7.539 34.670 1.00 77.75 604 SER A C 1
ATOM 4828 O O . SER A 1 604 ? -19.463 -8.235 35.424 1.00 77.75 604 SER A O 1
ATOM 4830 N N . THR A 1 605 ? -18.182 -6.434 35.132 1.00 84.44 605 THR A N 1
ATOM 4831 C CA . THR A 1 605 ? -18.301 -5.976 36.529 1.00 84.44 605 THR A CA 1
ATOM 4832 C C . THR A 1 605 ? -19.294 -4.834 36.740 1.00 84.44 605 THR A C 1
ATOM 4834 O O . THR A 1 605 ? -19.606 -4.532 37.898 1.00 84.44 605 THR A O 1
ATOM 4837 N N . LEU A 1 606 ? -19.851 -4.260 35.667 1.00 87.62 606 LEU A N 1
ATOM 4838 C CA . LEU A 1 606 ? -20.684 -3.062 35.732 1.00 87.62 606 LEU A CA 1
ATOM 4839 C C . LEU A 1 606 ? -22.022 -3.352 36.421 1.00 87.62 606 LEU A C 1
ATOM 4841 O O . LEU A 1 606 ? -22.834 -4.133 35.930 1.00 87.62 606 LEU A O 1
ATOM 4845 N N . ARG A 1 607 ? -22.272 -2.709 37.568 1.00 82.44 607 ARG A N 1
ATOM 4846 C CA . ARG A 1 607 ? -23.495 -2.940 38.368 1.00 82.44 607 ARG A CA 1
ATOM 4847 C C . ARG A 1 607 ? -24.647 -2.002 38.022 1.00 82.44 607 ARG A C 1
ATOM 4849 O O . ARG A 1 607 ? -25.805 -2.317 38.284 1.00 82.44 607 ARG A O 1
ATOM 4856 N N . ARG A 1 608 ? -24.318 -0.806 37.548 1.00 83.62 608 ARG A N 1
ATOM 4857 C CA . ARG A 1 608 ? -25.234 0.291 37.214 1.00 83.62 608 ARG A CA 1
ATOM 4858 C C . ARG A 1 608 ? -24.441 1.399 36.533 1.00 83.62 608 ARG A C 1
ATOM 4860 O O . ARG A 1 608 ? -23.222 1.464 36.680 1.00 83.62 608 ARG A O 1
ATOM 4867 N N . PHE A 1 609 ? -25.132 2.313 35.863 1.00 85.06 609 PHE A N 1
ATOM 4868 C CA . PHE A 1 609 ? -24.503 3.487 35.264 1.00 85.06 609 PHE A CA 1
ATOM 4869 C C . PHE A 1 609 ? -23.948 4.439 36.340 1.00 85.06 609 PHE A C 1
ATOM 4871 O O . PHE A 1 609 ? -22.831 4.931 36.205 1.00 85.06 609 PHE A O 1
ATOM 4878 N N . CYS A 1 610 ? -24.684 4.649 37.441 1.00 81.88 610 CYS A N 1
ATOM 4879 C CA . CYS A 1 610 ? -24.265 5.489 38.572 1.00 81.88 610 CYS A CA 1
ATOM 4880 C C . CYS A 1 610 ? -24.877 5.013 39.904 1.00 81.88 610 CYS A C 1
ATOM 4882 O O . CYS A 1 610 ? -26.066 4.683 39.945 1.00 81.88 610 CYS A O 1
ATOM 4884 N N . SER A 1 611 ? -24.100 4.995 40.999 1.00 71.06 611 SER A N 1
ATOM 4885 C CA . SER A 1 611 ? -24.614 4.761 42.369 1.00 71.06 611 SER A CA 1
ATOM 4886 C C . SER A 1 611 ? -25.091 6.008 43.100 1.00 71.06 611 SER A C 1
ATOM 4888 O O . SER A 1 611 ? -25.882 5.890 44.038 1.00 71.06 611 SER A O 1
ATOM 4890 N N . GLY A 1 612 ? -24.629 7.187 42.684 1.00 69.88 612 GLY A N 1
ATOM 4891 C CA . GLY A 1 612 ? -24.991 8.454 43.303 1.00 69.88 612 GLY A CA 1
ATOM 4892 C C . GLY A 1 612 ? -26.490 8.738 43.212 1.00 69.88 612 GLY A C 1
ATOM 4893 O O . GLY A 1 612 ? -27.174 8.296 42.291 1.00 69.88 612 GLY A O 1
ATOM 4894 N N . ASN A 1 613 ? -27.014 9.490 44.179 1.00 72.00 613 ASN A N 1
ATOM 4895 C CA . ASN A 1 613 ? -28.438 9.795 44.282 1.00 72.00 613 ASN A CA 1
ATOM 4896 C C . ASN A 1 613 ? -28.841 10.964 43.352 1.00 72.00 613 ASN A C 1
ATOM 4898 O O . ASN A 1 613 ? -29.418 11.948 43.817 1.00 72.00 613 ASN A O 1
ATOM 4902 N N . TYR A 1 614 ? -28.543 10.858 42.052 1.00 77.25 614 TYR A N 1
ATOM 4903 C CA . TYR A 1 614 ? -28.771 11.896 41.031 1.00 77.25 614 TYR A CA 1
ATOM 4904 C C . TYR A 1 614 ? -29.927 11.536 40.087 1.00 77.25 614 TYR A C 1
ATOM 4906 O O . TYR A 1 614 ? -30.109 10.370 39.732 1.00 77.25 614 TYR A O 1
ATOM 4914 N N . ASN A 1 615 ? -30.698 12.534 39.646 1.00 76.12 615 ASN A N 1
ATOM 4915 C CA . ASN A 1 615 ? -31.684 12.352 38.573 1.00 76.12 615 ASN A CA 1
ATOM 4916 C C . ASN A 1 615 ? -30.982 12.475 37.218 1.00 76.12 615 ASN A C 1
ATOM 4918 O O . ASN A 1 615 ? -30.260 13.445 37.019 1.00 76.12 615 ASN A O 1
ATOM 4922 N N . PHE A 1 616 ? -31.197 11.542 36.286 1.00 83.56 616 PHE A N 1
ATOM 4923 C CA . PHE A 1 616 ? -30.606 11.628 34.943 1.00 83.56 616 PHE A CA 1
ATOM 4924 C C . PHE A 1 616 ? -31.657 11.941 33.877 1.00 83.56 616 PHE A C 1
ATOM 4926 O O . PHE A 1 616 ? -32.710 11.303 33.817 1.00 83.56 616 PHE A O 1
ATOM 4933 N N . ASN A 1 617 ? -31.344 12.874 32.989 1.00 83.94 617 ASN A N 1
ATOM 4934 C CA . ASN A 1 617 ? -32.204 13.282 31.886 1.00 83.94 617 ASN A CA 1
ATOM 4935 C C . ASN A 1 617 ? -31.464 13.098 30.554 1.00 83.94 617 ASN A C 1
ATOM 4937 O O . ASN A 1 617 ? -30.351 13.592 30.397 1.00 83.94 617 ASN A O 1
ATOM 4941 N N . PHE A 1 618 ? -32.065 12.378 29.606 1.00 86.50 618 PHE A N 1
ATOM 4942 C CA . PHE A 1 618 ? -31.526 12.130 28.266 1.00 86.50 618 PHE A CA 1
ATOM 4943 C C . PHE A 1 618 ? -32.567 12.510 27.200 1.00 86.50 618 PHE A C 1
ATOM 4945 O O . PHE A 1 618 ? -33.217 11.641 26.607 1.00 86.50 618 PHE A O 1
ATOM 4952 N N . PRO A 1 619 ? -32.783 13.812 26.950 1.00 84.56 619 PRO A N 1
ATOM 4953 C CA . PRO A 1 619 ? -33.868 14.273 26.094 1.00 84.56 619 PRO A CA 1
ATOM 4954 C C . PRO A 1 619 ? -33.704 13.911 24.615 1.00 84.56 619 PRO A C 1
ATOM 4956 O O . PRO A 1 619 ? -34.715 13.889 23.925 1.00 84.56 619 PRO A O 1
ATOM 4959 N N . SER A 1 620 ? -32.493 13.598 24.136 1.00 87.00 620 SER A N 1
ATOM 4960 C CA . SER A 1 620 ? -32.216 13.281 22.720 1.00 87.00 620 SER A CA 1
ATOM 4961 C C . SER A 1 620 ? -31.783 11.834 22.459 1.00 87.00 620 SER A C 1
ATOM 4963 O O . SER A 1 620 ? -31.408 11.526 21.331 1.00 87.00 620 SER A O 1
ATOM 4965 N N . LEU A 1 621 ? -31.809 10.954 23.467 1.00 86.50 621 LEU A N 1
ATOM 4966 C CA . LEU A 1 621 ? -31.289 9.589 23.328 1.00 86.50 621 LEU A CA 1
ATOM 4967 C C . LEU A 1 621 ? -32.169 8.773 22.389 1.00 86.50 621 LEU A C 1
ATOM 4969 O O . LEU A 1 621 ? -33.348 8.575 22.661 1.00 86.50 621 LEU A O 1
ATOM 4973 N N . GLU A 1 622 ? -31.586 8.319 21.283 1.00 83.19 622 GLU A N 1
ATOM 4974 C CA . GLU A 1 622 ? -32.260 7.537 20.244 1.00 83.19 622 GLU A CA 1
ATOM 4975 C C . GLU A 1 622 ? -31.948 6.046 20.411 1.00 83.19 622 GLU A C 1
ATOM 4977 O O . GLU A 1 622 ? -32.845 5.210 20.282 1.00 83.19 622 GLU A O 1
ATOM 4982 N N . ILE A 1 623 ? -30.687 5.737 20.733 1.00 77.62 623 ILE A N 1
ATOM 4983 C CA . ILE A 1 623 ? -30.135 4.391 20.859 1.00 77.62 623 ILE A CA 1
ATOM 4984 C C . ILE A 1 623 ? -29.505 4.253 22.247 1.00 77.62 623 ILE A C 1
ATOM 4986 O O . ILE A 1 623 ? -28.563 4.961 22.602 1.00 77.62 623 ILE A O 1
ATOM 4990 N N . LEU A 1 624 ? -30.023 3.312 23.031 1.00 85.06 624 LEU A N 1
ATOM 4991 C CA . LEU A 1 624 ? -29.354 2.799 24.221 1.00 85.06 624 LEU A CA 1
ATOM 4992 C C . LEU A 1 624 ? -29.068 1.328 23.978 1.00 85.06 624 LEU A C 1
ATOM 4994 O O . LEU A 1 624 ? -30.015 0.550 23.883 1.00 85.06 624 LEU A O 1
ATOM 4998 N N . LYS A 1 625 ? -27.793 0.969 23.893 1.00 78.38 625 LYS A N 1
ATOM 4999 C CA . LYS A 1 625 ? -27.331 -0.387 23.642 1.00 78.38 625 LYS A CA 1
ATOM 5000 C C . LYS A 1 625 ? -26.550 -0.902 24.846 1.00 78.38 625 LYS A C 1
ATOM 5002 O O . LYS A 1 625 ? -25.526 -0.333 25.210 1.00 78.38 625 LYS A O 1
ATOM 5007 N N . VAL A 1 626 ? -27.036 -1.965 25.474 1.00 80.81 626 VAL A N 1
ATOM 5008 C CA . VAL A 1 626 ? -26.345 -2.655 26.568 1.00 80.81 626 VAL A CA 1
ATOM 5009 C C . VAL A 1 626 ? -26.245 -4.129 26.201 1.00 80.81 626 VAL A C 1
ATOM 5011 O O . VAL A 1 626 ? -27.262 -4.813 26.118 1.00 80.81 626 VAL A O 1
ATOM 5014 N N . GLU A 1 627 ? -25.035 -4.615 25.951 1.00 70.75 627 GLU A N 1
ATOM 5015 C CA . GLU A 1 627 ? -24.778 -6.015 25.597 1.00 70.75 627 GLU A CA 1
ATOM 5016 C C . GLU A 1 627 ? -23.747 -6.608 26.552 1.00 70.75 627 GLU A C 1
ATOM 5018 O O . GLU A 1 627 ? -22.718 -5.990 26.830 1.00 70.75 627 GLU A O 1
ATOM 5023 N N . ASN A 1 628 ? -23.998 -7.823 27.040 1.00 65.50 628 ASN A N 1
ATOM 5024 C CA . ASN A 1 628 ? -23.029 -8.573 27.841 1.00 65.50 628 ASN A CA 1
ATOM 5025 C C . ASN A 1 628 ? -22.560 -7.796 29.102 1.00 65.50 628 ASN A C 1
ATOM 5027 O O . ASN A 1 628 ? -21.366 -7.658 29.377 1.00 65.50 628 ASN A O 1
ATOM 5031 N N . CYS A 1 629 ? -23.521 -7.222 29.842 1.00 72.56 629 CYS A N 1
ATOM 5032 C CA . CYS A 1 629 ? -23.313 -6.471 31.093 1.00 72.56 629 CYS A CA 1
ATOM 5033 C C . CYS A 1 629 ? -24.100 -7.120 32.260 1.00 72.56 629 CYS A C 1
ATOM 5035 O O . CYS A 1 629 ? -25.090 -6.553 32.732 1.00 72.56 629 CYS A O 1
ATOM 5037 N N . PRO A 1 630 ? -23.687 -8.307 32.747 1.00 66.88 630 PRO A N 1
ATOM 5038 C CA . PRO A 1 630 ? -24.467 -9.182 33.645 1.00 66.88 630 PRO A CA 1
ATOM 5039 C C . PRO A 1 630 ? -24.969 -8.562 34.936 1.00 66.88 630 PRO A C 1
ATOM 5041 O O . PRO A 1 630 ? -26.037 -8.910 35.434 1.00 66.88 630 PRO A O 1
ATOM 5044 N N . LYS A 1 631 ? -24.175 -7.680 35.538 1.00 74.94 631 LYS A N 1
ATOM 5045 C CA . LYS A 1 631 ? -24.455 -7.173 36.884 1.00 74.94 631 LYS A CA 1
ATOM 5046 C C . LYS A 1 631 ? -25.357 -5.936 36.861 1.00 74.94 631 LYS A C 1
ATOM 5048 O O . LYS A 1 631 ? -25.735 -5.460 37.935 1.00 74.94 631 LYS A O 1
ATOM 5053 N N . MET A 1 632 ? -25.726 -5.435 35.678 1.00 80.31 632 MET A N 1
ATOM 5054 C CA . MET A 1 632 ? -26.483 -4.199 35.486 1.00 80.31 632 MET A CA 1
ATOM 5055 C C . MET A 1 632 ? -28.000 -4.442 35.471 1.00 80.31 632 MET A C 1
ATOM 5057 O O . MET A 1 632 ? -28.637 -4.495 34.424 1.00 80.31 632 MET A O 1
ATOM 5061 N N . LEU A 1 633 ? -28.594 -4.555 36.663 1.00 69.56 633 LEU A N 1
ATOM 5062 C CA . LEU A 1 633 ? -30.039 -4.811 36.830 1.00 69.56 633 LEU A CA 1
ATOM 5063 C C . LEU A 1 633 ? -30.911 -3.552 36.706 1.00 69.56 633 LEU A C 1
ATOM 5065 O O . LEU A 1 633 ? -32.090 -3.617 36.358 1.00 69.56 633 LEU A O 1
ATOM 5069 N N . ILE A 1 634 ? -30.336 -2.400 37.036 1.00 72.69 634 ILE A N 1
ATOM 5070 C CA . ILE A 1 634 ? -30.964 -1.083 36.931 1.00 72.69 634 ILE A CA 1
ATOM 5071 C C . ILE A 1 634 ? -30.001 -0.149 36.210 1.00 72.69 634 ILE A C 1
ATOM 5073 O O . ILE A 1 634 ? -28.781 -0.295 36.327 1.00 72.69 634 ILE A O 1
ATOM 5077 N N . PHE A 1 635 ? -30.541 0.838 35.501 1.00 78.31 635 PHE A N 1
ATOM 5078 C CA . PHE A 1 635 ? -29.714 1.847 34.856 1.00 78.31 635 PHE A CA 1
ATOM 5079 C C . PHE A 1 635 ? -29.132 2.807 35.906 1.00 78.31 635 PHE A C 1
ATOM 5081 O O . PHE A 1 635 ? -27.915 2.896 36.048 1.00 78.31 635 PHE A O 1
ATOM 5088 N N . CYS A 1 636 ? -29.991 3.439 36.716 1.00 74.19 636 CYS A N 1
ATOM 5089 C CA . CYS A 1 636 ? -29.621 4.359 37.807 1.00 74.19 636 CYS A CA 1
ATOM 5090 C C . CYS A 1 636 ? -30.481 4.127 39.064 1.00 74.19 636 CYS A C 1
ATOM 5092 O O . CYS A 1 636 ? -31.537 3.510 38.987 1.00 74.19 636 CYS A O 1
ATOM 5094 N N . SER A 1 637 ? -30.073 4.653 40.222 1.00 67.94 637 SER A N 1
ATOM 5095 C CA . SER A 1 637 ? -30.809 4.523 41.497 1.00 67.94 637 SER A CA 1
ATOM 5096 C C . SER A 1 637 ? -32.065 5.410 41.611 1.00 67.94 637 SER A C 1
ATOM 5098 O O . SER A 1 637 ? -33.025 5.025 42.276 1.00 67.94 637 SER A O 1
ATOM 5100 N N . LYS A 1 638 ? -32.085 6.578 40.955 1.00 69.19 638 LYS A N 1
ATOM 5101 C CA . LYS A 1 638 ? -33.206 7.544 40.915 1.00 69.19 638 LYS A CA 1
ATOM 5102 C C . LYS A 1 638 ? -33.934 7.539 39.559 1.00 69.19 638 LYS A C 1
ATOM 5104 O O . LYS A 1 638 ? -33.613 6.749 38.676 1.00 69.19 638 LYS A O 1
ATOM 5109 N N . THR A 1 639 ? -34.951 8.384 39.379 1.00 64.12 639 THR A N 1
ATOM 5110 C CA . THR A 1 639 ? -35.739 8.457 38.133 1.00 64.12 639 THR A CA 1
ATOM 5111 C C . THR A 1 639 ? -34.908 8.923 36.934 1.00 64.12 639 THR A C 1
ATOM 5113 O O . THR A 1 639 ? -34.112 9.855 37.049 1.00 64.12 639 THR A O 1
ATOM 5116 N N . THR A 1 640 ? -35.127 8.288 35.779 1.00 69.38 640 THR A N 1
ATOM 5117 C CA . THR A 1 640 ? -34.529 8.663 34.490 1.00 69.38 640 THR A CA 1
ATOM 5118 C C . THR A 1 640 ? -35.605 9.192 33.547 1.00 69.38 640 THR A C 1
ATOM 5120 O O . THR A 1 640 ? -36.672 8.591 33.439 1.00 69.38 640 THR A O 1
ATOM 5123 N N . ASN A 1 641 ? -35.343 10.312 32.872 1.00 71.19 641 ASN A N 1
ATOM 5124 C CA . ASN A 1 641 ? -36.249 10.884 31.874 1.00 71.19 641 ASN A CA 1
ATOM 5125 C C . ASN A 1 641 ? -35.642 10.745 30.471 1.00 71.19 641 ASN A C 1
ATOM 5127 O O . ASN A 1 641 ? -34.570 11.284 30.219 1.00 71.19 641 ASN A O 1
ATOM 5131 N N . THR A 1 642 ? -36.300 10.014 29.567 1.00 75.62 642 THR A N 1
ATOM 5132 C CA . THR A 1 642 ? -35.781 9.688 28.218 1.00 75.62 642 THR A CA 1
ATOM 5133 C C . THR A 1 642 ? -36.853 9.840 27.122 1.00 75.62 642 THR A C 1
ATOM 5135 O O . THR A 1 642 ? -37.278 8.866 26.507 1.00 75.62 642 THR A O 1
ATOM 5138 N N . PRO A 1 643 ? -37.356 11.060 26.867 1.00 70.50 643 PRO A N 1
ATOM 5139 C CA . PRO A 1 643 ? -38.550 11.292 26.047 1.00 70.50 643 PRO A CA 1
ATOM 5140 C C . PRO A 1 643 ? -38.426 10.881 24.568 1.00 70.50 643 PRO A C 1
ATOM 5142 O O . PRO A 1 643 ? -39.436 10.539 23.955 1.00 70.50 643 PRO A O 1
ATOM 5145 N N . MET A 1 644 ? -37.220 10.907 23.985 1.00 73.62 644 MET A N 1
ATOM 5146 C CA . MET A 1 644 ? -36.982 10.518 22.582 1.00 73.62 644 MET A CA 1
ATOM 5147 C C . MET A 1 644 ? -36.579 9.049 22.415 1.00 73.62 644 MET A C 1
ATOM 5149 O O . MET A 1 644 ? -36.584 8.538 21.292 1.00 73.62 644 MET A O 1
ATOM 5153 N N . LEU A 1 645 ? -36.285 8.357 23.518 1.00 70.69 645 LEU A N 1
ATOM 5154 C CA . LEU A 1 645 ? -35.828 6.977 23.503 1.00 70.69 645 LEU A CA 1
ATOM 5155 C C . LEU A 1 645 ? -37.003 6.060 23.200 1.00 70.69 645 LEU A C 1
ATOM 5157 O O . LEU A 1 645 ? -37.767 5.673 24.080 1.00 70.69 645 LEU A O 1
ATOM 5161 N N . ARG A 1 646 ? -37.156 5.715 21.923 1.00 66.69 646 ARG A N 1
ATOM 5162 C CA . ARG A 1 646 ? -38.229 4.824 21.469 1.00 66.69 646 ARG A CA 1
ATOM 5163 C C . ARG A 1 646 ? -37.855 3.362 21.610 1.00 66.69 646 ARG A C 1
ATOM 5165 O O . ARG A 1 646 ? -38.758 2.547 21.773 1.00 66.69 646 ARG A O 1
ATOM 5172 N N . LYS A 1 647 ? -36.565 3.027 21.517 1.00 65.56 647 LYS A N 1
ATOM 5173 C CA . LYS A 1 647 ? -36.058 1.653 21.535 1.00 65.56 647 LYS A CA 1
ATOM 5174 C C . LYS A 1 647 ? -34.789 1.548 22.382 1.00 65.56 647 LYS A C 1
ATOM 5176 O O . LYS A 1 647 ? -33.908 2.388 22.270 1.00 65.56 647 LYS A O 1
ATOM 5181 N N . ILE A 1 648 ? -34.710 0.514 23.213 1.00 73.38 648 ILE A N 1
ATOM 5182 C CA . ILE A 1 648 ? -33.506 0.117 23.953 1.00 73.38 648 ILE A CA 1
ATOM 5183 C C . ILE A 1 648 ? -33.063 -1.233 23.405 1.00 73.38 648 ILE A C 1
ATOM 5185 O O . ILE A 1 648 ? -33.876 -2.152 23.371 1.00 73.38 648 ILE A O 1
ATOM 5189 N N . GLU A 1 649 ? -31.806 -1.353 23.003 1.00 64.31 649 GLU A N 1
ATOM 5190 C CA . GLU A 1 649 ? -31.171 -2.605 22.609 1.00 64.31 649 GLU A CA 1
ATOM 5191 C C . GLU A 1 649 ? -30.512 -3.248 23.834 1.00 64.31 649 GLU A C 1
ATOM 5193 O O . GLU A 1 649 ? -29.525 -2.739 24.356 1.00 64.31 649 GLU A O 1
ATOM 5198 N N . LEU A 1 650 ? -31.082 -4.345 24.333 1.00 67.38 650 LEU A N 1
ATOM 5199 C CA . LEU A 1 650 ? -30.500 -5.135 25.421 1.00 67.38 650 LEU A CA 1
ATOM 5200 C C . LEU A 1 650 ? -30.165 -6.521 24.892 1.00 67.38 650 LEU A C 1
ATOM 5202 O O . LEU A 1 650 ? -31.085 -7.227 24.480 1.00 67.38 650 LEU A O 1
ATOM 5206 N N . ASP A 1 651 ? -28.882 -6.896 24.915 1.00 56.22 651 ASP A N 1
ATOM 5207 C CA . ASP A 1 651 ? -28.390 -8.227 24.530 1.00 56.22 651 ASP A CA 1
ATOM 5208 C C . ASP A 1 651 ? -29.062 -8.727 23.223 1.00 56.22 651 ASP A C 1
ATOM 5210 O O . ASP A 1 651 ? -29.663 -9.811 23.136 1.00 56.22 651 ASP A O 1
ATOM 5214 N N . TRP A 1 652 ? -28.972 -7.885 22.186 1.00 48.84 652 TRP A N 1
ATOM 5215 C CA . TRP A 1 652 ? -29.481 -8.112 20.826 1.00 48.84 652 TRP A CA 1
ATOM 5216 C C . TRP A 1 652 ? -31.011 -8.017 20.627 1.00 48.84 652 TRP A C 1
ATOM 5218 O O . TRP A 1 652 ? -31.518 -8.440 19.586 1.00 48.84 652 TRP A O 1
ATOM 5228 N N . GLU A 1 653 ? -31.773 -7.470 21.580 1.00 50.25 653 GLU A N 1
ATOM 5229 C CA . GLU A 1 653 ? -33.218 -7.220 21.437 1.00 50.25 653 GLU A CA 1
ATOM 5230 C C . GLU A 1 653 ? -33.603 -5.752 21.587 1.00 50.25 653 GLU A C 1
ATOM 5232 O O . GLU A 1 653 ? -33.223 -5.109 22.561 1.00 50.25 653 GLU A O 1
ATOM 5237 N N . SER A 1 654 ? -34.469 -5.250 20.699 1.00 55.56 654 SER A N 1
ATOM 5238 C CA . SER A 1 654 ? -35.010 -3.891 20.795 1.00 55.56 654 SER A CA 1
ATOM 5239 C C . SER A 1 654 ? -36.336 -3.846 21.569 1.00 55.56 654 SER A C 1
ATOM 5241 O O . SER A 1 654 ? -37.346 -4.394 21.116 1.00 55.56 654 SER A O 1
ATOM 5243 N N . TYR A 1 655 ? -36.378 -3.124 22.682 1.00 64.69 655 TYR A N 1
ATOM 5244 C CA . TYR A 1 655 ? -37.567 -2.937 23.511 1.00 64.69 655 TYR A CA 1
ATOM 5245 C C . TYR A 1 655 ? -38.103 -1.514 23.413 1.00 64.69 655 TYR A C 1
ATOM 5247 O O . TYR A 1 655 ? -37.342 -0.557 23.534 1.00 64.69 655 TYR A O 1
ATOM 5255 N N . TYR A 1 656 ? -39.422 -1.362 23.267 1.00 61.59 656 TYR A N 1
ATOM 5256 C CA . TYR A 1 656 ? -40.045 -0.040 23.299 1.00 61.59 656 TYR A CA 1
ATOM 5257 C C . TYR A 1 656 ? -39.982 0.564 24.706 1.00 61.59 656 TYR A C 1
ATOM 5259 O O . TYR A 1 656 ? -40.517 -0.015 25.657 1.00 61.59 656 TYR A O 1
ATOM 5267 N N . CYS A 1 657 ? -39.343 1.727 24.831 1.00 68.25 657 CYS A N 1
ATOM 5268 C CA . CYS A 1 657 ? -39.266 2.481 26.078 1.00 68.25 657 CYS A CA 1
ATOM 5269 C C . CYS A 1 657 ? -40.328 3.586 26.085 1.00 68.25 657 CYS A C 1
ATOM 5271 O O . CYS A 1 657 ? -40.451 4.348 25.132 1.00 68.25 657 CYS A O 1
ATOM 5273 N N . ASN A 1 658 ? -41.096 3.680 27.174 1.00 62.31 658 ASN A N 1
ATOM 5274 C CA . ASN A 1 658 ? -42.095 4.739 27.376 1.00 62.31 658 ASN A CA 1
ATOM 5275 C C . ASN A 1 658 ? -41.530 5.888 28.237 1.00 62.31 658 ASN A C 1
ATOM 5277 O O . ASN A 1 658 ? -42.251 6.465 29.049 1.00 62.31 658 ASN A O 1
ATOM 5281 N N . GLY A 1 659 ? -40.231 6.174 28.116 1.00 60.38 659 GLY A N 1
ATOM 5282 C CA . GLY A 1 659 ? -39.566 7.322 28.743 1.00 60.38 659 GLY A CA 1
ATOM 5283 C C . GLY A 1 659 ? -38.894 7.082 30.103 1.00 60.38 659 GLY A C 1
ATOM 5284 O O . GLY A 1 659 ? -38.021 7.865 30.467 1.00 60.38 659 GLY A O 1
ATOM 5285 N N . ASP A 1 660 ? -39.221 6.005 30.825 1.00 71.19 660 ASP A N 1
ATOM 5286 C CA . ASP A 1 660 ? -38.574 5.636 32.099 1.00 71.19 660 ASP A CA 1
ATOM 5287 C C . ASP A 1 660 ? -37.677 4.408 31.884 1.00 71.19 660 ASP A C 1
ATOM 5289 O O . ASP A 1 660 ? -38.183 3.286 31.786 1.00 71.19 660 ASP A O 1
ATOM 5293 N N . VAL A 1 661 ? -36.357 4.609 31.768 1.00 75.19 661 VAL A N 1
ATOM 5294 C CA . VAL A 1 661 ? -35.389 3.532 31.482 1.00 75.19 661 VAL A CA 1
ATOM 5295 C C . VAL A 1 661 ? -35.287 2.574 32.649 1.00 75.19 661 VAL A C 1
ATOM 5297 O O . VAL A 1 661 ? -35.152 1.386 32.416 1.00 75.19 661 VAL A O 1
ATOM 5300 N N . ASN A 1 662 ? -35.416 3.041 33.891 1.00 76.31 662 ASN A N 1
ATOM 5301 C CA . ASN A 1 662 ? -35.358 2.159 35.054 1.00 76.31 662 ASN A CA 1
ATOM 5302 C C . ASN A 1 662 ? -36.597 1.289 35.147 1.00 76.31 662 ASN A C 1
ATOM 5304 O O . ASN A 1 662 ? -36.465 0.081 35.264 1.00 76.31 662 ASN A O 1
ATOM 5308 N N . LYS A 1 663 ? -37.803 1.849 34.997 1.00 71.06 663 LYS A N 1
ATOM 5309 C CA . LYS A 1 663 ? -39.010 1.021 34.893 1.00 71.06 663 LYS A CA 1
ATOM 5310 C C . LYS A 1 663 ? -39.018 0.190 33.632 1.00 71.06 663 LYS A C 1
ATOM 5312 O O . LYS A 1 663 ? -39.650 -0.850 33.652 1.00 71.06 663 LYS A O 1
ATOM 5317 N N . THR A 1 664 ? -38.391 0.616 32.541 1.00 71.44 664 THR A N 1
ATOM 5318 C CA . THR A 1 664 ? -38.312 -0.180 31.314 1.00 71.44 664 THR A CA 1
ATOM 5319 C C . THR A 1 664 ? -37.303 -1.300 31.481 1.00 71.44 664 THR A C 1
ATOM 5321 O O . THR A 1 664 ? -37.686 -2.418 31.226 1.00 71.44 664 THR A O 1
ATOM 5324 N N . MET A 1 665 ? -36.109 -1.086 32.027 1.00 72.31 665 MET A N 1
ATOM 5325 C CA . MET A 1 665 ? -35.153 -2.130 32.400 1.00 72.31 665 MET A CA 1
ATOM 5326 C C . MET A 1 665 ? -35.686 -3.023 33.509 1.00 72.31 665 MET A C 1
ATOM 5328 O O . MET A 1 665 ? -35.482 -4.214 33.416 1.00 72.31 665 MET A O 1
ATOM 5332 N N . GLU A 1 666 ? -36.424 -2.519 34.498 1.00 67.56 666 GLU A N 1
ATOM 5333 C CA . GLU A 1 666 ? -37.086 -3.330 35.524 1.00 67.56 666 GLU A CA 1
ATOM 5334 C C . GLU A 1 666 ? -38.293 -4.067 34.966 1.00 67.56 666 GLU A C 1
ATOM 5336 O O . GLU A 1 666 ? -38.529 -5.202 35.340 1.00 67.56 666 GLU A O 1
ATOM 5341 N N . ARG A 1 667 ? -39.109 -3.443 34.109 1.00 63.50 667 ARG A N 1
ATOM 5342 C CA . ARG A 1 667 ? -40.240 -4.088 33.433 1.00 63.50 667 ARG A CA 1
ATOM 5343 C C . ARG A 1 667 ? -39.713 -5.035 32.384 1.00 63.50 667 ARG A C 1
ATOM 5345 O O . ARG A 1 667 ? -40.398 -6.000 32.153 1.00 63.50 667 ARG A O 1
ATOM 5352 N N . ILE A 1 668 ? -38.549 -4.813 31.792 1.00 61.00 668 ILE A N 1
ATOM 5353 C CA . ILE A 1 668 ? -37.834 -5.749 30.937 1.00 61.00 668 ILE A CA 1
ATOM 5354 C C . ILE A 1 668 ? -37.162 -6.785 31.817 1.00 61.00 668 ILE A C 1
ATOM 5356 O O . ILE A 1 668 ? -37.235 -7.911 31.439 1.00 61.00 668 ILE A O 1
ATOM 5360 N N . HIS A 1 669 ? -36.653 -6.544 33.016 1.00 57.25 669 HIS A N 1
ATOM 5361 C CA . HIS A 1 669 ? -36.168 -7.619 33.894 1.00 57.25 669 HIS A CA 1
ATOM 5362 C C . HIS A 1 669 ? -37.343 -8.399 34.514 1.00 57.25 669 HIS A C 1
ATOM 5364 O O . HIS A 1 669 ? -37.235 -9.585 34.769 1.00 57.25 669 HIS A O 1
ATOM 5370 N N . LYS A 1 670 ? -38.523 -7.782 34.680 1.00 51.44 670 LYS A N 1
ATOM 5371 C CA . LYS A 1 670 ? -39.774 -8.408 35.155 1.00 51.44 670 LYS A CA 1
ATOM 5372 C C . LYS A 1 670 ? -40.614 -9.018 34.010 1.00 51.44 670 LYS A C 1
ATOM 5374 O O . LYS A 1 670 ? -41.361 -9.950 34.273 1.00 51.44 670 LYS A O 1
ATOM 5379 N N . LYS A 1 671 ? -40.531 -8.521 32.758 1.00 47.75 671 LYS A N 1
ATOM 5380 C CA . LYS A 1 671 ? -41.196 -9.019 31.514 1.00 47.75 671 LYS A CA 1
ATOM 5381 C C . LYS A 1 671 ? -40.262 -9.807 30.599 1.00 47.75 671 LYS A C 1
ATOM 5383 O O . LYS A 1 671 ? -40.803 -10.593 29.832 1.00 47.75 671 LYS A O 1
ATOM 5388 N N . LYS A 1 672 ? -38.935 -9.647 30.639 1.00 47.41 672 LYS A N 1
ATOM 5389 C CA . LYS A 1 672 ? -37.965 -10.621 30.079 1.00 47.41 672 LYS A CA 1
ATOM 5390 C C . LYS A 1 672 ? -38.422 -11.952 30.624 1.00 47.41 672 LYS A C 1
ATOM 5392 O O . LYS A 1 672 ? -38.733 -12.841 29.850 1.00 47.41 672 LYS A O 1
ATOM 5397 N N . VAL A 1 673 ? -38.703 -11.997 31.924 1.00 48.31 673 VAL A N 1
ATOM 5398 C CA . VAL A 1 673 ? -39.227 -13.200 32.547 1.00 48.31 673 VAL A CA 1
ATOM 5399 C C . VAL A 1 673 ? -40.637 -13.595 32.046 1.00 48.31 673 VAL A C 1
ATOM 5401 O O . VAL A 1 673 ? -40.910 -14.763 32.109 1.00 48.31 673 VAL A O 1
ATOM 5404 N N . PHE A 1 674 ? -41.551 -12.779 31.476 1.00 45.66 674 PHE A N 1
ATOM 5405 C CA . PHE A 1 674 ? -42.928 -13.276 31.146 1.00 45.66 674 PHE A CA 1
ATOM 5406 C C . PHE A 1 674 ? -43.626 -12.778 29.856 1.00 45.66 674 PHE A C 1
ATOM 5408 O O . PHE A 1 674 ? -44.812 -13.037 29.654 1.00 45.66 674 PHE A O 1
ATOM 5415 N N . SER A 1 675 ? -43.009 -11.977 28.985 1.00 45.41 675 SER A N 1
ATOM 5416 C CA . SER A 1 675 ? -43.696 -11.415 27.796 1.00 45.41 675 SER A CA 1
ATOM 5417 C C . SER A 1 675 ? -42.813 -11.171 26.577 1.00 45.41 675 SER A C 1
ATOM 5419 O O . SER A 1 675 ? -43.353 -10.773 25.541 1.00 45.41 675 SER A O 1
ATOM 5421 N N . SER A 1 676 ? -41.496 -11.342 26.692 1.00 51.66 676 SER A N 1
ATOM 5422 C CA . SER A 1 676 ? -40.600 -11.162 25.553 1.00 51.66 676 SER A CA 1
ATOM 5423 C C . SER A 1 676 ? -40.638 -12.371 24.620 1.00 51.66 676 SER A C 1
ATOM 5425 O O . SER A 1 676 ? -40.899 -13.488 25.063 1.00 51.66 676 SER A O 1
ATOM 5427 N N . ARG A 1 677 ? -40.391 -12.141 23.324 1.00 64.00 677 ARG A N 1
ATOM 5428 C CA . ARG A 1 677 ? -40.102 -13.227 22.379 1.00 64.00 677 ARG A CA 1
ATOM 5429 C C . ARG A 1 677 ? -38.674 -13.712 22.532 1.00 64.00 677 ARG A C 1
ATOM 5431 O O . ARG A 1 677 ? -38.439 -14.850 22.180 1.00 64.00 677 ARG A O 1
ATOM 5438 N N . LYS A 1 678 ? -37.752 -12.911 23.061 1.00 66.56 678 LYS A N 1
ATOM 5439 C CA . LYS A 1 678 ? -36.411 -13.361 23.408 1.00 66.56 678 LYS A CA 1
ATOM 5440 C C . LYS A 1 678 ? -36.136 -13.060 24.889 1.00 66.56 678 LYS A C 1
ATOM 5442 O O . LYS A 1 678 ? -36.541 -12.032 25.415 1.00 66.56 678 LYS A O 1
ATOM 5447 N N . LEU A 1 679 ? -35.626 -14.032 25.629 1.00 72.50 679 LEU A N 1
ATOM 5448 C CA . LEU A 1 679 ? -35.447 -13.962 27.078 1.00 72.50 679 LEU A CA 1
ATOM 5449 C C . LEU A 1 679 ? -33.995 -14.246 27.403 1.00 72.50 679 LEU A C 1
ATOM 5451 O O . LEU A 1 679 ? -33.425 -15.148 26.819 1.00 72.50 679 LEU A O 1
ATOM 5455 N N . ILE A 1 680 ? -33.404 -13.483 28.316 1.00 69.19 680 ILE A N 1
ATOM 5456 C CA . ILE A 1 680 ? -31.966 -13.509 28.586 1.00 69.19 680 ILE A CA 1
ATOM 5457 C C . ILE A 1 680 ? -31.778 -13.648 30.084 1.00 69.19 680 ILE A C 1
ATOM 5459 O O . ILE A 1 680 ? -32.351 -12.846 30.823 1.00 69.19 680 ILE A O 1
ATOM 5463 N N . LEU A 1 681 ? -31.065 -14.687 30.511 1.00 71.50 681 LEU A N 1
ATOM 5464 C CA . LEU A 1 681 ? -31.008 -15.130 31.902 1.00 71.50 681 LEU A CA 1
ATOM 5465 C C . LEU A 1 681 ? -29.571 -15.348 32.375 1.00 71.50 681 LEU A C 1
ATOM 5467 O O . LEU A 1 681 ? -28.763 -15.938 31.663 1.00 71.50 681 LEU A O 1
ATOM 5471 N N . SER A 1 682 ? -29.310 -14.948 33.617 1.00 70.12 682 SER A N 1
ATOM 5472 C CA . SER A 1 682 ? -28.118 -15.301 34.397 1.00 70.12 682 SER A CA 1
ATOM 5473 C C . SER A 1 682 ? -28.356 -16.512 35.317 1.00 70.12 682 SER A C 1
ATOM 5475 O O . SER A 1 682 ? -29.502 -16.883 35.600 1.00 70.12 682 SER A O 1
ATOM 5477 N N . ALA A 1 683 ? -27.283 -17.086 35.879 1.00 64.50 683 ALA A N 1
ATOM 5478 C CA . ALA A 1 683 ? -27.323 -18.241 36.797 1.00 64.50 683 ALA A CA 1
ATOM 5479 C C . ALA A 1 683 ? -28.352 -18.120 37.942 1.00 64.50 683 ALA A C 1
ATOM 5481 O O . ALA A 1 683 ? -29.043 -19.073 38.317 1.00 64.50 683 ALA A O 1
ATOM 5482 N N . ASN A 1 684 ? -28.457 -16.925 38.531 1.00 59.22 684 ASN A N 1
ATOM 5483 C CA . ASN A 1 684 ? -29.337 -16.671 39.674 1.00 59.22 684 ASN A CA 1
ATOM 5484 C C . ASN A 1 684 ? -30.813 -16.599 39.265 1.00 59.22 684 ASN A C 1
ATOM 5486 O O . ASN A 1 684 ? -31.697 -16.990 40.031 1.00 59.22 684 ASN A O 1
ATOM 5490 N N . GLU A 1 685 ? -31.090 -16.127 38.052 1.00 65.75 685 GLU A N 1
ATOM 5491 C CA . GLU A 1 685 ? -32.447 -16.001 37.524 1.00 65.75 685 GLU A CA 1
ATOM 5492 C C . GLU A 1 685 ? -33.006 -17.361 37.111 1.00 65.75 685 GLU A C 1
ATOM 5494 O O . GLU A 1 685 ? -34.179 -17.633 37.365 1.00 65.75 685 GLU A O 1
ATOM 5499 N N . ILE A 1 686 ? -32.156 -18.254 36.595 1.00 70.38 686 ILE A N 1
ATOM 5500 C CA . ILE A 1 686 ? -32.492 -19.655 36.308 1.00 70.38 686 ILE A CA 1
ATOM 5501 C C . ILE A 1 686 ? -33.013 -20.364 37.567 1.00 70.38 686 ILE A C 1
ATOM 5503 O O . ILE A 1 686 ? -34.126 -20.899 37.570 1.00 70.38 686 ILE A O 1
ATOM 5507 N N . LYS A 1 687 ? -32.267 -20.295 38.680 1.00 67.62 687 LYS A N 1
ATOM 5508 C CA . LYS A 1 687 ? -32.675 -20.888 39.971 1.00 67.62 687 LYS A CA 1
ATOM 5509 C C . LYS A 1 687 ? -33.987 -20.293 40.488 1.00 67.62 687 LYS A C 1
ATOM 5511 O O . LYS A 1 687 ? -34.832 -21.007 41.027 1.00 67.62 687 LYS A O 1
ATOM 5516 N N . MET A 1 688 ? -34.182 -18.987 40.303 1.00 66.19 688 MET A N 1
ATOM 5517 C CA . MET A 1 688 ? -35.403 -18.297 40.718 1.00 66.19 688 MET A CA 1
ATOM 5518 C C . MET A 1 688 ? -36.622 -18.705 39.873 1.00 66.19 688 MET A C 1
ATOM 5520 O O . MET A 1 688 ? -37.710 -18.883 40.427 1.00 66.19 688 MET A O 1
ATOM 5524 N N . ILE A 1 689 ? -36.447 -18.879 38.558 1.00 69.50 689 ILE A N 1
ATOM 5525 C CA . ILE A 1 689 ? -37.490 -19.331 37.624 1.00 69.50 689 ILE A CA 1
ATOM 5526 C C . ILE A 1 689 ? -37.951 -20.748 37.960 1.00 69.50 689 ILE A C 1
ATOM 5528 O O . ILE A 1 689 ? -39.157 -20.977 38.073 1.00 69.50 689 ILE A O 1
ATOM 5532 N N . LEU A 1 690 ? -37.009 -21.661 38.204 1.00 70.56 690 LEU A N 1
ATOM 5533 C CA . LEU A 1 690 ? -37.303 -23.056 38.538 1.00 70.56 690 LEU A CA 1
ATOM 5534 C C . LEU A 1 690 ? -38.074 -23.209 39.863 1.00 70.56 690 LEU A C 1
ATOM 5536 O O . LEU A 1 690 ? -38.918 -24.094 39.972 1.00 70.56 690 LEU A O 1
ATOM 5540 N N . GLN A 1 691 ? -37.840 -22.332 40.848 1.00 68.25 691 GLN A N 1
ATOM 5541 C CA . GLN A 1 691 ? -38.448 -22.437 42.184 1.00 68.25 691 GLN A CA 1
ATOM 5542 C C . GLN A 1 691 ? -39.761 -21.661 42.372 1.00 68.25 691 GLN A C 1
ATOM 5544 O O . GLN A 1 691 ? -40.583 -22.061 43.195 1.00 68.25 691 GLN A O 1
ATOM 5549 N N . LYS A 1 692 ? -39.951 -20.516 41.697 1.00 61.03 692 LYS A N 1
ATOM 5550 C CA . LYS A 1 692 ? -40.993 -19.538 42.083 1.00 61.03 692 LYS A CA 1
ATOM 5551 C C . LYS A 1 692 ? -42.095 -19.293 41.051 1.00 61.03 692 LYS A C 1
ATOM 5553 O O . LYS A 1 692 ? -43.072 -18.627 41.396 1.00 61.03 692 LYS A O 1
ATOM 5558 N N . PHE A 1 693 ? -41.971 -19.776 39.812 1.00 59.81 693 PHE A N 1
ATOM 5559 C CA . PHE A 1 693 ? -42.870 -19.365 38.726 1.00 59.81 693 PHE A CA 1
ATOM 5560 C C . PHE A 1 693 ? -43.529 -20.540 37.971 1.00 59.81 693 PHE A C 1
ATOM 5562 O O . PHE A 1 693 ? -42.851 -21.510 37.639 1.00 59.81 693 PHE A O 1
ATOM 5569 N N . PRO A 1 694 ? -44.845 -20.460 37.670 1.00 60.22 694 PRO A N 1
ATOM 5570 C CA . PRO A 1 694 ? -45.583 -21.522 36.978 1.00 60.22 694 PRO A CA 1
ATOM 5571 C C . PRO A 1 694 ? -45.383 -21.517 35.446 1.00 60.22 694 PRO A C 1
ATOM 5573 O O . PRO A 1 694 ? -45.197 -20.459 34.843 1.00 60.22 694 PRO A O 1
ATOM 5576 N N . GLU A 1 695 ? -45.505 -22.694 34.815 1.00 59.53 695 GLU A N 1
ATOM 5577 C CA . GLU A 1 695 ? -45.232 -22.970 33.382 1.00 59.53 695 GLU A CA 1
ATOM 5578 C C . GLU A 1 695 ? -45.962 -22.051 32.388 1.00 59.53 695 GLU A C 1
ATOM 5580 O O . GLU A 1 695 ? -45.381 -21.595 31.409 1.00 59.53 695 GLU A O 1
ATOM 5585 N N . HIS A 1 696 ? -47.221 -21.695 32.652 1.00 64.31 696 HIS A N 1
ATOM 5586 C CA . HIS A 1 696 ? -48.058 -20.956 31.695 1.00 64.31 696 HIS A CA 1
ATOM 5587 C C . HIS A 1 696 ? -47.627 -19.496 31.443 1.00 64.31 696 HIS A C 1
ATOM 5589 O O . HIS A 1 696 ? -48.141 -18.855 30.519 1.00 64.31 696 HIS A O 1
ATOM 5595 N N . LYS A 1 697 ? -46.717 -18.927 32.250 1.00 61.69 697 LYS A N 1
ATOM 5596 C CA . LYS A 1 697 ? -46.354 -17.503 32.147 1.00 61.69 697 LYS A CA 1
ATOM 5597 C C . LYS A 1 697 ? -45.334 -17.164 31.056 1.00 61.69 697 LYS A C 1
ATOM 5599 O O . LYS A 1 697 ? -45.200 -15.984 30.743 1.00 61.69 697 LYS A O 1
ATOM 5604 N N . PHE A 1 698 ? -44.660 -18.144 30.453 1.00 69.56 698 PHE A N 1
ATOM 5605 C CA . PHE A 1 698 ? -43.629 -17.896 29.435 1.00 69.56 698 PHE A CA 1
ATOM 5606 C C . PHE A 1 698 ? -44.044 -18.317 28.019 1.00 69.56 698 PHE A C 1
ATOM 5608 O O . PHE A 1 698 ? -43.214 -18.416 27.119 1.00 69.56 698 PHE A O 1
ATOM 5615 N N . SER A 1 699 ? -45.345 -18.496 27.785 1.00 67.81 699 SER A N 1
ATOM 5616 C CA . SER A 1 699 ? -45.918 -18.951 26.509 1.00 67.81 699 SER A CA 1
ATOM 5617 C C . SER A 1 699 ? -45.608 -18.067 25.290 1.00 67.81 699 SER A C 1
ATOM 5619 O O . SER A 1 699 ? -45.940 -18.447 24.176 1.00 67.81 699 SER A O 1
ATOM 5621 N N . LYS A 1 700 ? -44.984 -16.891 25.441 1.00 70.50 700 LYS A N 1
ATOM 5622 C CA . LYS A 1 700 ? -44.609 -15.999 24.322 1.00 70.50 700 LYS A CA 1
ATOM 5623 C C . LYS A 1 700 ? -43.123 -16.036 23.945 1.00 70.50 700 LYS A C 1
ATOM 5625 O O . LYS A 1 700 ? -42.774 -15.441 22.927 1.00 70.50 700 LYS A O 1
ATOM 5630 N N . VAL A 1 701 ? -42.281 -16.688 24.748 1.00 74.75 701 VAL A N 1
ATOM 5631 C CA . VAL A 1 701 ? -40.827 -16.749 24.539 1.00 74.75 701 VAL A CA 1
ATOM 5632 C C . VAL A 1 701 ? -40.515 -17.710 23.393 1.00 74.75 701 VAL A C 1
ATOM 5634 O O . VAL A 1 701 ? -40.990 -18.840 23.382 1.00 74.75 701 VAL A O 1
ATOM 5637 N N . GLN A 1 702 ? -39.735 -17.223 22.434 1.00 79.94 702 GLN A N 1
ATOM 5638 C CA . GLN A 1 702 ? -39.277 -17.909 21.226 1.00 79.94 702 GLN A CA 1
ATOM 5639 C C . GLN A 1 702 ? -37.754 -18.093 21.241 1.00 79.94 702 GLN A C 1
ATOM 5641 O O . GLN A 1 702 ? -37.275 -19.168 20.925 1.00 79.94 702 GLN A O 1
ATOM 5646 N N . THR A 1 703 ? -36.985 -17.113 21.701 1.00 79.69 703 THR A N 1
ATOM 5647 C CA . THR A 1 703 ? -35.536 -17.215 21.860 1.00 79.69 703 THR A CA 1
ATOM 5648 C C . THR A 1 703 ? -35.161 -17.179 23.340 1.00 79.69 703 THR A C 1
ATOM 5650 O O . THR A 1 703 ? -35.688 -16.370 24.098 1.00 79.69 703 THR A O 1
ATOM 5653 N N . LEU A 1 704 ? -34.225 -18.011 23.767 1.00 84.31 704 LEU A N 1
ATOM 5654 C CA . LEU A 1 704 ? -33.662 -17.985 25.114 1.00 84.31 704 LEU A CA 1
ATOM 5655 C C . LEU A 1 704 ? -32.155 -17.771 25.004 1.00 84.31 704 LEU A C 1
ATOM 5657 O O . LEU A 1 704 ? -31.508 -18.482 24.250 1.00 84.31 704 LEU A O 1
ATOM 5661 N N . VAL A 1 705 ? -31.606 -16.808 25.733 1.00 80.00 705 VAL A N 1
ATOM 5662 C CA . VAL A 1 705 ? -30.172 -16.575 25.887 1.00 80.00 705 VAL A CA 1
ATOM 5663 C C . VAL A 1 705 ? -29.809 -16.844 27.335 1.00 80.00 705 VAL A C 1
ATOM 5665 O O . VAL A 1 705 ? -30.458 -16.327 28.242 1.00 80.00 705 VAL A O 1
ATOM 5668 N N . VAL A 1 706 ? -28.767 -17.621 27.570 1.00 81.94 706 VAL A N 1
ATOM 5669 C CA . VAL A 1 706 ? -28.217 -17.812 28.910 1.00 81.94 706 VAL A CA 1
ATOM 5670 C C . VAL A 1 706 ? -26.773 -17.371 28.921 1.00 81.94 706 VAL A C 1
ATOM 5672 O O . VAL A 1 706 ? -26.030 -17.701 27.998 1.00 81.94 706 VAL A O 1
ATOM 5675 N N . PHE A 1 707 ? -26.401 -16.604 29.943 1.00 77.25 707 PHE A N 1
ATOM 5676 C CA . PHE A 1 707 ? -25.064 -16.050 30.054 1.00 77.25 707 PHE A CA 1
ATOM 5677 C C . PHE A 1 707 ? -24.556 -15.972 31.490 1.00 77.25 707 PHE A C 1
ATOM 5679 O O . PHE A 1 707 ? -25.352 -15.905 32.427 1.00 77.25 707 PHE A O 1
ATOM 5686 N N . ASP A 1 708 ? -23.231 -15.997 31.656 1.00 68.88 708 ASP A N 1
ATOM 5687 C CA . ASP A 1 708 ? -22.552 -15.930 32.957 1.00 68.88 708 ASP A CA 1
ATOM 5688 C C . ASP A 1 708 ? -23.087 -16.949 33.979 1.00 68.88 708 ASP A C 1
ATOM 5690 O O . ASP A 1 708 ? -23.334 -16.633 35.148 1.00 68.88 708 ASP A O 1
ATOM 5694 N N . ASP A 1 709 ? -23.299 -18.189 33.530 1.00 73.06 709 ASP A N 1
ATOM 5695 C CA . ASP A 1 709 ? -23.609 -19.310 34.414 1.00 73.06 709 ASP A CA 1
ATOM 5696 C C . ASP A 1 709 ? -22.345 -20.091 34.769 1.00 73.06 709 ASP A C 1
ATOM 5698 O O . ASP A 1 709 ? -21.732 -20.729 33.918 1.00 73.06 709 ASP A O 1
ATOM 5702 N N . GLU A 1 710 ? -21.972 -20.036 36.048 1.00 75.94 710 GLU A N 1
ATOM 5703 C CA . GLU A 1 710 ? -20.841 -20.776 36.624 1.00 75.94 710 GLU A CA 1
ATOM 5704 C C . GLU A 1 710 ? -21.177 -22.262 36.868 1.00 75.94 710 GLU A C 1
ATOM 5706 O O . GLU A 1 710 ? -20.333 -23.035 37.324 1.00 75.94 710 GLU A O 1
ATOM 5711 N N . SER A 1 711 ? -22.421 -22.682 36.610 1.00 77.88 711 SER A N 1
ATOM 5712 C CA . SER A 1 711 ? -22.831 -24.081 36.724 1.00 77.88 711 SER A CA 1
ATOM 5713 C C . SER A 1 711 ? -22.151 -24.932 35.653 1.00 77.88 711 SER A C 1
ATOM 5715 O O . SER A 1 711 ? -22.044 -24.537 34.498 1.00 77.88 711 SER A O 1
ATOM 5717 N N . THR A 1 712 ? -21.743 -26.147 36.015 1.00 77.25 712 THR A N 1
ATOM 5718 C CA . THR A 1 712 ? -21.082 -27.066 35.074 1.00 77.25 712 THR A CA 1
ATOM 5719 C C . THR A 1 712 ? -22.054 -27.814 34.161 1.00 77.25 712 THR A C 1
ATOM 5721 O O . THR A 1 712 ? -21.616 -28.423 33.190 1.00 77.25 712 THR A O 1
ATOM 5724 N N . VAL A 1 713 ? -23.355 -27.798 34.470 1.00 76.69 713 VAL A N 1
ATOM 5725 C CA . VAL A 1 713 ? -24.422 -28.487 33.722 1.00 76.69 713 VAL A CA 1
ATOM 5726 C C . VAL A 1 713 ? -25.556 -27.502 33.463 1.00 76.69 713 VAL A C 1
ATOM 5728 O O . VAL A 1 713 ? -25.973 -26.791 34.382 1.00 76.69 713 VAL A O 1
ATOM 5731 N N . PHE A 1 714 ? -26.053 -27.466 32.226 1.00 81.75 714 PHE A N 1
ATOM 5732 C CA . PHE A 1 714 ? -27.217 -26.659 31.869 1.00 81.75 714 PHE A CA 1
ATOM 5733 C C . PHE A 1 714 ? -28.507 -27.290 32.432 1.00 81.75 714 PHE A C 1
ATOM 5735 O O . PHE A 1 714 ? -28.776 -28.458 32.155 1.00 81.75 714 PHE A O 1
ATOM 5742 N N . PRO A 1 715 ? -29.332 -26.559 33.206 1.00 78.62 715 PRO A N 1
ATOM 5743 C CA . PRO A 1 715 ? -30.534 -27.127 33.814 1.00 78.62 715 PRO A CA 1
ATOM 5744 C C . PRO A 1 715 ? -31.681 -27.219 32.799 1.00 78.62 715 PRO A C 1
ATOM 5746 O O . PRO A 1 715 ? -32.421 -26.252 32.591 1.00 78.62 715 PRO A O 1
ATOM 5749 N N . LEU A 1 716 ? -31.862 -28.396 32.191 1.00 77.06 716 LEU A N 1
ATOM 5750 C CA . LEU A 1 716 ? -32.829 -28.615 31.105 1.00 77.06 716 LEU A CA 1
ATOM 5751 C C . LEU A 1 716 ? -34.286 -28.398 31.528 1.00 77.06 716 LEU A C 1
ATOM 5753 O O . LEU A 1 716 ? -35.108 -28.003 30.699 1.00 77.06 716 LEU A O 1
ATOM 5757 N N . ASP A 1 717 ? -34.596 -28.553 32.818 1.00 76.50 717 ASP A N 1
ATOM 5758 C CA . ASP A 1 717 ? -35.917 -28.278 33.399 1.00 76.50 717 ASP A CA 1
ATOM 5759 C C . ASP A 1 717 ? -36.433 -26.862 33.094 1.00 76.50 717 ASP A C 1
ATOM 5761 O O . ASP A 1 717 ? -37.645 -26.622 33.070 1.00 76.50 717 ASP A O 1
ATOM 5765 N N . ILE A 1 718 ? -35.535 -25.903 32.832 1.00 80.06 718 ILE A N 1
ATOM 5766 C CA . ILE A 1 718 ? -35.950 -24.542 32.491 1.00 80.06 718 ILE A CA 1
ATOM 5767 C C . ILE A 1 718 ? -36.668 -24.493 31.141 1.00 80.06 718 ILE A C 1
ATOM 5769 O O . ILE A 1 718 ? -37.560 -23.666 30.949 1.00 80.06 718 ILE A O 1
ATOM 5773 N N . LEU A 1 719 ? -36.333 -25.402 30.222 1.00 79.62 719 LEU A N 1
ATOM 5774 C CA . LEU A 1 719 ? -36.887 -25.416 28.875 1.00 79.62 719 LEU A CA 1
ATOM 5775 C C . LEU A 1 719 ? -38.385 -25.731 28.881 1.00 79.62 719 LEU A C 1
ATOM 5777 O O . LEU A 1 719 ? -39.116 -25.085 28.138 1.00 79.62 719 LEU A O 1
ATOM 5781 N N . GLN A 1 720 ? -38.878 -26.596 29.782 1.00 75.88 720 GLN A N 1
ATOM 5782 C CA . GLN A 1 720 ? -40.320 -26.891 29.925 1.00 75.88 720 GLN A CA 1
ATOM 5783 C C . GLN A 1 720 ? -41.177 -25.660 30.214 1.00 75.88 720 GLN A C 1
ATOM 5785 O O . GLN A 1 720 ? -42.381 -25.656 29.960 1.00 75.88 720 GLN A O 1
ATOM 5790 N N . ARG A 1 721 ? -40.579 -24.596 30.759 1.00 76.56 721 ARG A N 1
ATOM 5791 C CA . ARG A 1 721 ? -41.303 -23.352 31.014 1.00 76.56 721 ARG A CA 1
ATOM 5792 C C . ARG A 1 721 ? -41.652 -22.629 29.705 1.00 76.56 721 ARG A C 1
ATOM 5794 O O . ARG A 1 721 ? -42.610 -21.862 29.699 1.00 76.56 721 ARG A O 1
ATOM 5801 N N . PHE A 1 722 ? -40.952 -22.896 28.597 1.00 80.12 722 PHE A N 1
ATOM 5802 C CA . PHE A 1 722 ? -41.054 -22.170 27.326 1.00 80.12 722 PHE A CA 1
ATOM 5803 C C . PHE A 1 722 ? -41.738 -22.987 26.215 1.00 80.12 722 PHE A C 1
ATOM 5805 O O . PHE A 1 722 ? -41.089 -23.567 25.353 1.00 80.12 722 PHE A O 1
ATOM 5812 N N . GLN A 1 723 ? -43.074 -22.971 26.180 1.00 75.31 723 GLN A N 1
ATOM 5813 C CA . GLN A 1 723 ? -43.887 -23.781 25.250 1.00 75.31 723 GLN A CA 1
ATOM 5814 C C . GLN A 1 723 ? -43.769 -23.439 23.746 1.00 75.31 723 GLN A C 1
ATOM 5816 O O . GLN A 1 723 ? -44.348 -24.159 22.937 1.00 75.31 723 GLN A O 1
ATOM 5821 N N . ASN A 1 724 ? -43.113 -22.330 23.377 1.00 77.81 724 ASN A N 1
ATOM 5822 C CA . ASN A 1 724 ? -42.996 -21.836 21.993 1.00 77.81 724 ASN A CA 1
ATOM 5823 C C . ASN A 1 724 ? -41.538 -21.515 21.596 1.00 77.81 724 ASN A C 1
ATOM 5825 O O . ASN A 1 724 ? -41.304 -20.692 20.703 1.00 77.81 724 ASN A O 1
ATOM 5829 N N . LEU A 1 725 ? -40.563 -22.119 22.280 1.00 84.69 725 LEU A N 1
ATOM 5830 C CA . LEU A 1 725 ? -39.142 -21.838 22.093 1.00 84.69 725 LEU A CA 1
ATOM 5831 C C . LEU A 1 725 ? -38.645 -22.379 20.742 1.00 84.69 725 LEU A C 1
ATOM 5833 O O . LEU A 1 725 ? -38.705 -23.572 20.481 1.00 84.69 725 LEU A O 1
ATOM 5837 N N . ASN A 1 726 ? -38.115 -21.507 19.887 1.00 86.06 726 ASN A N 1
ATOM 5838 C CA . ASN A 1 726 ? -37.536 -21.838 18.587 1.00 86.06 726 ASN A CA 1
ATOM 5839 C C . ASN A 1 726 ? -36.039 -21.501 18.462 1.00 86.06 726 ASN A C 1
ATOM 5841 O O . ASN A 1 726 ? -35.408 -21.938 17.501 1.00 86.06 726 ASN A O 1
ATOM 5845 N N . GLN A 1 727 ? -35.460 -20.735 19.384 1.00 87.75 727 GLN A N 1
ATOM 5846 C CA . GLN A 1 727 ? -34.052 -20.355 19.356 1.00 87.75 727 GLN A CA 1
ATOM 5847 C C . GLN A 1 727 ? -33.428 -20.470 20.748 1.00 87.75 727 GLN A C 1
ATOM 5849 O O . GLN A 1 727 ? -34.012 -20.038 21.739 1.00 87.75 727 GLN A O 1
ATOM 5854 N N . LEU A 1 728 ? -32.217 -21.009 20.826 1.00 89.00 728 LEU A N 1
ATOM 5855 C CA . LEU A 1 728 ? -31.450 -21.101 22.065 1.00 89.00 728 LEU A CA 1
ATOM 5856 C C . LEU A 1 728 ? -30.042 -20.553 21.827 1.00 89.00 728 LEU A C 1
ATOM 5858 O O . LEU A 1 728 ? -29.387 -20.925 20.857 1.00 89.00 728 LEU A O 1
ATOM 5862 N N . GLN A 1 729 ? -29.588 -19.668 22.706 1.00 87.75 729 GLN A N 1
ATOM 5863 C CA . GLN A 1 729 ? -28.246 -19.111 22.707 1.00 87.75 729 GLN A CA 1
ATOM 5864 C C . GLN A 1 729 ? -27.610 -19.304 24.083 1.00 87.75 729 GLN A C 1
ATOM 5866 O O . GLN A 1 729 ? -28.193 -18.926 25.094 1.00 87.75 729 GLN A O 1
ATOM 5871 N N . LEU A 1 730 ? -26.409 -19.864 24.135 1.00 89.06 730 LEU A N 1
ATOM 5872 C CA . LEU A 1 730 ? -25.629 -19.987 25.367 1.00 89.06 730 LEU A CA 1
ATOM 5873 C C . LEU A 1 730 ? -24.331 -19.205 25.167 1.00 89.06 730 LEU A C 1
ATOM 5875 O O . LEU A 1 730 ? -23.644 -19.414 24.166 1.00 89.06 730 LEU A O 1
ATOM 5879 N N . SER A 1 731 ? -24.033 -18.257 26.056 1.00 84.25 731 SER A N 1
ATOM 5880 C CA . SER A 1 731 ? -22.926 -17.315 25.878 1.00 84.25 731 SER A CA 1
ATOM 5881 C C . SER A 1 731 ? -22.148 -17.083 27.170 1.00 84.25 731 SER A C 1
ATOM 5883 O O . SER A 1 731 ? -22.745 -16.672 28.150 1.00 84.25 731 SER A O 1
ATOM 5885 N N . ASN A 1 732 ? -20.825 -17.261 27.181 1.00 76.25 732 ASN A N 1
ATOM 5886 C CA . ASN A 1 732 ? -19.988 -16.978 28.361 1.00 76.25 732 ASN A CA 1
ATOM 5887 C C . ASN A 1 732 ? -20.403 -17.784 29.615 1.00 76.25 732 ASN A C 1
ATOM 5889 O O . ASN A 1 732 ? -20.693 -17.210 30.663 1.00 76.25 732 ASN A O 1
ATOM 5893 N N . THR A 1 733 ? -20.505 -19.112 29.508 1.00 79.25 733 THR A N 1
ATOM 5894 C CA . THR A 1 733 ? -20.867 -19.999 30.632 1.00 79.25 733 THR A CA 1
ATOM 5895 C C . THR A 1 733 ? -19.837 -21.115 30.826 1.00 79.25 733 THR A C 1
ATOM 5897 O O . THR A 1 733 ? -19.097 -21.456 29.902 1.00 79.25 733 THR A O 1
ATOM 5900 N N . SER A 1 734 ? -19.812 -21.709 32.022 1.00 82.19 734 SER A N 1
ATOM 5901 C CA . SER A 1 734 ? -18.904 -22.801 32.413 1.00 82.19 734 SER A CA 1
ATOM 5902 C C . SER A 1 734 ? -19.508 -24.198 32.217 1.00 82.19 734 SER A C 1
ATOM 5904 O O . SER A 1 734 ? -19.138 -25.156 32.905 1.00 82.19 734 SER A O 1
ATOM 5906 N N . TYR A 1 735 ? -20.463 -24.337 31.289 1.00 85.38 735 TYR A N 1
ATOM 5907 C CA . TYR A 1 735 ? -21.080 -25.631 31.000 1.00 85.38 735 TYR A CA 1
ATOM 5908 C C . TYR A 1 735 ? -20.061 -26.581 30.387 1.00 85.38 735 TYR A C 1
ATOM 5910 O O . TYR A 1 735 ? -19.510 -26.305 29.327 1.00 85.38 735 TYR A O 1
ATOM 5918 N N . LYS A 1 736 ? -19.882 -27.737 31.025 1.00 81.50 736 LYS A N 1
ATOM 5919 C CA . LYS A 1 736 ? -19.091 -28.846 30.485 1.00 81.50 736 LYS A CA 1
ATOM 5920 C C . LYS A 1 736 ? -19.897 -29.722 29.532 1.00 81.50 736 LYS A C 1
ATOM 5922 O O . LYS A 1 736 ? -19.337 -30.299 28.604 1.00 81.50 736 LYS A O 1
ATOM 5927 N N . GLU A 1 737 ? -21.208 -29.791 29.769 1.00 76.75 737 GLU A N 1
ATOM 5928 C CA . GLU A 1 737 ? -22.196 -30.557 29.009 1.00 76.75 737 GLU A CA 1
ATOM 5929 C C . GLU A 1 737 ? -23.510 -29.758 28.947 1.00 76.75 737 GLU A C 1
ATOM 5931 O O . GLU A 1 737 ? -23.970 -29.232 29.967 1.00 76.75 737 GLU A O 1
ATOM 5936 N N . ILE A 1 738 ? -24.110 -29.646 27.753 1.00 77.25 738 ILE A N 1
ATOM 5937 C CA . ILE A 1 738 ? -25.377 -28.914 27.555 1.00 77.25 738 ILE A CA 1
ATOM 5938 C C . ILE A 1 738 ? -26.584 -29.858 27.658 1.00 77.25 738 ILE A C 1
ATOM 5940 O O . ILE A 1 738 ? -27.581 -29.504 28.283 1.00 77.25 738 ILE A O 1
ATOM 5944 N N . PHE A 1 739 ? -26.508 -31.055 27.065 1.00 73.81 739 PHE A N 1
ATOM 5945 C CA . PHE A 1 739 ? -27.614 -32.017 27.040 1.00 73.81 739 PHE A CA 1
ATOM 5946 C C . PHE A 1 739 ? -27.194 -33.375 27.627 1.00 73.81 739 PHE A C 1
ATOM 5948 O O . PHE A 1 739 ? -26.532 -34.159 26.943 1.00 73.81 739 PHE A O 1
ATOM 5955 N N . SER A 1 740 ? -27.605 -33.658 28.871 1.00 63.97 740 SER A N 1
ATOM 5956 C CA . SER A 1 740 ? -27.302 -34.905 29.590 1.00 63.97 740 SER A CA 1
ATOM 5957 C C . SER A 1 740 ? -28.395 -35.979 29.441 1.00 63.97 740 SER A C 1
ATOM 5959 O O . SER A 1 740 ? -29.591 -35.693 29.402 1.00 63.97 740 SER A O 1
ATOM 5961 N N . CYS A 1 741 ? -27.972 -37.247 29.359 1.00 53.44 741 CYS A N 1
ATOM 5962 C CA . CYS A 1 741 ? -28.801 -38.407 28.978 1.00 53.44 741 CYS A CA 1
ATOM 5963 C C . CYS A 1 741 ? -30.048 -38.640 29.869 1.00 53.44 741 CYS A C 1
ATOM 5965 O O . CYS A 1 741 ? -31.129 -38.903 29.353 1.00 53.44 741 CYS A O 1
ATOM 5967 N N . GLU A 1 742 ? -29.954 -38.464 31.192 1.00 59.50 742 GLU A N 1
ATOM 5968 C CA . GLU A 1 742 ? -31.077 -38.734 32.116 1.00 59.50 742 GLU A CA 1
ATOM 5969 C C . GLU A 1 742 ? -32.208 -37.680 32.059 1.00 59.50 742 GLU A C 1
ATOM 5971 O O . GLU A 1 742 ? -33.328 -37.937 32.508 1.00 59.50 742 GLU A O 1
ATOM 5976 N N . GLU A 1 743 ? -31.942 -36.489 31.509 1.00 58.31 743 GLU A N 1
ATOM 5977 C CA . GLU A 1 743 ? -32.894 -35.367 31.478 1.00 58.31 743 GLU A CA 1
ATOM 5978 C C . GLU A 1 743 ? -33.566 -35.173 30.109 1.00 58.31 743 GLU A C 1
ATOM 5980 O O . GLU A 1 743 ? -34.681 -34.648 30.040 1.00 58.31 743 GLU A O 1
ATOM 5985 N N . VAL A 1 744 ? -32.959 -35.650 29.015 1.00 60.41 744 VAL A N 1
ATOM 5986 C CA . VAL A 1 744 ? -33.542 -35.563 27.660 1.00 60.41 744 VAL A CA 1
ATOM 5987 C C . VAL A 1 744 ? -34.860 -36.346 27.560 1.00 60.41 744 VAL A C 1
ATOM 5989 O O . VAL A 1 744 ? -35.795 -35.882 26.902 1.00 60.41 744 VAL A O 1
ATOM 5992 N N . GLU A 1 745 ? -35.002 -37.472 28.275 1.00 61.44 745 GLU A N 1
ATOM 5993 C CA . GLU A 1 745 ? -36.243 -38.268 28.298 1.00 61.44 745 GLU A CA 1
ATOM 5994 C C . GLU A 1 745 ? -37.464 -37.482 28.801 1.00 61.44 745 GLU A C 1
ATOM 5996 O O . GLU A 1 745 ? -38.579 -37.709 28.326 1.00 61.44 745 GLU A O 1
ATOM 6001 N N . LYS A 1 746 ? -37.261 -36.539 29.731 1.00 66.50 746 LYS A N 1
ATOM 6002 C CA . LYS A 1 746 ? -38.333 -35.723 30.329 1.00 66.50 746 LYS A CA 1
ATOM 6003 C C . LYS A 1 746 ? -38.710 -34.505 29.485 1.00 66.50 746 LYS A C 1
ATOM 6005 O O . LYS A 1 746 ? -39.799 -33.960 29.662 1.00 66.50 746 LYS A O 1
ATOM 6010 N N . HIS A 1 747 ? -37.822 -34.073 28.588 1.00 69.56 747 HIS A N 1
ATOM 6011 C CA . HIS A 1 747 ? -37.880 -32.753 27.940 1.00 69.56 747 HIS A CA 1
ATOM 6012 C C . HIS A 1 747 ? -37.951 -32.802 26.407 1.00 69.56 747 HIS A C 1
ATOM 6014 O O . HIS A 1 747 ? -37.911 -31.759 25.753 1.00 69.56 747 HIS A O 1
ATOM 6020 N N . ALA A 1 748 ? -38.083 -33.998 25.827 1.00 68.31 748 ALA A N 1
ATOM 6021 C CA . ALA A 1 748 ? -37.990 -34.238 24.386 1.00 68.31 748 ALA A CA 1
ATOM 6022 C C . ALA A 1 748 ? -38.956 -33.393 23.525 1.00 68.31 748 ALA A C 1
ATOM 6024 O O . ALA A 1 748 ? -38.540 -32.863 22.496 1.00 68.31 748 ALA A O 1
ATOM 6025 N N . GLU A 1 749 ? -40.221 -33.221 23.936 1.00 70.75 749 GLU A N 1
ATOM 6026 C CA . GLU A 1 749 ? -41.217 -32.450 23.164 1.00 70.75 749 GLU A CA 1
ATOM 6027 C C . GLU A 1 749 ? -40.858 -30.961 23.048 1.00 70.75 749 GLU A C 1
ATOM 6029 O O . GLU A 1 749 ? -41.019 -30.362 21.985 1.00 70.75 749 GLU A O 1
ATOM 6034 N N . THR A 1 750 ? -40.341 -30.362 24.123 1.00 71.00 750 THR A N 1
ATOM 6035 C CA . THR A 1 750 ? -39.966 -28.941 24.154 1.00 71.00 750 THR A CA 1
ATOM 6036 C C . THR A 1 750 ? -38.657 -28.696 23.414 1.00 71.00 750 THR A C 1
ATOM 6038 O O . THR A 1 750 ? -38.520 -27.717 22.683 1.00 71.00 750 THR A O 1
ATOM 6041 N N . LEU A 1 751 ? -37.703 -29.620 23.552 1.00 72.69 751 LEU A N 1
ATOM 6042 C CA . LEU A 1 751 ? -36.425 -29.567 22.848 1.00 72.69 751 LEU A CA 1
ATOM 6043 C C . LEU A 1 751 ? -36.596 -29.687 21.323 1.00 72.69 751 LEU A C 1
ATOM 6045 O O . LEU A 1 751 ? -35.891 -29.014 20.574 1.00 72.69 751 LEU A O 1
ATOM 6049 N N . ALA A 1 752 ? -37.573 -30.469 20.854 1.00 74.75 752 ALA A N 1
ATOM 6050 C CA . ALA A 1 752 ? -37.872 -30.621 19.431 1.00 74.75 752 ALA A CA 1
ATOM 6051 C C . ALA A 1 752 ? -38.357 -29.322 18.747 1.00 74.75 752 ALA A C 1
ATOM 6053 O O . ALA A 1 752 ? -38.365 -29.253 17.520 1.00 74.75 752 ALA A O 1
ATOM 6054 N N . GLN A 1 753 ? -38.759 -28.282 19.487 1.00 80.31 753 GLN A N 1
ATOM 6055 C CA . GLN A 1 753 ? -39.223 -27.014 18.902 1.00 80.31 753 GLN A CA 1
ATOM 6056 C C . GLN A 1 753 ? -38.080 -26.089 18.440 1.00 80.31 753 GLN A C 1
ATOM 6058 O O . GLN A 1 753 ? -38.313 -25.168 17.648 1.00 80.31 753 GLN A O 1
ATOM 6063 N N . ILE A 1 754 ? -36.850 -26.329 18.911 1.00 86.38 754 ILE A N 1
ATOM 6064 C CA . ILE A 1 754 ? -35.686 -25.474 18.659 1.00 86.38 754 ILE A CA 1
ATOM 6065 C C . ILE A 1 754 ? -35.239 -25.607 17.194 1.00 86.38 754 ILE A C 1
ATOM 6067 O O . ILE A 1 754 ? -34.900 -26.685 16.718 1.00 86.38 754 ILE A O 1
ATOM 6071 N N . LYS A 1 755 ? -35.205 -24.475 16.484 1.00 89.06 755 LYS A N 1
ATOM 6072 C CA . LYS A 1 755 ? -34.797 -24.347 15.075 1.00 89.06 755 LYS A CA 1
ATOM 6073 C C . LYS A 1 755 ? -33.461 -23.636 14.887 1.00 89.06 755 LYS A C 1
ATOM 6075 O O . LYS A 1 755 ? -32.821 -23.848 13.863 1.00 89.06 755 LYS A O 1
ATOM 6080 N N . HIS A 1 756 ? -33.034 -22.789 15.823 1.00 89.56 756 HIS A N 1
ATOM 6081 C CA . HIS A 1 756 ? -31.714 -22.159 15.755 1.00 89.56 756 HIS A CA 1
ATOM 6082 C C . HIS A 1 756 ? -30.977 -22.298 17.082 1.00 89.56 756 HIS A C 1
ATOM 6084 O O . HIS A 1 756 ? -31.531 -21.985 18.135 1.00 89.56 756 HIS A O 1
ATOM 6090 N N . LEU A 1 757 ? -29.726 -22.737 17.023 1.00 90.56 757 LEU A N 1
ATOM 6091 C CA . LEU A 1 757 ? -28.864 -22.888 18.189 1.00 90.56 757 LEU A CA 1
ATOM 6092 C C . LEU A 1 757 ? -27.585 -22.074 17.982 1.00 90.56 757 LEU A C 1
ATOM 6094 O O . LEU A 1 757 ? -26.932 -22.223 16.950 1.00 90.56 757 LEU A O 1
ATOM 6098 N N . ARG A 1 758 ? -27.237 -21.225 18.954 1.00 91.38 758 ARG A N 1
ATOM 6099 C CA . ARG A 1 758 ? -25.983 -20.461 18.969 1.00 91.38 758 ARG A CA 1
ATOM 6100 C C . ARG A 1 758 ? -25.208 -20.705 20.258 1.00 91.38 758 ARG A C 1
ATOM 6102 O O . ARG A 1 758 ? -25.725 -20.473 21.344 1.00 91.38 758 ARG A O 1
ATOM 6109 N N . LEU A 1 759 ? -23.958 -21.120 20.142 1.00 91.25 759 LEU A N 1
ATOM 6110 C CA . LEU A 1 759 ? -23.039 -21.279 21.264 1.00 91.25 759 LEU A CA 1
ATOM 6111 C C . LEU A 1 759 ? -21.894 -20.281 21.113 1.00 91.25 759 LEU A C 1
ATOM 6113 O O . LEU A 1 759 ? -21.325 -20.176 20.031 1.00 91.25 759 LEU A O 1
ATOM 6117 N N . GLU A 1 760 ? -21.578 -19.531 22.165 1.00 88.50 760 GLU A N 1
ATOM 6118 C CA . GLU A 1 760 ? -20.556 -18.483 22.122 1.00 88.50 760 GLU A CA 1
ATOM 6119 C C . GLU A 1 760 ? -19.727 -18.461 23.412 1.00 88.50 760 GLU A C 1
ATOM 6121 O O . GLU A 1 760 ? -20.296 -18.423 24.498 1.00 88.50 760 GLU A O 1
ATOM 6126 N N . LYS A 1 761 ? -18.391 -18.446 23.336 1.00 83.44 761 LYS A N 1
ATOM 6127 C CA . LYS A 1 761 ? -17.521 -18.318 24.528 1.00 83.44 761 LYS A CA 1
ATOM 6128 C C . LYS A 1 761 ? -17.799 -19.372 25.612 1.00 83.44 761 LYS A C 1
ATOM 6130 O O . LYS A 1 761 ? -17.898 -19.056 26.796 1.00 83.44 761 LYS A O 1
ATOM 6135 N N . LEU A 1 762 ? -17.987 -20.627 25.204 1.00 86.75 762 LEU A N 1
ATOM 6136 C CA . LEU A 1 762 ? -18.179 -21.764 26.111 1.00 86.75 762 LEU A CA 1
ATOM 6137 C C . LEU A 1 762 ? -16.857 -22.516 26.270 1.00 86.75 762 LEU A C 1
ATOM 6139 O O . LEU A 1 762 ? -16.666 -23.601 25.719 1.00 86.75 762 LEU A O 1
ATOM 6143 N N . ASP A 1 763 ? -15.913 -21.898 26.977 1.00 82.12 763 ASP A N 1
ATOM 6144 C CA . ASP A 1 763 ? -14.537 -22.394 27.071 1.00 82.12 763 ASP A CA 1
ATOM 6145 C C . ASP A 1 763 ? -14.406 -23.696 27.865 1.00 82.12 763 ASP A C 1
ATOM 6147 O O . ASP A 1 763 ? -13.428 -24.401 27.660 1.00 82.12 763 ASP A O 1
ATOM 6151 N N . ASP A 1 764 ? -15.368 -24.049 28.720 1.00 84.62 764 ASP A N 1
ATOM 6152 C CA . ASP A 1 764 ? -15.369 -25.307 29.486 1.00 84.62 764 ASP A CA 1
ATOM 6153 C C . ASP A 1 764 ? -16.130 -26.449 28.779 1.00 84.62 764 ASP A C 1
ATOM 6155 O O . ASP A 1 764 ? -16.138 -27.579 29.270 1.00 84.62 764 ASP A O 1
ATOM 6159 N N . LEU A 1 765 ? -16.774 -26.175 27.637 1.00 86.25 765 LEU A N 1
ATOM 6160 C CA . LEU A 1 765 ? -17.632 -27.136 26.945 1.00 86.25 765 LEU A CA 1
ATOM 6161 C C . LEU A 1 765 ? -16.801 -28.202 26.236 1.00 86.25 765 LEU A C 1
ATOM 6163 O O . LEU A 1 765 ? -16.202 -27.937 25.198 1.00 86.25 765 LEU A O 1
ATOM 6167 N N . GLU A 1 766 ? -16.808 -29.423 26.764 1.00 81.12 766 GLU A N 1
ATOM 6168 C CA . GLU A 1 766 ? -16.076 -30.552 26.177 1.00 81.12 766 GLU A CA 1
ATOM 6169 C C . GLU A 1 766 ? -16.911 -31.259 25.095 1.00 81.12 766 GLU A C 1
ATOM 6171 O O . GLU A 1 766 ? -16.387 -31.650 24.047 1.00 81.12 766 GLU A O 1
ATOM 6176 N N . GLN A 1 767 ? -18.222 -31.406 25.333 1.00 74.19 767 GLN A N 1
ATOM 6177 C CA . GLN A 1 767 ? -19.177 -32.059 24.432 1.00 74.19 767 GLN A CA 1
ATOM 6178 C C . GLN A 1 767 ? -20.549 -31.374 24.489 1.00 74.19 767 GLN A C 1
ATOM 6180 O O . GLN A 1 767 ? -21.065 -31.076 25.564 1.00 74.19 767 GLN A O 1
ATOM 6185 N N . MET A 1 768 ? -21.179 -31.167 23.326 1.00 74.50 768 MET A N 1
ATOM 6186 C CA . MET A 1 768 ? -22.536 -30.607 23.267 1.00 74.50 768 MET A CA 1
ATOM 6187 C C . MET A 1 768 ? -23.616 -31.643 23.648 1.00 74.50 768 MET A C 1
ATOM 6189 O O . MET A 1 768 ? -24.565 -31.287 24.346 1.00 74.50 768 MET A O 1
ATOM 6193 N N . TRP A 1 769 ? -23.462 -32.912 23.235 1.00 74.12 769 TRP A N 1
ATOM 6194 C CA . TRP A 1 769 ? -24.421 -34.005 23.481 1.00 74.12 769 TRP A CA 1
ATOM 6195 C C . TRP A 1 769 ? -23.732 -35.315 23.868 1.00 74.12 769 TRP A C 1
ATOM 6197 O O . TRP A 1 769 ? -22.727 -35.694 23.262 1.00 74.12 769 TRP A O 1
ATOM 6207 N N . LYS A 1 770 ? -24.349 -36.056 24.793 1.00 64.38 770 LYS A N 1
ATOM 6208 C CA . LYS A 1 770 ? -23.979 -37.435 25.135 1.00 64.38 770 LYS A CA 1
ATOM 6209 C C . LYS A 1 770 ? -24.801 -38.443 24.322 1.00 64.38 770 LYS A C 1
ATOM 6211 O O . LYS A 1 770 ? -25.958 -38.196 24.005 1.00 64.38 770 LYS A O 1
ATOM 6216 N N . GLN A 1 771 ? -24.194 -39.574 23.963 1.00 59.25 771 GLN A N 1
ATOM 6217 C CA . GLN A 1 771 ? -24.794 -40.594 23.095 1.00 59.25 771 GLN A CA 1
ATOM 6218 C C . GLN A 1 771 ? -26.050 -41.230 23.734 1.00 59.25 771 GLN A C 1
ATOM 6220 O O . GLN A 1 771 ? -25.925 -42.007 24.678 1.00 59.25 771 GLN A O 1
ATOM 6225 N N . ASP A 1 772 ? -27.240 -40.916 23.204 1.00 60.34 772 ASP A N 1
ATOM 6226 C CA . ASP A 1 772 ? -28.519 -41.566 23.540 1.00 60.34 772 ASP A CA 1
ATOM 6227 C C . ASP A 1 772 ? -29.525 -41.532 22.362 1.00 60.34 772 ASP A C 1
ATOM 6229 O O . ASP A 1 772 ? -29.492 -40.651 21.501 1.00 60.34 772 ASP A O 1
ATOM 6233 N N . SER A 1 773 ? -30.429 -42.510 22.355 1.00 53.47 773 SER A N 1
ATOM 6234 C CA . SER A 1 773 ? -31.412 -42.901 21.340 1.00 53.47 773 SER A CA 1
ATOM 6235 C C . SER A 1 773 ? -32.485 -41.866 20.954 1.00 53.47 773 SER A C 1
ATOM 6237 O O . SER A 1 773 ? -33.159 -42.070 19.946 1.00 53.47 773 SER A O 1
ATOM 6239 N N . ARG A 1 774 ? -32.680 -40.768 21.710 1.00 58.62 774 ARG A N 1
ATOM 6240 C CA . ARG A 1 774 ? -33.683 -39.711 21.405 1.00 58.62 774 ARG A CA 1
ATOM 6241 C C . ARG A 1 774 ? -33.112 -38.322 21.098 1.00 58.62 774 ARG A C 1
ATOM 6243 O O . ARG A 1 774 ? -33.880 -37.416 20.772 1.00 58.62 774 ARG A O 1
ATOM 6250 N N . SER A 1 775 ? -31.790 -38.160 21.138 1.00 56.47 775 SER A N 1
ATOM 6251 C CA . SER A 1 775 ? -31.076 -36.912 20.799 1.00 56.47 775 SER A CA 1
ATOM 6252 C C . SER A 1 775 ? -31.364 -36.425 19.371 1.00 56.47 775 SER A C 1
ATOM 6254 O O . SER A 1 775 ? -31.327 -35.226 19.089 1.00 56.47 775 SER A O 1
ATOM 6256 N N . ASP A 1 776 ? -31.695 -37.359 18.477 1.00 60.53 776 ASP A N 1
ATOM 6257 C CA . ASP A 1 776 ? -31.912 -37.105 17.055 1.00 60.53 776 ASP A CA 1
ATOM 6258 C C . ASP A 1 776 ? -33.116 -36.192 16.797 1.00 60.53 776 ASP A C 1
ATOM 6260 O O . ASP A 1 776 ? -33.058 -35.351 15.906 1.00 60.53 776 ASP A O 1
ATOM 6264 N N . LEU A 1 777 ? -34.182 -36.266 17.610 1.00 63.56 777 LEU A N 1
ATOM 6265 C CA . LEU A 1 777 ? -35.410 -35.469 17.428 1.00 63.56 777 LEU A CA 1
ATOM 6266 C C . LEU A 1 777 ? -35.152 -33.952 17.410 1.00 63.56 777 LEU A C 1
ATOM 6268 O O . LEU A 1 777 ? -35.827 -33.215 16.692 1.00 63.56 777 LEU A O 1
ATOM 6272 N N . ILE A 1 778 ? -34.172 -33.491 18.187 1.00 67.25 778 ILE A N 1
ATOM 6273 C CA . ILE A 1 778 ? -33.790 -32.076 18.300 1.00 67.25 778 ILE A CA 1
ATOM 6274 C C . ILE A 1 778 ? -32.980 -31.665 17.072 1.00 67.25 778 ILE A C 1
ATOM 6276 O O . ILE A 1 778 ? -33.271 -30.666 16.415 1.00 67.25 778 ILE A O 1
ATOM 6280 N N . LEU A 1 779 ? -31.976 -32.476 16.743 1.00 71.00 779 LEU A N 1
ATOM 6281 C CA . LEU A 1 779 ? -31.064 -32.250 15.628 1.00 71.00 779 LEU A CA 1
ATOM 6282 C C . LEU A 1 779 ? -31.807 -32.286 14.285 1.00 71.00 779 LEU A C 1
ATOM 6284 O O . LEU A 1 779 ? -31.512 -31.484 13.399 1.00 71.00 779 LEU A O 1
ATOM 6288 N N . HIS A 1 780 ? -32.842 -33.124 14.170 1.00 78.62 780 HIS A N 1
ATOM 6289 C CA . HIS A 1 780 ? -33.715 -33.192 13.004 1.00 78.62 780 HIS A CA 1
ATOM 6290 C C . HIS A 1 780 ? -34.414 -31.862 12.700 1.00 78.62 780 HIS A C 1
ATOM 6292 O O . HIS A 1 780 ? -34.594 -31.545 11.525 1.00 78.62 780 HIS A O 1
ATOM 6298 N N . ASN A 1 781 ? -34.792 -31.073 13.712 1.00 81.12 781 ASN A N 1
ATOM 6299 C CA . ASN A 1 781 ? -35.586 -29.848 13.542 1.00 81.12 781 ASN A CA 1
ATOM 6300 C C . ASN A 1 781 ? -34.756 -28.559 13.443 1.00 81.12 781 ASN A C 1
ATOM 6302 O O . ASN A 1 781 ? -35.296 -27.516 13.054 1.00 81.12 781 ASN A O 1
ATOM 6306 N N . LEU A 1 782 ? -33.455 -28.618 13.741 1.00 87.38 782 LEU A N 1
ATOM 6307 C CA . LEU A 1 782 ? -32.555 -27.473 13.617 1.00 87.38 782 LEU A CA 1
ATOM 6308 C C . LEU A 1 782 ? -32.415 -27.033 12.154 1.00 87.38 782 LEU A C 1
ATOM 6310 O O . LEU A 1 782 ? -32.069 -27.821 11.283 1.00 87.38 782 LEU A O 1
ATOM 6314 N N . GLY A 1 783 ? -32.657 -25.746 11.903 1.00 87.62 783 GLY A N 1
ATOM 6315 C CA . GLY A 1 783 ? -32.453 -25.060 10.628 1.00 87.62 783 GLY A CA 1
ATOM 6316 C C . GLY A 1 783 ? -31.160 -24.238 10.561 1.00 87.62 783 GLY A C 1
ATOM 6317 O O . GLY A 1 783 ? -30.652 -24.006 9.465 1.00 87.62 783 GLY A O 1
ATOM 6318 N N . SER A 1 784 ? -30.609 -23.821 11.707 1.00 91.00 784 SER A N 1
ATOM 6319 C CA . SER A 1 784 ? -29.361 -23.049 11.792 1.00 91.00 784 SER A CA 1
ATOM 6320 C C . SER A 1 784 ? -28.543 -23.415 13.027 1.00 91.00 784 SER A C 1
ATOM 6322 O O . SER A 1 784 ? -29.101 -23.508 14.123 1.00 91.00 784 SER A O 1
ATOM 6324 N N . LEU A 1 785 ? -27.226 -23.539 12.867 1.00 92.19 785 LEU A N 1
ATOM 6325 C CA . LEU A 1 785 ? -26.287 -23.816 13.954 1.00 92.19 785 LEU A CA 1
ATOM 6326 C C . LEU A 1 785 ? -25.072 -22.885 13.871 1.00 92.19 785 LEU A C 1
ATOM 6328 O O . LEU A 1 785 ? -24.386 -22.849 12.851 1.00 92.19 785 LEU A O 1
ATOM 6332 N N . GLU A 1 786 ? -24.809 -22.151 14.950 1.00 92.38 786 GLU A N 1
ATOM 6333 C CA . GLU A 1 786 ? -23.647 -21.269 15.094 1.00 92.38 786 GLU A CA 1
ATOM 6334 C C . GLU A 1 786 ? -22.837 -21.659 16.335 1.00 92.38 786 GLU A C 1
ATOM 6336 O O . GLU A 1 786 ? -23.391 -21.743 17.430 1.00 92.38 786 GLU A O 1
ATOM 6341 N N . VAL A 1 787 ? -21.530 -21.875 16.189 1.00 92.31 787 VAL A N 1
ATOM 6342 C CA . VAL A 1 787 ? -20.618 -22.151 17.312 1.00 92.31 787 VAL A CA 1
ATOM 6343 C C . VAL A 1 787 ? -19.402 -21.238 17.201 1.00 92.31 787 VAL A C 1
ATOM 6345 O O . VAL A 1 787 ? -18.675 -21.288 16.213 1.00 92.31 787 VAL A O 1
ATOM 6348 N N . VAL A 1 788 ? -19.209 -20.366 18.187 1.00 89.50 788 VAL A N 1
ATOM 6349 C CA . VAL A 1 788 ? -18.216 -19.286 18.165 1.00 89.50 788 VAL A CA 1
ATOM 6350 C C . VAL A 1 788 ? -17.396 -19.313 19.455 1.00 89.50 788 VAL A C 1
ATOM 6352 O O . VAL A 1 788 ? -17.958 -19.436 20.539 1.00 89.50 788 VAL A O 1
ATOM 6355 N N . GLU A 1 789 ? -16.070 -19.208 19.378 1.00 87.06 789 GLU A N 1
ATOM 6356 C CA . GLU A 1 789 ? -15.191 -19.102 20.561 1.00 87.06 789 GLU A CA 1
ATOM 6357 C C . GLU A 1 789 ? -15.391 -20.222 21.619 1.00 87.06 789 GLU A C 1
ATOM 6359 O O . GLU A 1 789 ? -15.286 -19.986 22.817 1.00 87.06 789 GLU A O 1
ATOM 6364 N N . CYS A 1 790 ? -15.711 -21.458 21.215 1.00 87.62 790 CYS A N 1
ATOM 6365 C CA . CYS A 1 790 ? -15.867 -22.599 22.135 1.00 87.62 790 CYS A CA 1
ATOM 6366 C C . CYS A 1 790 ? -14.571 -23.426 22.170 1.00 87.62 790 CYS A C 1
ATOM 6368 O O . CYS A 1 790 ? -14.421 -24.407 21.438 1.00 87.62 790 CYS A O 1
ATOM 6370 N N . ASN A 1 791 ? -13.591 -22.990 22.968 1.00 85.38 791 ASN A N 1
ATOM 6371 C CA . ASN A 1 791 ? -12.208 -23.460 22.830 1.00 85.38 791 ASN A CA 1
ATOM 6372 C C . ASN A 1 791 ? -11.925 -24.879 23.357 1.00 85.38 791 ASN A C 1
ATOM 6374 O O . ASN A 1 791 ? -10.933 -25.455 22.917 1.00 85.38 791 ASN A O 1
ATOM 6378 N N . SER A 1 792 ? -12.755 -25.461 24.233 1.00 87.19 792 SER A N 1
ATOM 6379 C CA . SER A 1 792 ? -12.571 -26.851 24.713 1.00 87.19 792 SER A CA 1
ATOM 6380 C C . SER A 1 792 ? -13.358 -27.906 23.933 1.00 87.19 792 SER A C 1
ATOM 6382 O O . SER A 1 792 ? -13.154 -29.102 24.150 1.00 87.19 792 SER A O 1
ATOM 6384 N N . LEU A 1 793 ? -14.228 -27.494 23.006 1.00 86.12 793 LEU A N 1
ATOM 6385 C CA . LEU A 1 793 ? -15.100 -28.411 22.277 1.00 86.12 793 LEU A CA 1
ATOM 6386 C C . LEU A 1 793 ? -14.277 -29.255 21.300 1.00 86.12 793 LEU A C 1
ATOM 6388 O O . LEU A 1 793 ? -13.651 -28.697 20.407 1.00 86.12 793 LEU A O 1
ATOM 6392 N N . ILE A 1 794 ? -14.297 -30.587 21.432 1.00 81.31 794 ILE A N 1
ATOM 6393 C CA . ILE A 1 794 ? -13.467 -31.484 20.596 1.00 81.31 794 ILE A CA 1
ATOM 6394 C C . ILE A 1 794 ? -14.189 -31.918 19.309 1.00 81.31 794 ILE A C 1
ATOM 6396 O O . ILE A 1 794 ? -13.562 -32.009 18.248 1.00 81.31 794 ILE A O 1
ATOM 6400 N N . THR A 1 795 ? -15.499 -32.173 19.395 1.00 78.19 795 THR A N 1
ATOM 6401 C CA . THR A 1 795 ? -16.391 -32.582 18.290 1.00 78.19 795 THR A CA 1
ATOM 6402 C C . THR A 1 795 ? -17.761 -31.925 18.454 1.00 78.19 795 THR A C 1
ATOM 6404 O O . THR A 1 795 ? -18.247 -31.838 19.582 1.00 78.19 795 THR A O 1
ATOM 6407 N N . LEU A 1 796 ? -18.419 -31.525 17.360 1.00 80.50 796 LEU A N 1
ATOM 6408 C CA . LEU A 1 796 ? -19.711 -30.819 17.415 1.00 80.50 796 LEU A CA 1
ATOM 6409 C C . LEU A 1 796 ? -20.857 -31.703 17.933 1.00 80.50 796 LEU A C 1
ATOM 6411 O O . LEU A 1 796 ? -21.658 -31.271 18.754 1.00 80.50 796 LEU A O 1
ATOM 6415 N N . VAL A 1 797 ? -20.950 -32.942 17.443 1.00 77.50 797 VAL A N 1
ATOM 6416 C CA . VAL A 1 797 ? -22.039 -33.880 17.760 1.00 77.50 797 VAL A CA 1
ATOM 6417 C C . VAL A 1 797 ? -21.546 -35.335 17.802 1.00 77.50 797 VAL A C 1
ATOM 6419 O O . VAL A 1 797 ? -20.577 -35.662 17.112 1.00 77.50 797 VAL A O 1
ATOM 6422 N N . PRO A 1 798 ? -22.204 -36.224 18.576 1.00 73.31 798 PRO A N 1
ATOM 6423 C CA . PRO A 1 798 ? -21.913 -37.660 18.587 1.00 73.31 798 PRO A CA 1
ATOM 6424 C C . PRO A 1 798 ? -22.195 -38.336 17.231 1.00 73.31 798 PRO A C 1
ATOM 6426 O O . PRO A 1 798 ? -22.901 -37.800 16.382 1.00 73.31 798 PRO A O 1
ATOM 6429 N N . THR A 1 799 ? -21.658 -39.541 17.018 1.00 72.19 799 THR A N 1
ATOM 6430 C CA . THR A 1 799 ? -21.710 -40.267 15.728 1.00 72.19 799 THR A CA 1
ATOM 6431 C C . THR A 1 799 ? -23.115 -40.617 15.235 1.00 72.19 799 THR A C 1
ATOM 6433 O O . THR A 1 799 ? -23.303 -40.747 14.031 1.00 72.19 799 THR A O 1
ATOM 6436 N N . SER A 1 800 ? -24.092 -40.769 16.132 1.00 72.50 800 SER A N 1
ATOM 6437 C CA . SER A 1 800 ? -25.480 -41.106 15.783 1.00 72.50 800 SER A CA 1
ATOM 6438 C C . SER A 1 800 ? -26.337 -39.902 15.376 1.00 72.50 800 SER A C 1
ATOM 6440 O O . SER A 1 800 ? -27.455 -40.103 14.921 1.00 72.50 800 SER A O 1
ATOM 6442 N N . ALA A 1 801 ? -25.831 -38.674 15.529 1.00 78.00 801 ALA A N 1
ATOM 6443 C CA . ALA A 1 801 ? -26.591 -37.450 15.292 1.00 78.00 801 ALA A CA 1
ATOM 6444 C C . ALA A 1 801 ? -27.075 -37.294 13.836 1.00 78.00 801 ALA A C 1
ATOM 6446 O O . ALA A 1 801 ? -26.366 -37.626 12.885 1.00 78.00 801 ALA A O 1
ATOM 6447 N N . SER A 1 802 ? -28.256 -36.695 13.649 1.00 82.88 802 SER A N 1
ATOM 6448 C CA . SER A 1 802 ? -28.823 -36.435 12.319 1.00 82.88 802 SER A CA 1
ATOM 6449 C C . SER A 1 802 ? -29.498 -35.056 12.200 1.00 82.88 802 SER A C 1
ATOM 6451 O O . SER A 1 802 ? -30.510 -34.782 12.836 1.00 82.88 802 SER A O 1
ATOM 6453 N N . PHE A 1 803 ? -28.997 -34.221 11.289 1.00 86.50 803 PHE A N 1
ATOM 6454 C CA . PHE A 1 803 ? -29.455 -32.877 10.924 1.00 86.50 803 PHE A CA 1
ATOM 6455 C C . PHE A 1 803 ? -30.299 -32.840 9.636 1.00 86.50 803 PHE A C 1
ATOM 6457 O O . PHE A 1 803 ? -29.833 -32.385 8.596 1.00 86.50 803 PHE A O 1
ATOM 6464 N N . GLN A 1 804 ? -31.566 -33.256 9.683 1.00 82.81 804 GLN A N 1
ATOM 6465 C CA . GLN A 1 804 ? -32.403 -33.328 8.467 1.00 82.81 804 GLN A CA 1
ATOM 6466 C C . GLN A 1 804 ? -32.819 -31.970 7.872 1.00 82.81 804 GLN A C 1
ATOM 6468 O O . GLN A 1 804 ? -33.001 -31.875 6.659 1.00 82.81 804 GLN A O 1
ATOM 6473 N N . ASN A 1 805 ? -32.994 -30.929 8.695 1.00 87.06 805 ASN A N 1
ATOM 6474 C CA . ASN A 1 805 ? -33.532 -29.631 8.256 1.00 87.06 805 ASN A CA 1
ATOM 6475 C C . ASN A 1 805 ? -32.507 -28.483 8.254 1.00 87.06 805 ASN A C 1
ATOM 6477 O O . ASN A 1 805 ? -32.882 -27.336 7.989 1.00 87.06 805 ASN A O 1
ATOM 6481 N N . LEU A 1 806 ? -31.232 -28.767 8.535 1.00 91.62 806 LEU A N 1
ATOM 6482 C CA . LEU A 1 806 ? -30.215 -27.735 8.723 1.00 91.62 806 LEU A CA 1
ATOM 6483 C C . LEU A 1 806 ? -29.850 -27.077 7.388 1.00 91.62 806 LEU A C 1
ATOM 6485 O O . LEU A 1 806 ? -29.456 -27.765 6.454 1.00 91.62 806 LEU A O 1
ATOM 6489 N N . ARG A 1 807 ? -29.970 -25.745 7.310 1.00 91.50 807 ARG A N 1
ATOM 6490 C CA . ARG A 1 807 ? -29.688 -24.934 6.109 1.00 91.50 807 ARG A CA 1
ATOM 6491 C C . ARG A 1 807 ? -28.431 -24.085 6.227 1.00 91.50 807 ARG A C 1
ATOM 6493 O O . ARG A 1 807 ? -27.775 -23.841 5.221 1.00 91.50 807 ARG A O 1
ATOM 6500 N N . PHE A 1 808 ? -28.113 -23.630 7.434 1.00 89.38 808 PHE A N 1
ATOM 6501 C CA . PHE A 1 808 ? -26.980 -22.748 7.691 1.00 89.38 808 PHE A CA 1
ATOM 6502 C C . PHE A 1 808 ? -26.127 -23.293 8.832 1.00 89.38 808 PHE A C 1
ATOM 6504 O O . PHE A 1 808 ? -26.649 -23.626 9.901 1.00 89.38 808 PHE A O 1
ATOM 6511 N N . MET A 1 809 ? -24.818 -23.363 8.608 1.00 94.19 809 MET A N 1
ATOM 6512 C CA . MET A 1 809 ? -23.853 -23.759 9.624 1.00 94.19 809 MET A CA 1
ATOM 6513 C C . MET A 1 809 ? -22.663 -22.799 9.627 1.00 94.19 809 MET A C 1
ATOM 6515 O O . MET A 1 809 ? -22.006 -22.619 8.601 1.00 94.19 809 MET A O 1
ATOM 6519 N N . ARG A 1 810 ? -22.363 -22.219 10.794 1.00 93.00 810 ARG A N 1
ATOM 6520 C CA . ARG A 1 810 ? -21.162 -21.407 11.016 1.00 93.00 810 ARG A CA 1
ATOM 6521 C C . ARG A 1 810 ? -20.395 -21.903 12.229 1.00 93.00 810 ARG A C 1
ATOM 6523 O O . ARG A 1 810 ? -20.964 -22.012 13.313 1.00 93.00 810 ARG A O 1
ATOM 6530 N N . VAL A 1 811 ? -19.095 -22.110 12.064 1.00 92.94 811 VAL A N 1
ATOM 6531 C CA . VAL A 1 811 ? -18.187 -22.385 13.179 1.00 92.94 811 VAL A CA 1
ATOM 6532 C C . VAL A 1 811 ? -16.980 -21.463 13.096 1.00 92.94 811 VAL A C 1
ATOM 6534 O O . VAL A 1 811 ? -16.281 -21.468 12.084 1.00 92.94 811 VAL A O 1
ATOM 6537 N N . SER A 1 812 ? -16.732 -20.660 14.133 1.00 90.56 812 SER A N 1
ATOM 6538 C CA . SER A 1 812 ? -15.572 -19.766 14.162 1.00 90.56 812 SER A CA 1
ATOM 6539 C C . SER A 1 812 ? -14.843 -19.755 15.500 1.00 90.56 812 SER A C 1
ATOM 6541 O O . SER A 1 812 ? -15.443 -19.924 16.558 1.00 90.56 812 SER A O 1
ATOM 6543 N N . ASP A 1 813 ? -13.523 -19.579 15.460 1.00 87.44 813 ASP A N 1
ATOM 6544 C CA . ASP A 1 813 ? -12.684 -19.346 16.647 1.00 87.44 813 ASP A CA 1
ATOM 6545 C C . ASP A 1 813 ? -12.762 -20.471 17.711 1.00 87.44 813 ASP A C 1
ATOM 6547 O O . ASP A 1 813 ? -12.477 -20.258 18.886 1.00 87.44 813 ASP A O 1
ATOM 6551 N N . CYS A 1 814 ? -13.135 -21.694 17.313 1.00 88.12 814 CYS A N 1
ATOM 6552 C CA . CYS A 1 814 ? -13.254 -22.859 18.197 1.00 88.12 814 CYS A CA 1
ATOM 6553 C C . CYS A 1 814 ? -11.958 -23.675 18.176 1.00 88.12 814 CYS A C 1
ATOM 6555 O O . CYS A 1 814 ? -11.824 -24.645 17.426 1.00 88.12 814 CYS A O 1
ATOM 6557 N N . ASN A 1 815 ? -10.967 -23.256 18.966 1.00 85.56 815 ASN A N 1
ATOM 6558 C CA . ASN A 1 815 ? -9.613 -23.791 18.829 1.00 85.56 815 ASN A CA 1
ATOM 6559 C C . ASN A 1 815 ? -9.449 -25.252 19.249 1.00 85.56 815 ASN A C 1
ATOM 6561 O O . ASN A 1 815 ? -8.517 -25.857 18.752 1.00 85.56 815 ASN A O 1
ATOM 6565 N N . GLY A 1 816 ? -10.301 -25.830 20.100 1.00 84.38 816 GLY A N 1
ATOM 6566 C CA . GLY A 1 816 ? -10.211 -27.244 20.503 1.00 84.38 816 GLY A CA 1
ATOM 6567 C C . GLY A 1 816 ? -10.807 -28.238 19.504 1.00 84.38 816 GLY A C 1
ATOM 6568 O O . GLY A 1 816 ? -10.548 -29.441 19.609 1.00 84.38 816 GLY A O 1
ATOM 6569 N N . LEU A 1 817 ? -11.583 -27.749 18.531 1.00 89.06 817 LEU A N 1
ATOM 6570 C CA . LEU A 1 817 ? -12.383 -28.579 17.637 1.00 89.06 817 LEU A CA 1
ATOM 6571 C C . LEU A 1 817 ? -11.475 -29.294 16.642 1.00 89.06 817 LEU A C 1
ATOM 6573 O O . LEU A 1 817 ? -10.828 -28.643 15.828 1.00 89.06 817 LEU A O 1
ATOM 6577 N N . ARG A 1 818 ? -11.435 -30.631 16.690 1.00 87.94 818 ARG A N 1
ATOM 6578 C CA . ARG A 1 818 ? -10.593 -31.457 15.801 1.00 87.94 818 ARG A CA 1
ATOM 6579 C C . ARG A 1 818 ? -11.315 -31.871 14.526 1.00 87.94 818 ARG A C 1
ATOM 6581 O O . ARG A 1 818 ? -10.689 -31.965 13.471 1.00 87.94 818 ARG A O 1
ATOM 6588 N N . SER A 1 819 ? -12.619 -32.115 14.637 1.00 88.00 819 SER A N 1
ATOM 6589 C CA . SER A 1 819 ? -13.508 -32.391 13.511 1.00 88.00 819 SER A CA 1
ATOM 6590 C C . SER A 1 819 ? -14.884 -31.778 13.728 1.00 88.00 819 SER A C 1
ATOM 6592 O O . SER A 1 819 ? -15.309 -31.598 14.871 1.00 88.00 819 SER A O 1
ATOM 6594 N N . LEU A 1 820 ? -15.572 -31.436 12.637 1.00 88.38 820 LEU A N 1
ATOM 6595 C CA . LEU A 1 820 ? -16.902 -30.839 12.704 1.00 88.38 820 LEU A CA 1
ATOM 6596 C C . LEU A 1 820 ? -17.966 -31.917 12.921 1.00 88.38 820 LEU A C 1
ATOM 6598 O O . LEU A 1 820 ? -18.685 -31.878 13.908 1.00 88.38 820 LEU A O 1
ATOM 6602 N N . VAL A 1 821 ? -18.064 -32.899 12.028 1.00 87.19 821 VAL A N 1
ATOM 6603 C CA . VAL A 1 821 ? -19.100 -33.947 12.066 1.00 87.19 821 VAL A CA 1
ATOM 6604 C C . VAL A 1 821 ? -18.530 -35.296 11.644 1.00 87.19 821 VAL A C 1
ATOM 6606 O O . VAL A 1 821 ? -17.484 -35.346 11.014 1.00 87.19 821 VAL A O 1
ATOM 6609 N N . THR A 1 822 ? -19.209 -36.403 11.942 1.00 85.94 822 THR A N 1
ATOM 6610 C CA . THR A 1 822 ? -18.827 -37.724 11.399 1.00 85.94 822 THR A CA 1
ATOM 6611 C C . THR A 1 822 ? -19.488 -37.972 10.042 1.00 85.94 822 THR A C 1
ATOM 6613 O O . THR A 1 822 ? -20.463 -37.305 9.695 1.00 85.94 822 THR A O 1
ATOM 6616 N N . ALA A 1 823 ? -18.995 -38.944 9.270 1.00 83.06 823 ALA A N 1
ATOM 6617 C CA . ALA A 1 823 ? -19.580 -39.320 7.978 1.00 83.06 823 ALA A CA 1
ATOM 6618 C C . ALA A 1 823 ? -21.094 -39.615 8.051 1.00 83.06 823 ALA A C 1
ATOM 6620 O O . ALA A 1 823 ? -21.841 -39.182 7.176 1.00 83.06 823 ALA A O 1
ATOM 6621 N N . ALA A 1 824 ? -21.558 -40.290 9.110 1.00 80.75 824 ALA A N 1
ATOM 6622 C CA . ALA A 1 824 ? -22.979 -40.579 9.327 1.00 80.75 824 ALA A CA 1
ATOM 6623 C C . ALA A 1 824 ? -23.808 -39.292 9.483 1.00 80.75 824 ALA A C 1
ATOM 6625 O O . ALA A 1 824 ? -24.838 -39.118 8.834 1.00 80.75 824 ALA A O 1
ATOM 6626 N N . VAL A 1 825 ? -23.301 -38.343 10.271 1.00 85.56 825 VAL A N 1
ATOM 6627 C CA . VAL A 1 825 ? -23.929 -37.032 10.466 1.00 85.56 825 VAL A CA 1
ATOM 6628 C C . VAL A 1 825 ? -23.908 -36.226 9.165 1.00 85.56 825 VAL A C 1
ATOM 6630 O O . VAL A 1 825 ? -24.908 -35.610 8.809 1.00 85.56 825 VAL A O 1
ATOM 6633 N N . ALA A 1 826 ? -22.808 -36.247 8.408 1.00 86.94 826 ALA A N 1
ATOM 6634 C CA . ALA A 1 826 ? -22.696 -35.507 7.152 1.00 86.94 826 ALA A CA 1
ATOM 6635 C C . ALA A 1 826 ? -23.780 -35.901 6.130 1.00 86.94 826 ALA A C 1
ATOM 6637 O O . ALA A 1 826 ? -24.296 -35.035 5.431 1.00 86.94 826 ALA A O 1
ATOM 6638 N N . LYS A 1 827 ? -24.204 -37.174 6.099 1.00 84.69 827 LYS A N 1
ATOM 6639 C CA . LYS A 1 827 ? -25.296 -37.648 5.223 1.00 84.69 827 LYS A CA 1
ATOM 6640 C C . LYS A 1 827 ? -26.654 -37.054 5.543 1.00 84.69 827 LYS A C 1
ATOM 6642 O O . LYS A 1 827 ? -27.510 -36.976 4.669 1.00 84.69 827 LYS A O 1
ATOM 6647 N N . SER A 1 828 ? -26.867 -36.658 6.790 1.00 86.81 828 SER A N 1
ATOM 6648 C CA . SER A 1 828 ? -28.129 -36.047 7.185 1.00 86.81 828 SER A CA 1
ATOM 6649 C C . SER A 1 828 ? -28.263 -34.599 6.700 1.00 86.81 828 SER A C 1
ATOM 6651 O O . SER A 1 828 ? -29.392 -34.147 6.536 1.00 86.81 828 SER A O 1
ATOM 6653 N N . LEU A 1 829 ? -27.151 -33.911 6.383 1.00 87.69 829 LEU A N 1
ATOM 6654 C CA . LEU A 1 829 ? -27.066 -32.489 5.997 1.00 87.69 829 LEU A CA 1
ATOM 6655 C C . LEU A 1 829 ? -27.586 -32.190 4.574 1.00 87.69 829 LEU A C 1
ATOM 6657 O O . LEU A 1 829 ? -27.045 -31.355 3.850 1.00 87.69 829 LEU A O 1
ATOM 6661 N N . VAL A 1 830 ? -28.664 -32.850 4.157 1.00 85.69 830 VAL A N 1
ATOM 6662 C CA . VAL A 1 830 ? -29.210 -32.767 2.794 1.00 85.69 830 VAL A CA 1
ATOM 6663 C C . VAL A 1 830 ? -29.810 -31.399 2.452 1.00 85.69 830 VAL A C 1
ATOM 6665 O O . VAL A 1 830 ? -29.900 -31.058 1.276 1.00 85.69 830 VAL A O 1
ATOM 6668 N N . GLN A 1 831 ? -30.228 -30.614 3.451 1.00 88.19 831 GLN A N 1
ATOM 6669 C CA . GLN A 1 831 ? -30.811 -29.275 3.267 1.00 88.19 831 GLN A CA 1
ATOM 6670 C C . GLN A 1 831 ? -29.787 -28.138 3.394 1.00 88.19 831 GLN A C 1
ATOM 6672 O O . GLN A 1 831 ? -30.173 -26.972 3.276 1.00 88.19 831 GLN A O 1
ATOM 6677 N N . LEU A 1 832 ? -28.512 -28.455 3.649 1.00 90.94 832 LEU A N 1
ATOM 6678 C CA . LEU A 1 832 ? -27.493 -27.453 3.939 1.00 90.94 832 LEU A CA 1
ATOM 6679 C C . LEU A 1 832 ? -27.223 -26.608 2.696 1.00 90.94 832 LEU A C 1
ATOM 6681 O O . LEU A 1 832 ? -26.871 -27.154 1.659 1.00 90.94 832 LEU A O 1
ATOM 6685 N N . TRP A 1 833 ? -27.403 -25.295 2.818 1.00 89.56 833 TRP A N 1
ATOM 6686 C CA . TRP A 1 833 ? -27.224 -24.320 1.741 1.00 89.56 833 TRP A CA 1
ATOM 6687 C C . TRP A 1 833 ? -25.875 -23.602 1.826 1.00 89.56 833 TRP A C 1
ATOM 6689 O O . TRP A 1 833 ? -25.238 -23.366 0.802 1.00 89.56 833 TRP A O 1
ATOM 6699 N N . CYS A 1 834 ? -25.416 -23.311 3.047 1.00 88.19 834 CYS A N 1
ATOM 6700 C CA . CYS A 1 834 ? -24.197 -22.548 3.302 1.00 88.19 834 CYS A CA 1
ATOM 6701 C C . CYS A 1 834 ? -23.437 -23.105 4.515 1.00 88.19 834 CYS A C 1
ATOM 6703 O O . CYS A 1 834 ? -24.033 -23.383 5.567 1.00 88.19 834 CYS A O 1
ATOM 6705 N N . MET A 1 835 ? -22.120 -23.258 4.356 1.00 93.06 835 MET A N 1
ATOM 6706 C CA . MET A 1 835 ? -21.203 -23.732 5.393 1.00 93.06 835 MET A CA 1
ATOM 6707 C C . MET A 1 835 ? -19.971 -22.827 5.474 1.00 93.06 835 MET A C 1
ATOM 6709 O O . MET A 1 835 ? -19.170 -22.795 4.539 1.00 93.06 835 MET A O 1
ATOM 6713 N N . TRP A 1 836 ? -19.791 -22.145 6.610 1.00 91.31 836 TRP A N 1
ATOM 6714 C CA . TRP A 1 836 ? -18.637 -21.273 6.866 1.00 91.31 836 TRP A CA 1
ATOM 6715 C C . TRP A 1 836 ? -17.852 -21.725 8.089 1.00 91.31 836 TRP A C 1
ATOM 6717 O O . TRP A 1 836 ? -18.403 -21.846 9.187 1.00 91.31 836 TRP A O 1
ATOM 6727 N N . ILE A 1 837 ? -16.551 -21.940 7.905 1.00 91.94 837 ILE A N 1
ATOM 6728 C CA . ILE A 1 837 ? -15.662 -22.399 8.971 1.00 91.94 837 ILE A CA 1
ATOM 6729 C C . ILE A 1 837 ? -14.415 -21.525 8.992 1.00 91.94 837 ILE A C 1
ATOM 6731 O O . ILE A 1 837 ? -13.678 -21.466 8.003 1.00 91.94 837 ILE A O 1
ATOM 6735 N N . SER A 1 838 ? -14.161 -20.859 10.121 1.00 88.00 838 SER A N 1
ATOM 6736 C CA . SER A 1 838 ? -13.015 -19.957 10.238 1.00 88.00 838 SER A CA 1
ATOM 6737 C C . SER A 1 838 ? -12.265 -20.021 11.567 1.00 88.00 838 SER A C 1
ATOM 6739 O O . SER A 1 838 ? -12.819 -20.363 12.604 1.00 88.00 838 SER A O 1
ATOM 6741 N N . ASN A 1 839 ? -10.963 -19.719 11.550 1.00 83.56 839 ASN A N 1
ATOM 6742 C CA . ASN A 1 839 ? -10.122 -19.564 12.752 1.00 83.56 839 ASN A CA 1
ATOM 6743 C C . ASN A 1 839 ? -10.116 -20.757 13.747 1.00 83.56 839 ASN A C 1
ATOM 6745 O O . ASN A 1 839 ? -9.784 -20.579 14.917 1.00 83.56 839 ASN A O 1
ATOM 6749 N N . CYS A 1 840 ? -10.469 -21.976 13.325 1.00 86.88 840 CYS A N 1
ATOM 6750 C CA . CYS A 1 840 ? -10.450 -23.171 14.181 1.00 86.88 840 CYS A CA 1
ATOM 6751 C C . CYS A 1 840 ? -9.096 -23.884 14.058 1.00 86.88 840 CYS A C 1
ATOM 6753 O O . CYS A 1 840 ? -8.880 -24.694 13.154 1.00 86.88 840 CYS A O 1
ATOM 6755 N N . ASN A 1 841 ? -8.146 -23.540 14.933 1.00 83.50 841 ASN A N 1
ATOM 6756 C CA . ASN A 1 841 ? -6.740 -23.876 14.706 1.00 83.50 841 ASN A CA 1
ATOM 6757 C C . ASN A 1 841 ? -6.367 -25.351 14.918 1.00 83.50 841 ASN A C 1
ATOM 6759 O O . ASN A 1 841 ? -5.455 -25.792 14.223 1.00 83.50 841 ASN A O 1
ATOM 6763 N N . GLU A 1 842 ? -7.037 -26.113 15.797 1.00 88.12 842 GLU A N 1
ATOM 6764 C CA . GLU A 1 842 ? -6.776 -27.559 15.981 1.00 88.12 842 GLU A CA 1
ATOM 6765 C C . GLU A 1 842 ? -7.571 -28.468 15.037 1.00 88.12 842 GLU A C 1
ATOM 6767 O O . GLU A 1 842 ? -7.365 -29.684 15.041 1.00 88.12 842 GLU A O 1
ATOM 6772 N N . MET A 1 843 ? -8.438 -27.905 14.195 1.00 89.94 843 MET A N 1
ATOM 6773 C CA . MET A 1 843 ? -9.260 -28.683 13.273 1.00 89.94 843 MET A CA 1
ATOM 6774 C C . MET A 1 843 ? -8.373 -29.410 12.274 1.00 89.94 843 MET A C 1
ATOM 6776 O O . MET A 1 843 ? -7.614 -28.762 11.567 1.00 89.94 843 MET A O 1
ATOM 6780 N N . THR A 1 844 ? -8.452 -30.740 12.213 1.00 87.94 844 THR A N 1
ATOM 6781 C CA . THR A 1 844 ? -7.661 -31.575 11.294 1.00 87.94 844 THR A CA 1
ATOM 6782 C C . THR A 1 844 ? -8.468 -32.067 10.103 1.00 87.94 844 THR A C 1
ATOM 6784 O O . THR A 1 844 ? -7.893 -32.302 9.040 1.00 87.94 844 THR A O 1
ATOM 6787 N N . GLU A 1 845 ? -9.780 -32.207 10.251 1.00 87.38 845 GLU A N 1
ATOM 6788 C CA . GLU A 1 845 ? -10.706 -32.596 9.186 1.00 87.38 845 GLU A CA 1
ATOM 6789 C C . GLU A 1 845 ? -12.080 -31.954 9.402 1.00 87.38 845 GLU A C 1
ATOM 6791 O O . GLU A 1 845 ? -12.426 -31.659 10.540 1.00 87.38 845 GLU A O 1
ATOM 6796 N N . ILE A 1 846 ? -12.868 -31.707 8.349 1.00 89.56 846 ILE A N 1
ATOM 6797 C CA . ILE A 1 846 ? -14.250 -31.222 8.531 1.00 89.56 846 ILE A CA 1
ATOM 6798 C C . ILE A 1 846 ? -15.157 -32.409 8.874 1.00 89.56 846 ILE A C 1
ATOM 6800 O O . ILE A 1 846 ? -15.825 -32.416 9.906 1.00 89.56 846 ILE A O 1
ATOM 6804 N N . VAL A 1 847 ? -15.128 -33.452 8.051 1.00 87.50 847 VAL A N 1
ATOM 6805 C CA . VAL A 1 847 ? -15.861 -34.700 8.255 1.00 87.50 847 VAL A CA 1
ATOM 6806 C C . VAL A 1 847 ? -14.893 -35.776 8.757 1.00 87.50 847 VAL A C 1
ATOM 6808 O O . VAL A 1 847 ? -13.895 -36.069 8.101 1.00 87.50 847 VAL A O 1
ATOM 6811 N N . ALA A 1 848 ? -15.190 -36.377 9.908 1.00 84.94 848 ALA A N 1
ATOM 6812 C CA . ALA A 1 848 ? -14.443 -37.484 10.495 1.00 84.94 848 ALA A CA 1
ATOM 6813 C C . ALA A 1 848 ? -14.886 -38.840 9.936 1.00 84.94 848 ALA A C 1
ATOM 6815 O O . ALA A 1 848 ? -16.076 -39.082 9.691 1.00 84.94 848 ALA A O 1
ATOM 6816 N N . ASN A 1 849 ? -13.922 -39.745 9.759 1.00 75.81 849 ASN A N 1
ATOM 6817 C CA . ASN A 1 849 ? -14.192 -41.117 9.340 1.00 75.81 849 ASN A CA 1
ATOM 6818 C C . ASN A 1 849 ? -14.856 -41.921 10.479 1.00 75.81 849 ASN A C 1
ATOM 6820 O O . ASN A 1 849 ? -14.478 -41.769 11.638 1.00 75.81 849 ASN A O 1
ATOM 6824 N N . GLY A 1 850 ? -15.845 -42.763 10.166 1.00 67.31 850 GLY A N 1
ATOM 6825 C CA . GLY A 1 850 ? -16.603 -43.540 11.159 1.00 67.31 850 GLY A CA 1
ATOM 6826 C C . GLY A 1 850 ? -16.755 -45.013 10.772 1.00 67.31 850 GLY A C 1
ATOM 6827 O O . GLY A 1 850 ? -16.575 -45.366 9.611 1.00 67.31 850 GLY A O 1
ATOM 6828 N N . ASP A 1 851 ? -17.135 -45.865 11.731 1.00 58.22 851 ASP A N 1
ATOM 6829 C CA . ASP A 1 851 ? -17.216 -47.339 11.598 1.00 58.22 851 ASP A CA 1
ATOM 6830 C C . ASP A 1 851 ? -18.340 -47.864 10.671 1.00 58.22 851 ASP A C 1
ATOM 6832 O O . ASP A 1 851 ? -18.612 -49.067 10.613 1.00 58.22 851 ASP A O 1
ATOM 6836 N N . VAL A 1 852 ? -19.039 -46.983 9.954 1.00 57.97 852 VAL A N 1
ATOM 6837 C CA . VAL A 1 852 ? -20.253 -47.328 9.201 1.00 57.97 852 VAL A CA 1
ATOM 6838 C C . VAL A 1 852 ? -19.896 -47.655 7.756 1.00 57.97 852 VAL A C 1
ATOM 6840 O O . VAL A 1 852 ? -19.403 -46.775 7.068 1.00 57.97 852 VAL A O 1
ATOM 6843 N N . LYS A 1 853 ? -20.166 -48.881 7.285 1.00 56.22 853 LYS A N 1
ATOM 6844 C CA . LYS A 1 853 ? -19.974 -49.332 5.889 1.00 56.22 853 LYS A CA 1
ATOM 6845 C C . LYS A 1 853 ? -21.004 -48.695 4.943 1.00 56.22 853 LYS A C 1
ATOM 6847 O O . LYS A 1 853 ? -22.055 -49.292 4.725 1.00 56.22 853 LYS A O 1
ATOM 6852 N N . GLU A 1 854 ? -20.747 -47.521 4.379 1.00 57.50 854 GLU A N 1
ATOM 6853 C CA . GLU A 1 854 ? -21.680 -46.924 3.409 1.00 57.50 854 GLU A CA 1
ATOM 6854 C C . GLU A 1 854 ? -20.975 -46.094 2.334 1.00 57.50 854 GLU A C 1
ATOM 6856 O O . GLU A 1 854 ? -20.028 -45.394 2.641 1.00 57.50 854 GLU A O 1
ATOM 6861 N N . ASP A 1 855 ? -21.496 -46.068 1.103 1.00 63.06 855 ASP A N 1
ATOM 6862 C CA . ASP A 1 855 ? -20.677 -45.743 -0.080 1.00 63.06 855 ASP A CA 1
ATOM 6863 C C . ASP A 1 855 ? -20.632 -44.248 -0.520 1.00 63.06 855 ASP A C 1
ATOM 6865 O O . ASP A 1 855 ? -19.693 -43.846 -1.217 1.00 63.06 855 ASP A O 1
ATOM 6869 N N . GLU A 1 856 ? -21.592 -43.391 -0.118 1.00 79.12 856 GLU A N 1
ATOM 6870 C CA . GLU A 1 856 ? -21.702 -41.987 -0.598 1.00 79.12 856 GLU A CA 1
ATOM 6871 C C . GLU A 1 856 ? -22.321 -41.000 0.429 1.00 79.12 856 GLU A C 1
ATOM 6873 O O . GLU A 1 856 ? -23.232 -41.359 1.180 1.00 79.12 856 GLU A O 1
ATOM 6878 N N . ILE A 1 857 ? -21.835 -39.751 0.450 1.00 82.50 857 ILE A N 1
ATOM 6879 C CA . ILE A 1 857 ? -22.318 -38.573 1.195 1.00 82.50 857 ILE A CA 1
ATOM 6880 C C . ILE A 1 857 ? -22.705 -37.491 0.174 1.00 82.50 857 ILE A C 1
ATOM 6882 O O . ILE A 1 857 ? -21.880 -37.101 -0.647 1.00 82.50 857 ILE A O 1
ATOM 6886 N N . ILE A 1 858 ? -23.932 -36.966 0.234 1.00 83.31 858 ILE A N 1
ATOM 6887 C CA . ILE A 1 858 ? -24.442 -35.989 -0.744 1.00 83.31 858 ILE A CA 1
ATOM 6888 C C . ILE A 1 858 ? -24.921 -34.710 -0.041 1.00 83.31 858 ILE A C 1
ATOM 6890 O O . ILE A 1 858 ? -25.850 -34.749 0.765 1.00 83.31 858 ILE A O 1
ATOM 6894 N N . PHE A 1 859 ? -24.343 -33.565 -0.406 1.00 85.56 859 PHE A N 1
ATOM 6895 C CA . PHE A 1 859 ? -24.768 -32.218 -0.016 1.00 85.56 859 PHE A CA 1
ATOM 6896 C C . PHE A 1 859 ? -25.650 -31.601 -1.117 1.00 85.56 859 PHE A C 1
ATOM 6898 O O . PHE A 1 859 ? -25.185 -30.798 -1.925 1.00 85.56 859 PHE A O 1
ATOM 6905 N N . ASN A 1 860 ? -26.930 -31.993 -1.173 1.00 81.31 860 ASN A N 1
ATOM 6906 C CA . ASN A 1 860 ? -27.836 -31.665 -2.290 1.00 81.31 860 ASN A CA 1
ATOM 6907 C C . ASN A 1 860 ? -27.967 -30.161 -2.592 1.00 81.31 860 ASN A C 1
ATOM 6909 O O . ASN A 1 860 ? -28.013 -29.776 -3.759 1.00 81.31 860 ASN A O 1
ATOM 6913 N N . ASN A 1 861 ? -28.035 -29.323 -1.558 1.00 84.56 861 ASN A N 1
ATOM 6914 C CA . ASN A 1 861 ? -28.395 -27.908 -1.690 1.00 84.56 861 ASN A CA 1
ATOM 6915 C C . ASN A 1 861 ? -27.241 -26.943 -1.374 1.00 84.56 861 ASN A C 1
ATOM 6917 O O . ASN A 1 861 ? -27.484 -25.741 -1.321 1.00 84.56 861 ASN A O 1
ATOM 6921 N N . LEU A 1 862 ? -26.019 -27.441 -1.143 1.00 85.62 862 LEU A N 1
ATOM 6922 C CA . LEU A 1 862 ? -24.893 -26.601 -0.722 1.00 85.62 862 LEU A CA 1
ATOM 6923 C C . LEU A 1 862 ? -24.400 -25.780 -1.914 1.00 85.62 862 LEU A C 1
ATOM 6925 O O . LEU A 1 862 ? -23.838 -26.355 -2.842 1.00 85.62 862 LEU A O 1
ATOM 6929 N N . GLU A 1 863 ? -24.613 -24.465 -1.883 1.00 81.12 863 GLU A N 1
ATOM 6930 C CA . GLU A 1 863 ? -24.213 -23.538 -2.952 1.00 81.12 863 GLU A CA 1
ATOM 6931 C C . GLU A 1 863 ? -22.887 -22.833 -2.643 1.00 81.12 863 GLU A C 1
ATOM 6933 O O . GLU A 1 863 ? -22.095 -22.603 -3.561 1.00 81.12 863 GLU A O 1
ATOM 6938 N N . GLU A 1 864 ? -22.636 -22.552 -1.358 1.00 72.75 864 GLU A N 1
ATOM 6939 C CA . GLU A 1 864 ? -21.468 -21.814 -0.865 1.00 72.75 864 GLU A CA 1
ATOM 6940 C C . GLU A 1 864 ? -20.723 -22.600 0.225 1.00 72.75 864 GLU A C 1
ATOM 6942 O O . GLU A 1 864 ? -21.295 -22.970 1.261 1.00 72.75 864 GLU A O 1
ATOM 6947 N N . LEU A 1 865 ? -19.420 -22.808 0.014 1.00 85.75 865 LEU A N 1
ATOM 6948 C CA . LEU A 1 865 ? -18.512 -23.403 0.995 1.00 85.75 865 LEU A CA 1
ATOM 6949 C C . LEU A 1 865 ? -17.272 -22.521 1.185 1.00 85.75 865 LEU A C 1
ATOM 6951 O O . LEU A 1 865 ? -16.479 -22.346 0.257 1.00 85.75 865 LEU A O 1
ATOM 6955 N N . GLU A 1 866 ? -17.081 -22.029 2.412 1.00 79.62 866 GLU A N 1
ATOM 6956 C CA . GLU A 1 866 ? -15.929 -21.202 2.784 1.00 79.62 866 GLU A CA 1
ATOM 6957 C C . GLU A 1 866 ? -15.133 -21.825 3.938 1.00 79.62 866 GLU A C 1
ATOM 6959 O O . GLU A 1 866 ? -15.663 -22.089 5.023 1.00 79.62 866 GLU A O 1
ATOM 6964 N N . LEU A 1 867 ? -13.831 -22.010 3.704 1.00 85.69 867 LEU A N 1
ATOM 6965 C CA . LEU A 1 867 ? -12.853 -22.466 4.689 1.00 85.69 867 LEU A CA 1
ATOM 6966 C C . LEU A 1 867 ? -11.724 -21.435 4.809 1.00 85.69 867 LEU A C 1
ATOM 6968 O O . LEU A 1 867 ? -10.900 -21.301 3.898 1.00 85.69 867 LEU A O 1
ATOM 6972 N N . THR A 1 868 ? -11.652 -20.740 5.945 1.00 79.62 868 THR A N 1
ATOM 6973 C CA . THR A 1 868 ? -10.741 -19.598 6.114 1.00 79.62 868 THR A CA 1
ATOM 6974 C C . THR A 1 868 ? -9.905 -19.707 7.392 1.00 79.62 868 THR A C 1
ATOM 6976 O O . THR A 1 868 ? -10.422 -19.825 8.494 1.00 79.62 868 THR A O 1
ATOM 6979 N N . ASN A 1 869 ? -8.581 -19.591 7.286 1.00 77.50 869 ASN A N 1
ATOM 6980 C CA . ASN A 1 869 ? -7.673 -19.540 8.446 1.00 77.50 869 ASN A CA 1
ATOM 6981 C C . ASN A 1 869 ? -7.720 -20.790 9.360 1.00 77.50 869 ASN A C 1
ATOM 6983 O O . ASN A 1 869 ? -7.731 -20.678 10.586 1.00 77.50 869 ASN A O 1
ATOM 6987 N N . LEU A 1 870 ? -7.760 -21.992 8.770 1.00 84.75 870 LEU A N 1
ATOM 6988 C CA . LEU A 1 870 ? -7.771 -23.269 9.498 1.00 84.75 870 LEU A CA 1
ATOM 6989 C C . LEU A 1 870 ? -6.361 -23.876 9.542 1.00 84.75 870 LEU A C 1
ATOM 6991 O O . LEU A 1 870 ? -5.938 -24.617 8.650 1.00 84.75 870 LEU A O 1
ATOM 6995 N N . SER A 1 871 ? -5.609 -23.521 10.586 1.00 81.56 871 SER A N 1
ATOM 6996 C CA . SER A 1 871 ? -4.168 -23.789 10.692 1.00 81.56 871 SER A CA 1
ATOM 6997 C C . SER A 1 871 ? -3.791 -25.274 10.641 1.00 81.56 871 SER A C 1
ATOM 6999 O O . SER A 1 871 ? -2.803 -25.615 9.983 1.00 81.56 871 SER A O 1
ATOM 7001 N N . ASN A 1 872 ? -4.558 -26.162 11.291 1.00 85.94 872 ASN A N 1
ATOM 7002 C CA . ASN A 1 872 ? -4.271 -27.601 11.311 1.00 85.94 872 ASN A CA 1
ATOM 7003 C C . ASN A 1 872 ? -5.053 -28.440 10.295 1.00 85.94 872 ASN A C 1
ATOM 7005 O O . ASN A 1 872 ? -4.783 -29.642 10.206 1.00 85.94 872 ASN A O 1
ATOM 7009 N N . LEU A 1 873 ? -5.951 -27.834 9.507 1.00 86.81 873 LEU A N 1
ATOM 7010 C CA . LEU A 1 873 ? -6.858 -28.589 8.642 1.00 86.81 873 LEU A CA 1
ATOM 7011 C C . LEU A 1 873 ? -6.045 -29.374 7.629 1.00 86.81 873 LEU A C 1
ATOM 7013 O O . LEU A 1 873 ? -5.237 -28.780 6.935 1.00 86.81 873 LEU A O 1
ATOM 7017 N N . THR A 1 874 ? -6.241 -30.688 7.541 1.00 77.94 874 THR A N 1
ATOM 7018 C CA . THR A 1 874 ? -5.531 -31.576 6.608 1.00 77.94 874 THR A CA 1
ATOM 7019 C C . THR A 1 874 ? -6.390 -31.978 5.413 1.00 77.94 874 THR A C 1
ATOM 7021 O O . THR A 1 874 ? -5.847 -32.129 4.319 1.00 77.94 874 THR A O 1
ATOM 7024 N N . SER A 1 875 ? -7.708 -32.111 5.592 1.00 76.06 875 SER A N 1
ATOM 7025 C CA . SER A 1 875 ? -8.666 -32.412 4.521 1.00 76.06 875 SER A CA 1
ATOM 7026 C C . SER A 1 875 ? -10.094 -31.999 4.883 1.00 76.06 875 SER A C 1
ATOM 7028 O O . SER A 1 875 ? -10.384 -31.783 6.054 1.00 76.06 875 SER A O 1
ATOM 7030 N N . PHE A 1 876 ? -10.995 -31.881 3.905 1.00 83.25 876 PHE A N 1
ATOM 7031 C CA . PHE A 1 876 ? -12.432 -31.768 4.180 1.00 83.25 876 PHE A CA 1
ATOM 7032 C C . PHE A 1 876 ? -12.978 -33.104 4.701 1.00 83.25 876 PHE A C 1
ATOM 7034 O O . PHE A 1 876 ? -13.697 -33.112 5.690 1.00 83.25 876 PHE A O 1
ATOM 7041 N N . TYR A 1 877 ? -12.584 -34.234 4.108 1.00 81.56 877 TYR A N 1
ATOM 7042 C CA . TYR A 1 877 ? -12.966 -35.573 4.571 1.00 81.56 877 TYR A CA 1
ATOM 7043 C C . TYR A 1 877 ? -11.837 -36.591 4.362 1.00 81.56 877 TYR A C 1
ATOM 7045 O O . TYR A 1 877 ? -11.421 -36.839 3.229 1.00 81.56 877 TYR A O 1
ATOM 7053 N N . SER A 1 878 ? -11.351 -37.221 5.432 1.00 70.94 878 SER A N 1
ATOM 7054 C CA . SER A 1 878 ? -10.247 -38.190 5.338 1.00 70.94 878 SER A CA 1
ATOM 7055 C C . SER A 1 878 ? -10.674 -39.608 4.941 1.00 70.94 878 SER A C 1
ATOM 7057 O O . SER A 1 878 ? -9.817 -40.410 4.575 1.00 70.94 878 SER A O 1
ATOM 7059 N N . GLY A 1 879 ? -11.969 -39.935 5.007 1.00 71.19 879 GLY A N 1
ATOM 7060 C CA . GLY A 1 879 ? -12.490 -41.248 4.621 1.00 71.19 879 GLY A CA 1
ATOM 7061 C C . GLY A 1 879 ? -12.664 -41.401 3.108 1.00 71.19 879 GLY A C 1
ATOM 7062 O O . GLY A 1 879 ? -12.503 -40.446 2.342 1.00 71.19 879 GLY A O 1
ATOM 7063 N N . ASN A 1 880 ? -12.937 -42.629 2.669 1.00 66.50 880 ASN A N 1
ATOM 7064 C CA . ASN A 1 880 ? -12.916 -43.039 1.260 1.00 66.50 880 ASN A CA 1
ATOM 7065 C C . ASN A 1 880 ? -14.293 -43.001 0.569 1.00 66.50 880 ASN A C 1
ATOM 7067 O O . ASN A 1 880 ? -14.394 -43.431 -0.580 1.00 66.50 880 ASN A O 1
ATOM 7071 N N . TYR A 1 881 ? -15.335 -42.499 1.238 1.00 70.44 881 TYR A N 1
ATOM 7072 C CA . TYR A 1 881 ? -16.678 -42.371 0.659 1.00 70.44 881 TYR A CA 1
ATOM 7073 C C . TYR A 1 881 ? -16.783 -41.255 -0.367 1.00 70.44 881 TYR A C 1
ATOM 7075 O O . TYR A 1 881 ? -16.057 -40.259 -0.316 1.00 70.44 881 TYR A O 1
ATOM 7083 N N . THR A 1 882 ? -17.722 -41.435 -1.293 1.00 69.12 882 THR A N 1
ATOM 7084 C CA . THR A 1 882 ? -17.982 -40.470 -2.358 1.00 69.12 882 THR A CA 1
ATOM 7085 C C . THR A 1 882 ? -18.625 -39.200 -1.774 1.00 69.12 882 THR A C 1
ATOM 7087 O O . THR A 1 882 ? -19.600 -39.336 -1.047 1.00 69.12 882 THR A O 1
ATOM 7090 N N . LEU A 1 883 ? -18.128 -37.984 -2.050 1.00 76.00 883 LEU A N 1
ATOM 7091 C CA . LEU A 1 883 ? -18.765 -36.709 -1.667 1.00 76.00 883 LEU A CA 1
ATOM 7092 C C . LEU A 1 883 ? -19.424 -36.018 -2.870 1.00 76.00 883 LEU A C 1
ATOM 7094 O O . LEU A 1 883 ? -18.750 -35.542 -3.774 1.00 76.00 883 LEU A O 1
ATOM 7098 N N . ASN A 1 884 ? -20.736 -35.857 -2.891 1.00 75.62 884 ASN A N 1
ATOM 7099 C CA . ASN A 1 884 ? -21.422 -35.224 -4.016 1.00 75.62 884 ASN A CA 1
ATOM 7100 C C . ASN A 1 884 ? -21.997 -33.855 -3.626 1.00 75.62 884 ASN A C 1
ATOM 7102 O O . ASN A 1 884 ? -22.670 -33.725 -2.608 1.00 75.62 884 ASN A O 1
ATOM 7106 N N . PHE A 1 885 ? -21.737 -32.840 -4.445 1.00 78.38 885 PHE A N 1
ATOM 7107 C CA . PHE A 1 885 ? -22.132 -31.442 -4.272 1.00 78.38 885 PHE A CA 1
ATOM 7108 C C . PHE A 1 885 ? -22.847 -30.936 -5.541 1.00 78.38 885 PHE A C 1
ATOM 7110 O O . PHE A 1 885 ? -22.288 -30.144 -6.307 1.00 78.38 885 PHE A O 1
ATOM 7117 N N . PRO A 1 886 ? -24.073 -31.408 -5.826 1.00 74.94 886 PRO A N 1
ATOM 7118 C CA . PRO A 1 886 ? -24.756 -31.132 -7.089 1.00 74.94 886 PRO A CA 1
ATOM 7119 C C . PRO A 1 886 ? -25.077 -29.648 -7.339 1.00 74.94 886 PRO A C 1
ATOM 7121 O O . PRO A 1 886 ? -25.217 -29.275 -8.501 1.00 74.94 886 PRO A O 1
ATOM 7124 N N . SER A 1 887 ? -25.151 -28.815 -6.294 1.00 77.06 887 SER A N 1
ATOM 7125 C CA . SER A 1 887 ? -25.534 -27.393 -6.386 1.00 77.06 887 SER A CA 1
ATOM 7126 C C . SER A 1 887 ? -24.398 -26.404 -6.077 1.00 77.06 887 SER A C 1
ATOM 7128 O O . SER A 1 887 ? -24.638 -25.201 -6.060 1.00 77.06 887 SER A O 1
ATOM 7130 N N . LEU A 1 888 ? -23.170 -26.879 -5.827 1.00 76.75 888 LEU A N 1
ATOM 7131 C CA . LEU A 1 888 ? -22.069 -26.016 -5.379 1.00 76.75 888 LEU A CA 1
ATOM 7132 C C . LEU A 1 888 ? -21.589 -25.104 -6.510 1.00 76.75 888 LEU A C 1
ATOM 7134 O O . LEU A 1 888 ? -21.064 -25.585 -7.516 1.00 76.75 888 LEU A O 1
ATOM 7138 N N . ASN A 1 889 ? -21.747 -23.795 -6.311 1.00 67.56 889 ASN A N 1
ATOM 7139 C CA . ASN A 1 889 ? -21.381 -22.759 -7.277 1.00 67.56 889 ASN A CA 1
ATOM 7140 C C . ASN A 1 889 ? -20.020 -22.142 -6.953 1.00 67.56 889 ASN A C 1
ATOM 7142 O O . ASN A 1 889 ? -19.250 -21.845 -7.871 1.00 67.56 889 ASN A O 1
ATOM 7146 N N . GLU A 1 890 ? -19.732 -21.967 -5.660 1.00 60.69 890 GLU A N 1
ATOM 7147 C CA . GLU A 1 890 ? -18.553 -21.262 -5.168 1.00 60.69 890 GLU A CA 1
ATOM 7148 C C . GLU A 1 890 ? -17.850 -22.046 -4.052 1.00 60.69 890 GLU A C 1
ATOM 7150 O O . GLU A 1 890 ? -18.453 -22.442 -3.050 1.00 60.69 890 GLU A O 1
ATOM 7155 N N . LEU A 1 891 ? -16.543 -22.254 -4.236 1.00 77.69 891 LEU A N 1
ATOM 7156 C CA . LEU A 1 891 ? -15.654 -22.872 -3.258 1.00 77.69 891 LEU A CA 1
ATOM 7157 C C . LEU A 1 891 ? -14.471 -21.945 -2.983 1.00 77.69 891 LEU A C 1
ATOM 7159 O O . LEU A 1 891 ? -13.643 -21.710 -3.869 1.00 77.69 891 LEU A O 1
ATOM 7163 N N . GLN A 1 892 ? -14.359 -21.497 -1.733 1.00 66.19 892 GLN A N 1
ATOM 7164 C CA . GLN A 1 892 ? -13.242 -20.685 -1.266 1.00 66.19 892 GLN A CA 1
ATOM 7165 C C . GLN A 1 892 ? -12.463 -21.405 -0.165 1.00 66.19 892 GLN A C 1
ATOM 7167 O O . GLN A 1 892 ? -13.006 -21.777 0.877 1.00 66.19 892 GLN A O 1
ATOM 7172 N N . VAL A 1 893 ? -11.156 -21.569 -0.382 1.00 73.81 893 VAL A N 1
ATOM 7173 C CA . VAL A 1 893 ? -10.239 -22.118 0.623 1.00 73.81 893 VAL A CA 1
ATOM 7174 C C . VAL 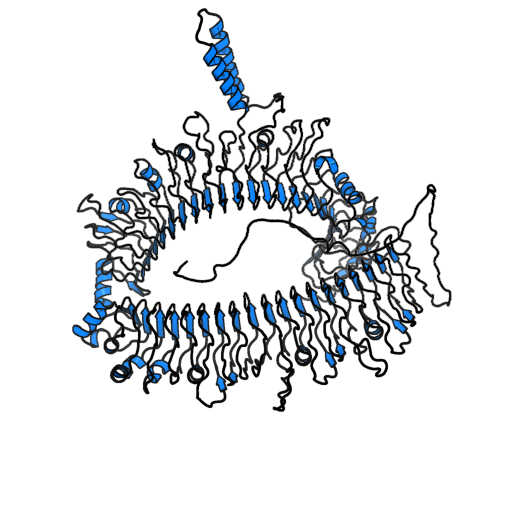A 1 893 ? -9.051 -21.176 0.774 1.00 73.81 893 VAL A C 1
ATOM 7176 O O . VAL A 1 893 ? -8.182 -21.092 -0.100 1.00 73.81 893 VAL A O 1
ATOM 7179 N N . THR A 1 894 ? -8.991 -20.466 1.902 1.00 65.50 894 THR A N 1
ATOM 7180 C CA . THR A 1 894 ? -7.952 -19.463 2.160 1.00 65.50 894 THR A CA 1
ATOM 7181 C C . THR A 1 894 ? -7.269 -19.677 3.508 1.00 65.50 894 THR A C 1
ATOM 7183 O O . THR A 1 894 ? -7.880 -20.096 4.488 1.00 65.50 894 THR A O 1
ATOM 7186 N N . ARG A 1 895 ? -5.954 -19.427 3.588 1.00 64.75 895 ARG A N 1
ATOM 7187 C CA . ARG A 1 895 ? -5.179 -19.517 4.846 1.00 64.75 895 ARG A CA 1
ATOM 7188 C C . ARG A 1 895 ? -5.331 -20.851 5.608 1.00 64.75 895 ARG A C 1
ATOM 7190 O O . ARG A 1 895 ? -5.305 -20.859 6.830 1.00 64.75 895 ARG A O 1
ATOM 7197 N N . CYS A 1 896 ? -5.443 -21.987 4.915 1.00 69.38 896 CYS A N 1
ATOM 7198 C CA . CYS A 1 896 ? -5.517 -23.329 5.526 1.00 69.38 896 CYS A CA 1
ATOM 7199 C C . CYS A 1 896 ? -4.190 -24.111 5.362 1.00 69.38 896 CYS A C 1
ATOM 7201 O O . CYS A 1 896 ? -4.090 -25.034 4.548 1.00 69.38 896 CYS A O 1
ATOM 7203 N N . PRO A 1 897 ? -3.105 -23.726 6.063 1.00 61.22 897 PRO A N 1
ATOM 7204 C CA . PRO A 1 897 ? -1.743 -24.110 5.718 1.00 61.22 897 PRO A CA 1
ATOM 7205 C C . PRO A 1 897 ? -1.424 -25.597 5.814 1.00 61.22 897 PRO A C 1
ATOM 7207 O O . PRO A 1 897 ? -0.410 -25.962 5.233 1.00 61.22 897 PRO A O 1
ATOM 7210 N N . LYS A 1 898 ? -2.172 -26.441 6.539 1.00 69.69 898 LYS A N 1
ATOM 7211 C CA . LYS A 1 898 ? -1.921 -27.897 6.636 1.00 69.69 898 LYS A CA 1
ATOM 7212 C C . LYS A 1 898 ? -2.727 -28.748 5.648 1.00 69.69 898 LYS A C 1
ATOM 7214 O O . LYS A 1 898 ? -2.486 -29.956 5.594 1.00 69.69 898 LYS A O 1
ATOM 7219 N N . MET A 1 899 ? -3.606 -28.140 4.847 1.00 72.19 899 MET A N 1
ATOM 7220 C CA . MET A 1 899 ? -4.573 -28.889 4.043 1.00 72.19 899 MET A CA 1
ATOM 7221 C C . MET A 1 899 ? -3.864 -29.526 2.858 1.00 72.19 899 MET A C 1
ATOM 7223 O O . MET A 1 899 ? -3.195 -28.818 2.117 1.00 72.19 899 MET A O 1
ATOM 7227 N N . LYS A 1 900 ? -3.960 -30.852 2.708 1.00 59.09 900 LYS A N 1
ATOM 7228 C CA . LYS A 1 900 ? -3.227 -31.642 1.705 1.00 59.09 900 LYS A CA 1
ATOM 7229 C C . LYS A 1 900 ? -4.091 -32.042 0.512 1.00 59.09 900 LYS A C 1
ATOM 7231 O O . LYS A 1 900 ? -3.588 -32.015 -0.606 1.00 59.09 900 LYS A O 1
ATOM 7236 N N . PHE A 1 901 ? -5.343 -32.421 0.764 1.00 62.19 901 PHE A N 1
ATOM 7237 C CA . PHE A 1 901 ? -6.341 -32.861 -0.219 1.00 62.19 901 PHE A CA 1
ATOM 7238 C C . PHE A 1 901 ? -7.748 -32.467 0.257 1.00 62.19 901 PHE A C 1
ATOM 7240 O O . PHE A 1 901 ? -7.934 -32.213 1.445 1.00 62.19 901 PHE A O 1
ATOM 7247 N N . PHE A 1 902 ? -8.737 -32.397 -0.641 1.00 69.12 902 PHE A N 1
ATOM 7248 C CA . PHE A 1 902 ? -10.119 -32.082 -0.252 1.00 69.12 902 PHE A CA 1
ATOM 7249 C C . PHE A 1 902 ? -10.816 -33.304 0.370 1.00 69.12 902 PHE A C 1
ATOM 7251 O O . PHE A 1 902 ? -11.206 -33.246 1.530 1.00 69.12 902 PHE A O 1
ATOM 7258 N N . SER A 1 903 ? -10.873 -34.448 -0.313 1.00 68.00 903 SER A N 1
ATOM 7259 C CA . SER A 1 903 ? -11.340 -35.724 0.259 1.00 68.00 903 SER A CA 1
ATOM 7260 C C . SER A 1 903 ? -10.441 -36.896 -0.146 1.00 68.00 903 SER A C 1
ATOM 7262 O O . SER A 1 903 ? -9.590 -36.726 -1.013 1.00 68.00 903 SER A O 1
ATOM 7264 N N . SER A 1 904 ? -10.587 -38.078 0.465 1.00 56.72 904 SER A N 1
ATOM 7265 C CA . SER A 1 904 ? -9.909 -39.296 -0.029 1.00 56.72 904 SER A CA 1
ATOM 7266 C C . SER A 1 904 ? -10.804 -40.203 -0.893 1.00 56.72 904 SER A C 1
ATOM 7268 O O . SER A 1 904 ? -10.295 -41.107 -1.547 1.00 56.72 904 SER A O 1
ATOM 7270 N N . GLY A 1 905 ? -12.121 -39.960 -0.937 1.00 59.66 905 GLY A N 1
ATOM 7271 C CA . GLY A 1 905 ? -13.072 -40.603 -1.861 1.00 59.66 905 GLY A CA 1
ATOM 7272 C C . GLY A 1 905 ? -13.498 -39.712 -3.041 1.00 59.66 905 GLY A C 1
ATOM 7273 O O . GLY A 1 905 ? -13.176 -38.522 -3.067 1.00 59.66 905 GLY A O 1
ATOM 7274 N N . ILE A 1 906 ? -14.218 -40.294 -4.011 1.00 55.75 906 ILE A N 1
ATOM 7275 C CA . ILE A 1 906 ? -14.697 -39.664 -5.266 1.00 55.75 906 ILE A CA 1
ATOM 7276 C C . ILE A 1 906 ? -15.557 -38.442 -4.935 1.00 55.75 906 ILE A C 1
ATOM 7278 O O . ILE A 1 906 ? -16.446 -38.571 -4.114 1.00 55.75 906 ILE A O 1
ATOM 7282 N N . SER A 1 907 ? -15.367 -37.276 -5.563 1.00 58.12 907 SER A N 1
ATOM 7283 C CA . SER A 1 907 ? -16.204 -36.105 -5.239 1.00 58.12 907 SER A CA 1
ATOM 7284 C C . SER A 1 907 ? -16.871 -35.467 -6.456 1.00 58.12 907 SER A C 1
ATOM 7286 O O . SER A 1 907 ? -16.177 -34.944 -7.298 1.00 58.12 907 SER A O 1
ATOM 7288 N N . SER A 1 908 ? -18.192 -35.430 -6.605 1.00 56.12 908 SER A N 1
ATOM 7289 C CA . SER A 1 908 ? -18.818 -34.814 -7.798 1.00 56.12 908 SER A CA 1
ATOM 7290 C C . SER A 1 908 ? -19.266 -33.371 -7.532 1.00 56.12 908 SER A C 1
ATOM 7292 O O . SER A 1 908 ? -19.992 -33.133 -6.576 1.00 56.12 908 SER A O 1
ATOM 7294 N N . THR A 1 909 ? -18.870 -32.408 -8.375 1.00 58.56 909 THR A N 1
ATOM 7295 C CA . THR A 1 909 ? -19.269 -30.981 -8.301 1.00 58.56 909 THR A CA 1
ATOM 7296 C C . THR A 1 909 ? -19.724 -30.465 -9.680 1.00 58.56 909 THR A C 1
ATOM 7298 O O . THR A 1 909 ? -19.028 -29.663 -10.306 1.00 58.56 909 THR A O 1
ATOM 7301 N N . PRO A 1 910 ? -20.862 -30.937 -10.220 1.00 51.25 910 PRO A N 1
ATOM 7302 C CA . PRO A 1 910 ? -21.234 -30.727 -11.623 1.00 51.25 910 PRO A CA 1
ATOM 7303 C C . PRO A 1 910 ? -21.536 -29.265 -12.006 1.00 51.25 910 PRO A C 1
ATOM 7305 O O . PRO A 1 910 ? -21.491 -28.946 -13.194 1.00 51.25 910 PRO A O 1
ATOM 7308 N N . MET A 1 911 ? -21.821 -28.378 -11.044 1.00 45.44 911 MET A N 1
ATOM 7309 C CA . MET A 1 911 ? -22.199 -26.971 -11.281 1.00 45.44 911 MET A CA 1
ATOM 7310 C C . MET A 1 911 ? -21.095 -25.948 -10.957 1.00 45.44 911 MET A C 1
ATOM 7312 O O . MET A 1 911 ? -21.300 -24.754 -11.153 1.00 45.44 911 MET A O 1
ATOM 7316 N N . LEU A 1 912 ? -19.919 -26.390 -10.502 1.00 51.69 912 LEU A N 1
ATOM 7317 C CA . LEU A 1 912 ? -18.867 -25.504 -9.995 1.00 51.69 912 LEU A CA 1
ATOM 7318 C C . LEU A 1 912 ? -18.227 -24.675 -11.122 1.00 51.69 912 LEU A C 1
ATOM 7320 O O . LEU A 1 912 ? -17.563 -25.226 -12.002 1.00 51.69 912 LEU A O 1
ATOM 7324 N N . GLN A 1 913 ? -18.425 -23.352 -11.087 1.00 49.44 913 GLN A N 1
ATOM 7325 C CA . GLN A 1 913 ? -17.970 -22.424 -12.137 1.00 49.44 913 GLN A CA 1
ATOM 7326 C C . GLN A 1 913 ? -16.647 -21.731 -11.808 1.00 49.44 913 GLN A C 1
ATOM 7328 O O . GLN A 1 913 ? -15.889 -21.404 -12.726 1.00 49.44 913 GLN A O 1
ATOM 7333 N N . GLN A 1 914 ? -16.383 -21.489 -10.520 1.00 45.50 914 GLN A N 1
ATOM 7334 C CA . GLN A 1 914 ? -15.236 -20.720 -10.043 1.00 45.50 914 GLN A CA 1
ATOM 7335 C C . GLN A 1 914 ? -14.588 -21.384 -8.834 1.00 45.50 914 GLN A C 1
ATOM 7337 O O . GLN A 1 914 ? -15.259 -21.926 -7.956 1.00 45.50 914 GLN A O 1
ATOM 7342 N N . ILE A 1 915 ? -13.259 -21.329 -8.803 1.00 61.00 915 ILE A N 1
ATOM 7343 C CA . ILE A 1 915 ? -12.451 -21.868 -7.715 1.00 61.00 915 ILE A CA 1
ATOM 7344 C C . ILE A 1 915 ? -11.307 -20.896 -7.435 1.00 61.00 915 ILE A C 1
ATOM 7346 O O . ILE A 1 915 ? -10.493 -20.620 -8.324 1.00 61.00 915 ILE A O 1
ATOM 7350 N N . GLU A 1 916 ? -11.203 -20.451 -6.182 1.00 53.25 916 GLU A N 1
ATOM 7351 C CA . GLU A 1 916 ? -10.086 -19.641 -5.700 1.00 53.25 916 GLU A CA 1
ATOM 7352 C C . GLU A 1 916 ? -9.343 -20.339 -4.553 1.00 53.25 916 GLU A C 1
ATOM 7354 O O . GLU A 1 916 ? -9.903 -20.653 -3.502 1.00 53.25 916 GLU A O 1
ATOM 7359 N N . TRP A 1 917 ? -8.037 -20.535 -4.752 1.00 65.88 917 TRP A N 1
ATOM 7360 C CA . TRP A 1 917 ? -7.107 -20.972 -3.708 1.00 65.88 917 TRP A CA 1
ATOM 7361 C C . TRP A 1 917 ? -6.106 -19.845 -3.446 1.00 65.88 917 TRP A C 1
ATOM 7363 O O . TRP A 1 917 ? -5.327 -19.480 -4.339 1.00 65.88 917 TRP A O 1
ATOM 7373 N N . GLY A 1 918 ? -6.128 -19.282 -2.231 1.00 55.03 918 GLY A N 1
ATOM 7374 C CA . GLY A 1 918 ? -5.426 -18.031 -1.926 1.00 55.03 918 GLY A CA 1
ATOM 7375 C C . GLY A 1 918 ? -4.796 -17.933 -0.529 1.00 55.03 918 GLY A C 1
ATOM 7376 O O . GLY A 1 918 ? -5.369 -18.321 0.485 1.00 55.03 918 GLY A O 1
ATOM 7377 N N . SER A 1 919 ? -3.607 -17.318 -0.479 1.00 48.09 919 SER A N 1
ATOM 7378 C CA . SER A 1 919 ? -2.822 -16.899 0.703 1.00 48.09 919 SER A CA 1
ATOM 7379 C C . SER A 1 919 ? -2.473 -17.984 1.749 1.00 48.09 919 SER A C 1
ATOM 7381 O O . SER A 1 919 ? -3.314 -18.461 2.499 1.00 48.09 919 SER A O 1
ATOM 7383 N N . ASN A 1 920 ? -1.176 -18.310 1.868 1.00 47.25 920 ASN A N 1
ATOM 7384 C CA . ASN A 1 920 ? -0.581 -19.149 2.927 1.00 47.25 920 ASN A CA 1
ATOM 7385 C C . ASN A 1 920 ? -1.065 -20.611 3.020 1.00 47.25 920 ASN A C 1
ATOM 7387 O O . ASN A 1 920 ? -0.962 -21.236 4.074 1.00 47.25 920 ASN A O 1
ATOM 7391 N N . LEU A 1 921 ? -1.490 -21.222 1.912 1.00 50.66 921 LEU A N 1
ATOM 7392 C CA . LEU A 1 921 ? -1.689 -22.675 1.823 1.00 50.66 921 LEU A CA 1
ATOM 7393 C C . LEU A 1 921 ? -0.332 -23.391 1.755 1.00 50.66 921 LEU A C 1
ATOM 7395 O O . LEU A 1 921 ? 0.164 -23.788 0.701 1.00 50.66 921 LEU A O 1
ATOM 7399 N N . SER A 1 922 ? 0.324 -23.489 2.909 1.00 48.38 922 SER A N 1
ATOM 7400 C CA . SER A 1 922 ? 1.704 -23.947 3.005 1.00 48.38 922 SER A CA 1
ATOM 7401 C C . SER A 1 922 ? 1.882 -25.458 2.888 1.00 48.38 922 SER A C 1
ATOM 7403 O O . SER A 1 922 ? 3.017 -25.874 2.956 1.00 48.38 922 SER A O 1
ATOM 7405 N N . ASN A 1 923 ? 0.859 -26.306 2.791 1.00 44.78 923 ASN A N 1
ATOM 7406 C CA . ASN A 1 923 ? 1.025 -27.770 2.719 1.00 44.78 923 ASN A CA 1
ATOM 7407 C C . ASN A 1 923 ? 0.050 -28.437 1.751 1.00 44.78 923 ASN A C 1
ATOM 7409 O O . ASN A 1 923 ? -0.003 -29.667 1.735 1.00 44.78 923 ASN A O 1
ATOM 7413 N N . LEU A 1 924 ? -0.675 -27.670 0.931 1.00 49.75 924 LEU A N 1
ATOM 7414 C CA . LEU A 1 924 ? -1.372 -28.260 -0.206 1.00 49.75 924 LEU A CA 1
ATOM 7415 C C . LEU A 1 924 ? -0.290 -28.910 -1.047 1.00 49.75 924 LEU A C 1
ATOM 7417 O O . LEU A 1 924 ? 0.562 -28.195 -1.546 1.00 49.75 924 LEU A O 1
ATOM 7421 N N . THR A 1 925 ? -0.220 -30.241 -1.085 1.00 44.34 925 THR A N 1
ATOM 7422 C CA . THR A 1 925 ? 0.846 -30.972 -1.786 1.00 44.34 925 THR A CA 1
ATOM 7423 C C . THR A 1 925 ? 0.439 -31.307 -3.208 1.00 44.34 925 THR A C 1
ATOM 7425 O O . THR A 1 925 ? 1.301 -31.445 -4.072 1.00 44.34 925 THR A O 1
ATOM 7428 N N . SER A 1 926 ? -0.860 -31.408 -3.465 1.00 48.97 926 SER A N 1
ATOM 7429 C CA . SER A 1 926 ? -1.422 -31.688 -4.779 1.00 48.97 926 SER A CA 1
ATOM 7430 C C . SER A 1 926 ? -2.911 -31.361 -4.791 1.00 48.97 926 SER A C 1
ATOM 7432 O O . SER A 1 926 ? -3.582 -31.632 -3.802 1.00 48.97 926 SER A O 1
ATOM 7434 N N . PHE A 1 927 ? -3.447 -30.887 -5.918 1.00 49.25 927 PHE A N 1
ATOM 7435 C CA . PHE A 1 927 ? -4.907 -30.862 -6.131 1.00 49.25 927 PHE A CA 1
ATOM 7436 C C . PHE A 1 927 ? -5.515 -32.280 -6.103 1.00 49.25 927 PHE A C 1
ATOM 7438 O O . PHE A 1 927 ? -6.679 -32.445 -5.760 1.00 49.25 927 PHE A O 1
ATOM 7445 N N . TYR A 1 928 ? -4.706 -33.301 -6.422 1.00 49.28 928 TYR A N 1
ATOM 7446 C CA . TYR A 1 928 ? -5.078 -34.717 -6.473 1.00 49.28 928 TYR A CA 1
ATOM 7447 C C . TYR A 1 928 ? -4.020 -35.593 -5.780 1.00 49.28 928 TYR A C 1
ATOM 7449 O O . TYR A 1 928 ? -2.920 -35.772 -6.312 1.00 49.28 928 TYR A O 1
ATOM 7457 N N . SER A 1 929 ? -4.359 -36.192 -4.634 1.00 31.73 929 SER A N 1
ATOM 7458 C CA . SER A 1 929 ? -3.630 -37.336 -4.064 1.00 31.73 929 SER A CA 1
ATOM 7459 C C . SER A 1 929 ? -4.617 -38.425 -3.640 1.00 31.73 929 SER A C 1
ATOM 7461 O O . SER A 1 929 ? -5.150 -38.362 -2.539 1.00 31.73 929 SER A O 1
ATOM 7463 N N . GLY A 1 930 ? -4.836 -39.417 -4.510 1.00 38.59 930 GLY A N 1
ATOM 7464 C CA . GLY A 1 930 ? -5.606 -40.634 -4.213 1.00 38.59 930 GLY A CA 1
ATOM 7465 C C . GLY A 1 930 ? -7.129 -40.446 -4.204 1.00 38.59 930 GLY A C 1
ATOM 7466 O O . GLY A 1 930 ? -7.652 -39.681 -3.408 1.00 38.59 930 GLY A O 1
ATOM 7467 N N . ASN A 1 931 ? -7.821 -41.151 -5.110 1.00 36.28 931 ASN A N 1
ATOM 7468 C CA . ASN A 1 931 ? -9.283 -41.359 -5.205 1.00 36.28 931 ASN A CA 1
ATOM 7469 C C . ASN A 1 931 ? -10.237 -40.143 -5.203 1.00 36.28 931 ASN A C 1
ATOM 7471 O O . ASN A 1 931 ? -11.443 -40.319 -5.342 1.00 36.28 931 ASN A O 1
ATOM 7475 N N . CYS A 1 932 ? -9.727 -38.920 -5.135 1.00 40.53 932 CYS A N 1
ATOM 7476 C CA . CYS A 1 932 ? -10.514 -37.697 -5.029 1.00 40.53 932 CYS A CA 1
ATOM 7477 C C . CYS A 1 932 ? -10.894 -37.111 -6.402 1.00 40.53 932 CYS A C 1
ATOM 7479 O O . CYS A 1 932 ? -10.210 -36.229 -6.903 1.00 40.53 932 CYS A O 1
ATOM 7481 N N . THR A 1 933 ? -11.950 -37.597 -7.056 1.00 45.03 933 THR A N 1
ATOM 7482 C CA . THR A 1 933 ? -12.338 -37.135 -8.407 1.00 45.03 933 THR A CA 1
ATOM 7483 C C . THR A 1 933 ? -13.293 -35.940 -8.390 1.00 45.03 933 THR A C 1
ATOM 7485 O O . THR A 1 933 ? -14.435 -36.119 -8.796 1.00 45.03 933 THR A O 1
ATOM 7488 N N . LEU A 1 934 ? -12.857 -34.743 -7.963 1.00 50.81 934 LEU A N 1
ATOM 7489 C CA . LEU A 1 934 ? -13.607 -33.501 -8.240 1.00 50.81 934 LEU A CA 1
ATOM 7490 C C . LEU A 1 934 ? -13.795 -33.334 -9.754 1.00 50.81 934 LEU A C 1
ATOM 7492 O O . LEU A 1 934 ? -12.836 -33.073 -10.485 1.00 50.81 934 LEU A O 1
ATOM 7496 N N . ASN A 1 935 ? -15.023 -33.555 -10.229 1.00 52.38 935 ASN A N 1
ATOM 7497 C CA . ASN A 1 935 ? -15.376 -33.430 -11.639 1.00 52.38 935 ASN A CA 1
ATOM 7498 C C . ASN A 1 935 ? -15.703 -31.964 -11.970 1.00 52.38 935 ASN A C 1
ATOM 7500 O O . ASN A 1 935 ? -16.790 -31.483 -11.660 1.00 52.38 935 ASN A O 1
ATOM 7504 N N . PHE A 1 936 ? -14.755 -31.255 -12.588 1.00 61.41 936 PHE A N 1
ATOM 7505 C CA . PHE A 1 936 ? -14.840 -29.823 -12.907 1.00 61.41 936 PHE A CA 1
ATOM 7506 C C . PHE A 1 936 ? -15.434 -29.532 -14.294 1.00 61.41 936 PHE A C 1
ATOM 7508 O O . PHE A 1 936 ? -15.079 -28.536 -14.923 1.00 61.41 936 PHE A O 1
ATOM 7515 N N . THR A 1 937 ? -16.328 -30.386 -14.805 1.00 57.31 937 THR A N 1
ATOM 7516 C CA . THR A 1 937 ? -16.839 -30.284 -16.186 1.00 57.31 937 THR A CA 1
ATOM 7517 C C . THR A 1 937 ? -17.400 -28.910 -16.551 1.00 57.31 937 THR A C 1
ATOM 7519 O O . THR A 1 937 ? -17.417 -28.584 -17.731 1.00 57.31 937 THR A O 1
ATOM 7522 N N . SER A 1 938 ? -17.827 -28.097 -15.583 1.00 58.09 938 SER A N 1
ATOM 7523 C CA . SER A 1 938 ? -18.423 -26.766 -15.789 1.00 58.09 938 SER A CA 1
ATOM 7524 C C . SER A 1 938 ? -17.490 -25.584 -15.462 1.00 58.09 938 SER A C 1
ATOM 7526 O O . SER A 1 938 ? -17.926 -24.438 -15.535 1.00 58.09 938 SER A O 1
ATOM 7528 N N . LEU A 1 939 ? -16.223 -25.838 -15.116 1.00 62.06 939 LEU A N 1
ATOM 7529 C CA . LEU A 1 939 ? -15.266 -24.817 -14.673 1.00 62.06 939 LEU A CA 1
ATOM 7530 C C . LEU A 1 939 ? -14.805 -23.926 -15.839 1.00 62.06 939 LEU A C 1
ATOM 7532 O O . LEU A 1 939 ? -14.239 -24.437 -16.804 1.00 62.06 939 LEU A O 1
ATOM 7536 N N . ASP A 1 940 ? -14.998 -22.606 -15.729 1.00 65.00 940 ASP A N 1
ATOM 7537 C CA . ASP A 1 940 ? -14.614 -21.616 -16.759 1.00 65.00 940 ASP A CA 1
ATOM 7538 C C . ASP A 1 940 ? -13.258 -20.955 -16.459 1.00 65.00 940 ASP A C 1
ATOM 7540 O O . ASP A 1 940 ? -12.393 -20.830 -17.339 1.00 65.00 940 ASP A O 1
ATOM 7544 N N . GLU A 1 941 ? -13.045 -20.587 -15.191 1.00 63.94 941 GLU A N 1
ATOM 7545 C CA . GLU A 1 941 ? -11.840 -19.910 -14.716 1.00 63.94 941 GLU A CA 1
ATOM 7546 C C . GLU A 1 941 ? -11.231 -20.614 -13.502 1.00 63.94 941 GLU A C 1
ATOM 7548 O O . GLU A 1 941 ? -11.908 -20.986 -12.544 1.00 63.94 941 GLU A O 1
ATOM 7553 N N . LEU A 1 942 ? -9.906 -20.755 -13.545 1.00 70.69 942 LEU A N 1
ATOM 7554 C CA . LEU A 1 942 ? -9.110 -21.331 -12.475 1.00 70.69 942 LEU A CA 1
ATOM 7555 C C . LEU A 1 942 ? -8.001 -20.365 -12.059 1.00 70.69 942 LEU A C 1
ATOM 7557 O O . LEU A 1 942 ? -7.080 -20.081 -12.842 1.00 70.69 942 LEU A O 1
ATOM 7561 N N . LEU A 1 943 ? -8.068 -19.917 -10.803 1.00 62.09 943 LEU A N 1
ATOM 7562 C CA . LEU A 1 943 ? -7.087 -19.028 -10.195 1.00 62.09 943 LEU A CA 1
ATOM 7563 C C . LEU A 1 943 ? -6.392 -19.706 -9.013 1.00 62.09 943 LEU A C 1
ATOM 7565 O O . LEU A 1 943 ? -7.011 -20.027 -8.000 1.00 62.09 943 LEU A O 1
ATOM 7569 N N . VAL A 1 944 ? -5.071 -19.864 -9.122 1.00 70.75 944 VAL A N 1
ATOM 7570 C CA . VAL A 1 944 ? -4.251 -20.389 -8.024 1.00 70.75 944 VAL A CA 1
ATOM 7571 C C . VAL A 1 944 ? -3.106 -19.440 -7.721 1.00 70.75 944 VAL A C 1
ATOM 7573 O O . VAL A 1 944 ? -2.260 -19.166 -8.580 1.00 70.75 944 VAL A O 1
ATOM 7576 N N . THR A 1 945 ? -3.092 -18.908 -6.496 1.00 65.44 945 THR A N 1
ATOM 7577 C CA . THR A 1 945 ? -2.123 -17.886 -6.090 1.00 65.44 945 THR A CA 1
ATOM 7578 C C . THR A 1 945 ? -1.471 -18.195 -4.744 1.00 65.44 945 THR A C 1
ATOM 7580 O O . THR A 1 945 ? -2.122 -18.644 -3.802 1.00 65.44 945 THR A O 1
ATOM 7583 N N . ARG A 1 946 ? -0.161 -17.927 -4.632 1.00 64.81 946 ARG A N 1
ATOM 7584 C CA . ARG A 1 946 ? 0.601 -17.989 -3.366 1.00 64.81 946 ARG A CA 1
ATOM 7585 C C . ARG A 1 946 ? 0.479 -19.337 -2.626 1.00 64.81 946 ARG A C 1
ATOM 7587 O O . ARG A 1 946 ? 0.262 -19.365 -1.412 1.00 64.81 946 ARG A O 1
ATOM 7594 N N . CYS A 1 947 ? 0.647 -20.448 -3.354 1.00 64.94 947 CYS A N 1
ATOM 7595 C CA . CYS A 1 947 ? 0.639 -21.825 -2.831 1.00 64.94 947 CYS A CA 1
ATOM 7596 C C . CYS A 1 947 ? 2.058 -22.451 -2.871 1.00 64.94 947 CYS A C 1
ATOM 7598 O O . CYS A 1 947 ? 2.390 -23.185 -3.806 1.00 64.94 947 CYS A O 1
ATOM 7600 N N . PRO A 1 948 ? 2.941 -22.165 -1.892 1.00 61.62 948 PRO A N 1
ATOM 7601 C CA . PRO A 1 948 ? 4.381 -22.428 -2.001 1.00 61.62 948 PRO A CA 1
ATOM 7602 C C . PRO A 1 948 ? 4.822 -23.886 -1.778 1.00 61.62 948 PRO A C 1
ATOM 7604 O O . PRO A 1 948 ? 5.978 -24.185 -2.042 1.00 61.62 948 PRO A O 1
ATOM 7607 N N . LYS A 1 949 ? 3.962 -24.802 -1.300 1.00 59.19 949 LYS A N 1
ATOM 7608 C CA . LYS A 1 949 ? 4.303 -26.242 -1.169 1.00 59.19 949 LYS A CA 1
ATOM 7609 C C . LYS A 1 949 ? 3.513 -27.176 -2.099 1.00 59.19 949 LYS A C 1
ATOM 7611 O O . LYS A 1 949 ? 3.678 -28.393 -2.008 1.00 59.19 949 LYS A O 1
ATOM 7616 N N . MET A 1 950 ? 2.700 -26.624 -3.001 1.00 64.69 950 MET A N 1
ATOM 7617 C CA . MET A 1 950 ? 1.918 -27.388 -3.983 1.00 64.69 950 MET A CA 1
ATOM 7618 C C . MET A 1 950 ? 2.826 -28.034 -4.998 1.00 64.69 950 MET A C 1
ATOM 7620 O O . MET A 1 950 ? 3.431 -27.304 -5.747 1.00 64.69 950 MET A O 1
ATOM 7624 N N . LYS A 1 951 ? 2.928 -29.367 -5.032 1.00 58.09 951 LYS A N 1
ATOM 7625 C CA . LYS A 1 951 ? 3.887 -30.096 -5.878 1.00 58.09 951 LYS A CA 1
ATOM 7626 C C . LYS A 1 951 ? 3.339 -30.456 -7.261 1.00 58.09 951 LYS A C 1
ATOM 7628 O O . LYS A 1 951 ? 4.116 -30.435 -8.213 1.00 58.09 951 LYS A O 1
ATOM 7633 N N . PHE A 1 952 ? 2.036 -30.746 -7.366 1.00 55.72 952 PHE A N 1
ATOM 7634 C CA . PHE A 1 952 ? 1.373 -31.191 -8.605 1.00 55.72 952 PHE A CA 1
ATOM 7635 C C . PHE A 1 952 ? -0.058 -30.642 -8.738 1.00 55.72 952 PHE A C 1
ATOM 7637 O O . PHE A 1 952 ? -0.804 -30.632 -7.757 1.00 55.72 952 PHE A O 1
ATOM 7644 N N . PHE A 1 953 ? -0.488 -30.264 -9.947 1.00 51.81 953 PHE A N 1
ATOM 7645 C CA . PHE A 1 953 ? -1.905 -29.964 -10.228 1.00 51.81 953 PHE A CA 1
ATOM 7646 C C . PHE A 1 953 ? -2.725 -31.232 -10.546 1.00 51.81 953 PHE A C 1
ATOM 7648 O O . PHE A 1 953 ? -3.926 -31.276 -10.311 1.00 51.81 953 PHE A O 1
ATOM 7655 N N . SER A 1 954 ? -2.078 -32.305 -11.012 1.00 49.62 954 SER A N 1
ATOM 7656 C CA . SER A 1 954 ? -2.679 -33.631 -11.223 1.00 49.62 954 SER A CA 1
ATOM 7657 C C . SER A 1 954 ? -1.592 -34.701 -11.095 1.00 49.62 954 SER A C 1
ATOM 7659 O O . SER A 1 954 ? -0.558 -34.570 -11.745 1.00 49.62 954 SER A O 1
ATOM 7661 N N . SER A 1 955 ? -1.769 -35.737 -10.272 1.00 41.81 955 SER A N 1
ATOM 7662 C CA . SER A 1 955 ? -0.786 -36.825 -10.154 1.00 41.81 955 SER A CA 1
ATOM 7663 C C . SER A 1 955 ? -1.151 -37.985 -11.084 1.00 41.81 955 SER A C 1
ATOM 7665 O O . SER A 1 955 ? -2.152 -38.657 -10.888 1.00 41.81 955 SER A O 1
ATOM 7667 N N . GLY A 1 956 ? -0.335 -38.240 -12.109 1.00 40.78 956 GLY A N 1
ATOM 7668 C CA . GLY A 1 956 ? -0.304 -39.557 -12.743 1.00 40.78 956 GLY A CA 1
ATOM 7669 C C . GLY A 1 956 ? 0.392 -40.511 -11.777 1.00 40.78 956 GLY A C 1
ATOM 7670 O O . GLY A 1 956 ? 1.471 -40.195 -11.280 1.00 40.78 956 GLY A O 1
ATOM 7671 N N . ILE A 1 957 ? -0.250 -41.625 -11.436 1.00 43.50 957 ILE A N 1
ATOM 7672 C CA . ILE A 1 957 ? 0.254 -42.590 -10.455 1.00 43.50 957 ILE A CA 1
ATOM 7673 C C . ILE A 1 957 ? 1.604 -43.147 -10.930 1.00 43.50 957 ILE A C 1
ATOM 7675 O O . ILE A 1 957 ? 1.666 -43.823 -11.950 1.00 43.50 957 ILE A O 1
ATOM 7679 N N . SER A 1 958 ? 2.666 -42.927 -10.157 1.00 37.25 958 SER A N 1
ATOM 7680 C CA . SER A 1 958 ? 3.943 -43.633 -10.291 1.00 37.25 958 SER A CA 1
ATOM 7681 C C . SER A 1 958 ? 4.117 -44.580 -9.100 1.00 37.25 958 SER A C 1
ATOM 7683 O O . SER A 1 958 ? 4.787 -44.235 -8.128 1.00 37.25 958 SER A O 1
ATOM 7685 N N . SER A 1 959 ? 3.449 -45.737 -9.108 1.00 33.09 959 SER A N 1
ATOM 7686 C CA . SER A 1 959 ? 3.801 -46.886 -8.257 1.00 33.09 959 SER A CA 1
ATOM 7687 C C . SER A 1 959 ? 2.942 -48.105 -8.593 1.00 33.09 959 SER A C 1
ATOM 7689 O O . SER A 1 959 ? 1.717 -48.089 -8.521 1.00 33.09 959 SER A O 1
ATOM 7691 N N . THR A 1 960 ? 3.639 -49.177 -8.934 1.00 33.62 960 THR A N 1
ATOM 7692 C CA . THR A 1 960 ? 3.200 -50.551 -9.149 1.00 33.62 960 THR A CA 1
ATOM 7693 C C . THR A 1 960 ? 2.275 -51.086 -8.047 1.00 33.62 960 THR A C 1
ATOM 7695 O O . THR A 1 960 ? 2.739 -51.367 -6.949 1.00 33.62 960 THR A O 1
ATOM 7698 N N . THR A 1 961 ? 0.995 -51.322 -8.334 1.00 30.70 961 THR A N 1
ATOM 7699 C CA . THR A 1 961 ? 0.235 -52.479 -7.811 1.00 30.70 961 THR A CA 1
ATOM 7700 C C . THR A 1 961 ? -1.014 -52.710 -8.660 1.00 30.70 961 THR A C 1
ATOM 7702 O O . THR A 1 961 ? -1.640 -51.786 -9.165 1.00 30.70 961 THR A O 1
ATOM 7705 N N . MET A 1 962 ? -1.326 -53.985 -8.864 1.00 30.94 962 MET A N 1
ATOM 7706 C CA . MET A 1 962 ? -2.316 -54.520 -9.793 1.00 30.94 962 MET A CA 1
ATOM 7707 C C . MET A 1 962 ? -3.757 -54.339 -9.259 1.00 30.94 962 MET A C 1
ATOM 7709 O O . MET A 1 962 ? -4.440 -55.319 -8.980 1.00 30.94 962 MET A O 1
ATOM 7713 N N . LEU A 1 963 ? -4.220 -53.097 -9.074 1.00 26.50 963 LEU A N 1
ATOM 7714 C CA . LEU A 1 963 ? -5.624 -52.783 -8.782 1.00 26.50 963 LEU A CA 1
ATOM 7715 C C . LEU A 1 963 ? -6.159 -51.794 -9.823 1.00 26.50 963 LEU A C 1
ATOM 7717 O O . LEU A 1 963 ? -5.669 -50.681 -9.958 1.00 26.50 963 LEU A O 1
ATOM 7721 N N . GLN A 1 964 ? -7.117 -52.314 -10.591 1.00 33.91 964 GLN A N 1
ATOM 7722 C CA . GLN A 1 964 ? -7.984 -51.714 -11.606 1.00 33.91 964 GLN A CA 1
ATOM 7723 C C . GLN A 1 964 ? -7.743 -50.248 -11.997 1.00 33.91 964 GLN A C 1
ATOM 7725 O O . GLN A 1 964 ? -7.982 -49.307 -11.246 1.00 33.91 964 GLN A O 1
ATOM 7730 N N . GLN A 1 965 ? -7.379 -50.120 -13.273 1.00 36.16 965 GLN A N 1
ATOM 7731 C CA . GLN A 1 965 ? -7.578 -48.974 -14.150 1.00 36.16 965 GLN A CA 1
ATOM 7732 C C . GLN A 1 965 ? -8.884 -48.231 -13.829 1.00 36.16 965 GLN A C 1
ATOM 7734 O O . GLN A 1 965 ? -9.971 -48.682 -14.184 1.00 36.16 965 GLN A O 1
ATOM 7739 N N . ILE A 1 966 ? -8.768 -47.059 -13.215 1.00 33.97 966 ILE A N 1
ATOM 7740 C CA . ILE A 1 966 ? -9.713 -45.975 -13.456 1.00 33.97 966 ILE A CA 1
ATOM 7741 C C . ILE A 1 966 ? -8.934 -44.988 -14.312 1.00 33.97 966 ILE A C 1
ATOM 7743 O O . ILE A 1 966 ? -8.163 -44.177 -13.801 1.00 33.97 966 ILE A O 1
ATOM 7747 N N . GLU A 1 967 ? -9.074 -45.125 -15.631 1.00 30.84 967 GLU A N 1
ATOM 7748 C CA . GLU A 1 967 ? -8.773 -44.034 -16.553 1.00 30.84 967 GLU A CA 1
ATOM 7749 C C . GLU A 1 967 ? -9.519 -42.802 -16.038 1.00 30.84 967 GLU A C 1
ATOM 7751 O O . GLU A 1 967 ? -10.750 -42.779 -15.982 1.00 30.84 967 GLU A O 1
ATOM 7756 N N . TRP A 1 968 ? -8.787 -41.794 -15.570 1.00 40.81 968 TRP A N 1
ATOM 7757 C CA . TRP A 1 968 ? -9.410 -40.526 -15.228 1.00 40.81 968 TRP A CA 1
ATOM 7758 C C . TRP A 1 968 ? -10.004 -39.938 -16.497 1.00 40.81 968 TRP A C 1
ATOM 7760 O O . TRP A 1 968 ? -9.320 -39.819 -17.515 1.00 40.81 968 TRP A O 1
ATOM 7770 N N . GLY A 1 969 ? -11.291 -39.597 -16.422 1.00 42.56 969 GLY A N 1
ATOM 7771 C CA . GLY A 1 969 ? -12.026 -39.032 -17.537 1.00 42.56 969 GLY A CA 1
ATOM 7772 C C . GLY A 1 969 ? -11.273 -37.832 -18.089 1.00 42.56 969 GLY A C 1
ATOM 7773 O O . GLY A 1 969 ? -11.062 -36.833 -17.403 1.00 42.56 969 GLY A O 1
ATOM 7774 N N . SER A 1 970 ? -10.924 -37.907 -19.363 1.00 47.94 970 SER A N 1
ATOM 7775 C CA . SER A 1 970 ? -10.463 -36.823 -20.234 1.00 47.94 970 SER A CA 1
ATOM 7776 C C . SER A 1 970 ? -11.468 -35.652 -20.354 1.00 47.94 970 SER A C 1
ATOM 7778 O O . SER A 1 970 ? -11.427 -34.871 -21.306 1.00 47.94 970 SER A O 1
ATOM 7780 N N . THR A 1 971 ? -12.389 -35.518 -19.392 1.00 49.81 971 THR A N 1
ATOM 7781 C CA . THR A 1 971 ? -13.583 -34.675 -19.409 1.00 49.81 971 THR A CA 1
ATOM 7782 C C . THR A 1 971 ? -13.597 -33.566 -18.356 1.00 49.81 971 THR A C 1
ATOM 7784 O O . THR A 1 971 ? -14.355 -32.614 -18.514 1.00 49.81 971 THR A O 1
ATOM 7787 N N . SER A 1 972 ? -12.756 -33.625 -17.315 1.00 55.28 972 SER A N 1
ATOM 7788 C CA . SER A 1 972 ? -12.898 -32.735 -16.150 1.00 55.28 972 SER A CA 1
ATOM 7789 C C . SER A 1 972 ? -12.580 -31.261 -16.404 1.00 55.28 972 SER A C 1
ATOM 7791 O O . SER A 1 972 ? -13.145 -30.434 -15.718 1.00 55.28 972 SER A O 1
ATOM 7793 N N . PHE A 1 973 ? -11.722 -30.889 -17.358 1.00 66.31 973 PHE A N 1
ATOM 7794 C CA . PHE A 1 973 ? -11.433 -29.471 -17.661 1.00 66.31 973 PHE A CA 1
ATOM 7795 C C . PHE A 1 973 ? -11.895 -29.052 -19.061 1.00 66.31 973 PHE A C 1
ATOM 7797 O O . PHE A 1 973 ? -11.368 -28.100 -19.638 1.00 66.31 973 PHE A O 1
ATOM 7804 N N . GLN A 1 974 ? -12.883 -29.759 -19.620 1.00 68.62 974 GLN A N 1
ATOM 7805 C CA . GLN A 1 974 ? -13.316 -29.550 -21.002 1.00 68.62 974 GLN A CA 1
ATOM 7806 C C . GLN A 1 974 ? -13.830 -28.146 -21.288 1.00 68.62 974 GLN A C 1
ATOM 7808 O O . GLN A 1 974 ? -13.689 -27.711 -22.422 1.00 68.62 974 GLN A O 1
ATOM 7813 N N . ASN A 1 975 ? -14.371 -27.434 -20.300 1.00 70.56 975 ASN A N 1
ATOM 7814 C CA . ASN A 1 975 ? -14.901 -26.083 -20.479 1.00 70.56 975 ASN A CA 1
ATOM 7815 C C . ASN A 1 975 ? -13.965 -24.969 -19.989 1.00 70.56 975 ASN A C 1
ATOM 7817 O O . ASN A 1 975 ? -14.307 -23.800 -20.136 1.00 70.56 975 ASN A O 1
ATOM 7821 N N . LEU A 1 976 ? -12.774 -25.301 -19.476 1.00 77.69 976 LEU A N 1
ATOM 7822 C CA . LEU A 1 976 ? -11.861 -24.306 -18.918 1.00 77.69 976 LEU A CA 1
ATOM 7823 C C . LEU A 1 976 ? -11.305 -23.397 -20.021 1.00 77.69 976 LEU A C 1
ATOM 7825 O O . LEU A 1 976 ? -10.620 -23.875 -20.927 1.00 77.69 976 LEU A O 1
ATOM 7829 N N . ARG A 1 977 ? -11.545 -22.083 -19.921 1.00 77.62 977 ARG A N 1
ATOM 7830 C CA . ARG A 1 977 ? -11.085 -21.081 -20.904 1.00 77.62 977 ARG A CA 1
ATOM 7831 C C . ARG A 1 977 ? -9.876 -20.298 -20.419 1.00 77.62 977 ARG A C 1
ATOM 7833 O O . ARG A 1 977 ? -8.993 -19.967 -21.222 1.00 77.62 977 ARG A O 1
ATOM 7840 N N . PHE A 1 978 ? -9.808 -20.032 -19.114 1.00 70.06 978 PHE A N 1
ATOM 7841 C CA . PHE A 1 978 ? -8.766 -19.205 -18.513 1.00 70.06 978 PHE A CA 1
ATOM 7842 C C . PHE A 1 978 ? -8.078 -19.913 -17.350 1.00 70.06 978 PHE A C 1
ATOM 7844 O O . PHE A 1 978 ? -8.700 -20.294 -16.362 1.00 70.06 978 PHE A O 1
ATOM 7851 N N . MET A 1 979 ? -6.754 -20.033 -17.451 1.00 81.19 979 MET A N 1
ATOM 7852 C CA . MET A 1 979 ? -5.924 -20.592 -16.388 1.00 81.19 979 MET A CA 1
ATOM 7853 C C . MET A 1 979 ? -4.843 -19.592 -15.981 1.00 81.19 979 MET A C 1
ATOM 7855 O O . MET A 1 979 ? -3.997 -19.197 -16.799 1.00 81.19 979 MET A O 1
ATOM 7859 N N . ARG A 1 980 ? -4.853 -19.194 -14.701 1.00 74.50 980 ARG A N 1
ATOM 7860 C CA . ARG A 1 980 ? -3.834 -18.318 -14.115 1.00 74.50 980 ARG A CA 1
ATOM 7861 C C . ARG A 1 980 ? -3.237 -18.933 -12.856 1.00 74.50 980 ARG A C 1
ATOM 7863 O O . ARG A 1 980 ? -3.919 -19.135 -11.857 1.00 74.50 980 ARG A O 1
ATOM 7870 N N . VAL A 1 981 ? -1.922 -19.131 -12.895 1.00 78.56 981 VAL A N 1
ATOM 7871 C CA . VAL A 1 981 ? -1.139 -19.629 -11.760 1.00 78.56 981 VAL A CA 1
ATOM 7872 C C . VAL A 1 981 ? -0.046 -18.624 -11.432 1.00 78.56 981 VAL A C 1
ATOM 7874 O O . VAL A 1 981 ? 0.665 -18.148 -12.325 1.00 78.56 981 VAL A O 1
ATOM 7877 N N . SER A 1 982 ? 0.054 -18.217 -10.169 1.00 73.75 982 SER A N 1
ATOM 7878 C CA . SER A 1 982 ? 1.042 -17.224 -9.737 1.00 73.75 982 SER A CA 1
ATOM 7879 C C . SER A 1 982 ? 1.595 -17.511 -8.343 1.00 73.75 982 SER A C 1
ATOM 7881 O O . SER A 1 982 ? 0.865 -17.948 -7.458 1.00 73.75 982 SER A O 1
ATOM 7883 N N . ASP A 1 983 ? 2.890 -17.270 -8.137 1.00 70.38 983 ASP A N 1
ATOM 7884 C CA . ASP A 1 983 ? 3.545 -17.367 -6.820 1.00 70.38 983 ASP A CA 1
ATOM 7885 C C . ASP A 1 983 ? 3.443 -18.769 -6.164 1.00 70.38 983 ASP A C 1
ATOM 7887 O O . ASP A 1 983 ? 3.379 -18.907 -4.941 1.00 70.38 983 ASP A O 1
ATOM 7891 N N . CYS A 1 984 ? 3.401 -19.835 -6.973 1.00 71.56 984 CYS A N 1
ATOM 7892 C CA . CYS A 1 984 ? 3.263 -21.228 -6.526 1.00 71.56 984 CYS A CA 1
ATOM 7893 C C . CYS A 1 984 ? 4.611 -21.964 -6.558 1.00 71.56 984 CYS A C 1
ATOM 7895 O O . CYS A 1 984 ? 4.831 -22.874 -7.355 1.00 71.56 984 CYS A O 1
ATOM 7897 N N . ASN A 1 985 ? 5.527 -21.561 -5.674 1.00 74.25 985 ASN A N 1
ATOM 7898 C CA . 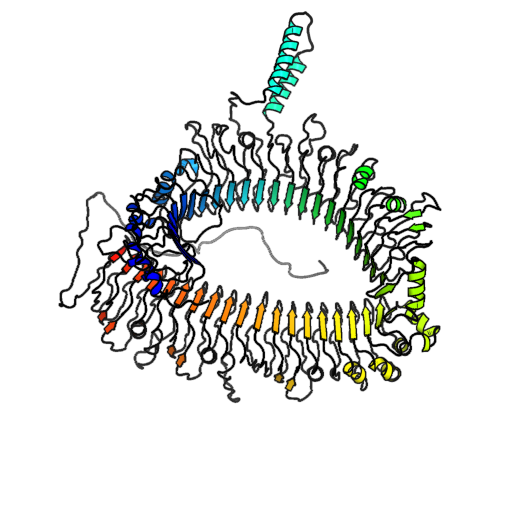ASN A 1 985 ? 6.915 -22.045 -5.624 1.00 74.25 985 ASN A CA 1
ATOM 7899 C C . ASN A 1 985 ? 7.090 -23.486 -5.106 1.00 74.25 985 ASN A C 1
ATOM 7901 O O . ASN A 1 985 ? 8.195 -23.859 -4.752 1.00 74.25 985 ASN A O 1
ATOM 7905 N N . GLY A 1 986 ? 6.035 -24.298 -5.039 1.00 68.00 986 GLY A N 1
ATOM 7906 C CA . GLY A 1 986 ? 6.158 -25.730 -4.748 1.00 68.00 986 GLY A CA 1
ATOM 7907 C C . GLY A 1 986 ? 6.056 -26.608 -5.993 1.00 68.00 986 GLY A C 1
ATOM 7908 O O . GLY A 1 986 ? 6.438 -27.780 -5.939 1.00 68.00 986 GLY A O 1
ATOM 7909 N N . LEU A 1 987 ? 5.479 -26.070 -7.077 1.00 73.94 987 LEU A N 1
ATOM 7910 C CA . LEU A 1 987 ? 5.042 -26.870 -8.219 1.00 73.94 987 LEU A CA 1
ATOM 7911 C C . LEU A 1 987 ? 6.267 -27.271 -9.001 1.00 73.94 987 LEU A C 1
ATOM 7913 O O . LEU A 1 987 ? 7.025 -26.389 -9.371 1.00 73.94 987 LEU A O 1
ATOM 7917 N N . ARG A 1 988 ? 6.429 -28.564 -9.291 1.00 78.25 988 ARG A N 1
ATOM 7918 C CA . ARG A 1 988 ? 7.414 -29.028 -10.280 1.00 78.25 988 ARG A CA 1
ATOM 7919 C C . ARG A 1 988 ? 6.809 -29.098 -11.671 1.00 78.25 988 ARG A C 1
ATOM 7921 O O . ARG A 1 988 ? 7.467 -28.719 -12.631 1.00 78.25 988 ARG A O 1
ATOM 7928 N N . SER A 1 989 ? 5.556 -29.531 -11.758 1.00 76.25 989 SER A N 1
ATOM 7929 C CA . SER A 1 989 ? 4.763 -29.557 -12.981 1.00 76.25 989 SER A CA 1
ATOM 7930 C C . SER A 1 989 ? 3.392 -28.941 -12.754 1.00 76.25 989 SER A C 1
ATOM 7932 O O . SER A 1 989 ? 2.883 -28.956 -11.630 1.00 76.25 989 SER A O 1
ATOM 7934 N N . LEU A 1 990 ? 2.799 -28.371 -13.806 1.00 78.44 990 LEU A N 1
ATOM 7935 C CA . LEU A 1 990 ? 1.414 -27.926 -13.760 1.00 78.44 990 LEU A CA 1
ATOM 7936 C C . LEU A 1 990 ? 0.505 -29.147 -13.960 1.00 78.44 990 LEU A C 1
ATOM 7938 O O . LEU A 1 990 ? 0.095 -29.748 -12.979 1.00 78.44 990 LEU A O 1
ATOM 7942 N N . VAL A 1 991 ? 0.249 -29.593 -15.186 1.00 76.12 991 VAL A N 1
ATOM 7943 C CA . VAL A 1 991 ? -0.692 -30.698 -15.484 1.00 76.12 991 VAL A CA 1
ATOM 7944 C C . VAL A 1 991 ? 0.025 -31.978 -15.923 1.00 76.12 991 VAL A C 1
ATOM 7946 O O . VAL A 1 991 ? 1.193 -31.931 -16.277 1.00 76.12 991 VAL A O 1
ATOM 7949 N N . THR A 1 992 ? -0.642 -33.132 -15.944 1.00 73.94 992 THR A N 1
ATOM 7950 C CA . THR A 1 992 ? -0.156 -34.344 -16.644 1.00 73.94 992 THR A CA 1
ATOM 7951 C C . THR A 1 992 ? -0.567 -34.331 -18.116 1.00 73.94 992 THR A C 1
ATOM 7953 O O . THR A 1 992 ? -1.446 -33.562 -18.508 1.00 73.94 992 THR A O 1
ATOM 7956 N N . ALA A 1 993 ? 0.031 -35.206 -18.933 1.00 73.94 993 ALA A N 1
ATOM 7957 C CA . ALA A 1 993 ? -0.360 -35.408 -20.333 1.00 73.94 993 ALA A CA 1
ATOM 7958 C C . ALA A 1 993 ? -1.870 -35.678 -20.509 1.00 73.94 993 ALA A C 1
ATOM 7960 O O . ALA A 1 993 ? -2.540 -34.984 -21.277 1.00 73.94 993 ALA A O 1
ATOM 7961 N N . ALA A 1 994 ? -2.424 -36.593 -19.707 1.00 71.62 994 ALA A N 1
ATOM 7962 C CA . ALA A 1 994 ? -3.850 -36.916 -19.707 1.00 71.62 994 ALA A CA 1
ATOM 7963 C C . ALA A 1 994 ? -4.744 -35.691 -19.430 1.00 71.62 994 ALA A C 1
ATOM 7965 O O . ALA A 1 994 ? -5.749 -35.475 -20.108 1.00 71.62 994 ALA A O 1
ATOM 7966 N N . VAL A 1 995 ? -4.367 -34.843 -18.464 1.00 74.31 995 VAL A N 1
ATOM 7967 C CA . VAL A 1 995 ? -5.127 -33.624 -18.139 1.00 74.31 995 VAL A CA 1
ATOM 7968 C C . VAL A 1 995 ? -4.974 -32.572 -19.230 1.00 74.31 995 VAL A C 1
ATOM 7970 O O . VAL A 1 995 ? -5.962 -31.936 -19.598 1.00 74.31 995 VAL A O 1
ATOM 7973 N N . ALA A 1 996 ? -3.779 -32.426 -19.804 1.00 77.81 996 ALA A N 1
ATOM 7974 C CA . ALA A 1 996 ? -3.535 -31.513 -20.914 1.00 77.81 996 ALA A CA 1
ATOM 7975 C C . ALA A 1 996 ? -4.465 -31.786 -22.113 1.00 77.81 996 ALA A C 1
ATOM 7977 O O . ALA A 1 996 ? -4.979 -30.837 -22.699 1.00 77.81 996 ALA A O 1
ATOM 7978 N N . LYS A 1 997 ? -4.774 -33.057 -22.417 1.00 75.56 997 LYS A N 1
ATOM 7979 C CA . LYS A 1 997 ? -5.750 -33.437 -23.461 1.00 75.56 997 LYS A CA 1
ATOM 7980 C C . LYS A 1 997 ? -7.179 -32.973 -23.192 1.00 75.56 997 LYS A C 1
ATOM 7982 O O . LYS A 1 997 ? -7.932 -32.769 -24.137 1.00 75.56 997 LYS A O 1
ATOM 7987 N N . SER A 1 998 ? -7.564 -32.810 -21.928 1.00 75.44 998 SER A N 1
ATOM 7988 C CA . SER A 1 998 ? -8.907 -32.337 -21.573 1.00 75.44 998 SER A CA 1
ATOM 7989 C C . SER A 1 998 ? -9.075 -30.822 -21.740 1.00 75.44 998 SER A C 1
ATOM 7991 O O . SER A 1 998 ? -10.202 -30.349 -21.833 1.00 75.44 998 SER A O 1
ATOM 7993 N N . LEU A 1 999 ? -7.979 -30.058 -21.847 1.00 79.44 999 LEU A N 1
ATOM 7994 C CA . LEU A 1 999 ? -7.965 -28.589 -21.948 1.00 79.44 999 LEU A CA 1
ATOM 7995 C C . LEU A 1 999 ? -8.297 -28.084 -23.368 1.00 79.44 999 LEU A C 1
ATOM 7997 O O . LEU A 1 999 ? -7.646 -27.186 -23.902 1.00 79.44 999 LEU A O 1
ATOM 8001 N N . VAL A 1 1000 ? -9.321 -28.664 -23.999 1.00 80.44 1000 VAL A N 1
ATOM 8002 C CA . VAL A 1 1000 ? -9.676 -28.411 -25.406 1.00 80.44 1000 VAL A CA 1
ATOM 8003 C C . VAL A 1 1000 ? -10.235 -27.007 -25.660 1.00 80.44 1000 VAL A C 1
ATOM 8005 O O . VAL A 1 1000 ? -10.069 -26.488 -26.765 1.00 80.44 1000 VAL A O 1
ATOM 8008 N N . GLN A 1 1001 ? -10.870 -26.381 -24.662 1.00 81.75 1001 GLN A N 1
ATOM 8009 C CA . GLN A 1 1001 ? -11.420 -25.019 -24.756 1.00 81.75 1001 GLN A CA 1
ATOM 8010 C C . GLN A 1 1001 ? -10.473 -23.936 -24.224 1.00 81.75 1001 GLN A C 1
ATOM 8012 O O . GLN A 1 1001 ? -10.829 -22.760 -24.262 1.00 81.75 1001 GLN A O 1
ATOM 8017 N N . LEU A 1 1002 ? -9.277 -24.303 -23.751 1.00 86.69 1002 LEU A N 1
ATOM 8018 C CA . LEU A 1 1002 ? -8.374 -23.357 -23.106 1.00 86.69 1002 LEU A CA 1
ATOM 8019 C C . LEU A 1 1002 ? -7.894 -22.305 -24.106 1.00 86.69 1002 LEU A C 1
ATOM 8021 O O . LEU A 1 1002 ? -7.184 -22.633 -25.050 1.00 86.69 1002 LEU A O 1
ATOM 8025 N N . GLU A 1 1003 ? -8.243 -21.040 -23.874 1.00 84.69 1003 GLU A N 1
ATOM 8026 C CA . GLU A 1 1003 ? -7.897 -19.917 -24.754 1.00 84.69 1003 GLU A CA 1
ATOM 8027 C C . GLU A 1 1003 ? -6.616 -19.216 -24.303 1.00 84.69 1003 GLU A C 1
ATOM 8029 O O . GLU A 1 1003 ? -5.826 -18.731 -25.122 1.00 84.69 1003 GLU A O 1
ATOM 8034 N N . ARG A 1 1004 ? -6.403 -19.124 -22.981 1.00 80.88 1004 ARG A N 1
ATOM 8035 C CA . ARG A 1 1004 ? -5.261 -18.407 -22.401 1.00 80.88 1004 ARG A CA 1
ATOM 8036 C C . ARG A 1 1004 ? -4.684 -19.132 -21.200 1.00 80.88 1004 ARG A C 1
ATOM 8038 O O . ARG A 1 1004 ? -5.375 -19.391 -20.216 1.00 80.88 1004 ARG A O 1
ATOM 8045 N N . MET A 1 1005 ? -3.371 -19.321 -21.245 1.00 88.12 1005 MET A N 1
ATOM 8046 C CA . MET A 1 1005 ? -2.586 -19.864 -20.143 1.00 88.12 1005 MET A CA 1
ATOM 8047 C C . MET A 1 1005 ? -1.529 -18.845 -19.717 1.00 88.12 1005 MET A C 1
ATOM 8049 O O . MET A 1 1005 ? -0.704 -18.400 -20.526 1.00 88.12 1005 MET A O 1
ATOM 8053 N N . ARG A 1 1006 ? -1.550 -18.458 -18.436 1.00 83.81 1006 ARG A N 1
ATOM 8054 C CA . ARG A 1 1006 ? -0.546 -17.563 -17.847 1.00 83.81 1006 ARG A CA 1
ATOM 8055 C C . ARG A 1 1006 ? 0.010 -18.142 -16.554 1.00 83.81 1006 ARG A C 1
ATOM 8057 O O . ARG A 1 1006 ? -0.717 -18.279 -15.574 1.00 83.81 1006 ARG A O 1
ATOM 8064 N N . ILE A 1 1007 ? 1.322 -18.347 -16.540 1.00 85.31 1007 ILE A N 1
ATOM 8065 C CA . ILE A 1 1007 ? 2.069 -18.823 -15.375 1.00 85.31 1007 ILE A CA 1
ATOM 8066 C C . ILE A 1 1007 ? 3.131 -17.778 -15.041 1.00 85.31 1007 ILE A C 1
ATOM 8068 O O . ILE A 1 1007 ? 3.874 -17.340 -15.927 1.00 85.31 1007 ILE A O 1
ATOM 8072 N N . LYS A 1 1008 ? 3.157 -17.328 -13.783 1.00 83.12 1008 LYS A N 1
ATOM 8073 C CA . LYS A 1 1008 ? 4.077 -16.283 -13.323 1.00 83.12 1008 LYS A CA 1
ATOM 8074 C C . LYS A 1 1008 ? 4.723 -16.634 -11.981 1.00 83.12 1008 LYS A C 1
ATOM 8076 O O . LYS A 1 1008 ? 4.019 -17.059 -11.073 1.00 83.12 1008 LYS A O 1
ATOM 8081 N N . ASN A 1 1009 ? 6.021 -16.377 -11.824 1.00 77.50 1009 ASN A N 1
ATOM 8082 C CA . ASN A 1 1009 ? 6.717 -16.422 -10.529 1.00 77.50 1009 ASN A CA 1
ATOM 8083 C C . ASN A 1 1009 ? 6.535 -17.760 -9.777 1.00 77.50 1009 ASN A C 1
ATOM 8085 O O . ASN A 1 1009 ? 6.243 -17.782 -8.587 1.00 77.50 1009 ASN A O 1
ATOM 8089 N N . CYS A 1 1010 ? 6.619 -18.882 -10.498 1.00 79.38 1010 CYS A N 1
ATOM 8090 C CA . CYS A 1 1010 ? 6.556 -20.239 -9.941 1.00 79.38 1010 CYS A CA 1
ATOM 8091 C C . CYS A 1 1010 ? 7.943 -20.874 -10.088 1.00 79.38 1010 CYS A C 1
ATOM 8093 O O . CYS A 1 1010 ? 8.216 -21.610 -11.033 1.00 79.38 1010 CYS A O 1
ATOM 8095 N N . ASN A 1 1011 ? 8.851 -20.508 -9.187 1.00 82.56 1011 ASN A N 1
ATOM 8096 C CA . ASN A 1 1011 ? 10.289 -20.666 -9.387 1.00 82.56 1011 ASN A CA 1
ATOM 8097 C C . ASN A 1 1011 ? 10.798 -22.108 -9.280 1.00 82.56 1011 ASN A C 1
ATOM 8099 O O . ASN A 1 1011 ? 11.836 -22.389 -9.866 1.00 82.56 1011 ASN A O 1
ATOM 8103 N N . GLU A 1 1012 ? 10.071 -23.014 -8.617 1.00 82.50 1012 GLU A N 1
ATOM 8104 C CA . GLU A 1 1012 ? 10.420 -24.446 -8.521 1.00 82.50 1012 GLU A CA 1
ATOM 8105 C C . GLU A 1 1012 ? 9.902 -25.307 -9.684 1.00 82.50 1012 GLU A C 1
ATOM 8107 O O . GLU A 1 1012 ? 10.246 -26.487 -9.780 1.00 82.50 1012 GLU A O 1
ATOM 8112 N N . MET A 1 1013 ? 9.113 -24.724 -10.590 1.00 85.94 1013 MET A N 1
ATOM 8113 C CA . MET A 1 1013 ? 8.524 -25.433 -11.727 1.00 85.94 1013 MET A CA 1
ATOM 8114 C C . MET A 1 1013 ? 9.617 -25.876 -12.683 1.00 85.94 1013 MET A C 1
ATOM 8116 O O . MET A 1 1013 ? 10.339 -25.026 -13.176 1.00 85.94 1013 MET A O 1
ATOM 8120 N N . THR A 1 1014 ? 9.742 -27.182 -12.933 1.00 85.12 1014 THR A N 1
ATOM 8121 C CA . THR A 1 1014 ? 10.705 -27.794 -13.861 1.00 85.12 1014 THR A CA 1
ATOM 8122 C C . THR A 1 1014 ? 10.081 -28.142 -15.206 1.00 85.12 1014 THR A C 1
ATOM 8124 O O . THR A 1 1014 ? 10.791 -28.154 -16.212 1.00 85.12 1014 THR A O 1
ATOM 8127 N N . GLU A 1 1015 ? 8.774 -28.384 -15.246 1.00 85.56 1015 GLU A N 1
ATOM 8128 C CA . GLU A 1 1015 ? 7.997 -28.637 -16.461 1.00 85.56 1015 GLU A CA 1
ATOM 8129 C C . GLU A 1 1015 ? 6.586 -28.035 -16.377 1.00 85.56 1015 GLU A C 1
ATOM 8131 O O . GLU A 1 1015 ? 6.130 -27.700 -15.291 1.00 85.56 1015 GLU A O 1
ATOM 8136 N N . ILE A 1 1016 ? 5.879 -27.848 -17.497 1.00 86.19 1016 ILE A N 1
ATOM 8137 C CA . ILE A 1 1016 ? 4.465 -27.417 -17.465 1.00 86.19 1016 ILE A CA 1
ATOM 8138 C C . ILE A 1 1016 ? 3.551 -28.639 -17.506 1.00 86.19 1016 ILE A C 1
ATOM 8140 O O . ILE A 1 1016 ? 2.663 -28.784 -16.672 1.00 86.19 1016 ILE A O 1
ATOM 8144 N N . VAL A 1 1017 ? 3.790 -29.537 -18.453 1.00 82.38 1017 VAL A N 1
ATOM 8145 C CA . VAL A 1 1017 ? 3.117 -30.823 -18.581 1.00 82.38 1017 VAL A CA 1
ATOM 8146 C C . VAL A 1 1017 ? 4.078 -31.905 -18.089 1.00 82.38 1017 VAL A C 1
ATOM 8148 O O . VAL A 1 1017 ? 5.224 -31.947 -18.526 1.00 82.38 1017 VAL A O 1
ATOM 8151 N N . ALA A 1 1018 ? 3.634 -32.773 -17.186 1.00 77.94 1018 ALA A N 1
ATOM 8152 C CA . ALA A 1 1018 ? 4.417 -33.891 -16.680 1.00 77.94 1018 ALA A CA 1
ATOM 8153 C C . ALA A 1 1018 ? 4.383 -35.083 -17.636 1.00 77.94 1018 ALA A C 1
ATOM 8155 O O . ALA A 1 1018 ? 3.332 -35.394 -18.207 1.00 77.94 1018 ALA A O 1
ATOM 8156 N N . ASN A 1 1019 ? 5.518 -35.772 -17.772 1.00 70.38 1019 ASN A N 1
ATOM 8157 C CA . ASN A 1 1019 ? 5.586 -37.037 -18.502 1.00 70.38 1019 ASN A CA 1
ATOM 8158 C C . ASN A 1 1019 ? 4.837 -38.143 -17.732 1.00 70.38 1019 ASN A C 1
ATOM 8160 O O . ASN A 1 1019 ? 4.902 -38.199 -16.506 1.00 70.38 1019 ASN A O 1
ATOM 8164 N N . SER A 1 1020 ? 4.122 -39.013 -18.442 1.00 63.50 1020 SER A N 1
ATOM 8165 C CA . SER A 1 1020 ? 3.356 -40.123 -17.864 1.00 63.50 1020 SER A CA 1
ATOM 8166 C C . SER A 1 1020 ? 3.748 -41.438 -18.530 1.00 63.50 1020 SER A C 1
ATOM 8168 O O . SER A 1 1020 ? 3.898 -41.472 -19.747 1.00 63.50 1020 SER A O 1
ATOM 8170 N N . ASP A 1 1021 ? 3.810 -42.530 -17.762 1.00 53.97 1021 ASP A N 1
ATOM 8171 C CA . ASP A 1 1021 ? 4.122 -43.890 -18.252 1.00 53.97 1021 ASP A CA 1
ATOM 8172 C C . ASP A 1 1021 ? 3.065 -44.468 -19.224 1.00 53.97 1021 ASP A C 1
ATOM 8174 O O . ASP A 1 1021 ? 3.212 -45.573 -19.751 1.00 53.97 1021 ASP A O 1
ATOM 8178 N N . VAL A 1 1022 ? 1.977 -43.731 -19.466 1.00 54.47 1022 VAL A N 1
ATOM 8179 C CA . VAL A 1 1022 ? 0.890 -44.109 -20.374 1.00 54.47 1022 VAL A CA 1
ATOM 8180 C C . VAL A 1 1022 ? 1.308 -43.844 -21.822 1.00 54.47 1022 VAL A C 1
ATOM 8182 O O . VAL A 1 1022 ? 1.781 -42.756 -22.147 1.00 54.47 1022 VAL A O 1
ATOM 8185 N N . LYS A 1 1023 ? 1.120 -44.844 -22.696 1.00 55.41 1023 LYS A N 1
ATOM 8186 C CA . LYS A 1 1023 ? 1.249 -44.722 -24.159 1.00 55.41 1023 LYS A CA 1
ATOM 8187 C C . LYS A 1 1023 ? 0.173 -43.783 -24.696 1.00 55.41 1023 LYS A C 1
ATOM 8189 O O . LYS A 1 1023 ? -0.972 -44.195 -24.837 1.00 55.41 1023 LYS A O 1
ATOM 8194 N N . GLU A 1 1024 ? 0.524 -42.531 -24.959 1.00 57.19 1024 GLU A N 1
ATOM 8195 C CA . GLU A 1 1024 ? -0.410 -41.510 -25.432 1.00 57.19 1024 GLU A CA 1
ATOM 8196 C C . GLU A 1 1024 ? 0.067 -40.886 -26.747 1.00 57.19 1024 GLU A C 1
ATOM 8198 O O . GLU A 1 1024 ? 1.092 -40.236 -26.766 1.00 57.19 1024 GLU A O 1
ATOM 8203 N N . ASP A 1 1025 ? -0.685 -41.001 -27.841 1.00 57.50 1025 ASP A N 1
ATOM 8204 C CA . ASP A 1 1025 ? -0.134 -40.668 -29.169 1.00 57.50 1025 ASP A CA 1
ATOM 8205 C C . ASP A 1 1025 ? 0.141 -39.158 -29.419 1.00 57.50 1025 ASP A C 1
ATOM 8207 O O . ASP A 1 1025 ? 1.164 -38.808 -30.014 1.00 57.50 1025 ASP A O 1
ATOM 8211 N N . GLU A 1 1026 ? -0.726 -38.240 -28.957 1.00 72.56 1026 GLU A N 1
ATOM 8212 C CA . GLU A 1 1026 ? -0.610 -36.785 -29.207 1.00 72.56 1026 GLU A CA 1
ATOM 8213 C C . GLU A 1 1026 ? -1.388 -35.929 -28.178 1.00 72.56 1026 GLU A C 1
ATOM 8215 O O . GLU A 1 1026 ? -2.506 -36.279 -27.802 1.00 72.56 1026 GLU A O 1
ATOM 8220 N N . ILE A 1 1027 ? -0.839 -34.786 -27.742 1.00 77.06 1027 ILE A N 1
ATOM 8221 C CA . ILE A 1 1027 ? -1.496 -33.779 -26.885 1.00 77.06 1027 ILE A CA 1
ATOM 8222 C C . ILE A 1 1027 ? -1.754 -32.508 -27.711 1.00 77.06 1027 ILE A C 1
ATOM 8224 O O . ILE A 1 1027 ? -0.809 -31.864 -28.171 1.00 77.06 1027 ILE A O 1
ATOM 8228 N N . ILE A 1 1028 ? -3.023 -32.105 -27.852 1.00 79.62 1028 ILE A N 1
ATOM 8229 C CA . ILE A 1 1028 ? -3.434 -30.974 -28.703 1.00 79.62 1028 ILE A CA 1
ATOM 8230 C C . ILE A 1 1028 ? -4.158 -29.894 -27.888 1.00 79.62 1028 ILE A C 1
ATOM 8232 O O . ILE A 1 1028 ? -5.228 -30.134 -27.331 1.00 79.62 1028 ILE A O 1
ATOM 8236 N N . PHE A 1 1029 ? -3.625 -28.669 -27.886 1.00 83.69 1029 PHE A N 1
ATOM 8237 C CA . PHE A 1 1029 ? -4.279 -27.485 -27.316 1.00 83.69 1029 PHE A CA 1
ATOM 8238 C C . PHE A 1 1029 ? -5.066 -26.723 -28.396 1.00 83.69 1029 PHE A C 1
ATOM 8240 O O . PHE A 1 1029 ? -4.587 -25.736 -28.958 1.00 83.69 1029 PHE A O 1
ATOM 8247 N N . ASN A 1 1030 ? -6.285 -27.186 -28.694 1.00 80.81 1030 ASN A N 1
ATOM 8248 C CA . ASN A 1 1030 ? -7.066 -26.743 -29.859 1.00 80.81 1030 ASN A CA 1
ATOM 8249 C C . ASN A 1 1030 ? -7.340 -25.236 -29.928 1.00 80.81 1030 ASN A C 1
ATOM 8251 O O . ASN A 1 1030 ? -7.260 -24.667 -31.014 1.00 80.81 1030 ASN A O 1
ATOM 8255 N N . LYS A 1 1031 ? -7.675 -24.589 -28.807 1.00 84.00 1031 LYS A N 1
ATOM 8256 C CA . LYS A 1 1031 ? -8.077 -23.171 -28.765 1.00 84.00 1031 LYS A CA 1
ATOM 8257 C C . LYS A 1 1031 ? -7.058 -22.237 -28.117 1.00 84.00 1031 LYS A C 1
ATOM 8259 O O . LYS A 1 1031 ? -7.339 -21.051 -27.984 1.00 84.00 1031 LYS A O 1
ATOM 8264 N N . LEU A 1 1032 ? -5.882 -22.734 -27.728 1.00 86.94 1032 LEU A N 1
ATOM 8265 C CA . LEU A 1 1032 ? -4.921 -21.926 -26.980 1.00 86.94 1032 LEU A CA 1
ATOM 8266 C C . LEU A 1 1032 ? -4.305 -20.863 -27.886 1.00 86.94 1032 LEU A C 1
ATOM 8268 O O . LEU A 1 1032 ? -3.407 -21.156 -28.664 1.00 86.94 1032 LEU A O 1
ATOM 8272 N N . GLU A 1 1033 ? -4.770 -19.621 -27.761 1.00 84.19 1033 GLU A N 1
ATOM 8273 C CA . GLU A 1 1033 ? -4.319 -18.499 -28.588 1.00 84.19 1033 GLU A CA 1
ATOM 8274 C C . GLU A 1 1033 ? -3.066 -17.832 -28.018 1.00 84.19 1033 GLU A C 1
ATOM 8276 O O . GLU A 1 1033 ? -2.192 -17.386 -28.770 1.00 84.19 1033 GLU A O 1
ATOM 8281 N N . LYS A 1 1034 ? -2.996 -17.724 -26.682 1.00 74.69 1034 LYS A N 1
ATOM 8282 C CA . LYS A 1 1034 ? -1.947 -16.983 -25.967 1.00 74.69 1034 LYS A CA 1
ATOM 8283 C C . LYS A 1 1034 ? -1.357 -17.814 -24.831 1.00 74.69 1034 LYS A C 1
ATOM 8285 O O . LYS A 1 1034 ? -2.038 -18.106 -23.845 1.00 74.69 1034 LYS A O 1
ATOM 8290 N N . LEU A 1 1035 ? -0.055 -18.078 -24.924 1.00 87.88 1035 LEU A N 1
ATOM 8291 C CA . LEU A 1 1035 ? 0.730 -18.752 -23.892 1.00 87.88 1035 LEU A CA 1
ATOM 8292 C C . LEU A 1 1035 ? 1.804 -17.808 -23.339 1.00 87.88 1035 LEU A C 1
ATOM 8294 O O . LEU A 1 1035 ? 2.652 -17.304 -24.082 1.00 87.88 1035 LEU A O 1
ATOM 8298 N N . LYS A 1 1036 ? 1.759 -17.550 -22.025 1.00 79.12 1036 LYS A N 1
ATOM 8299 C CA . LYS A 1 1036 ? 2.717 -16.673 -21.334 1.00 79.12 1036 LYS A CA 1
ATOM 8300 C C . LYS A 1 1036 ? 3.362 -17.380 -20.144 1.00 79.12 1036 LYS A C 1
ATOM 8302 O O . LYS A 1 1036 ? 2.688 -17.642 -19.147 1.00 79.12 1036 LYS A O 1
ATOM 8307 N N . LEU A 1 1037 ? 4.672 -17.583 -20.238 1.00 88.38 1037 LEU A N 1
ATOM 8308 C CA . LEU A 1 1037 ? 5.540 -18.131 -19.196 1.00 88.38 1037 LEU A CA 1
ATOM 8309 C C . LEU A 1 1037 ? 6.519 -17.041 -18.755 1.00 88.38 1037 LEU A C 1
ATOM 8311 O O . LEU A 1 1037 ? 7.279 -16.521 -19.576 1.00 88.38 1037 LEU A O 1
ATOM 8315 N N . ILE A 1 1038 ? 6.441 -16.617 -17.494 1.00 78.88 1038 ILE A N 1
ATOM 8316 C CA . ILE A 1 1038 ? 7.183 -15.450 -17.004 1.00 78.88 1038 ILE A CA 1
ATOM 8317 C C . ILE A 1 1038 ? 7.749 -15.752 -15.617 1.00 78.88 1038 ILE A C 1
ATOM 8319 O O . ILE A 1 1038 ? 6.995 -16.160 -14.741 1.00 78.88 1038 ILE A O 1
ATOM 8323 N N . ASP A 1 1039 ? 9.033 -15.482 -15.391 1.00 78.38 1039 ASP A N 1
ATOM 8324 C CA . ASP A 1 1039 ? 9.670 -15.640 -14.073 1.00 78.38 1039 ASP A CA 1
ATOM 8325 C C . ASP A 1 1039 ? 9.558 -17.084 -13.549 1.00 78.38 1039 ASP A C 1
ATOM 8327 O O . ASP A 1 1039 ? 8.992 -17.328 -12.486 1.00 78.38 1039 ASP A O 1
ATOM 8331 N N . LEU A 1 1040 ? 10.030 -18.063 -14.331 1.00 85.44 1040 LEU A N 1
ATOM 8332 C CA . LEU A 1 1040 ? 10.011 -19.488 -13.966 1.00 85.44 1040 LEU A CA 1
ATOM 8333 C C . LEU A 1 1040 ? 11.446 -20.007 -13.856 1.00 85.44 1040 LEU A C 1
ATOM 8335 O O . LEU A 1 1040 ? 11.988 -20.607 -14.784 1.00 85.44 1040 LEU A O 1
ATOM 8339 N N . SER A 1 1041 ? 12.077 -19.727 -12.714 1.00 85.75 1041 SER A N 1
ATOM 8340 C CA . SER A 1 1041 ? 13.522 -19.905 -12.520 1.00 85.75 1041 SER A CA 1
ATOM 8341 C C . SER A 1 1041 ? 14.036 -21.326 -12.798 1.00 85.75 1041 SER A C 1
ATOM 8343 O O . SER A 1 1041 ? 15.079 -21.474 -13.438 1.00 85.75 1041 SER A O 1
ATOM 8345 N N . ASN A 1 1042 ? 13.307 -22.369 -12.378 1.00 88.00 1042 ASN A N 1
ATOM 8346 C CA . ASN A 1 1042 ? 13.724 -23.765 -12.550 1.00 88.00 1042 ASN A CA 1
ATOM 8347 C C . ASN A 1 1042 ? 13.159 -24.471 -13.790 1.00 88.00 1042 ASN A C 1
ATOM 8349 O O . ASN A 1 1042 ? 13.471 -25.649 -13.982 1.00 88.00 1042 ASN A O 1
ATOM 8353 N N . LEU A 1 1043 ? 12.381 -23.789 -14.639 1.00 89.06 1043 LEU A N 1
ATOM 8354 C CA . LEU A 1 1043 ? 11.684 -24.445 -15.748 1.00 89.06 1043 LEU A CA 1
ATOM 8355 C C . LEU A 1 1043 ? 12.707 -25.008 -16.721 1.00 89.06 1043 LEU A C 1
ATOM 8357 O O . LEU A 1 1043 ? 13.507 -24.245 -17.236 1.00 89.06 1043 LEU A O 1
ATOM 8361 N N . THR A 1 1044 ? 12.684 -26.318 -16.970 1.00 83.12 1044 THR A N 1
ATOM 8362 C CA . THR A 1 1044 ? 13.598 -27.025 -17.881 1.00 83.12 1044 THR A CA 1
ATOM 8363 C C . THR A 1 1044 ? 12.968 -27.324 -19.240 1.00 83.12 1044 THR A C 1
ATOM 8365 O O . THR A 1 1044 ? 13.674 -27.274 -20.247 1.00 83.12 1044 THR A O 1
ATOM 8368 N N . SER A 1 1045 ? 11.660 -27.599 -19.290 1.00 78.94 1045 SER A N 1
ATOM 8369 C CA . SER A 1 1045 ? 10.908 -27.802 -20.535 1.00 78.94 1045 SER A CA 1
ATOM 8370 C C . SER A 1 1045 ? 9.415 -27.509 -20.379 1.00 78.94 1045 SER A C 1
ATOM 8372 O O . SER A 1 1045 ? 8.933 -27.374 -19.265 1.00 78.94 1045 SER A O 1
ATOM 8374 N N . PHE A 1 1046 ? 8.653 -27.376 -21.468 1.00 81.69 1046 PHE A N 1
ATOM 8375 C CA . PHE A 1 1046 ? 7.186 -27.351 -21.389 1.00 81.69 1046 PHE A CA 1
ATOM 8376 C C . PHE A 1 1046 ? 6.639 -28.758 -21.136 1.00 81.69 1046 PHE A C 1
ATOM 8378 O O . PHE A 1 1046 ? 5.753 -28.912 -20.305 1.00 81.69 1046 PHE A O 1
ATOM 8385 N N . TYR A 1 1047 ? 7.184 -29.775 -21.808 1.00 78.81 1047 TYR A N 1
ATOM 8386 C CA . TYR A 1 1047 ? 6.811 -31.182 -21.647 1.00 78.81 1047 TYR A CA 1
ATOM 8387 C C . TYR A 1 1047 ? 8.023 -32.098 -21.880 1.00 78.81 1047 TYR A C 1
ATOM 8389 O O . TYR A 1 1047 ? 8.630 -32.009 -22.954 1.00 78.81 1047 TYR A O 1
ATOM 8397 N N . PRO A 1 1048 ? 8.370 -32.983 -20.930 1.00 68.94 1048 PRO A N 1
ATOM 8398 C CA . PRO A 1 1048 ? 9.508 -33.885 -21.043 1.00 68.94 1048 PRO A CA 1
ATOM 8399 C C . PRO A 1 1048 ? 9.139 -35.295 -21.548 1.00 68.94 1048 PRO A C 1
ATOM 8401 O O . PRO A 1 1048 ? 9.925 -36.229 -21.389 1.00 68.94 1048 PRO A O 1
ATOM 8404 N N . GLY A 1 1049 ? 7.932 -35.497 -22.086 1.00 66.88 1049 GLY A N 1
ATOM 8405 C CA . GLY A 1 1049 ? 7.546 -36.775 -22.689 1.00 66.88 1049 GLY A CA 1
ATOM 8406 C C . GLY A 1 1049 ? 7.944 -36.900 -24.158 1.00 66.88 1049 GLY A C 1
ATOM 8407 O O . GLY A 1 1049 ? 8.264 -35.918 -24.825 1.00 66.88 1049 GLY A O 1
ATOM 8408 N N . ASN A 1 1050 ? 7.879 -38.131 -24.668 1.00 58.59 1050 ASN A N 1
ATOM 8409 C CA . ASN A 1 1050 ? 8.255 -38.471 -26.047 1.00 58.59 1050 ASN A CA 1
ATOM 8410 C C . ASN A 1 1050 ? 7.102 -38.285 -27.054 1.00 58.59 1050 ASN A C 1
ATOM 8412 O O . ASN A 1 1050 ? 7.244 -38.643 -28.220 1.00 58.59 1050 ASN A O 1
ATOM 8416 N N . TYR A 1 1051 ? 5.954 -37.767 -26.611 1.00 64.44 1051 TYR A N 1
ATOM 8417 C CA . TYR A 1 1051 ? 4.761 -37.616 -27.444 1.00 64.44 1051 TYR A CA 1
ATOM 8418 C C . TYR A 1 1051 ? 4.658 -36.235 -28.082 1.00 64.44 1051 TYR A C 1
ATOM 8420 O O . TYR A 1 1051 ? 5.222 -35.244 -27.609 1.00 64.44 1051 TYR A O 1
ATOM 8428 N N . THR A 1 1052 ? 3.895 -36.170 -29.168 1.00 65.31 1052 THR A N 1
ATOM 8429 C CA . THR A 1 1052 ? 3.690 -34.941 -29.927 1.00 65.31 1052 THR A CA 1
ATOM 8430 C C . THR A 1 1052 ? 2.852 -33.930 -29.143 1.00 65.31 1052 THR A C 1
ATOM 8432 O O . THR A 1 1052 ? 1.732 -34.232 -28.742 1.00 65.31 1052 THR A O 1
ATOM 8435 N N . LEU A 1 1053 ? 3.366 -32.706 -28.983 1.00 73.56 1053 LEU A N 1
ATOM 8436 C CA . LEU A 1 1053 ? 2.586 -31.534 -28.576 1.00 73.56 1053 LEU A CA 1
ATOM 8437 C C . LEU A 1 1053 ? 2.163 -30.723 -29.798 1.00 73.56 1053 LEU A C 1
ATOM 8439 O O . LEU A 1 1053 ? 2.998 -30.424 -30.655 1.00 73.56 1053 LEU A O 1
ATOM 8443 N N . ASN A 1 1054 ? 0.905 -30.298 -29.840 1.00 74.81 1054 ASN A N 1
ATOM 8444 C CA . ASN A 1 1054 ? 0.346 -29.527 -30.943 1.00 74.81 1054 ASN A CA 1
ATOM 8445 C C . ASN A 1 1054 ? -0.437 -28.306 -30.433 1.00 74.81 1054 ASN A C 1
ATOM 8447 O O . ASN A 1 1054 ? -1.238 -28.399 -29.499 1.00 74.81 1054 ASN A O 1
ATOM 8451 N N . PHE A 1 1055 ? -0.191 -27.151 -31.049 1.00 81.94 1055 PHE A N 1
ATOM 8452 C CA . PHE A 1 1055 ? -0.768 -25.858 -30.691 1.00 81.94 1055 PHE A CA 1
ATOM 8453 C C . PHE A 1 1055 ? -1.399 -25.194 -31.928 1.00 81.94 1055 PHE A C 1
ATOM 8455 O O . PHE A 1 1055 ? -0.943 -24.133 -32.367 1.00 81.94 1055 PHE A O 1
ATOM 8462 N N . PRO A 1 1056 ? -2.459 -25.786 -32.510 1.00 80.00 1056 PRO A N 1
ATOM 8463 C CA . PRO A 1 1056 ? -2.958 -25.384 -33.822 1.00 80.00 1056 PRO A CA 1
ATOM 8464 C C . PRO A 1 1056 ? -3.472 -23.938 -33.863 1.00 80.00 1056 PRO A C 1
ATOM 8466 O O . PRO A 1 1056 ? -3.387 -23.314 -34.913 1.00 80.00 1056 PRO A O 1
ATOM 8469 N N . SER A 1 1057 ? -3.955 -23.370 -32.751 1.00 82.44 1057 SER A N 1
ATOM 8470 C CA . SER A 1 1057 ? -4.482 -21.990 -32.691 1.00 82.44 1057 SER A CA 1
ATOM 8471 C C . SER A 1 1057 ? -3.528 -20.969 -32.061 1.00 82.44 1057 SER A C 1
ATOM 8473 O O . SER A 1 1057 ? -3.894 -19.802 -31.908 1.00 82.44 1057 SER A O 1
ATOM 8475 N N . LEU A 1 1058 ? -2.314 -21.374 -31.674 1.00 85.62 1058 LEU A N 1
ATOM 8476 C CA . LEU A 1 1058 ? -1.407 -20.493 -30.943 1.00 85.62 1058 LEU A CA 1
ATOM 8477 C C . LEU A 1 1058 ? -0.872 -19.403 -31.859 1.00 85.62 1058 LEU A C 1
ATOM 8479 O O . LEU A 1 1058 ? -0.193 -19.688 -32.836 1.00 85.62 1058 LEU A O 1
ATOM 8483 N N . THR A 1 1059 ? -1.154 -18.149 -31.510 1.00 80.75 1059 THR A N 1
ATOM 8484 C CA . THR A 1 1059 ? -0.721 -16.967 -32.273 1.00 80.75 1059 THR A CA 1
ATOM 8485 C C . THR A 1 1059 ? 0.428 -16.238 -31.589 1.00 80.75 1059 THR A C 1
ATOM 8487 O O . THR A 1 1059 ? 1.282 -15.661 -32.266 1.00 80.75 1059 THR A O 1
ATOM 8490 N N . ASN A 1 1060 ? 0.474 -16.294 -30.252 1.00 78.19 1060 ASN A N 1
ATOM 8491 C CA . ASN A 1 1060 ? 1.445 -15.574 -29.438 1.00 78.19 1060 ASN A CA 1
ATOM 8492 C C . ASN A 1 1060 ? 2.064 -16.478 -28.366 1.00 78.19 1060 ASN A C 1
ATOM 8494 O O . ASN A 1 1060 ? 1.388 -16.923 -27.429 1.00 78.19 1060 ASN A O 1
ATOM 8498 N N . LEU A 1 1061 ? 3.376 -16.676 -28.492 1.00 85.56 1061 LEU A N 1
ATOM 8499 C CA . LEU A 1 1061 ? 4.209 -17.364 -27.520 1.00 85.56 1061 LEU A CA 1
ATOM 8500 C C . LEU A 1 1061 ? 5.189 -16.379 -26.877 1.00 85.56 1061 LEU A C 1
ATOM 8502 O O . LEU A 1 1061 ? 6.073 -15.832 -27.545 1.00 85.56 1061 LEU A O 1
ATOM 8506 N N . LYS A 1 1062 ? 5.072 -16.203 -25.555 1.00 79.25 1062 LYS A N 1
ATOM 8507 C CA . LYS A 1 1062 ? 6.019 -15.413 -24.759 1.00 79.25 1062 LYS A CA 1
ATOM 8508 C C . LYS A 1 1062 ? 6.610 -16.242 -23.624 1.00 79.25 1062 LYS A C 1
ATOM 8510 O O . LYS A 1 1062 ? 5.893 -16.621 -22.698 1.00 79.25 1062 LYS A O 1
ATOM 8515 N N . VAL A 1 1063 ? 7.927 -16.421 -23.668 1.00 85.06 1063 VAL A N 1
ATOM 8516 C CA . VAL A 1 1063 ? 8.734 -17.022 -22.600 1.00 85.06 1063 VAL A CA 1
ATOM 8517 C C . VAL A 1 1063 ? 9.752 -15.984 -22.136 1.00 85.06 1063 VAL A C 1
ATOM 8519 O O . VAL A 1 1063 ? 10.472 -15.396 -22.944 1.00 85.06 1063 VAL A O 1
ATOM 8522 N N . THR A 1 1064 ? 9.763 -15.651 -20.850 1.00 79.44 1064 THR A N 1
ATOM 8523 C CA . THR A 1 1064 ? 10.632 -14.593 -20.315 1.00 79.44 1064 THR A CA 1
ATOM 8524 C C . THR A 1 1064 ? 11.167 -14.981 -18.943 1.00 79.44 1064 THR A C 1
ATOM 8526 O O . THR A 1 1064 ? 10.385 -15.392 -18.088 1.00 79.44 1064 THR A O 1
ATOM 8529 N N . ARG A 1 1065 ? 12.480 -14.827 -18.730 1.00 79.81 1065 ARG A N 1
ATOM 8530 C CA . ARG A 1 1065 ? 13.169 -15.128 -17.461 1.00 79.81 1065 ARG A CA 1
ATOM 8531 C C . ARG A 1 1065 ? 12.893 -16.561 -16.987 1.00 79.81 1065 ARG A C 1
ATOM 8533 O O . ARG A 1 1065 ? 12.348 -16.793 -15.912 1.00 79.81 1065 ARG A O 1
ATOM 8540 N N . CYS A 1 1066 ? 13.242 -17.521 -17.847 1.00 82.06 1066 CYS A N 1
ATOM 8541 C CA . CYS A 1 1066 ? 13.185 -18.968 -17.589 1.00 82.06 1066 CYS A CA 1
ATOM 8542 C C . CYS A 1 1066 ? 14.594 -19.578 -17.780 1.00 82.06 1066 CYS A C 1
ATOM 8544 O O . CYS A 1 1066 ? 14.851 -20.272 -18.767 1.00 82.06 1066 CYS A O 1
ATOM 8546 N N . PRO A 1 1067 ? 15.559 -19.263 -16.897 1.00 82.00 1067 PRO A N 1
ATOM 8547 C CA . PRO A 1 1067 ? 16.986 -19.465 -17.138 1.00 82.00 1067 PRO A CA 1
ATOM 8548 C C . PRO A 1 1067 ? 17.445 -20.927 -17.182 1.00 82.00 1067 PRO A C 1
ATOM 8550 O O . PRO A 1 1067 ? 18.501 -21.178 -17.747 1.00 82.00 1067 PRO A O 1
ATOM 8553 N N . LYS A 1 1068 ? 16.701 -21.896 -16.627 1.00 84.81 1068 LYS A N 1
ATOM 8554 C CA . LYS A 1 1068 ? 17.058 -23.330 -16.704 1.00 84.81 1068 LYS A CA 1
ATOM 8555 C C . LYS A 1 1068 ? 16.438 -24.071 -17.893 1.00 84.81 1068 LYS A C 1
ATOM 8557 O O . LYS A 1 1068 ? 16.672 -25.273 -18.037 1.00 84.81 1068 LYS A O 1
ATOM 8562 N N . MET A 1 1069 ? 15.669 -23.384 -18.739 1.00 83.94 1069 MET A N 1
ATOM 8563 C CA . MET A 1 1069 ? 14.895 -24.026 -19.802 1.00 83.94 1069 MET A CA 1
ATOM 8564 C C . MET A 1 1069 ? 15.842 -24.521 -20.880 1.00 83.94 1069 MET A C 1
ATOM 8566 O O . MET A 1 1069 ? 16.534 -23.701 -21.454 1.00 83.94 1069 MET A O 1
ATOM 8570 N N . LYS A 1 1070 ? 15.910 -25.834 -21.130 1.00 74.25 1070 LYS A N 1
ATOM 8571 C CA . LYS A 1 1070 ? 16.847 -26.454 -22.088 1.00 74.25 1070 LYS A CA 1
ATOM 8572 C C . LYS A 1 1070 ? 16.224 -26.704 -23.453 1.00 74.25 1070 LYS A C 1
ATOM 8574 O O . LYS A 1 1070 ? 16.889 -26.523 -24.466 1.00 74.25 1070 LYS A O 1
ATOM 8579 N N . PHE A 1 1071 ? 14.949 -27.082 -23.453 1.00 67.69 1071 PHE A N 1
ATOM 8580 C CA . PHE A 1 1071 ? 14.151 -27.358 -24.644 1.00 67.69 1071 PHE A CA 1
ATOM 8581 C C . PHE A 1 1071 ? 12.721 -26.884 -24.395 1.00 67.69 1071 PHE A C 1
ATOM 8583 O O . PHE A 1 1071 ? 12.283 -26.852 -23.248 1.00 67.69 1071 PHE A O 1
ATOM 8590 N N . PHE A 1 1072 ? 11.950 -26.568 -25.435 1.00 62.78 1072 PHE A N 1
ATOM 8591 C CA . PHE A 1 1072 ? 10.507 -26.381 -25.254 1.00 62.78 1072 PHE A CA 1
ATOM 8592 C C . PHE A 1 1072 ? 9.793 -27.729 -25.039 1.00 62.78 1072 PHE A C 1
ATOM 8594 O O . PHE A 1 1072 ? 8.925 -27.811 -24.184 1.00 62.78 1072 PHE A O 1
ATOM 8601 N N . SER A 1 1073 ? 10.220 -28.818 -25.684 1.00 54.12 1073 SER A N 1
ATOM 8602 C CA . SER A 1 1073 ? 9.813 -30.198 -25.359 1.00 54.12 1073 SER A CA 1
ATOM 8603 C C . SER A 1 1073 ? 10.958 -31.184 -25.629 1.00 54.12 1073 SER A C 1
ATOM 8605 O O . SER A 1 1073 ? 11.838 -30.896 -26.441 1.00 54.12 1073 SER A O 1
ATOM 8607 N N . SER A 1 1074 ? 11.003 -32.318 -24.926 1.00 48.03 1074 SER A N 1
ATOM 8608 C CA . SER A 1 1074 ? 12.172 -33.217 -24.894 1.00 48.03 1074 SER A CA 1
ATOM 8609 C C . SER A 1 1074 ? 12.215 -34.271 -26.010 1.00 48.03 1074 SER A C 1
ATOM 8611 O O . SER A 1 1074 ? 12.456 -35.446 -25.737 1.00 48.03 1074 SER A O 1
ATOM 8613 N N . GLY A 1 1075 ? 12.032 -33.881 -27.271 1.00 46.62 1075 GLY A N 1
ATOM 8614 C CA . GLY A 1 1075 ? 12.292 -34.770 -28.412 1.00 46.62 1075 GLY A CA 1
ATOM 8615 C C . GLY A 1 1075 ? 13.774 -35.175 -28.496 1.00 46.62 1075 GLY A C 1
ATOM 8616 O O . GLY A 1 1075 ? 14.545 -34.533 -29.194 1.00 46.62 1075 GLY A O 1
ATOM 8617 N N . ILE A 1 1076 ? 14.136 -36.180 -27.694 1.00 42.72 1076 ILE A N 1
ATOM 8618 C CA . ILE A 1 1076 ? 15.345 -37.003 -27.562 1.00 42.72 1076 ILE A CA 1
ATOM 8619 C C . ILE A 1 1076 ? 16.593 -36.496 -28.302 1.00 42.72 1076 ILE A C 1
ATOM 8621 O O . ILE A 1 1076 ? 16.766 -36.683 -29.501 1.00 42.72 1076 ILE A O 1
ATOM 8625 N N . SER A 1 1077 ? 17.557 -36.005 -27.523 1.00 35.56 1077 SER A N 1
ATOM 8626 C CA . SER A 1 1077 ? 18.971 -36.231 -27.817 1.00 35.56 1077 SER A CA 1
ATOM 8627 C C . SER A 1 1077 ? 19.375 -37.575 -27.193 1.00 35.56 1077 SER A C 1
ATOM 8629 O O . SER A 1 1077 ? 19.146 -37.766 -26.000 1.00 35.56 1077 SER A O 1
ATOM 8631 N N . ILE A 1 1078 ? 20.040 -38.438 -27.977 1.00 35.81 1078 ILE A N 1
ATOM 8632 C CA . ILE A 1 1078 ? 20.765 -39.674 -27.589 1.00 35.81 1078 ILE A CA 1
ATOM 8633 C C . ILE A 1 1078 ? 19.955 -40.993 -27.697 1.00 35.81 1078 ILE A C 1
ATOM 8635 O O . ILE A 1 1078 ? 19.477 -41.507 -26.694 1.00 35.81 1078 ILE A O 1
ATOM 8639 N N . MET A 1 1079 ? 19.865 -41.574 -28.909 1.00 25.36 1079 MET A N 1
ATOM 8640 C CA . MET A 1 1079 ? 19.951 -43.026 -29.231 1.00 25.36 1079 MET A CA 1
ATOM 8641 C C . MET A 1 1079 ? 19.887 -43.225 -30.773 1.00 25.36 1079 MET A C 1
ATOM 8643 O O . MET A 1 1079 ? 18.869 -42.872 -31.363 1.00 25.36 1079 MET A O 1
ATOM 8647 N N . PRO A 1 1080 ? 20.893 -43.810 -31.463 1.00 31.72 1080 PRO A N 1
ATOM 8648 C CA . PRO A 1 1080 ? 20.965 -43.795 -32.938 1.00 31.72 1080 PRO A CA 1
ATOM 8649 C C . PRO A 1 1080 ? 20.072 -44.783 -33.722 1.00 31.72 1080 PRO A C 1
ATOM 8651 O O . PRO A 1 1080 ? 20.363 -45.013 -34.893 1.00 31.72 1080 PRO A O 1
ATOM 8654 N N . MET A 1 1081 ? 19.046 -45.432 -33.148 1.00 27.33 1081 MET A N 1
ATOM 8655 C CA . MET A 1 1081 ? 18.385 -46.568 -33.841 1.00 27.33 1081 MET A CA 1
ATOM 8656 C C . MET A 1 1081 ? 16.851 -46.596 -33.922 1.00 27.33 1081 MET A C 1
ATOM 8658 O O . MET A 1 1081 ? 16.320 -47.547 -34.486 1.00 27.33 1081 MET A O 1
ATOM 8662 N N . LEU A 1 1082 ? 16.114 -45.570 -33.491 1.00 27.30 1082 LEU A N 1
ATOM 8663 C CA . LEU A 1 1082 ? 14.678 -45.473 -33.803 1.00 27.30 1082 LEU A CA 1
ATOM 8664 C C . LEU A 1 1082 ? 14.314 -44.047 -34.228 1.00 27.30 1082 LEU A C 1
ATOM 8666 O O . LEU A 1 1082 ? 14.000 -43.187 -33.412 1.00 27.30 1082 LEU A O 1
ATOM 8670 N N . GLN A 1 1083 ? 14.363 -43.818 -35.542 1.00 43.94 1083 GLN A N 1
ATOM 8671 C CA . GLN A 1 1083 ? 13.681 -42.711 -36.203 1.00 43.94 1083 GLN A CA 1
ATOM 8672 C C . GLN A 1 1083 ? 12.176 -42.835 -35.945 1.00 43.94 1083 GLN A C 1
ATOM 8674 O O . GLN A 1 1083 ? 11.550 -43.720 -36.522 1.00 43.94 1083 GLN A O 1
ATOM 8679 N N . GLN A 1 1084 ? 11.614 -41.967 -35.101 1.00 44.56 1084 GLN A N 1
ATOM 8680 C CA . GLN A 1 1084 ? 10.344 -41.253 -35.310 1.00 44.56 1084 GLN A CA 1
ATOM 8681 C C . GLN A 1 1084 ? 9.846 -40.612 -34.001 1.00 44.56 1084 GLN A C 1
ATOM 8683 O O . GLN A 1 1084 ? 9.887 -41.223 -32.940 1.00 44.56 1084 GLN A O 1
ATOM 8688 N N . ILE A 1 1085 ? 9.282 -39.408 -34.160 1.00 41.50 1085 ILE A N 1
ATOM 8689 C CA . ILE A 1 1085 ? 8.456 -38.634 -33.216 1.00 41.50 1085 ILE A CA 1
ATOM 8690 C C . ILE A 1 1085 ? 9.229 -37.661 -32.314 1.00 41.50 1085 ILE A C 1
ATOM 8692 O O . ILE A 1 1085 ? 9.669 -37.955 -31.208 1.00 41.50 1085 ILE A O 1
ATOM 8696 N N . GLY A 1 1086 ? 9.294 -36.427 -32.807 1.00 41.06 1086 GLY A N 1
ATOM 8697 C CA . GLY A 1 1086 ? 9.487 -35.213 -32.035 1.00 41.06 1086 GLY A CA 1
ATOM 8698 C C . GLY A 1 1086 ? 8.736 -34.113 -32.772 1.00 41.06 1086 GLY A C 1
ATOM 8699 O O . GLY A 1 1086 ? 9.247 -33.602 -33.762 1.00 41.06 1086 GLY A O 1
ATOM 8700 N N . TRP A 1 1087 ? 7.547 -33.764 -32.268 1.00 46.25 1087 TRP A N 1
ATOM 8701 C CA . TRP A 1 1087 ? 6.571 -32.838 -32.861 1.00 46.25 1087 TRP A CA 1
ATOM 8702 C C . TRP A 1 1087 ? 5.883 -33.372 -34.127 1.00 46.25 1087 TRP A C 1
ATOM 8704 O O . TRP A 1 1087 ? 6.507 -33.879 -35.056 1.00 46.25 1087 TRP A O 1
ATOM 8714 N N . GLY A 1 1088 ? 4.563 -33.223 -34.182 1.00 43.78 1088 GLY A N 1
ATOM 8715 C CA . GLY A 1 1088 ? 3.806 -33.380 -35.407 1.00 43.78 1088 GLY A CA 1
ATOM 8716 C C . GLY A 1 1088 ? 4.226 -32.236 -36.310 1.00 43.78 1088 GLY A C 1
ATOM 8717 O O . GLY A 1 1088 ? 4.347 -31.098 -35.860 1.00 43.78 1088 GLY A O 1
ATOM 8718 N N . SER A 1 1089 ? 4.451 -32.521 -37.585 1.00 45.56 1089 SER A N 1
ATOM 8719 C CA . SER A 1 1089 ? 4.812 -31.545 -38.630 1.00 45.56 1089 SER A CA 1
ATOM 8720 C C . SER A 1 1089 ? 3.872 -30.316 -38.764 1.00 45.56 1089 SER A C 1
ATOM 8722 O O . SER A 1 1089 ? 4.050 -29.486 -39.651 1.00 45.56 1089 SER A O 1
ATOM 8724 N N . THR A 1 1090 ? 2.878 -30.163 -37.881 1.00 50.41 1090 THR A N 1
ATOM 8725 C CA . THR A 1 1090 ? 1.787 -29.186 -37.914 1.00 50.41 1090 THR A CA 1
ATOM 8726 C C . THR A 1 1090 ? 1.643 -28.329 -36.638 1.00 50.41 1090 THR A C 1
ATOM 8728 O O . THR A 1 1090 ? 0.693 -27.556 -36.547 1.00 50.41 1090 THR A O 1
ATOM 8731 N N . SER A 1 1091 ? 2.548 -28.418 -35.653 1.00 60.31 1091 SER A N 1
ATOM 8732 C CA . SER A 1 1091 ? 2.297 -27.906 -34.288 1.00 60.31 1091 SER A CA 1
ATOM 8733 C C . SER A 1 1091 ? 2.213 -26.383 -34.087 1.00 60.31 1091 SER A C 1
ATOM 8735 O O . SER A 1 1091 ? 1.603 -25.963 -33.107 1.00 60.31 1091 SER A O 1
ATOM 8737 N N . PHE A 1 1092 ? 2.798 -25.551 -34.958 1.00 70.62 1092 PHE A N 1
ATOM 8738 C CA . PHE A 1 1092 ? 2.795 -24.079 -34.818 1.00 70.62 1092 PHE A CA 1
ATOM 8739 C C . PHE A 1 1092 ? 2.332 -23.336 -36.079 1.00 70.62 1092 PHE A C 1
ATOM 8741 O O . PHE A 1 1092 ? 2.754 -22.209 -36.341 1.00 70.62 1092 PHE A O 1
ATOM 8748 N N . GLN A 1 1093 ? 1.441 -23.944 -36.862 1.00 75.50 1093 GLN A N 1
ATOM 8749 C CA . GLN A 1 1093 ? 1.033 -23.409 -38.165 1.00 75.50 1093 GLN A CA 1
ATOM 8750 C C . GLN A 1 1093 ? 0.444 -21.994 -38.129 1.00 75.50 1093 GLN A C 1
ATOM 8752 O O . GLN A 1 1093 ? 0.552 -21.292 -39.127 1.00 75.50 1093 GLN A O 1
ATOM 8757 N N . ASN A 1 1094 ? -0.140 -21.554 -37.010 1.00 81.75 1094 ASN A N 1
ATOM 8758 C CA . ASN A 1 1094 ? -0.737 -20.220 -36.862 1.00 81.75 1094 ASN A CA 1
ATOM 8759 C C . ASN A 1 1094 ? 0.089 -19.253 -35.997 1.00 81.75 1094 ASN A C 1
ATOM 8761 O O . ASN A 1 1094 ? -0.365 -18.137 -35.723 1.00 81.75 1094 ASN A O 1
ATOM 8765 N N . LEU A 1 1095 ? 1.290 -19.656 -35.569 1.00 84.00 1095 LEU A N 1
ATOM 8766 C CA . LEU A 1 1095 ? 2.126 -18.832 -34.705 1.00 84.00 1095 LEU A CA 1
ATOM 8767 C C . LEU A 1 1095 ? 2.637 -17.623 -35.478 1.00 84.00 1095 LEU A C 1
ATOM 8769 O O . LEU A 1 1095 ? 3.289 -17.791 -36.499 1.00 84.00 1095 LEU A O 1
ATOM 8773 N N . ARG A 1 1096 ? 2.365 -16.415 -34.972 1.00 84.44 1096 ARG A N 1
ATOM 8774 C CA . ARG A 1 1096 ? 2.767 -15.141 -35.595 1.00 84.44 1096 ARG A CA 1
ATOM 8775 C C . ARG A 1 1096 ? 3.899 -14.463 -34.837 1.00 84.44 1096 ARG A C 1
ATOM 8777 O O . ARG A 1 1096 ? 4.832 -13.948 -35.454 1.00 84.44 1096 ARG A O 1
ATOM 8784 N N . PHE A 1 1097 ? 3.842 -14.509 -33.503 1.00 75.88 1097 PHE A N 1
ATOM 8785 C CA . PHE A 1 1097 ? 4.812 -13.855 -32.625 1.00 75.88 1097 PHE A CA 1
ATOM 8786 C C . PHE A 1 1097 ? 5.450 -14.852 -31.679 1.00 75.88 1097 PHE A C 1
ATOM 8788 O O . PHE A 1 1097 ? 4.780 -15.487 -30.860 1.00 75.88 1097 PHE A O 1
ATOM 8795 N N . MET A 1 1098 ? 6.774 -14.920 -31.757 1.00 84.25 1098 MET A N 1
ATOM 8796 C CA . MET A 1 1098 ? 7.591 -15.687 -30.837 1.00 84.25 1098 MET A CA 1
ATOM 8797 C C . MET A 1 1098 ? 8.585 -14.758 -30.142 1.00 84.25 1098 MET A C 1
ATOM 8799 O O . MET A 1 1098 ? 9.455 -14.153 -30.780 1.00 84.25 1098 MET A O 1
ATOM 8803 N N . ARG A 1 1099 ? 8.462 -14.648 -28.814 1.00 80.50 1099 ARG A N 1
ATOM 8804 C CA . ARG A 1 1099 ? 9.396 -13.893 -27.973 1.00 80.50 1099 ARG A CA 1
ATOM 8805 C C . ARG A 1 1099 ? 9.967 -14.771 -26.871 1.00 80.50 1099 ARG A C 1
ATOM 8807 O O . ARG A 1 1099 ? 9.241 -15.202 -25.977 1.00 80.50 1099 ARG A O 1
ATOM 8814 N N . VAL A 1 1100 ? 11.285 -14.928 -26.902 1.00 83.06 1100 VAL A N 1
ATOM 8815 C CA . VAL A 1 1100 ? 12.072 -15.611 -25.876 1.00 83.06 1100 VAL A CA 1
ATOM 8816 C C . VAL A 1 1100 ? 13.090 -14.623 -25.319 1.00 83.06 1100 VAL A C 1
ATOM 8818 O O . VAL A 1 1100 ? 13.762 -13.907 -26.064 1.00 83.06 1100 VAL A O 1
ATOM 8821 N N . SER A 1 1101 ? 13.139 -14.463 -24.002 1.00 78.50 1101 SER A N 1
ATOM 8822 C CA . SER A 1 1101 ? 14.076 -13.533 -23.361 1.00 78.50 1101 SER A CA 1
ATOM 8823 C C . SER A 1 1101 ? 14.575 -14.094 -22.037 1.00 78.50 1101 SER A C 1
ATOM 8825 O O . SER A 1 1101 ? 13.783 -14.673 -21.294 1.00 78.50 1101 SER A O 1
ATOM 8827 N N . ASP A 1 1102 ? 15.865 -13.934 -21.744 1.00 78.50 1102 ASP A N 1
ATOM 8828 C CA . ASP A 1 1102 ? 16.457 -14.306 -20.450 1.00 78.50 1102 ASP A CA 1
ATOM 8829 C C . ASP A 1 1102 ? 16.289 -15.812 -20.132 1.00 78.50 1102 ASP A C 1
ATOM 8831 O O . ASP A 1 1102 ? 15.980 -16.214 -19.008 1.00 78.50 1102 ASP A O 1
ATOM 8835 N N . CYS A 1 1103 ? 16.421 -16.663 -21.159 1.00 79.38 1103 CYS A N 1
ATOM 8836 C CA . CYS A 1 1103 ? 16.276 -18.125 -21.088 1.00 79.38 1103 CYS A CA 1
ATOM 8837 C C . CYS A 1 1103 ? 17.632 -18.803 -21.319 1.00 79.38 1103 CYS A C 1
ATOM 8839 O O . CYS A 1 1103 ? 17.858 -19.479 -22.320 1.00 79.38 1103 CYS A O 1
ATOM 8841 N N . ASN A 1 1104 ? 18.556 -18.580 -20.384 1.00 81.62 1104 ASN A N 1
ATOM 8842 C CA . ASN A 1 1104 ? 19.966 -18.957 -20.498 1.00 81.62 1104 ASN A CA 1
ATOM 8843 C C . ASN A 1 1104 ? 20.259 -20.465 -20.525 1.00 81.62 1104 ASN A C 1
ATOM 8845 O O . ASN A 1 1104 ? 21.419 -20.814 -20.629 1.00 81.62 1104 ASN A O 1
ATOM 8849 N N . GLY A 1 1105 ? 19.274 -21.357 -20.437 1.00 77.62 1105 GLY A N 1
ATOM 8850 C CA . GLY A 1 1105 ? 19.491 -22.805 -20.499 1.00 77.62 1105 GLY A CA 1
ATOM 8851 C C . GLY A 1 1105 ? 19.329 -23.394 -21.902 1.00 77.62 1105 GLY A C 1
ATOM 8852 O O . GLY A 1 1105 ? 19.728 -24.539 -22.126 1.00 77.62 1105 GLY A O 1
ATOM 8853 N N . LEU A 1 1106 ? 18.717 -22.644 -22.827 1.00 82.44 1106 LEU A N 1
ATOM 8854 C CA . LEU A 1 1106 ? 18.320 -23.144 -24.141 1.00 82.44 1106 LEU A CA 1
ATOM 8855 C C . LEU A 1 1106 ? 19.566 -23.250 -25.012 1.00 82.44 1106 LEU A C 1
ATOM 8857 O O . LEU A 1 1106 ? 20.204 -22.232 -25.252 1.00 82.44 1106 LEU A O 1
ATOM 8861 N N . ARG A 1 1107 ? 19.884 -24.450 -25.515 1.00 82.44 1107 ARG A N 1
ATOM 8862 C CA . ARG A 1 1107 ? 20.945 -24.650 -26.526 1.00 82.44 1107 ARG A CA 1
ATOM 8863 C C . ARG A 1 1107 ? 20.439 -24.403 -27.944 1.00 82.44 1107 ARG A C 1
ATOM 8865 O O . ARG A 1 1107 ? 21.180 -23.869 -28.764 1.00 82.44 1107 ARG A O 1
ATOM 8872 N N . SER A 1 1108 ? 19.183 -24.772 -28.184 1.00 79.19 1108 SER A N 1
ATOM 8873 C CA . SER A 1 1108 ? 18.424 -24.526 -29.405 1.00 79.19 1108 SER A CA 1
ATOM 8874 C C . SER A 1 1108 ? 16.977 -24.173 -29.083 1.00 79.19 1108 SER A C 1
ATOM 8876 O O . SER A 1 1108 ? 16.488 -24.451 -27.985 1.00 79.19 1108 SER A O 1
ATOM 8878 N N . LEU A 1 1109 ? 16.300 -23.492 -30.009 1.00 78.81 1109 LEU A N 1
ATOM 8879 C CA . LEU A 1 1109 ? 14.922 -23.040 -29.819 1.00 78.81 1109 LEU A CA 1
ATOM 8880 C C . LEU A 1 1109 ? 13.907 -24.036 -30.396 1.00 78.81 1109 LEU A C 1
ATOM 8882 O O . LEU A 1 1109 ? 12.909 -24.339 -29.741 1.00 78.81 1109 LEU A O 1
ATOM 8886 N N . VAL A 1 1110 ? 14.158 -24.539 -31.608 1.00 76.19 1110 VAL A N 1
ATOM 8887 C CA . VAL A 1 1110 ? 13.297 -25.490 -32.335 1.00 76.19 1110 VAL A CA 1
ATOM 8888 C C . VAL A 1 1110 ? 14.137 -26.503 -33.123 1.00 76.19 1110 VAL A C 1
ATOM 8890 O O . VAL A 1 1110 ? 15.317 -26.273 -33.357 1.00 76.19 1110 VAL A O 1
ATOM 8893 N N . THR A 1 1111 ? 13.551 -27.620 -33.556 1.00 75.69 1111 THR A N 1
ATOM 8894 C CA . THR A 1 1111 ? 14.174 -28.562 -34.511 1.00 75.69 1111 THR A CA 1
ATOM 8895 C C . THR A 1 1111 ? 13.829 -28.192 -35.958 1.00 75.69 1111 THR A C 1
ATOM 8897 O O . THR A 1 1111 ? 12.899 -27.416 -36.190 1.00 75.69 1111 THR A O 1
ATOM 8900 N N . ALA A 1 1112 ? 14.534 -28.769 -36.938 1.00 76.12 1112 ALA A N 1
ATOM 8901 C CA . ALA A 1 1112 ? 14.230 -28.614 -38.369 1.00 76.12 1112 ALA A CA 1
ATOM 8902 C C . ALA A 1 1112 ? 12.755 -28.918 -38.717 1.00 76.12 1112 ALA A C 1
ATOM 8904 O O . ALA A 1 1112 ? 12.074 -28.093 -39.332 1.00 76.12 1112 ALA A O 1
ATOM 8905 N N . ALA A 1 1113 ? 12.222 -30.031 -38.206 1.00 73.62 1113 ALA A N 1
ATOM 8906 C CA . ALA A 1 1113 ? 10.823 -30.417 -38.389 1.00 73.62 1113 ALA A CA 1
ATOM 8907 C C . ALA A 1 1113 ? 9.829 -29.363 -37.859 1.00 73.62 1113 ALA A C 1
ATOM 8909 O O . ALA A 1 1113 ? 8.823 -29.059 -38.502 1.00 73.62 1113 ALA A O 1
ATOM 8910 N N . VAL A 1 1114 ? 10.114 -28.763 -36.697 1.00 75.56 1114 VAL A N 1
ATOM 8911 C CA . VAL A 1 1114 ? 9.270 -27.709 -36.109 1.00 75.56 1114 VAL A CA 1
ATOM 8912 C C . VAL A 1 1114 ? 9.400 -26.410 -36.890 1.00 75.56 1114 VAL A C 1
ATOM 8914 O O . VAL A 1 1114 ? 8.393 -25.737 -37.117 1.00 75.56 1114 VAL A O 1
ATOM 8917 N N . ALA A 1 1115 ? 10.610 -26.075 -37.339 1.00 79.12 1115 ALA A N 1
ATOM 8918 C CA . ALA A 1 1115 ? 10.871 -24.899 -38.155 1.00 79.12 1115 ALA A CA 1
ATOM 8919 C C . ALA A 1 1115 ? 10.021 -24.887 -39.437 1.00 79.12 1115 ALA A C 1
ATOM 8921 O O . ALA A 1 1115 ? 9.441 -23.852 -39.758 1.00 79.12 1115 ALA A O 1
ATOM 8922 N N . LYS A 1 1116 ? 9.824 -26.042 -40.093 1.00 77.88 1116 LYS A N 1
ATOM 8923 C CA . LYS A 1 1116 ? 8.907 -26.181 -41.244 1.00 77.88 1116 LYS A CA 1
ATOM 8924 C C . LYS A 1 1116 ? 7.448 -25.860 -40.934 1.00 77.88 1116 LYS A C 1
ATOM 8926 O O . LYS A 1 1116 ? 6.715 -25.451 -41.827 1.00 77.88 1116 LYS A O 1
ATOM 8931 N N . SER A 1 1117 ? 7.008 -26.045 -39.691 1.00 77.81 1117 SER A N 1
ATOM 8932 C CA . SER A 1 1117 ? 5.631 -25.733 -39.291 1.00 77.81 1117 SER A CA 1
ATOM 8933 C C . SER A 1 1117 ? 5.403 -24.239 -39.027 1.00 77.81 1117 SER A C 1
ATOM 8935 O O . SER A 1 1117 ? 4.257 -23.798 -39.009 1.00 77.81 1117 SER A O 1
ATOM 8937 N N . LEU A 1 1118 ? 6.467 -23.437 -38.874 1.00 81.56 1118 LEU A N 1
ATOM 8938 C CA . LEU A 1 1118 ? 6.420 -21.998 -38.571 1.00 81.56 1118 LEU A CA 1
ATOM 8939 C C . LEU A 1 1118 ? 6.110 -21.137 -39.813 1.00 81.56 1118 LEU A C 1
ATOM 8941 O O . LEU A 1 1118 ? 6.665 -20.055 -40.001 1.00 81.56 1118 LEU A O 1
ATOM 8945 N N . VAL A 1 1119 ? 5.198 -21.606 -40.668 1.00 83.12 1119 VAL A N 1
ATOM 8946 C CA . VAL A 1 1119 ? 4.882 -20.991 -41.967 1.00 83.12 1119 VAL A CA 1
ATOM 8947 C C . VAL A 1 1119 ? 4.233 -19.608 -41.855 1.00 83.12 1119 VAL A C 1
ATOM 8949 O O . VAL A 1 1119 ? 4.421 -18.790 -42.753 1.00 83.12 1119 VAL A O 1
ATOM 8952 N N . GLN A 1 1120 ? 3.492 -19.332 -40.773 1.00 85.44 1120 GLN A N 1
ATOM 8953 C CA . GLN A 1 1120 ? 2.853 -18.030 -40.506 1.00 85.44 1120 GLN A CA 1
ATOM 8954 C C . GLN A 1 1120 ? 3.661 -17.135 -39.558 1.00 85.44 1120 GLN A C 1
ATOM 8956 O O . GLN A 1 1120 ? 3.179 -16.065 -39.188 1.00 85.44 1120 GLN A O 1
ATOM 8961 N N . LEU A 1 1121 ? 4.866 -17.550 -39.150 1.00 87.56 1121 LEU A N 1
ATOM 8962 C CA . LEU A 1 1121 ? 5.656 -16.786 -38.191 1.00 87.56 1121 LEU A CA 1
ATOM 8963 C C . LEU A 1 1121 ? 6.077 -15.466 -38.815 1.00 87.56 1121 LEU A C 1
ATOM 8965 O O . LEU A 1 1121 ? 6.848 -15.468 -39.759 1.00 87.56 1121 LEU A O 1
ATOM 8969 N N . GLU A 1 1122 ? 5.591 -14.352 -38.272 1.00 88.38 1122 GLU A N 1
ATOM 8970 C CA . GLU A 1 1122 ? 5.893 -13.003 -38.754 1.00 88.38 1122 GLU A CA 1
ATOM 8971 C C . GLU A 1 1122 ? 7.131 -12.449 -38.036 1.00 88.38 1122 GLU A C 1
ATOM 8973 O O . GLU A 1 1122 ? 7.976 -11.775 -38.631 1.00 88.38 1122 GLU A O 1
ATOM 8978 N N . ARG A 1 1123 ? 7.269 -12.726 -36.729 1.00 84.62 1123 ARG A N 1
ATOM 8979 C CA . ARG A 1 1123 ? 8.351 -12.161 -35.909 1.00 84.62 1123 ARG A CA 1
ATOM 8980 C C . ARG A 1 1123 ? 8.922 -13.154 -34.921 1.00 84.62 1123 ARG A C 1
ATOM 8982 O O . ARG A 1 1123 ? 8.212 -13.711 -34.081 1.00 84.62 1123 ARG A O 1
ATOM 8989 N N . MET A 1 1124 ? 10.246 -13.239 -34.937 1.00 87.00 1124 MET A N 1
ATOM 8990 C CA . MET A 1 1124 ? 11.028 -13.985 -33.965 1.00 87.00 1124 MET A CA 1
ATOM 8991 C C . MET A 1 1124 ? 11.978 -13.034 -33.235 1.00 87.00 1124 MET A C 1
ATOM 8993 O O . MET A 1 1124 ? 12.786 -12.334 -33.851 1.00 87.00 1124 MET A O 1
ATOM 8997 N N . ARG A 1 1125 ? 11.879 -12.983 -31.902 1.00 83.25 1125 ARG A N 1
ATOM 8998 C CA . ARG A 1 1125 ? 12.823 -12.247 -31.052 1.00 83.25 1125 ARG A CA 1
ATOM 8999 C C . ARG A 1 1125 ? 13.376 -13.138 -29.953 1.00 83.25 1125 ARG A C 1
ATOM 9001 O O . ARG A 1 1125 ? 12.619 -13.596 -29.100 1.00 83.25 1125 ARG A O 1
ATOM 9008 N N . ILE A 1 1126 ? 14.698 -13.232 -29.916 1.00 84.06 1126 ILE A N 1
ATOM 9009 C CA . ILE A 1 1126 ? 15.468 -13.926 -28.890 1.00 84.06 1126 ILE A CA 1
ATOM 9010 C C . ILE A 1 1126 ? 16.436 -12.908 -28.276 1.00 84.06 1126 ILE A C 1
ATOM 9012 O O . ILE A 1 1126 ? 17.169 -12.234 -29.003 1.00 84.06 1126 ILE A O 1
ATOM 9016 N N . LYS A 1 1127 ? 16.379 -12.724 -26.952 1.00 84.88 1127 LYS A N 1
ATOM 9017 C CA . LYS A 1 1127 ? 17.244 -11.787 -26.211 1.00 84.88 1127 LYS A CA 1
ATOM 9018 C C . LYS A 1 1127 ? 17.885 -12.482 -25.007 1.00 84.88 1127 LYS A C 1
ATOM 9020 O O . LYS A 1 1127 ? 17.165 -13.161 -24.281 1.00 84.88 1127 LYS A O 1
ATOM 9025 N N . ASN A 1 1128 ? 19.171 -12.250 -24.749 1.00 80.94 1128 ASN A N 1
ATOM 9026 C CA . ASN A 1 1128 ? 19.853 -12.637 -23.507 1.00 80.94 1128 ASN A CA 1
ATOM 9027 C C . ASN A 1 1128 ? 19.666 -14.131 -23.168 1.00 80.94 1128 ASN A C 1
ATOM 9029 O O . ASN A 1 1128 ? 19.130 -14.482 -22.123 1.00 80.94 1128 ASN A O 1
ATOM 9033 N N . CYS A 1 1129 ? 19.986 -15.016 -24.115 1.00 79.44 1129 CYS A N 1
ATOM 9034 C CA . CYS A 1 1129 ? 19.927 -16.477 -23.953 1.00 79.44 1129 CYS A CA 1
ATOM 9035 C C . CYS A 1 1129 ? 21.328 -17.045 -24.212 1.00 79.44 1129 CYS A C 1
ATOM 9037 O O . CYS A 1 1129 ? 21.640 -17.511 -25.304 1.00 79.44 1129 CYS A O 1
ATOM 9039 N N . ASN A 1 1130 ? 22.203 -16.922 -23.216 1.00 82.75 1130 ASN A N 1
ATOM 9040 C CA . ASN A 1 1130 ? 23.651 -16.999 -23.413 1.00 82.75 1130 ASN A CA 1
ATOM 9041 C C . ASN A 1 1130 ? 24.201 -18.390 -23.758 1.00 82.75 1130 ASN A C 1
ATOM 9043 O O . ASN A 1 1130 ? 25.225 -18.446 -24.431 1.00 82.75 1130 ASN A O 1
ATOM 9047 N N . GLU A 1 1131 ? 23.536 -19.486 -23.371 1.00 82.88 1131 GLU A N 1
ATOM 9048 C CA . GLU A 1 1131 ? 23.955 -20.864 -23.705 1.00 82.88 1131 GLU A CA 1
ATOM 9049 C C . GLU A 1 1131 ? 23.474 -21.359 -25.077 1.00 82.88 1131 GLU A C 1
ATOM 9051 O O . GLU A 1 1131 ? 23.809 -22.473 -25.482 1.00 82.88 1131 GLU A O 1
ATOM 9056 N N . MET A 1 1132 ? 22.701 -20.550 -25.803 1.00 85.62 1132 MET A N 1
ATOM 9057 C CA . MET A 1 1132 ? 22.168 -20.923 -27.110 1.00 85.62 1132 MET A CA 1
ATOM 9058 C C . MET A 1 1132 ? 23.303 -21.043 -28.118 1.00 85.62 1132 MET A C 1
ATOM 9060 O O . MET A 1 1132 ? 23.995 -20.060 -28.345 1.00 85.62 1132 MET A O 1
ATOM 9064 N N . THR A 1 1133 ? 23.505 -22.229 -28.700 1.00 85.50 1133 THR A N 1
ATOM 9065 C CA . THR A 1 1133 ? 24.555 -22.520 -29.694 1.00 85.50 1133 THR A CA 1
ATOM 9066 C C . THR A 1 1133 ? 24.028 -22.525 -31.121 1.00 85.50 1133 THR A C 1
ATOM 9068 O O . THR A 1 1133 ? 24.780 -22.220 -32.046 1.00 85.50 1133 THR A O 1
ATOM 9071 N N . GLU A 1 1134 ? 22.746 -22.838 -31.292 1.00 85.19 1134 GLU A N 1
ATOM 9072 C CA . GLU A 1 1134 ? 22.020 -22.824 -32.564 1.00 85.19 1134 GLU A CA 1
ATOM 9073 C C . GLU A 1 1134 ? 20.573 -22.353 -32.336 1.00 85.19 1134 GLU A C 1
ATOM 9075 O O . GLU A 1 1134 ? 20.092 -22.420 -31.211 1.00 85.19 1134 GLU A O 1
ATOM 9080 N N . ILE A 1 1135 ? 19.853 -21.852 -33.345 1.00 85.69 1135 ILE A N 1
ATOM 9081 C CA . ILE A 1 1135 ? 18.416 -21.521 -33.189 1.00 85.69 1135 ILE A CA 1
ATOM 9082 C C . ILE A 1 1135 ? 17.554 -22.722 -33.582 1.00 85.69 1135 ILE A C 1
ATOM 9084 O O . ILE A 1 1135 ? 16.647 -23.117 -32.845 1.00 85.69 1135 ILE A O 1
ATOM 9088 N N . VAL A 1 1136 ? 17.868 -23.307 -34.734 1.00 82.75 1136 VAL A N 1
ATOM 9089 C CA . VAL A 1 1136 ? 17.267 -24.512 -35.289 1.00 82.75 1136 VAL A CA 1
ATOM 9090 C C . VAL A 1 1136 ? 18.271 -25.653 -35.132 1.00 82.75 1136 VAL A C 1
ATOM 9092 O O . VAL A 1 1136 ? 19.380 -25.581 -35.654 1.00 82.75 1136 VAL A O 1
ATOM 9095 N N . ALA A 1 1137 ? 17.891 -26.707 -34.419 1.00 78.31 1137 ALA A N 1
ATOM 9096 C CA . ALA A 1 1137 ? 18.703 -27.909 -34.284 1.00 78.31 1137 ALA A CA 1
ATOM 9097 C C . ALA A 1 1137 ? 18.549 -28.828 -35.500 1.00 78.31 1137 ALA A C 1
ATOM 9099 O O . ALA A 1 1137 ? 17.442 -29.009 -36.024 1.00 78.31 1137 ALA A O 1
ATOM 9100 N N . ASN A 1 1138 ? 19.656 -29.440 -35.923 1.00 73.62 1138 ASN A N 1
ATOM 9101 C CA . ASN A 1 1138 ? 19.636 -30.503 -36.920 1.00 73.62 1138 ASN A CA 1
ATOM 9102 C C . ASN A 1 1138 ? 19.005 -31.783 -36.340 1.00 73.62 1138 ASN A C 1
ATOM 9104 O O . ASN A 1 1138 ? 19.276 -32.150 -35.200 1.00 73.62 1138 ASN A O 1
ATOM 9108 N N . SER A 1 1139 ? 18.173 -32.467 -37.122 1.00 65.81 1139 SER A N 1
ATOM 9109 C CA . SER A 1 1139 ? 17.548 -33.745 -36.752 1.00 65.81 1139 SER A CA 1
ATOM 9110 C C . SER A 1 1139 ? 17.975 -34.841 -37.727 1.00 65.81 1139 SER A C 1
ATOM 9112 O O . SER A 1 1139 ? 18.133 -34.558 -38.910 1.00 65.81 1139 SER A O 1
ATOM 9114 N N . ASP A 1 1140 ? 18.074 -36.098 -37.278 1.00 54.00 1140 ASP A N 1
ATOM 9115 C CA . ASP A 1 1140 ? 18.449 -37.283 -38.090 1.00 54.00 1140 ASP A CA 1
ATOM 9116 C C . ASP A 1 1140 ? 17.447 -37.644 -39.219 1.00 54.00 1140 ASP A C 1
ATOM 9118 O O . ASP A 1 1140 ? 17.490 -38.726 -39.817 1.00 54.00 1140 ASP A O 1
ATOM 9122 N N . VAL A 1 1141 ? 16.501 -36.750 -39.503 1.00 56.59 1141 VAL A N 1
ATOM 9123 C CA . VAL A 1 1141 ? 15.500 -36.876 -40.558 1.00 56.59 1141 VAL A CA 1
ATOM 9124 C C . VAL A 1 1141 ? 16.071 -36.265 -41.836 1.00 56.59 1141 VAL A C 1
ATOM 9126 O O . VAL A 1 1141 ? 16.564 -35.137 -41.839 1.00 56.59 1141 VAL A O 1
ATOM 9129 N N . LYS A 1 1142 ? 16.013 -37.020 -42.939 1.00 57.19 1142 LYS A N 1
ATOM 9130 C CA . LYS A 1 1142 ? 16.317 -36.486 -44.269 1.00 57.19 1142 LYS A CA 1
ATOM 9131 C C . LYS A 1 1142 ? 15.263 -35.450 -44.637 1.00 57.19 1142 LYS A C 1
ATOM 9133 O O . LYS A 1 1142 ? 14.107 -35.808 -44.835 1.00 57.19 1142 LYS A O 1
ATOM 9138 N N . GLU A 1 1143 ? 15.651 -34.185 -44.684 1.00 61.31 1143 GLU A N 1
ATOM 9139 C CA . GLU A 1 1143 ? 14.744 -33.074 -44.938 1.00 61.31 1143 GLU A CA 1
ATOM 9140 C C . GLU A 1 1143 ? 15.278 -32.211 -46.078 1.00 61.31 1143 GLU A C 1
ATOM 9142 O O . GLU A 1 1143 ? 16.354 -31.668 -45.949 1.00 61.31 1143 GLU A O 1
ATOM 9147 N N . ASP A 1 1144 ? 14.540 -32.042 -47.175 1.00 61.50 1144 ASP A N 1
ATOM 9148 C CA . ASP A 1 1144 ? 15.121 -31.406 -48.370 1.00 61.50 1144 ASP A CA 1
ATOM 9149 C C . ASP A 1 1144 ? 15.332 -29.874 -48.239 1.00 61.50 1144 ASP A C 1
ATOM 9151 O O . ASP A 1 1144 ? 16.367 -29.358 -48.659 1.00 61.50 1144 ASP A O 1
ATOM 9155 N N . GLU A 1 1145 ? 14.391 -29.139 -47.623 1.00 78.00 1145 GLU A N 1
ATOM 9156 C CA . GLU A 1 1145 ? 14.426 -27.665 -47.493 1.00 78.00 1145 GLU A CA 1
ATOM 9157 C C . GLU A 1 1145 ? 13.563 -27.170 -46.310 1.00 78.00 1145 GLU A C 1
ATOM 9159 O O . GLU A 1 1145 ? 12.470 -27.696 -46.088 1.00 78.00 1145 GLU A O 1
ATOM 9164 N N . ILE A 1 1146 ? 14.009 -26.154 -45.558 1.00 82.38 1146 ILE A N 1
ATOM 9165 C CA . ILE A 1 1146 ? 13.239 -25.481 -44.490 1.00 82.38 1146 ILE A CA 1
ATOM 9166 C C . ILE A 1 1146 ? 12.875 -24.067 -44.950 1.00 82.38 1146 ILE A C 1
ATOM 9168 O O . ILE A 1 1146 ? 13.762 -23.244 -45.167 1.00 82.38 1146 ILE A O 1
ATOM 9172 N N . ILE A 1 1147 ? 11.576 -23.758 -45.036 1.00 83.62 1147 ILE A N 1
ATOM 9173 C CA . ILE A 1 1147 ? 11.084 -22.476 -45.562 1.00 83.62 1147 ILE A CA 1
ATOM 9174 C C . ILE A 1 1147 ? 10.328 -21.683 -44.486 1.00 83.62 1147 ILE A C 1
ATOM 9176 O O . ILE A 1 1147 ? 9.271 -22.102 -44.016 1.00 83.62 1147 ILE A O 1
ATOM 9180 N N . PHE A 1 1148 ? 10.819 -20.488 -44.149 1.00 86.00 1148 PHE A N 1
ATOM 9181 C CA . PHE A 1 1148 ? 10.128 -19.516 -43.295 1.00 86.00 1148 PHE A CA 1
ATOM 9182 C C . PHE A 1 1148 ? 9.344 -18.506 -44.148 1.00 86.00 1148 PHE A C 1
ATOM 9184 O O . PHE A 1 1148 ? 9.770 -17.367 -44.346 1.00 86.00 1148 PHE A O 1
ATOM 9191 N N . ASN A 1 1149 ? 8.177 -18.924 -44.651 1.00 82.56 1149 ASN A N 1
ATOM 9192 C CA . ASN A 1 1149 ? 7.39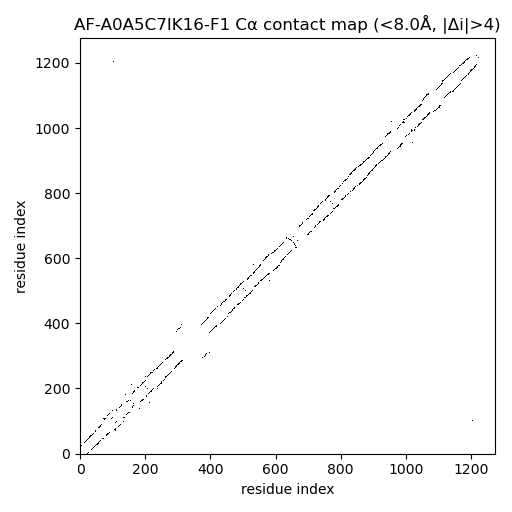1 -18.173 -45.644 1.00 82.56 1149 ASN A CA 1
ATOM 9193 C C . ASN A 1 1149 ? 7.079 -16.722 -45.257 1.00 82.56 1149 ASN A C 1
ATOM 9195 O O . ASN A 1 1149 ? 7.199 -15.835 -46.097 1.00 82.56 1149 ASN A O 1
ATOM 9199 N N . LYS A 1 1150 ? 6.636 -16.480 -44.018 1.00 87.06 1150 LYS A N 1
ATOM 9200 C CA . LYS A 1 1150 ? 6.123 -15.176 -43.552 1.00 87.06 1150 LYS A CA 1
ATOM 9201 C C . LYS A 1 1150 ? 7.076 -14.436 -42.613 1.00 87.06 1150 LYS A C 1
ATOM 9203 O O . LYS A 1 1150 ? 6.715 -13.362 -42.136 1.00 87.06 1150 LYS A O 1
ATOM 9208 N N . LEU A 1 1151 ? 8.262 -14.989 -42.331 1.00 88.06 1151 LEU A N 1
ATOM 9209 C CA . LEU A 1 1151 ? 9.159 -14.416 -41.329 1.00 88.06 1151 LEU A CA 1
ATOM 9210 C C . LEU A 1 1151 ? 9.725 -13.106 -41.835 1.00 88.06 1151 LEU A C 1
ATOM 9212 O O . LEU A 1 1151 ? 10.649 -13.082 -42.627 1.00 88.06 1151 LEU A O 1
ATOM 9216 N N . GLU A 1 1152 ? 9.156 -12.025 -41.330 1.00 84.31 1152 GLU A N 1
ATOM 9217 C CA . GLU A 1 1152 ? 9.445 -10.652 -41.700 1.00 84.31 1152 GLU A CA 1
ATOM 9218 C C . GLU A 1 1152 ? 10.628 -10.099 -40.895 1.00 84.31 1152 GLU A C 1
ATOM 9220 O O . GLU A 1 1152 ? 11.489 -9.383 -41.414 1.00 84.31 1152 GLU A O 1
ATOM 9225 N N . LYS A 1 1153 ? 10.671 -10.415 -39.592 1.00 77.38 1153 LYS A N 1
ATOM 9226 C CA . LYS A 1 1153 ? 11.682 -9.884 -38.668 1.00 77.38 1153 LYS A CA 1
ATOM 9227 C C . LYS A 1 1153 ? 12.293 -10.955 -37.788 1.00 77.38 1153 LYS A C 1
ATOM 9229 O O . LYS A 1 1153 ? 11.610 -11.516 -36.927 1.00 77.38 1153 LYS A O 1
ATOM 9234 N N . LEU A 1 1154 ? 13.611 -11.090 -37.887 1.00 85.44 1154 LEU A N 1
ATOM 9235 C CA . LEU A 1 1154 ? 14.421 -11.891 -36.980 1.00 85.44 1154 LEU A CA 1
ATOM 9236 C C . LEU A 1 1154 ? 15.334 -10.988 -36.140 1.00 85.44 1154 LEU A C 1
ATOM 9238 O O . LEU A 1 1154 ? 16.118 -10.201 -36.671 1.00 85.44 1154 LEU A O 1
ATOM 9242 N N . LYS A 1 1155 ? 15.214 -11.079 -34.811 1.00 79.25 1155 LYS A N 1
ATOM 9243 C CA . LYS A 1 1155 ? 16.084 -10.376 -33.858 1.00 79.25 1155 LYS A CA 1
ATOM 9244 C C . LYS A 1 1155 ? 16.761 -11.355 -32.905 1.00 79.25 1155 LYS A C 1
ATOM 9246 O O . LYS A 1 1155 ? 16.074 -11.985 -32.102 1.00 79.25 1155 LYS A O 1
ATOM 9251 N N . LEU A 1 1156 ? 18.085 -11.379 -32.943 1.00 85.00 1156 LEU A N 1
ATOM 9252 C CA . LEU A 1 1156 ? 18.985 -12.138 -32.084 1.00 85.00 1156 LEU A CA 1
ATOM 9253 C C . LEU A 1 1156 ? 19.863 -11.138 -31.324 1.00 85.00 1156 LEU A C 1
ATOM 9255 O O . LEU A 1 1156 ? 20.607 -10.371 -31.931 1.00 85.00 1156 LEU A O 1
ATOM 9259 N N . ILE A 1 1157 ? 19.708 -11.061 -30.007 1.00 78.12 1157 ILE A N 1
ATOM 9260 C CA . ILE A 1 1157 ? 20.348 -10.026 -29.185 1.00 78.12 1157 ILE A CA 1
ATOM 9261 C C . ILE A 1 1157 ? 20.958 -10.688 -27.955 1.00 78.12 1157 ILE A C 1
ATOM 9263 O O . ILE A 1 1157 ? 20.245 -11.402 -27.256 1.00 78.12 1157 ILE A O 1
ATOM 9267 N N . ASP A 1 1158 ? 22.224 -10.418 -27.645 1.00 75.50 1158 ASP A N 1
ATOM 9268 C CA . ASP A 1 1158 ? 22.898 -10.950 -26.449 1.00 75.50 1158 ASP A CA 1
ATOM 9269 C C . ASP A 1 1158 ? 22.859 -12.490 -26.383 1.00 75.50 1158 ASP A C 1
ATOM 9271 O O . ASP A 1 1158 ? 22.320 -13.074 -25.445 1.00 75.50 1158 ASP A O 1
ATOM 9275 N N . LEU A 1 1159 ? 23.371 -13.164 -27.421 1.00 83.69 1159 LEU A N 1
ATOM 9276 C CA . LEU A 1 1159 ? 23.466 -14.632 -27.489 1.00 83.69 1159 LEU A CA 1
ATOM 9277 C C . LEU A 1 1159 ? 24.935 -15.050 -27.535 1.00 83.69 1159 LEU A C 1
ATOM 9279 O O . LEU A 1 1159 ? 25.505 -15.315 -28.593 1.00 83.69 1159 LEU A O 1
ATOM 9283 N N . SER A 1 1160 ? 25.559 -15.067 -26.360 1.00 83.50 1160 SER A N 1
ATOM 9284 C CA . SER A 1 1160 ? 27.012 -15.198 -26.202 1.00 83.50 1160 SER A CA 1
ATOM 9285 C C . SER A 1 1160 ? 27.618 -16.452 -26.855 1.00 83.50 1160 SER A C 1
ATOM 9287 O O . SER A 1 1160 ? 28.709 -16.369 -27.421 1.00 83.50 1160 SER A O 1
ATOM 9289 N N . ASN A 1 1161 ? 26.919 -17.596 -26.819 1.00 86.00 1161 ASN A N 1
ATOM 9290 C CA . ASN A 1 1161 ? 27.411 -18.868 -27.360 1.00 86.00 1161 ASN A CA 1
ATOM 9291 C C . ASN A 1 1161 ? 26.885 -19.248 -28.752 1.00 86.00 1161 ASN A C 1
ATOM 9293 O O . ASN A 1 1161 ? 27.265 -20.310 -29.250 1.00 86.00 1161 ASN A O 1
ATOM 9297 N N . LEU A 1 1162 ? 26.059 -18.415 -29.391 1.00 87.94 1162 LEU A N 1
ATOM 9298 C CA . LEU A 1 1162 ? 25.417 -18.776 -30.658 1.00 87.94 1162 LEU A CA 1
ATOM 9299 C C . LEU A 1 1162 ? 26.477 -18.933 -31.745 1.00 87.94 1162 LEU A C 1
ATOM 9301 O O . LEU A 1 1162 ? 27.253 -18.012 -31.947 1.00 87.94 1162 LEU A O 1
ATOM 930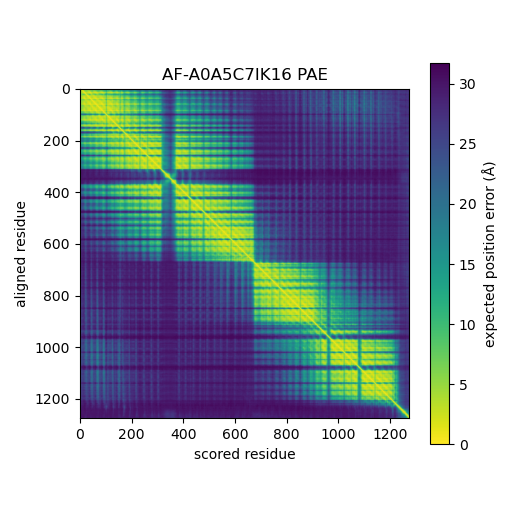5 N N . THR A 1 1163 ? 26.516 -20.075 -32.436 1.00 82.75 1163 THR A N 1
ATOM 9306 C CA . THR A 1 1163 ? 27.501 -20.386 -33.491 1.00 82.75 1163 THR A CA 1
ATOM 9307 C C . THR A 1 1163 ? 26.912 -20.298 -34.896 1.00 82.75 1163 THR A C 1
ATOM 9309 O O . THR A 1 1163 ? 27.579 -19.796 -35.805 1.00 82.75 1163 THR A O 1
ATOM 9312 N N . ASN A 1 1164 ? 25.660 -20.734 -35.061 1.00 80.62 1164 ASN A N 1
ATOM 9313 C CA . ASN A 1 1164 ? 24.888 -20.662 -36.299 1.00 80.62 1164 ASN A CA 1
ATOM 9314 C C . ASN A 1 1164 ? 23.383 -20.528 -36.011 1.00 80.62 1164 ASN A C 1
ATOM 9316 O O . ASN A 1 1164 ? 22.935 -20.691 -34.883 1.00 80.62 1164 ASN A O 1
ATOM 9320 N N . PHE A 1 1165 ? 22.587 -20.164 -37.015 1.00 84.38 1165 PHE A N 1
ATOM 9321 C CA . PHE A 1 1165 ? 21.127 -20.221 -36.928 1.00 84.38 1165 PHE A CA 1
ATOM 9322 C C . PHE A 1 1165 ? 20.640 -21.664 -37.096 1.00 84.38 1165 PHE A C 1
ATOM 9324 O O . PHE A 1 1165 ? 19.741 -22.076 -36.371 1.00 84.38 1165 PHE A O 1
ATOM 9331 N N . TYR A 1 1166 ? 21.262 -22.434 -37.994 1.00 82.69 1166 TYR A N 1
ATOM 9332 C CA . TYR A 1 1166 ? 20.987 -23.855 -38.226 1.00 82.69 1166 TYR A CA 1
ATOM 9333 C C . TYR A 1 1166 ? 22.286 -24.641 -38.440 1.00 82.69 1166 TYR A C 1
ATOM 9335 O O . TYR A 1 1166 ? 23.125 -24.233 -39.242 1.00 82.69 1166 TYR A O 1
ATOM 9343 N N . SER A 1 1167 ? 22.454 -25.775 -37.760 1.00 72.12 1167 SER A N 1
ATOM 9344 C CA . SER A 1 1167 ? 23.659 -26.617 -37.870 1.00 72.12 1167 SER A CA 1
ATOM 9345 C C . SER A 1 1167 ? 23.591 -27.722 -38.929 1.00 72.12 1167 SER A C 1
ATOM 9347 O O . SER A 1 1167 ? 24.587 -28.415 -39.148 1.00 72.12 1167 SER A O 1
ATOM 9349 N N . GLY A 1 1168 ? 22.436 -27.925 -39.572 1.00 73.19 1168 GLY A N 1
ATOM 9350 C CA . GLY A 1 1168 ? 22.273 -28.929 -40.624 1.00 73.19 1168 GLY A CA 1
ATOM 9351 C C . GLY A 1 1168 ? 22.627 -28.416 -42.020 1.00 73.19 1168 GLY A C 1
ATOM 9352 O O . GLY A 1 1168 ? 22.621 -27.217 -42.294 1.00 73.19 1168 GLY A O 1
ATOM 9353 N N . ASN A 1 1169 ? 22.906 -29.353 -42.927 1.00 69.56 1169 ASN A N 1
ATOM 9354 C CA . ASN A 1 1169 ? 23.410 -29.054 -44.273 1.00 69.56 1169 ASN A CA 1
ATOM 9355 C C . ASN A 1 1169 ? 22.301 -28.797 -45.312 1.00 69.56 1169 ASN A C 1
ATOM 9357 O O . ASN A 1 1169 ? 22.597 -28.684 -46.500 1.00 69.56 1169 ASN A O 1
ATOM 9361 N N . TYR A 1 1170 ? 21.037 -28.737 -44.889 1.00 71.12 1170 TYR A N 1
ATOM 9362 C CA . TYR A 1 1170 ? 19.896 -28.510 -45.779 1.00 71.12 1170 TYR A CA 1
ATOM 9363 C C . TYR A 1 1170 ? 19.667 -27.033 -46.077 1.00 71.12 1170 TYR A C 1
ATOM 9365 O O . TYR A 1 1170 ? 20.145 -26.153 -45.356 1.00 71.12 1170 TYR A O 1
ATOM 9373 N N . THR A 1 1171 ? 18.912 -26.779 -47.144 1.00 72.94 1171 THR A N 1
ATOM 9374 C CA . THR A 1 1171 ? 18.627 -25.423 -47.598 1.00 72.94 1171 THR A CA 1
ATOM 9375 C C . THR A 1 1171 ? 17.677 -24.711 -46.633 1.00 72.94 1171 THR A C 1
ATOM 9377 O O . THR A 1 1171 ? 16.592 -25.220 -46.347 1.00 72.94 1171 THR A O 1
ATOM 9380 N N . LEU A 1 1172 ? 18.062 -23.530 -46.140 1.00 80.62 1172 LEU A N 1
ATOM 9381 C CA . LEU A 1 1172 ? 17.163 -22.606 -45.448 1.00 80.62 1172 LEU A CA 1
ATOM 9382 C C . LEU A 1 1172 ? 16.671 -21.542 -46.424 1.00 80.62 1172 LEU A C 1
ATOM 9384 O O . LEU A 1 1172 ? 17.476 -20.860 -47.050 1.00 80.62 1172 LEU A O 1
ATOM 9388 N N . ASN A 1 1173 ? 15.367 -21.331 -46.497 1.00 81.94 1173 ASN A N 1
ATOM 9389 C CA . ASN A 1 1173 ? 14.775 -20.319 -47.356 1.00 81.94 1173 ASN A CA 1
ATOM 9390 C C . ASN A 1 1173 ? 13.934 -19.346 -46.526 1.00 81.94 1173 ASN A C 1
ATOM 9392 O O . ASN A 1 1173 ? 13.062 -19.753 -45.753 1.00 81.94 1173 ASN A O 1
ATOM 9396 N N . PHE A 1 1174 ? 14.182 -18.049 -46.688 1.00 84.25 1174 PHE A N 1
ATOM 9397 C CA . PHE A 1 1174 ? 13.415 -16.991 -46.037 1.00 84.25 1174 PHE A CA 1
ATOM 9398 C C . PHE A 1 1174 ? 12.847 -16.008 -47.074 1.00 84.25 1174 PHE A C 1
ATOM 9400 O O . PHE A 1 1174 ? 13.359 -14.892 -47.218 1.00 84.25 1174 PHE A O 1
ATOM 9407 N N . PRO A 1 1175 ? 11.758 -16.372 -47.776 1.00 81.31 1175 PRO A N 1
ATOM 9408 C CA . PRO A 1 1175 ? 11.224 -15.576 -48.880 1.00 81.31 1175 PRO A CA 1
ATOM 9409 C C . PRO A 1 1175 ? 10.762 -14.167 -48.491 1.00 81.31 1175 PRO A C 1
ATOM 9411 O O . PRO A 1 1175 ? 10.742 -13.297 -49.349 1.00 81.31 1175 PRO A O 1
ATOM 9414 N N . SER A 1 1176 ? 10.381 -13.934 -47.226 1.00 83.25 1176 SER A N 1
ATOM 9415 C CA . SER A 1 1176 ? 9.836 -12.646 -46.745 1.00 83.25 1176 SER A CA 1
ATOM 9416 C C . SER A 1 1176 ? 10.731 -11.922 -45.729 1.00 83.25 1176 SER A C 1
ATOM 9418 O O . SER A 1 1176 ? 10.331 -10.891 -45.176 1.00 83.25 1176 SER A O 1
ATOM 9420 N N . LEU A 1 1177 ? 11.922 -12.456 -45.428 1.00 82.50 1177 LEU A N 1
ATOM 9421 C CA . LEU A 1 1177 ? 12.779 -11.905 -44.377 1.00 82.50 1177 LEU A CA 1
ATOM 9422 C C . LEU A 1 1177 ? 13.463 -10.642 -44.851 1.00 82.50 1177 LEU A C 1
ATOM 9424 O O . LEU A 1 1177 ? 14.502 -10.708 -45.486 1.00 82.50 1177 LEU A O 1
ATOM 9428 N N . TYR A 1 1178 ? 12.908 -9.502 -44.452 1.00 75.12 1178 TYR A N 1
ATOM 9429 C CA . TYR A 1 1178 ? 13.472 -8.193 -44.754 1.00 75.12 1178 TYR A CA 1
ATOM 9430 C C . TYR A 1 1178 ? 14.289 -7.594 -43.598 1.00 75.12 1178 TYR A C 1
ATOM 9432 O O . TYR A 1 1178 ? 15.134 -6.738 -43.847 1.00 75.12 1178 TYR A O 1
ATOM 9440 N N . LYS A 1 1179 ? 14.102 -8.032 -42.331 1.00 68.69 1179 LYS A N 1
ATOM 9441 C CA . LYS A 1 1179 ? 15.006 -7.695 -41.198 1.00 68.69 1179 LYS A CA 1
ATOM 9442 C C . LYS A 1 1179 ? 15.791 -8.873 -40.679 1.00 68.69 1179 LYS A C 1
ATOM 9444 O O . LYS A 1 1179 ? 15.199 -9.818 -40.152 1.00 68.69 1179 LYS A O 1
ATOM 9449 N N . LEU A 1 1180 ? 17.083 -8.642 -40.516 1.00 80.69 1180 LEU A N 1
ATOM 9450 C CA . LEU A 1 1180 ? 17.924 -9.386 -39.601 1.00 80.69 1180 LEU A CA 1
ATOM 9451 C C . LEU A 1 1180 ? 18.658 -8.429 -38.651 1.00 80.69 1180 LEU A C 1
ATOM 9453 O O . LEU A 1 1180 ? 19.367 -7.518 -39.063 1.00 80.69 1180 LEU A O 1
ATOM 9457 N N . GLU A 1 1181 ? 18.492 -8.615 -37.347 1.00 73.38 1181 GLU A N 1
ATOM 9458 C CA . GLU A 1 1181 ? 19.285 -7.918 -36.331 1.00 73.38 1181 GLU A CA 1
ATOM 9459 C C . GLU A 1 1181 ? 20.004 -8.955 -35.477 1.00 73.38 1181 GLU A C 1
ATOM 9461 O O . GLU A 1 1181 ? 19.344 -9.736 -34.796 1.00 73.38 1181 GLU A O 1
ATOM 9466 N N . VAL A 1 1182 ? 21.337 -8.950 -35.523 1.00 77.38 1182 VAL A N 1
ATOM 9467 C CA . VAL A 1 1182 ? 22.215 -9.820 -34.734 1.00 77.38 1182 VAL A CA 1
ATOM 9468 C C . VAL A 1 1182 ? 23.173 -8.928 -33.954 1.00 77.38 1182 VAL A C 1
ATOM 9470 O O . VAL A 1 1182 ? 24.132 -8.387 -34.501 1.00 77.38 1182 VAL A O 1
ATOM 9473 N N . THR A 1 1183 ? 22.909 -8.723 -32.669 1.00 71.00 1183 THR A N 1
ATOM 9474 C CA . THR A 1 1183 ? 23.732 -7.854 -31.820 1.00 71.00 1183 THR A CA 1
ATOM 9475 C C . THR A 1 1183 ? 24.292 -8.632 -30.639 1.00 71.00 1183 THR A C 1
ATOM 9477 O O . THR A 1 1183 ? 23.572 -9.386 -29.990 1.00 71.00 1183 THR A O 1
ATOM 9480 N N . ARG A 1 1184 ? 25.589 -8.446 -30.348 1.00 67.75 1184 ARG A N 1
ATOM 9481 C CA . ARG A 1 1184 ? 26.278 -9.070 -29.202 1.00 67.75 1184 ARG A CA 1
ATOM 9482 C C . ARG A 1 1184 ? 26.152 -10.613 -29.209 1.00 67.75 1184 ARG A C 1
ATOM 9484 O O . ARG A 1 1184 ? 25.744 -11.220 -28.227 1.00 67.75 1184 ARG A O 1
ATOM 9491 N N . CYS A 1 1185 ? 26.486 -11.239 -30.347 1.00 73.19 1185 CYS A N 1
ATOM 9492 C CA . CYS A 1 1185 ? 26.507 -12.701 -30.555 1.00 73.19 1185 CYS A CA 1
ATOM 9493 C C . CYS A 1 1185 ? 27.904 -13.161 -31.048 1.00 73.19 1185 CYS A C 1
ATOM 9495 O O . CYS A 1 1185 ? 28.057 -13.536 -32.210 1.00 73.19 1185 CYS A O 1
ATOM 9497 N N . PRO A 1 1186 ? 28.955 -13.065 -30.212 1.00 73.25 1186 PRO A N 1
ATOM 9498 C CA . PRO A 1 1186 ? 30.361 -13.088 -30.637 1.00 73.25 1186 PRO A CA 1
ATOM 9499 C C . PRO A 1 1186 ? 30.853 -14.412 -31.245 1.00 73.25 1186 PRO A C 1
ATOM 9501 O O . PRO A 1 1186 ? 31.806 -14.398 -32.017 1.00 73.25 1186 PRO A O 1
ATOM 9504 N N . LYS A 1 1187 ? 30.238 -15.559 -30.919 1.00 76.69 1187 LYS A N 1
ATOM 9505 C CA . LYS A 1 1187 ? 30.657 -16.875 -31.444 1.00 76.69 1187 LYS A CA 1
ATOM 9506 C C . LYS A 1 1187 ? 30.025 -17.242 -32.788 1.00 76.69 1187 LYS A C 1
ATOM 9508 O O . LYS A 1 1187 ? 30.384 -18.279 -33.351 1.00 76.69 1187 LYS A O 1
ATOM 9513 N N . MET A 1 1188 ? 29.102 -16.427 -33.299 1.00 78.69 1188 MET A N 1
ATOM 9514 C CA . MET A 1 1188 ? 28.350 -16.761 -34.502 1.00 78.69 1188 MET A CA 1
ATOM 9515 C C . MET A 1 1188 ? 29.245 -16.507 -35.706 1.00 78.69 1188 MET A C 1
ATOM 9517 O O . MET A 1 1188 ? 29.607 -15.366 -35.961 1.00 78.69 1188 MET A O 1
ATOM 9521 N N . LYS A 1 1189 ? 29.638 -17.563 -36.424 1.00 65.19 1189 LYS A N 1
ATOM 9522 C CA . LYS A 1 1189 ? 30.559 -17.445 -37.569 1.00 65.19 1189 LYS A CA 1
ATOM 9523 C C . LYS A 1 1189 ? 29.861 -17.605 -38.906 1.00 65.19 1189 LYS A C 1
ATOM 9525 O O . LYS A 1 1189 ? 30.232 -16.920 -39.841 1.00 65.19 1189 LYS A O 1
ATOM 9530 N N . PHE A 1 1190 ? 28.844 -18.457 -38.980 1.00 66.25 1190 PHE A N 1
ATOM 9531 C CA . PHE A 1 1190 ? 28.063 -18.726 -40.189 1.00 66.25 1190 PHE A CA 1
ATOM 9532 C C . PHE A 1 1190 ? 26.575 -18.716 -39.831 1.00 66.25 1190 PHE A C 1
ATOM 9534 O O . PHE A 1 1190 ? 26.224 -18.982 -38.684 1.00 66.25 1190 PHE A O 1
ATOM 9541 N N . PHE A 1 1191 ? 25.681 -18.414 -40.775 1.00 71.50 1191 PHE A N 1
ATOM 9542 C CA . PHE A 1 1191 ? 24.235 -18.476 -40.514 1.00 71.50 1191 PHE A CA 1
ATOM 9543 C C . PHE A 1 1191 ? 23.701 -19.916 -40.610 1.00 71.50 1191 PHE A C 1
ATOM 9545 O O . PHE A 1 1191 ? 22.962 -20.350 -39.733 1.00 71.50 1191 PHE A O 1
ATOM 9552 N N . SER A 1 1192 ? 24.153 -20.701 -41.588 1.00 69.06 1192 SER A N 1
ATOM 9553 C CA . SER A 1 1192 ? 23.910 -22.149 -41.682 1.00 69.06 1192 SER A CA 1
ATOM 9554 C C . SER A 1 1192 ? 25.133 -22.880 -42.237 1.00 69.06 1192 SER A C 1
ATOM 9556 O O . SER A 1 1192 ? 25.990 -22.247 -42.850 1.00 69.06 1192 SER A O 1
ATOM 9558 N N . SER A 1 1193 ? 25.220 -24.200 -42.042 1.00 62.84 1193 SER A N 1
ATOM 9559 C CA . SER A 1 1193 ? 26.187 -25.060 -42.754 1.00 62.84 1193 SER A CA 1
ATOM 9560 C C . SER A 1 1193 ? 25.704 -25.485 -44.152 1.00 62.84 1193 SER A C 1
ATOM 9562 O O . SER A 1 1193 ? 26.532 -25.819 -44.997 1.00 62.84 1193 SER A O 1
ATOM 9564 N N . GLY A 1 1194 ? 24.389 -25.458 -44.405 1.00 64.69 1194 GLY A N 1
ATOM 9565 C CA . GLY A 1 1194 ? 23.770 -25.608 -45.732 1.00 64.69 1194 GLY A CA 1
ATOM 9566 C C . GLY A 1 1194 ? 23.589 -24.288 -46.497 1.00 64.69 1194 GLY A C 1
ATOM 9567 O O . GLY A 1 1194 ? 23.968 -23.221 -46.010 1.00 64.69 1194 GLY A O 1
ATOM 9568 N N . ILE A 1 1195 ? 22.974 -24.356 -47.686 1.00 65.06 1195 ILE A N 1
ATOM 9569 C CA . ILE A 1 1195 ? 22.625 -23.187 -48.514 1.00 65.06 1195 ILE A CA 1
ATOM 9570 C C . ILE A 1 1195 ? 21.542 -22.363 -47.805 1.00 65.06 1195 ILE A C 1
ATOM 9572 O O . ILE A 1 1195 ? 20.477 -22.883 -47.500 1.00 65.06 1195 ILE A O 1
ATOM 9576 N N . SER A 1 1196 ? 21.773 -21.075 -47.565 1.00 69.00 1196 SER A N 1
ATOM 9577 C CA . SER A 1 1196 ? 20.705 -20.164 -47.139 1.00 69.00 1196 SER A CA 1
ATOM 9578 C C . SER A 1 1196 ? 20.331 -19.214 -48.276 1.00 69.00 1196 SER A C 1
ATOM 9580 O O . SER A 1 1196 ? 21.210 -18.541 -48.812 1.00 69.00 1196 SER A O 1
ATOM 9582 N N . SER A 1 1197 ? 19.039 -19.138 -48.605 1.00 70.88 1197 SER A N 1
ATOM 9583 C CA . SER A 1 1197 ? 18.452 -18.196 -49.562 1.00 70.88 1197 SER A CA 1
ATOM 9584 C C . SER A 1 1197 ? 17.561 -17.186 -48.833 1.00 70.88 1197 SER A C 1
ATOM 9586 O O . SER A 1 1197 ? 16.667 -17.545 -48.063 1.00 70.88 1197 SER A O 1
ATOM 9588 N N . THR A 1 1198 ? 17.824 -15.904 -49.056 1.00 72.19 1198 THR A N 1
ATOM 9589 C CA . THR A 1 1198 ? 17.150 -14.768 -48.413 1.00 72.19 1198 THR A CA 1
ATOM 9590 C C . THR A 1 1198 ? 16.855 -13.675 -49.452 1.00 72.19 1198 THR A C 1
ATOM 9592 O O . THR A 1 1198 ? 17.394 -12.573 -49.371 1.00 72.19 1198 THR A O 1
ATOM 9595 N N . PRO A 1 1199 ? 15.988 -13.944 -50.446 1.00 64.12 1199 PRO A N 1
ATOM 9596 C CA . PRO A 1 1199 ? 15.844 -13.101 -51.642 1.00 64.12 1199 PRO A CA 1
ATOM 9597 C C . PRO A 1 1199 ? 15.294 -11.689 -51.370 1.00 64.12 1199 PRO A C 1
ATOM 9599 O O . PRO A 1 1199 ? 15.404 -10.817 -52.223 1.00 64.12 1199 PRO A O 1
ATOM 9602 N N . MET A 1 1200 ? 14.693 -11.461 -50.196 1.00 69.19 1200 MET A N 1
ATOM 9603 C CA . MET A 1 1200 ? 14.131 -10.170 -49.773 1.00 69.19 1200 MET A CA 1
ATOM 9604 C C . MET A 1 1200 ? 14.911 -9.539 -48.611 1.00 69.19 1200 MET A C 1
ATOM 9606 O O . MET A 1 1200 ? 14.379 -8.658 -47.935 1.00 69.19 1200 MET A O 1
ATOM 9610 N N . LEU A 1 1201 ? 16.127 -10.009 -48.299 1.00 68.12 1201 LEU A N 1
ATOM 9611 C CA . LEU A 1 1201 ? 16.880 -9.503 -47.151 1.00 68.12 1201 LEU A CA 1
ATOM 9612 C C . LEU A 1 1201 ? 17.430 -8.118 -47.422 1.00 68.12 1201 LEU A C 1
ATOM 9614 O O . LEU A 1 1201 ? 18.450 -7.933 -48.071 1.00 68.12 1201 LEU A O 1
ATOM 9618 N N . GLN A 1 1202 ? 16.725 -7.160 -46.840 1.00 60.12 1202 GLN A N 1
ATOM 9619 C CA . GLN A 1 1202 ? 16.973 -5.764 -47.068 1.00 60.12 1202 GLN A CA 1
ATOM 9620 C C . GLN A 1 1202 ? 18.004 -5.226 -46.054 1.00 60.12 1202 GLN A C 1
ATOM 9622 O O . GLN A 1 1202 ? 19.067 -4.814 -46.492 1.00 60.12 1202 GLN A O 1
ATOM 9627 N N . GLN A 1 1203 ? 17.816 -5.328 -44.717 1.00 50.81 1203 GLN A N 1
ATOM 9628 C CA . GLN A 1 1203 ? 18.911 -5.061 -43.746 1.00 50.81 1203 GLN A CA 1
ATOM 9629 C C . GLN A 1 1203 ? 19.306 -6.185 -42.839 1.00 50.81 1203 GLN A C 1
ATOM 9631 O O . GLN A 1 1203 ? 18.497 -6.870 -42.209 1.00 50.81 1203 GLN A O 1
ATOM 9636 N N . ILE A 1 1204 ? 20.601 -6.084 -42.565 1.00 63.75 1204 ILE A N 1
ATOM 9637 C CA . ILE A 1 1204 ? 21.346 -6.739 -41.525 1.00 63.75 1204 ILE A CA 1
ATOM 9638 C C . ILE A 1 1204 ? 21.855 -5.646 -40.579 1.00 63.75 1204 ILE A C 1
ATOM 9640 O O . ILE A 1 1204 ? 22.422 -4.657 -41.017 1.00 63.75 1204 ILE A O 1
ATOM 9644 N N . LYS A 1 1205 ? 21.667 -5.798 -39.269 1.00 50.91 1205 LYS A N 1
ATOM 9645 C CA . LYS A 1 1205 ? 22.308 -4.957 -38.245 1.00 50.91 1205 LYS A CA 1
ATOM 9646 C C . LYS A 1 1205 ? 23.219 -5.834 -37.387 1.00 50.91 1205 LYS A C 1
ATOM 9648 O O . LYS A 1 1205 ? 22.699 -6.730 -36.723 1.00 50.91 1205 LYS A O 1
ATOM 9653 N N . ARG A 1 1206 ? 24.536 -5.568 -37.390 1.00 58.84 1206 ARG A N 1
ATOM 9654 C CA . ARG A 1 1206 ? 25.572 -6.307 -36.632 1.00 58.84 1206 ARG A CA 1
ATOM 9655 C C . ARG A 1 1206 ? 26.078 -5.497 -35.429 1.00 58.84 1206 ARG A C 1
ATOM 9657 O O . ARG A 1 1206 ? 26.165 -4.276 -35.499 1.00 58.84 1206 ARG A O 1
ATOM 9664 N N . GLY A 1 1207 ? 26.380 -6.160 -34.311 1.00 51.16 1207 GLY A N 1
ATOM 9665 C CA . GLY A 1 1207 ? 27.062 -5.550 -33.156 1.00 51.16 1207 GLY A CA 1
ATOM 9666 C C . GLY A 1 1207 ? 28.591 -5.655 -33.259 1.00 51.16 1207 GLY A C 1
ATOM 9667 O O . GLY A 1 1207 ? 29.094 -6.590 -33.875 1.00 51.16 1207 GLY A O 1
ATOM 9668 N N . SER A 1 1208 ? 29.322 -4.737 -32.620 1.00 43.91 1208 SER A N 1
ATOM 9669 C CA . SER A 1 1208 ? 30.777 -4.497 -32.730 1.00 43.91 1208 SER A CA 1
ATOM 9670 C C . SER A 1 1208 ? 31.731 -5.622 -32.267 1.00 43.91 1208 SER A C 1
ATOM 9672 O O . SER A 1 1208 ? 32.928 -5.382 -32.171 1.00 43.91 1208 SER A O 1
ATOM 9674 N N . SER A 1 1209 ? 31.251 -6.839 -31.987 1.00 43.44 1209 SER A N 1
ATOM 9675 C CA . SER A 1 1209 ? 32.059 -7.956 -31.455 1.00 43.44 1209 SER A CA 1
ATOM 9676 C C . SER A 1 1209 ? 31.875 -9.302 -32.178 1.00 43.44 1209 SER A C 1
ATOM 9678 O O . SER A 1 1209 ? 32.266 -10.334 -31.640 1.00 43.44 1209 SER A O 1
ATOM 9680 N N . SER A 1 1210 ? 31.253 -9.327 -33.361 1.00 48.09 1210 SER A N 1
ATOM 9681 C CA . SER A 1 1210 ? 30.860 -10.572 -34.047 1.00 48.09 1210 SER A CA 1
ATOM 9682 C C . SER A 1 1210 ? 31.356 -10.612 -35.501 1.00 48.09 1210 SER A C 1
ATOM 9684 O O . SER A 1 1210 ? 30.747 -9.999 -36.377 1.00 48.09 1210 SER A O 1
ATOM 9686 N N . GLU A 1 1211 ? 32.441 -11.351 -35.757 1.00 46.69 1211 GLU A N 1
ATOM 9687 C CA . GLU A 1 1211 ? 32.937 -11.714 -37.099 1.00 46.69 1211 GLU A CA 1
ATOM 9688 C C . GLU A 1 1211 ? 32.042 -12.808 -37.722 1.00 46.69 1211 GLU A C 1
ATOM 9690 O O . GLU A 1 1211 ? 32.424 -13.975 -37.821 1.00 46.69 1211 GLU A O 1
ATOM 9695 N N . VAL A 1 1212 ? 30.806 -12.462 -38.099 1.00 48.19 1212 VAL A N 1
ATOM 9696 C CA . VAL A 1 1212 ? 29.906 -13.403 -38.793 1.00 48.19 1212 VAL A CA 1
ATOM 9697 C C . VAL A 1 1212 ? 30.193 -13.373 -40.303 1.00 48.19 1212 VAL A C 1
ATOM 9699 O O . VAL A 1 1212 ? 29.829 -12.411 -40.984 1.00 48.19 1212 VAL A O 1
ATOM 9702 N N . VAL A 1 1213 ? 30.803 -14.429 -40.845 1.00 43.81 1213 VAL A N 1
ATOM 9703 C CA . VAL A 1 1213 ? 30.939 -14.689 -42.288 1.00 43.81 1213 VAL A CA 1
ATOM 9704 C C . VAL A 1 1213 ? 29.685 -15.428 -42.753 1.00 43.81 1213 VAL A C 1
ATOM 9706 O O . VAL A 1 1213 ? 29.579 -16.648 -42.659 1.00 43.81 1213 VAL A O 1
ATOM 9709 N N . VAL A 1 1214 ? 28.679 -14.696 -43.227 1.00 49.66 1214 VAL A N 1
ATOM 9710 C CA . VAL A 1 1214 ? 27.474 -15.338 -43.763 1.00 49.66 1214 VAL A CA 1
ATOM 9711 C C . VAL A 1 1214 ? 27.664 -15.609 -45.250 1.00 49.66 1214 VAL A C 1
ATOM 9713 O O . VAL A 1 1214 ? 27.694 -14.673 -46.038 1.00 49.66 1214 VAL A O 1
ATOM 9716 N N . VAL A 1 1215 ? 27.800 -16.882 -45.627 1.00 44.81 1215 VAL A N 1
ATOM 9717 C CA . VAL A 1 1215 ? 27.772 -17.307 -47.032 1.00 44.81 1215 VAL A CA 1
ATOM 9718 C C . VAL A 1 1215 ? 26.311 -17.530 -47.415 1.00 44.81 1215 VAL A C 1
ATOM 9720 O O . VAL A 1 1215 ? 25.698 -18.502 -46.974 1.00 44.81 1215 VAL A O 1
ATOM 9723 N N . TRP A 1 1216 ? 25.745 -16.621 -48.205 1.00 50.41 1216 TRP A N 1
ATOM 9724 C CA . TRP A 1 1216 ? 24.452 -16.823 -48.862 1.00 50.41 1216 TRP A CA 1
ATOM 9725 C C . TRP A 1 1216 ? 24.728 -17.334 -50.281 1.00 50.41 1216 TRP A C 1
ATOM 9727 O O . TRP A 1 1216 ? 25.635 -16.836 -50.954 1.00 50.41 1216 TRP A O 1
ATOM 9737 N N . ILE A 1 1217 ? 23.999 -18.358 -50.725 1.00 43.25 1217 ILE A N 1
ATOM 9738 C CA . ILE A 1 1217 ? 24.074 -18.828 -52.115 1.00 43.25 1217 ILE A CA 1
ATOM 9739 C C . ILE A 1 1217 ? 22.774 -18.380 -52.764 1.00 43.25 1217 ILE A C 1
ATOM 9741 O O . ILE A 1 1217 ? 21.696 -18.840 -52.386 1.00 43.25 1217 ILE A O 1
ATOM 9745 N N . ASP A 1 1218 ? 22.890 -17.427 -53.684 1.00 37.91 1218 ASP A N 1
ATOM 9746 C CA . ASP A 1 1218 ? 21.755 -16.953 -54.464 1.00 37.91 1218 ASP A CA 1
ATOM 9747 C C . ASP A 1 1218 ? 21.324 -18.031 -55.476 1.00 37.91 1218 ASP A C 1
ATOM 9749 O O . ASP A 1 1218 ? 22.104 -18.929 -55.818 1.00 37.91 1218 ASP A O 1
ATOM 9753 N N . GLY A 1 1219 ? 20.082 -17.949 -55.957 1.00 38.28 1219 GLY A N 1
ATOM 9754 C CA . GLY A 1 1219 ? 19.434 -18.929 -56.841 1.00 38.28 1219 GLY A CA 1
ATOM 9755 C C . GLY A 1 1219 ? 20.163 -19.224 -58.162 1.00 38.28 1219 GLY A C 1
ATOM 9756 O O . GLY A 1 1219 ? 19.810 -20.187 -58.840 1.00 38.28 1219 GLY A O 1
ATOM 9757 N N . ASP A 1 1220 ? 21.214 -18.463 -58.482 1.00 35.47 1220 ASP A N 1
ATOM 9758 C CA . ASP A 1 1220 ? 22.060 -18.609 -59.671 1.00 35.47 1220 ASP A CA 1
ATOM 9759 C C . ASP A 1 1220 ? 23.382 -19.375 -59.422 1.00 35.47 1220 ASP A C 1
ATOM 9761 O O . ASP A 1 1220 ? 24.214 -19.506 -60.321 1.00 35.47 1220 ASP A O 1
ATOM 9765 N N . GLY A 1 1221 ? 23.609 -19.916 -58.217 1.00 36.62 1221 GLY A N 1
ATOM 9766 C CA . GLY A 1 1221 ? 24.771 -20.769 -57.924 1.00 36.62 1221 GLY A CA 1
ATOM 9767 C C . GLY A 1 1221 ? 26.106 -20.029 -57.743 1.00 36.62 1221 GLY A C 1
ATOM 9768 O O . GLY A 1 1221 ? 27.160 -20.668 -57.753 1.00 36.62 1221 GLY A O 1
ATOM 9769 N N . GLN A 1 1222 ? 26.091 -18.707 -57.543 1.00 36.69 1222 GLN A N 1
ATOM 9770 C CA . GLN A 1 1222 ? 27.266 -17.935 -57.116 1.00 36.69 1222 GLN A CA 1
ATOM 9771 C C . GLN A 1 1222 ? 27.291 -17.770 -55.588 1.00 36.69 1222 GLN A C 1
ATOM 9773 O O . GLN A 1 1222 ? 26.309 -17.357 -54.973 1.00 36.69 1222 GLN A O 1
ATOM 9778 N N . SER A 1 1223 ? 28.429 -18.091 -54.962 1.00 35.22 1223 SER A N 1
ATOM 9779 C CA . SER A 1 1223 ? 28.689 -17.804 -53.548 1.00 35.22 1223 SER A CA 1
ATOM 9780 C C . SER A 1 1223 ? 28.947 -16.309 -53.363 1.00 35.22 1223 SER A C 1
ATOM 9782 O O . SER A 1 1223 ? 29.962 -15.805 -53.848 1.00 35.22 1223 SER A O 1
ATOM 9784 N N . ILE A 1 1224 ? 28.081 -15.605 -52.636 1.00 39.97 1224 ILE A N 1
ATOM 9785 C CA . ILE A 1 1224 ? 28.343 -14.218 -52.248 1.00 39.97 1224 ILE A CA 1
ATOM 9786 C C . ILE A 1 1224 ? 29.151 -14.254 -50.945 1.00 39.97 1224 ILE A C 1
ATOM 9788 O O . ILE A 1 1224 ? 28.603 -14.422 -49.857 1.00 39.97 1224 ILE A O 1
ATOM 9792 N N . SER A 1 1225 ? 30.477 -14.143 -51.046 1.00 37.88 1225 SER A N 1
ATOM 9793 C CA . SER A 1 1225 ? 31.316 -13.718 -49.922 1.00 37.88 1225 SER A CA 1
ATOM 9794 C C . SER A 1 1225 ? 31.485 -12.202 -50.014 1.00 37.88 1225 SER A C 1
ATOM 9796 O O . SER A 1 1225 ? 32.328 -11.722 -50.772 1.00 37.88 1225 SER A O 1
ATOM 9798 N N . GLU A 1 1226 ? 30.678 -11.431 -49.289 1.00 39.03 1226 GLU A N 1
ATOM 9799 C CA . GLU A 1 1226 ? 30.886 -9.982 -49.202 1.00 39.03 1226 GLU A CA 1
ATOM 9800 C C . GLU A 1 1226 ? 32.048 -9.675 -48.248 1.00 39.03 1226 GLU A C 1
ATOM 9802 O O . GLU A 1 1226 ? 31.911 -9.713 -47.024 1.00 39.03 1226 GLU A O 1
ATOM 9807 N N . ASN A 1 1227 ? 33.210 -9.374 -48.835 1.00 30.34 1227 ASN A N 1
ATOM 9808 C CA . ASN A 1 1227 ? 34.259 -8.595 -48.188 1.00 30.34 1227 ASN A CA 1
ATOM 9809 C C . ASN A 1 1227 ? 33.816 -7.126 -48.178 1.00 30.34 1227 ASN A C 1
ATOM 9811 O O . ASN A 1 1227 ? 33.803 -6.489 -49.229 1.00 30.34 1227 ASN A O 1
ATOM 9815 N N . VAL A 1 1228 ? 33.494 -6.587 -47.003 1.00 30.73 1228 VAL A N 1
ATOM 9816 C CA . VAL A 1 1228 ? 33.467 -5.137 -46.772 1.00 30.73 1228 VAL A CA 1
ATOM 9817 C C . VAL A 1 1228 ? 34.723 -4.796 -45.972 1.00 30.73 1228 VAL A C 1
ATOM 9819 O O . VAL A 1 1228 ? 34.999 -5.415 -44.945 1.00 30.73 1228 VAL A O 1
ATOM 9822 N N . GLU A 1 1229 ? 35.527 -3.892 -46.524 1.00 23.59 1229 GLU A N 1
ATOM 9823 C CA . GLU A 1 1229 ? 36.894 -3.554 -46.123 1.00 23.59 1229 GLU A CA 1
ATOM 9824 C C . GLU A 1 1229 ? 37.034 -3.152 -44.644 1.00 23.59 1229 GLU A C 1
ATOM 9826 O O . GLU A 1 1229 ? 36.288 -2.326 -44.118 1.00 23.59 1229 GLU A O 1
ATOM 9831 N N . ASN A 1 1230 ? 38.061 -3.703 -43.989 1.00 28.80 1230 ASN A N 1
ATOM 9832 C CA . ASN A 1 1230 ? 38.575 -3.206 -42.716 1.00 28.80 1230 ASN A CA 1
ATOM 9833 C C . ASN A 1 1230 ? 39.332 -1.890 -42.938 1.00 28.80 1230 ASN A C 1
ATOM 9835 O O . ASN A 1 1230 ? 40.286 -1.856 -43.712 1.00 28.80 1230 ASN A O 1
ATOM 9839 N N . SER A 1 1231 ? 39.021 -0.855 -42.158 1.00 24.08 1231 SER A N 1
ATOM 9840 C CA . SER A 1 1231 ? 39.961 0.237 -41.896 1.00 24.08 1231 SER A CA 1
ATOM 9841 C C . SER A 1 1231 ? 40.826 -0.114 -40.676 1.00 24.08 1231 SER A C 1
ATOM 9843 O O . SER A 1 1231 ? 40.410 0.079 -39.532 1.00 24.08 1231 SER A O 1
ATOM 9845 N N . MET A 1 1232 ? 42.021 -0.655 -40.928 1.00 22.34 1232 MET A N 1
ATOM 9846 C CA . MET A 1 1232 ? 43.166 -0.623 -40.010 1.00 22.34 1232 MET A CA 1
ATOM 9847 C C . MET A 1 1232 ? 43.996 0.631 -40.324 1.00 22.34 1232 MET A C 1
ATOM 9849 O O . MET A 1 1232 ? 44.391 0.803 -41.472 1.00 22.34 1232 MET A O 1
ATOM 9853 N N . GLU A 1 1233 ? 44.316 1.444 -39.314 1.00 25.81 1233 GLU A N 1
ATOM 9854 C CA . GLU A 1 1233 ? 45.503 2.311 -39.310 1.00 25.81 1233 GLU A CA 1
ATOM 9855 C C . GLU A 1 1233 ? 46.190 2.228 -37.932 1.00 25.81 1233 GLU A C 1
ATOM 9857 O O . GLU A 1 1233 ? 45.584 2.464 -36.887 1.00 25.81 1233 GLU A O 1
ATOM 9862 N N . ASP A 1 1234 ? 47.442 1.779 -38.001 1.00 24.27 1234 ASP A N 1
ATOM 9863 C CA . ASP A 1 1234 ? 48.599 1.837 -37.104 1.00 24.27 1234 ASP A CA 1
ATOM 9864 C C . ASP A 1 1234 ? 48.501 2.403 -35.672 1.00 24.27 1234 ASP A C 1
ATOM 9866 O O . ASP A 1 1234 ? 48.174 3.563 -35.442 1.00 24.27 1234 ASP A O 1
ATOM 9870 N N . CYS A 1 1235 ? 49.049 1.627 -34.723 1.00 24.27 1235 CYS A N 1
ATOM 9871 C CA . CYS A 1 1235 ? 50.187 2.050 -33.890 1.00 24.27 1235 CYS A CA 1
ATOM 9872 C C . CYS A 1 1235 ? 50.967 0.820 -33.389 1.00 24.27 1235 CYS A C 1
ATOM 9874 O O . CYS A 1 1235 ? 50.487 0.034 -32.573 1.00 24.27 1235 CYS A O 1
ATOM 9876 N N . ALA A 1 1236 ? 52.188 0.667 -33.902 1.00 23.97 1236 ALA A N 1
ATOM 9877 C CA . ALA A 1 1236 ? 53.187 -0.311 -33.490 1.00 23.97 1236 ALA A CA 1
ATOM 9878 C C . ALA A 1 1236 ? 54.115 0.243 -32.386 1.00 23.97 1236 ALA A C 1
ATOM 9880 O O . ALA A 1 1236 ? 54.425 1.432 -32.371 1.00 23.97 1236 ALA A O 1
ATOM 9881 N N . GLY A 1 1237 ? 54.637 -0.663 -31.543 1.00 22.53 1237 GLY A N 1
ATOM 9882 C CA . GLY A 1 1237 ? 55.757 -0.461 -30.600 1.00 22.53 1237 GLY A CA 1
ATOM 9883 C C . GLY A 1 1237 ? 55.312 -0.278 -29.137 1.00 22.53 1237 GLY A C 1
ATOM 9884 O O . GLY A 1 1237 ? 54.520 0.604 -28.855 1.00 22.53 1237 GLY A O 1
ATOM 9885 N N . ALA A 1 1238 ? 55.760 -1.031 -28.126 1.00 23.22 1238 ALA A N 1
ATOM 9886 C CA . ALA A 1 1238 ? 56.908 -1.921 -28.017 1.00 23.22 1238 ALA A CA 1
ATOM 9887 C C . ALA A 1 1238 ? 56.718 -2.989 -26.903 1.00 23.22 1238 ALA A C 1
ATOM 9889 O O . ALA A 1 1238 ? 56.363 -2.672 -25.774 1.00 23.22 1238 ALA A O 1
ATOM 9890 N N . SER A 1 1239 ? 56.995 -4.244 -27.280 1.00 24.03 1239 SER A N 1
ATOM 9891 C CA . SER A 1 1239 ? 57.811 -5.284 -26.608 1.00 24.03 1239 SER A CA 1
ATOM 9892 C C . SER A 1 1239 ? 57.593 -5.765 -25.150 1.00 24.03 1239 SER A C 1
ATOM 9894 O O . SER A 1 1239 ? 57.899 -5.052 -24.199 1.00 24.03 1239 SER A O 1
ATOM 9896 N N . THR A 1 1240 ? 57.374 -7.099 -25.072 1.00 23.83 1240 THR A N 1
ATOM 9897 C CA . THR A 1 1240 ? 57.949 -8.142 -24.159 1.00 23.83 1240 THR A CA 1
ATOM 9898 C C . THR A 1 1240 ? 57.532 -8.144 -22.673 1.00 23.83 1240 THR A C 1
ATOM 9900 O O . THR A 1 1240 ? 57.584 -7.104 -22.043 1.00 23.83 1240 THR A O 1
ATOM 9903 N N . GLN A 1 1241 ? 57.162 -9.249 -21.995 1.00 26.55 1241 GLN A N 1
ATOM 9904 C CA . GLN A 1 1241 ? 57.559 -10.671 -22.091 1.00 26.55 1241 GLN A CA 1
ATOM 9905 C C . GLN A 1 1241 ? 56.619 -11.576 -21.227 1.00 26.55 1241 GLN A C 1
ATOM 9907 O O . GLN A 1 1241 ? 56.127 -11.107 -20.210 1.00 26.55 1241 GLN A O 1
ATOM 9912 N N . HIS A 1 1242 ? 56.419 -12.843 -21.647 1.00 24.58 1242 HIS A N 1
ATOM 9913 C CA . HIS A 1 1242 ? 56.207 -14.119 -20.898 1.00 24.58 1242 HIS A CA 1
ATOM 9914 C C . HIS A 1 1242 ? 55.708 -14.108 -19.420 1.00 24.58 1242 HIS A C 1
ATOM 9916 O O . HIS A 1 1242 ? 56.271 -13.407 -18.594 1.00 24.58 1242 HIS A O 1
ATOM 9922 N N . LEU A 1 1243 ? 54.741 -14.932 -18.968 1.00 24.53 1243 LEU A N 1
ATOM 9923 C CA . LEU A 1 1243 ? 54.809 -16.406 -18.826 1.00 24.53 1243 LEU A CA 1
ATOM 9924 C C . LEU A 1 1243 ? 53.462 -17.029 -18.358 1.00 24.53 1243 LEU A C 1
ATOM 9926 O O . LEU A 1 1243 ? 52.530 -16.331 -17.972 1.00 24.53 1243 LEU A O 1
ATOM 9930 N N . GLU A 1 1244 ? 53.430 -18.361 -18.425 1.00 24.08 1244 GLU A N 1
ATOM 9931 C CA . GLU A 1 1244 ? 52.339 -19.342 -18.331 1.00 24.08 1244 GLU A CA 1
ATOM 9932 C C . GLU A 1 1244 ? 51.718 -19.606 -16.936 1.00 24.08 1244 GLU A C 1
ATOM 9934 O O . GLU A 1 1244 ? 52.182 -19.137 -15.901 1.00 24.08 1244 GLU A O 1
ATOM 9939 N N . LEU A 1 1245 ? 50.643 -20.408 -16.977 1.00 25.94 1245 LEU A N 1
ATOM 9940 C CA . LEU A 1 1245 ? 49.876 -21.049 -15.901 1.00 25.94 1245 LEU A CA 1
ATOM 9941 C C . LEU A 1 1245 ? 50.719 -21.844 -14.875 1.00 25.94 1245 LEU A C 1
ATOM 9943 O O . LEU A 1 1245 ? 51.682 -22.486 -15.267 1.00 25.94 1245 LEU A O 1
ATOM 9947 N N . GLU A 1 1246 ? 50.262 -21.951 -13.615 1.00 23.27 1246 GLU A N 1
ATOM 9948 C CA . GLU A 1 1246 ? 49.668 -23.192 -13.055 1.00 23.27 1246 GLU A CA 1
ATOM 9949 C C . GLU A 1 1246 ? 49.313 -23.120 -11.552 1.00 23.27 1246 GLU A C 1
ATOM 9951 O O . GLU A 1 1246 ? 49.852 -22.347 -10.764 1.00 23.27 1246 GLU A O 1
ATOM 9956 N N . MET A 1 1247 ? 48.340 -23.963 -11.196 1.00 25.20 1247 MET A N 1
ATOM 9957 C CA . MET A 1 1247 ? 47.759 -24.235 -9.879 1.00 25.20 1247 MET A CA 1
ATOM 9958 C C . MET A 1 1247 ? 48.716 -24.959 -8.914 1.00 25.20 1247 MET A C 1
ATOM 9960 O O . MET A 1 1247 ? 49.425 -25.868 -9.331 1.00 25.20 1247 MET A O 1
ATOM 9964 N N . SER A 1 1248 ? 48.542 -24.744 -7.602 1.00 24.41 1248 SER A N 1
ATOM 9965 C CA . SER A 1 1248 ? 48.056 -25.767 -6.639 1.00 24.41 1248 SER A CA 1
ATOM 9966 C C . SER A 1 1248 ? 48.583 -25.560 -5.214 1.00 24.41 1248 SER A C 1
ATOM 9968 O O . SER A 1 1248 ? 49.771 -25.398 -4.977 1.00 24.41 1248 SER A O 1
ATOM 9970 N N . ILE A 1 1249 ? 47.640 -25.601 -4.269 1.00 27.44 1249 ILE A N 1
ATOM 9971 C CA . ILE A 1 1249 ? 47.658 -26.388 -3.025 1.00 27.44 1249 ILE A CA 1
ATOM 9972 C C . ILE A 1 1249 ? 49.047 -26.877 -2.581 1.00 27.44 1249 ILE A C 1
ATOM 9974 O O . ILE A 1 1249 ? 49.490 -27.917 -3.041 1.00 27.44 1249 ILE A O 1
ATOM 9978 N N . GLU A 1 1250 ? 49.640 -26.203 -1.593 1.00 22.84 1250 GLU A N 1
ATOM 9979 C CA . GLU A 1 1250 ? 50.354 -26.845 -0.476 1.00 22.84 1250 GLU A CA 1
ATOM 9980 C C . GLU A 1 1250 ? 50.832 -25.789 0.526 1.00 22.84 1250 GLU A C 1
ATOM 9982 O O . GLU A 1 1250 ? 51.944 -25.279 0.462 1.00 22.84 1250 GLU A O 1
ATOM 9987 N N . LYS A 1 1251 ? 49.956 -25.435 1.473 1.00 27.30 1251 LYS A N 1
ATOM 9988 C CA . LYS A 1 1251 ? 50.354 -25.006 2.829 1.00 27.30 1251 LYS A CA 1
ATOM 9989 C C . LYS A 1 1251 ? 49.218 -25.208 3.837 1.00 27.30 1251 LYS A C 1
ATOM 9991 O O . LYS A 1 1251 ? 48.997 -24.431 4.753 1.00 27.30 1251 LYS A O 1
ATOM 9996 N N . LEU A 1 1252 ? 48.519 -26.332 3.654 1.00 28.92 1252 LEU A N 1
ATOM 9997 C CA . LEU A 1 1252 ? 47.593 -26.946 4.612 1.00 28.92 1252 LEU A CA 1
ATOM 9998 C C . LEU A 1 1252 ? 48.335 -27.837 5.628 1.00 28.92 1252 LEU A C 1
ATOM 10000 O O . LEU A 1 1252 ? 47.720 -28.631 6.330 1.00 28.92 1252 LEU A O 1
ATOM 10004 N N . LYS A 1 1253 ? 49.662 -27.753 5.698 1.00 24.44 1253 LYS A N 1
ATOM 10005 C CA . LYS A 1 1253 ? 50.477 -28.514 6.639 1.00 24.44 1253 LYS A CA 1
ATOM 10006 C C . LYS A 1 1253 ? 51.745 -27.740 6.927 1.00 24.44 1253 LYS A C 1
ATOM 10008 O O . LYS A 1 1253 ? 52.740 -27.918 6.250 1.00 24.44 1253 LYS A O 1
ATOM 10013 N N . GLU A 1 1254 ? 51.667 -26.867 7.909 1.00 25.00 1254 GLU A N 1
ATOM 10014 C CA . GLU A 1 1254 ? 52.619 -26.871 9.014 1.00 25.00 1254 GLU A CA 1
ATOM 10015 C C . GLU A 1 1254 ? 52.001 -25.983 10.093 1.00 25.00 1254 GLU A C 1
ATOM 10017 O O . GLU A 1 1254 ? 51.758 -24.799 9.901 1.00 25.00 1254 GLU A O 1
ATOM 10022 N N . PHE A 1 1255 ? 51.376 -26.637 11.067 1.00 23.42 1255 PHE A N 1
ATOM 10023 C CA . PHE A 1 1255 ? 52.055 -26.992 12.313 1.00 23.42 1255 PHE A CA 1
ATOM 10024 C C . PHE A 1 1255 ? 52.230 -25.732 13.160 1.00 23.42 1255 PHE A C 1
ATOM 10026 O O . PHE A 1 1255 ? 53.047 -24.873 12.869 1.00 23.42 1255 PHE A O 1
ATOM 10033 N N . MET A 1 1256 ? 51.382 -25.623 14.182 1.00 23.17 1256 MET A N 1
ATOM 10034 C CA . MET A 1 1256 ? 51.834 -25.753 15.574 1.00 23.17 1256 MET A CA 1
ATOM 10035 C C . MET A 1 1256 ? 52.255 -24.396 16.117 1.00 23.17 1256 MET A C 1
ATOM 10037 O O . MET A 1 1256 ? 53.241 -23.816 15.697 1.00 23.17 1256 MET A O 1
ATOM 10041 N N . GLU A 1 1257 ? 51.405 -23.748 16.900 1.00 25.55 1257 GLU A N 1
ATOM 10042 C CA . GLU A 1 1257 ? 51.404 -23.728 18.378 1.00 25.55 1257 GLU A CA 1
ATOM 10043 C C . GLU A 1 1257 ? 51.107 -22.236 18.670 1.00 25.55 1257 GLU A C 1
ATOM 10045 O O . GLU A 1 1257 ? 51.605 -21.383 17.946 1.00 25.55 1257 GLU A O 1
ATOM 10050 N N . LYS A 1 1258 ? 50.313 -21.756 19.622 1.00 27.22 1258 LYS A N 1
ATOM 10051 C CA . LYS A 1 1258 ? 49.790 -22.264 20.884 1.00 27.22 1258 LYS A CA 1
ATOM 10052 C C . LYS A 1 1258 ? 48.797 -21.212 21.411 1.00 27.22 1258 LYS A C 1
ATOM 10054 O O . LYS A 1 1258 ? 49.110 -20.031 21.330 1.00 27.22 1258 LYS A O 1
ATOM 10059 N N . GLU A 1 1259 ? 47.681 -21.712 21.955 1.00 31.91 1259 GLU A N 1
ATOM 10060 C CA . GLU A 1 1259 ? 47.074 -21.346 23.258 1.00 31.91 1259 GLU A CA 1
ATOM 10061 C C . GLU A 1 1259 ? 46.656 -19.884 23.531 1.00 31.91 1259 GLU A C 1
ATOM 10063 O O . GLU A 1 1259 ? 47.334 -18.937 23.171 1.00 31.91 1259 GLU A O 1
ATOM 10068 N N . GLU A 1 1260 ? 45.548 -19.570 24.206 1.00 29.72 1260 GLU A N 1
ATOM 10069 C CA . GLU A 1 1260 ? 44.663 -20.266 25.162 1.00 29.72 1260 GLU A CA 1
ATOM 10070 C C . GLU A 1 1260 ? 43.402 -19.353 25.264 1.00 29.72 1260 GLU A C 1
ATOM 10072 O O . GLU A 1 1260 ? 43.527 -18.143 25.088 1.00 29.72 1260 GLU A O 1
ATOM 10077 N N . VAL A 1 1261 ? 42.136 -19.770 25.411 1.00 25.34 1261 VAL A N 1
ATOM 10078 C CA . VAL A 1 1261 ? 41.439 -20.476 26.513 1.00 25.34 1261 VAL A CA 1
ATOM 10079 C C . VAL A 1 1261 ? 40.031 -20.820 25.942 1.00 25.34 1261 VAL A C 1
ATOM 10081 O O . VAL A 1 1261 ? 39.343 -19.907 25.492 1.00 25.34 1261 VAL A O 1
ATOM 10084 N N . ILE A 1 1262 ? 39.600 -22.063 25.653 1.00 24.67 1262 ILE A N 1
ATOM 10085 C CA . ILE A 1 1262 ? 39.236 -23.238 26.493 1.00 24.67 1262 ILE A CA 1
ATOM 10086 C C . ILE A 1 1262 ? 38.042 -22.965 27.437 1.00 24.67 1262 ILE A C 1
ATOM 10088 O O . ILE A 1 1262 ? 38.074 -22.015 28.196 1.00 24.67 1262 ILE A O 1
ATOM 10092 N N . CYS A 1 1263 ? 36.978 -23.765 27.568 1.00 22.14 1263 CYS A N 1
ATOM 10093 C CA . CYS A 1 1263 ? 36.429 -24.919 26.852 1.00 22.14 1263 CYS A CA 1
ATOM 10094 C C . CYS A 1 1263 ? 35.060 -25.266 27.478 1.00 22.14 1263 CYS A C 1
ATOM 10096 O O . CYS A 1 1263 ? 34.884 -25.170 28.686 1.00 22.14 1263 CYS A O 1
ATOM 10098 N N . MET A 1 1264 ? 34.174 -25.784 26.625 1.00 22.72 1264 MET A N 1
ATOM 10099 C CA . MET A 1 1264 ? 33.277 -26.937 26.808 1.00 22.72 1264 MET A CA 1
ATOM 10100 C C . MET A 1 1264 ? 32.359 -27.110 28.042 1.00 22.72 1264 MET A C 1
ATOM 10102 O O . MET A 1 1264 ? 32.788 -27.351 29.162 1.00 22.72 1264 MET A O 1
ATOM 10106 N N . LEU A 1 1265 ? 31.086 -27.321 27.672 1.00 20.73 1265 LEU A N 1
ATOM 10107 C CA . LEU A 1 1265 ? 30.144 -28.338 28.175 1.00 20.73 1265 LEU A CA 1
ATOM 10108 C C . LEU A 1 1265 ? 29.389 -28.084 29.492 1.00 20.73 1265 LEU A C 1
ATOM 10110 O O . LEU A 1 1265 ? 29.720 -28.634 30.533 1.00 20.73 1265 LEU A O 1
ATOM 10114 N N . VAL A 1 1266 ? 28.221 -27.447 29.342 1.00 22.12 1266 VAL A N 1
ATOM 10115 C CA . VAL A 1 1266 ? 26.938 -27.814 29.986 1.00 22.12 1266 VAL A CA 1
ATOM 10116 C C . VAL A 1 1266 ? 25.864 -27.536 28.913 1.00 22.12 1266 VAL A C 1
ATOM 10118 O O . VAL A 1 1266 ? 25.663 -26.392 28.536 1.00 22.12 1266 VAL A O 1
ATOM 10121 N N . ALA A 1 1267 ? 25.306 -28.481 28.149 1.00 21.23 1267 ALA A N 1
ATOM 10122 C CA . ALA A 1 1267 ? 24.478 -29.627 28.516 1.00 21.23 1267 ALA A CA 1
ATOM 10123 C C . ALA A 1 1267 ? 23.332 -29.275 29.474 1.00 21.23 1267 ALA A C 1
ATOM 10125 O O . ALA A 1 1267 ? 23.503 -29.323 30.678 1.00 21.23 1267 ALA A O 1
ATOM 10126 N N . ARG A 1 1268 ? 22.138 -29.103 28.892 1.00 21.84 1268 ARG A N 1
ATOM 10127 C CA . ARG A 1 1268 ? 20.844 -29.496 29.468 1.00 21.84 1268 ARG A CA 1
ATOM 10128 C C . ARG A 1 1268 ? 20.394 -28.813 30.770 1.00 21.84 1268 ARG A C 1
ATOM 10130 O O . ARG A 1 1268 ? 20.966 -29.009 31.831 1.00 21.84 1268 ARG A O 1
ATOM 10137 N N . THR A 1 1269 ? 19.153 -28.324 30.670 1.00 24.14 1269 THR A N 1
ATOM 10138 C CA . THR A 1 1269 ? 18.073 -28.496 31.664 1.00 24.14 1269 THR A CA 1
ATOM 10139 C C . THR A 1 1269 ? 18.196 -27.641 32.928 1.00 24.14 1269 THR A C 1
ATOM 10141 O O . THR A 1 1269 ? 19.264 -27.507 33.488 1.00 24.14 1269 THR A O 1
ATOM 10144 N N . TYR A 1 1270 ? 17.187 -26.993 33.488 1.00 23.06 1270 TYR A N 1
ATOM 10145 C CA . TYR A 1 1270 ? 15.731 -26.939 33.391 1.00 23.06 1270 TYR A CA 1
ATOM 10146 C C . TYR A 1 1270 ? 15.422 -25.445 33.613 1.00 23.06 1270 TYR A C 1
ATOM 10148 O O . TYR A 1 1270 ? 16.084 -24.805 34.418 1.00 23.06 1270 TYR A O 1
ATOM 10156 N N . GLY A 1 1271 ? 14.515 -24.786 32.914 1.00 23.78 1271 GLY A N 1
ATOM 10157 C CA . GLY A 1 1271 ? 13.127 -25.155 32.713 1.00 23.78 1271 GLY A CA 1
ATOM 10158 C C . GLY A 1 1271 ? 12.284 -23.941 33.111 1.00 23.78 1271 GLY A C 1
ATOM 10159 O O . GLY A 1 1271 ? 12.743 -23.131 33.911 1.00 23.78 1271 GLY A O 1
ATOM 10160 N N . CYS A 1 1272 ? 11.051 -23.891 32.596 1.00 23.27 1272 CYS A N 1
ATOM 10161 C CA . CYS A 1 1272 ? 9.933 -23.131 33.166 1.00 23.27 1272 CYS A CA 1
ATOM 10162 C C . CYS A 1 1272 ? 10.052 -21.589 33.077 1.00 23.27 1272 CYS A C 1
ATOM 10164 O O . CYS A 1 1272 ? 11.044 -21.004 33.464 1.00 23.27 1272 CYS A O 1
ATOM 10166 N N . PHE A 1 1273 ? 9.077 -20.800 32.637 1.00 22.70 1273 PHE A N 1
ATOM 10167 C CA . PHE A 1 1273 ? 7.655 -21.000 32.402 1.00 22.70 1273 PHE A CA 1
ATOM 10168 C C . PHE A 1 1273 ? 7.176 -19.825 31.522 1.00 22.70 1273 PHE A C 1
ATOM 10170 O O . PHE A 1 1273 ? 7.543 -18.685 31.770 1.00 22.70 1273 PHE A O 1
ATOM 10177 N N . SER A 1 1274 ? 6.319 -20.141 30.549 1.00 25.91 1274 SER A N 1
ATOM 10178 C CA . SER A 1 1274 ? 5.208 -19.342 29.998 1.00 25.91 1274 SER A CA 1
ATOM 10179 C C . SER A 1 1274 ? 5.370 -17.875 29.557 1.00 25.91 1274 SER A C 1
ATOM 10181 O O . SER A 1 1274 ? 5.663 -17.012 30.374 1.00 25.91 1274 SER A O 1
ATOM 10183 N N . LYS A 1 1275 ? 4.804 -17.621 28.360 1.00 29.47 1275 LYS A N 1
ATOM 10184 C CA . LYS A 1 1275 ? 4.070 -16.405 27.931 1.00 29.47 1275 LYS A CA 1
ATOM 10185 C C . LYS A 1 1275 ? 4.949 -15.144 27.788 1.00 29.47 1275 LYS A C 1
ATOM 10187 O O . LYS A 1 1275 ? 5.547 -14.687 28.746 1.00 29.47 1275 LYS A O 1
ATOM 10192 N N . ARG A 1 1276 ? 5.008 -14.491 26.629 1.00 29.09 1276 ARG A N 1
ATOM 10193 C CA . ARG A 1 1276 ? 3.900 -14.062 25.768 1.00 29.09 1276 ARG A CA 1
ATOM 10194 C C . ARG A 1 1276 ? 4.416 -13.731 24.378 1.00 29.09 1276 ARG A C 1
ATOM 10196 O O . ARG A 1 1276 ? 5.528 -13.166 24.323 1.00 29.09 1276 ARG A O 1
#